Protein 1W4R (pdb70)

Secondary structure (DSSP, 8-state):
--EEEEEEE-TTS-HHHHHHHHHHHHHHTT--EEEEEETT---GGGSPPHHHHHHSEEEEESSGGGGHHHHHT-SEEEESSGGG-TTHHHHHHHHHHTT-EEEEEEESB-TTSSB-TTGGGGGGG-SEEEE--EE-TTT-SEE-EEEESS---SS-----TTTEEEE-HHHHT-/--EEEEEEE-TTS-HHHHHHHHHHHHHTTT--EEEEEETT---GGG---EEEEESSGGGGHHHHHT-SEEEEESGGG-TTHHHHHHHHHHTT-EEEEEEESB-TTSSB-TTGGGGGGG-SEEEE--EE-TTT-SEE-EEEESS---SS----STTTEEEE-HHHHH-/--EEEEEEE-TTS-HHHHHHHHHHHHHTTT--EEEEEETT----EEESSGGGGHHHHHT-SEEEEESGGG-TTHHHHHHHHHHTT-EEEEEEESB-TTSSB-TTGGGGGGG-SEEEE--EE-TTT-SEE-EEEESS---SS-----TTTEEEE-HHHHT-/--EEEEEEE-TTS-HHHHHHHHHHHHHHTT--EEEEEETT----EEESSGGGGHHHHHT-SEEEESSGGG-TTHHHHHHHHHHTT-EEEEEEESB-TTSSB-TTGGGGGGG-SEEEE--EE-TTT-SEE-EEEE-S---SS-----TTTEEEE-HHHHT-/--EEEEEEE-TTS-HHHHHHHHHHHHHTTT--EEEEEETT----EEESSGGGGHHHHHT-SEEEESSGGG-TTHHHHHHHHHHTT-EEEEEEESB-TTSSB-TTGGGGGGG-SEEEE--EE-TTT-SEE-EEEESS---SS----STTTEEEE-HHHHT-/--EEEEEEE-TTS-HHHHHHHHHHHHHHTT--EEEEEETT-----EEESSGGGGHHHHHT-SEEEESSGGG-TTHHHHHHHHHHTT-EEEEEEESB-TTSSB-TTGGGGGGG-SEEEE--EE-TTT-SEE-EEEE-S---SS-----TTTEEEE-HHHHT-/--EEEEEEE-TTS-HHHHHHHHHHHHHHTT--EEEEEETT----EEESSGGGGHHHHHT-SEEEESSGGG-TTHHHHHHHHHHTT-EEEEEEESB-TTSSB-TTGGGGGGG-SEEEE--EE-TTT-SEE-EEEE-S---SS-----TTTEEEE-HHHHT-/--EEEEEEE-TTS-HHHHHHHHHHHHHHTT--EEEEEETT----EEEESSGGGGHHHHHT-SEEEEESGGG-TTHHHHHHHHHHTT-EEEEEEESB-TTSSB-TTGGGGGGG-SEEEE--EE-TTT-SEE-EEEE-S---SS-----TTTEEEE-HHHHT-

Sequence (1303 aa):
RGQIQVILGPMFSGKSSTELMRRVRRFQIAQYKCLVIKYAKDTRYSSSFCTHDRNTMEALPACLLRDVAQEALGVAVIGIDEGQFFPDIVEFCEAMANAGKTVIVAALDGTFQRKPFGAILNLVPLAESVVKLTAVCMECFREAAYTKRLGTEKEVEVIGGADKYHSVCRLCYFKRGQIQVILGPMFSGKSTELMRRVRRFQIAQYKCLVIKYAKDTRYSSSFMEALPACLLRDVAQEALGVAVIGIDEGQFFPDIVEFCEAMANAGKTVIVAALDGTFQRKPFGAILNLVPLAESVVKLTAVCMECFRREAAYTKRLGTEKEVEVIGGADKYHSVCRLCYFKRGQIQVILGPMFSGKSSTELMRRVRRFQIAQYKCLVIKYAKDTRALPACLLRDVAQEALGVAVIGIDEGQFFPDIVEFCEAMANAGKTVIVAALDGTFQRKPFGAILNLVPLAESVVKLTAVCMECFREAAYTKRLGTEKEVEVIGGADKYHSVCRLCYFKRGQIQVILGPMFSGKSSTELMRRVRRFQIAQYKCLVIKYAKDTRALPACLLRDVAQEALGVAVIGIDEGQFFPDIVEFCEAMANAGKTVIVAALDGTFQRKPFGAILNLVPLAESVVKLTAVCMECFREAAYTKRLGTEKEVEVIGGADKYHSVCRLCYFKRGQIQVILGPMFSGKSSTELMRRVRRFQIAQYKCLVIKYAKDTRALPACLLRDVAQEALGVAVIGIDEGQFFPDIVEFCEAMANAGKTVIVAALDGTFQRKPFGAILNLVPLAESVVKLTAVCMECFREAAYTKRLGTEKEVEVIGGADKYHSVCRLCYFKRGQIQVILGPMFSGKSSTELMRRVRRFQIAQYKCLVIKYAKDTRYALPACLLRDVAQEALGVAVIGIDEGQFFPDIVEFCEAMANAGKTVIVAALDGTFQRKPFGAILNLVPLAESVVKLTAVCMECFRREAAYTKRLGTEKEVEVIGGADKYHSVCRLCYFKRGQIQVILGPMFSGKSSTELMRRVRRFQIAQYKCLVIKYAKDTRALPACLLRDVAQEALGVAVIGIDEGQFFPDIVEFCEAMANAGKTVIVAALDGTFQRKPFGAILNLVPLAESVVKLTAVCMECFREAAYTKRLGTEKEVEVIGGADKYHSVCRLCYFKRGQIQVILGPMFSGKSSTELMRRVRRFQIAQYKCLVIKYAKDTREALPACLLRDVAQEALGVAVIGIDEGQFFPDIVEFCEAMANAGKTVIVAALDGTFQRKPFGAILNLVPLAESVVKLTAVCMECFREAAYTKRLGTEKEVEVIGGADKYHSVCRLCYFK

B-factor: mean 28.48, std 9.63, range [11.77, 93.98]

Radius of gyration: 38.41 Å; Cα contacts (8 Å, |Δi|>4): 3277; chains: 8; bounding box: 95×80×116 Å

Foldseek 3Di:
DFFEAEEEFAPQLCLVVVLVVVQVVVLVVPFAEEEEEAQPQPDPVRDDDPVCVVRYHYYYDQEVVVCLVVLVPGQEYEYEALLRHLCSVVSRLVSRVVRHYYYYYHYQAFLVRDGRHCVCVCVVVGPYYDYGWHQFPPPRHTFGYKHFPDDDDDRDDHDDPVGITGHHPVVSVD/DFFEAEEEFAPQLCLVVVLVVVQVVVVVVPFQEEEEEAQVQPDPVRDDSHYYHDQEVVVCVVVLLPGQEYEYEALLRHQCSQVSSRVSRVVRHYYYYYHYQAFLVRDGRHCVCVCVVVGPHYDYGWHAFPPPRDIFGYKHFDDDDDDRDDHDHPVGITGHHPVVSVD/DFFEAEEEFAPQLCLVVVLVVVQVVVVVVPWFEAEEEDQVQDCRHHDQEVVVCLVVLLPTQEYEYEALLRHLCSQVSRLVSRVVRHYYYYYHYQAFLVRDGRHCVVVCVVVGPHYDYGWHAFPPPRDTFGYKHFPDDDDDRDDHDDPVGITGHHPVVSVD/DFFEAEEEFAPQQCLVVVLVVVQVVVVVVPFFEAEEEDQPAPCVHHDQEVVVCLVVLLPGQEYEYEALLRHLCSQVSRLVSRVVRHYYYYYHYQAFLVRDGRHCVCVCVVRGPYYDYGWHAFPPPRHIFGYKHFPDDDDDRDDHDDPVGITGHHPVVSVD/DFFEAEEEFAPQLCLVVVLVVVQVVVVVVPFFEAEEEDQPQPVRHHDQEVVVCLVVLLVTQEYEYEQLLRHQCSQVSRLVSRVVRHYYYYYHYQAFLVRDGRHCVCVCVVRGPYYDYGWHAFPPPRHTFGYKHFPDDDDDRDDHDHPVGITGHHPVVSVD/DFFEAEEEFAPQQCLVVVLCVVQVVVVVVPWFEFEPEDQVQPPVHHHDQEVVVCLVVLLPTQEYEYEQLLRHLCSVVSRLVSRVVRHYYYYYHYQAFQVRDGRHCVCVCVVVGPYYDYGWHAFPPPRHTFGYKHFDDDDDDRDDRDHPVGITGHHPVVSVD/DFFEAEEEFAPAQCLVVVLVVVQVVVVVVPFFEFEEEDQPQDVGHHDQEVVVCLVVLLPTQEYEYEALLRHLCSQVSRLVQRVSRHYYYYYHYQAFLVRHGRHCVCVCVVVGPYYDYGWHAFPPPRDTFGYKHFPDDDDDRDDHDHPVGITGHHPVVSVD/DFFEAEEEFAPQQCLVVVLVVVQVVVVVVPFFACEEEDQPQDVCYHHDQEVVVCLVVLLPTQEYEYEALLRHLCSVVSRLVSRVSRHYYYYYHYQAFLVRDGRHCVCVCVVRGPYYDYGWHQFPPPRDTFGYKHFPDDDDDRDDHDDPVGITGHHPVVSVD

Structure (mmCIF, N/CA/C/O backbone):
data_1W4R
#
_entry.id   1W4R
#
_cell.length_a   157.496
_cell.length_b   122.920
_cell.length_c   115.274
_cell.angle_alpha   90.00
_cell.angle_beta   130.00
_cell.angle_gamma   90.00
#
_symmetry.space_group_name_H-M   'C 1 2 1'
#
loop_
_entity.id
_entity.type
_entity.pdbx_description
1 polymer 'THYMIDINE KINASE'
2 non-polymer "THYMIDINE-5'-TRIPHOSPHATE"
3 non-polymer 'ZINC ION'
4 non-polymer (2R,3S)-1,4-DIMERCAPTOBUTANE-2,3-DIOL
5 water water
#
loop_
_atom_site.group_PDB
_atom_site.id
_atom_site.type_symbol
_atom_site.label_atom_id
_atom_site.label_alt_id
_atom_site.label_comp_id
_atom_site.label_asym_id
_atom_site.label_entity_id
_atom_site.label_seq_id
_atom_site.pdbx_PDB_ins_code
_atom_site.Cartn_x
_atom_site.Cartn_y
_atom_site.Cartn_z
_atom_site.occupancy
_atom_site.B_iso_or_equiv
_atom_site.auth_seq_id
_atom_site.auth_comp_id
_atom_site.auth_asym_id
_atom_site.auth_atom_id
_atom_site.pdbx_PDB_model_num
ATOM 1 N N . ARG A 1 19 ? 35.455 68.098 -19.019 1.00 39.10 18 ARG A N 1
ATOM 2 C CA . ARG A 1 19 ? 36.668 67.457 -19.580 1.00 37.69 18 ARG A CA 1
ATOM 3 C C . ARG A 1 19 ? 37.783 67.949 -18.654 1.00 33.97 18 ARG A C 1
ATOM 4 O O . ARG A 1 19 ? 37.591 67.879 -17.468 1.00 34.10 18 ARG A O 1
ATOM 12 N N . GLY A 1 20 ? 38.887 68.481 -19.175 1.00 30.16 19 GLY A N 1
ATOM 13 C CA . GLY A 1 20 ? 40.030 68.830 -18.342 1.00 26.49 19 GLY A CA 1
ATOM 14 C C . GLY A 1 20 ? 39.911 70.182 -17.670 1.00 23.35 19 GLY A C 1
ATOM 15 O O . GLY A 1 20 ? 39.156 71.056 -18.085 1.00 21.98 19 GLY A O 1
ATOM 16 N N . GLN A 1 21 ? 40.672 70.350 -16.586 1.00 20.14 20 GLN A N 1
ATOM 17 C CA . GLN A 1 21 ? 40.664 71.602 -15.863 1.00 19.51 20 GLN A CA 1
ATOM 18 C C . GLN A 1 21 ? 41.825 71.640 -14.863 1.00 19.07 20 GLN A C 1
ATOM 19 O O . GLN A 1 21 ? 42.391 70.601 -14.522 1.00 17.28 20 GLN A O 1
ATOM 25 N N . ILE A 1 22 ? 42.124 72.864 -14.436 1.00 18.05 21 ILE A N 1
ATOM 26 C CA . ILE A 1 22 ? 43.047 73.161 -13.385 1.00 16.99 21 ILE A CA 1
ATOM 27 C C . ILE A 1 22 ? 42.313 73.893 -12.263 1.00 15.98 21 ILE A C 1
ATOM 28 O O . ILE A 1 22 ? 41.659 74.953 -12.479 1.00 15.88 21 ILE A O 1
ATOM 33 N N . GLN A 1 23 ? 42.547 73.398 -11.046 1.00 15.95 22 GLN A N 1
ATOM 34 C CA . GLN A 1 23 ? 42.075 73.995 -9.831 1.00 16.37 22 GLN A CA 1
ATOM 35 C C . GLN A 1 23 ? 43.295 74.322 -8.971 1.00 16.77 22 GLN A C 1
ATOM 36 O O . GLN A 1 23 ? 44.152 73.476 -8.838 1.00 16.58 22 GLN A O 1
ATOM 42 N N . VAL A 1 24 ? 43.329 75.505 -8.400 1.00 16.09 23 VAL A N 1
ATOM 43 C CA . VAL A 1 24 ? 44.467 75.940 -7.594 1.00 16.65 23 VAL A CA 1
ATOM 44 C C . VAL A 1 24 ? 43.973 76.284 -6.214 1.00 16.41 23 VAL A C 1
ATOM 45 O O . VAL A 1 24 ? 42.999 77.045 -6.053 1.00 15.92 23 VAL A O 1
ATOM 49 N N . ILE A 1 25 ? 44.693 75.772 -5.212 1.00 15.24 24 ILE A N 1
ATOM 50 C CA . ILE A 1 25 ? 44.427 76.034 -3.828 1.00 15.05 24 ILE A CA 1
ATOM 51 C C . ILE A 1 25 ? 45.647 76.764 -3.279 1.00 15.47 24 ILE A C 1
ATOM 52 O O . ILE A 1 25 ? 46.717 76.158 -3.086 1.00 14.43 24 ILE A O 1
ATOM 57 N N . LEU A 1 26 ? 45.506 78.060 -3.060 1.00 15.04 25 LEU A N 1
ATOM 58 C CA . LEU A 1 26 ? 46.580 78.884 -2.535 1.00 16.29 25 LEU A CA 1
ATOM 59 C C . LEU A 1 26 ? 46.373 79.087 -1.061 1.00 15.31 25 LEU A C 1
ATOM 60 O O . LEU A 1 26 ? 45.331 78.764 -0.485 1.00 15.31 25 LEU A O 1
ATOM 65 N N . GLY A 1 27 ? 47.384 79.637 -0.404 1.00 15.31 26 GLY A N 1
ATOM 66 C CA . GLY A 1 27 ? 47.223 80.013 0.975 1.00 14.93 26 GLY A CA 1
ATOM 67 C C . GLY A 1 27 ? 48.625 80.077 1.588 1.00 15.20 26 GLY A C 1
ATOM 68 O O . GLY A 1 27 ? 49.588 79.684 0.954 1.00 15.09 26 GLY A O 1
ATOM 69 N N . PRO A 1 28 ? 48.721 80.614 2.772 1.00 15.68 27 PRO A N 1
ATOM 70 C CA . PRO A 1 28 ? 49.989 80.590 3.469 1.00 15.42 27 PRO A CA 1
ATOM 71 C C . PRO A 1 28 ? 50.209 79.205 4.020 1.00 15.19 27 PRO A C 1
ATOM 72 O O . PRO A 1 28 ? 49.417 78.285 3.881 1.00 15.08 27 PRO A O 1
ATOM 76 N N . MET A 1 29 ? 51.321 79.038 4.725 1.00 14.48 28 MET A N 1
ATOM 77 C CA . MET A 1 29 ? 51.527 77.799 5.425 1.00 14.75 28 MET A CA 1
ATOM 78 C C . MET A 1 29 ? 50.476 77.659 6.517 1.00 14.61 28 MET A C 1
ATOM 79 O O . MET A 1 29 ? 49.879 78.636 6.951 1.00 15.60 28 MET A O 1
ATOM 84 N N . PHE A 1 30 ? 50.227 76.416 6.884 1.00 14.62 29 PHE A N 1
ATOM 85 C CA . PHE A 1 30 ? 49.399 76.035 7.998 1.00 16.17 29 PHE A CA 1
ATOM 86 C C . PHE A 1 30 ? 47.945 76.319 7.741 1.00 15.48 29 PHE A C 1
ATOM 87 O O . PHE A 1 30 ? 47.146 76.366 8.673 1.00 15.93 29 PHE A O 1
ATOM 95 N N . SER A 1 31 ? 47.596 76.497 6.468 1.00 15.17 30 SER A N 1
ATOM 96 C CA . SER A 1 31 ? 46.206 76.772 6.126 1.00 15.25 30 SER A CA 1
ATOM 97 C C . SER A 1 31 ? 45.446 75.493 5.716 1.00 15.84 30 SER A C 1
ATOM 98 O O . SER A 1 31 ? 44.250 75.544 5.392 1.00 15.41 30 SER A O 1
ATOM 101 N N . GLY A 1 32 ? 46.143 74.356 5.656 1.00 15.27 31 GLY A N 1
ATOM 102 C CA . GLY A 1 32 ? 45.533 73.098 5.275 1.00 16.20 31 GLY A CA 1
ATOM 103 C C . GLY A 1 32 ? 45.318 72.888 3.777 1.00 15.48 31 GLY A C 1
ATOM 104 O O . GLY A 1 32 ? 44.418 72.171 3.341 1.00 15.45 31 GLY A O 1
ATOM 105 N N . LYS A 1 33 ? 46.168 73.507 2.974 1.00 15.02 32 LYS A N 1
ATOM 106 C CA . LYS A 1 33 ? 46.108 73.356 1.509 1.00 15.70 32 LYS A CA 1
ATOM 107 C C . LYS A 1 33 ? 46.225 71.891 1.092 1.00 16.03 32 LYS A C 1
ATOM 108 O O . LYS A 1 33 ? 45.472 71.443 0.231 1.00 15.09 32 LYS A O 1
ATOM 114 N N A SER A 1 34 ? 47.158 71.133 1.666 0.60 16.11 33 SER A N 1
ATOM 115 N N B SER A 1 34 ? 47.161 71.164 1.710 0.40 15.26 33 SER A N 1
ATOM 116 C CA A SER A 1 34 ? 47.288 69.726 1.233 0.60 17.04 33 SER A CA 1
ATOM 117 C CA B SER A 1 34 ? 47.373 69.746 1.378 0.40 15.23 33 SER A CA 1
ATOM 118 C C A SER A 1 34 ? 46.093 68.882 1.699 0.60 16.26 33 SER A C 1
ATOM 119 C C B SER A 1 34 ? 46.141 68.898 1.726 0.40 15.41 33 SER A C 1
ATOM 120 O O A SER A 1 34 ? 45.741 67.937 1.043 0.60 15.91 33 SER A O 1
ATOM 121 O O B SER A 1 34 ? 45.810 67.976 1.016 0.40 15.10 33 SER A O 1
ATOM 126 N N . THR A 1 35 ? 45.466 69.246 2.815 1.00 15.69 34 THR A N 1
ATOM 127 C CA . THR A 1 35 ? 44.227 68.592 3.235 1.00 15.78 34 THR A CA 1
ATOM 128 C C . THR A 1 35 ? 43.093 68.840 2.285 1.00 15.86 34 THR A C 1
ATOM 129 O O . THR A 1 35 ? 42.383 67.899 1.905 1.00 15.90 34 THR A O 1
ATOM 133 N N . GLU A 1 36 ? 42.958 70.082 1.855 1.00 16.13 35 GLU A N 1
ATOM 134 C CA . GLU A 1 36 ? 41.945 70.443 0.854 1.00 15.34 35 GLU A CA 1
ATOM 135 C C . GLU A 1 36 ? 42.204 69.722 -0.482 1.00 15.17 35 GLU A C 1
ATOM 136 O O . GLU A 1 36 ? 41.243 69.297 -1.154 1.00 15.59 35 GLU A O 1
ATOM 142 N N . LEU A 1 37 ? 43.459 69.661 -0.892 1.00 15.19 36 LEU A N 1
ATOM 143 C CA . LEU A 1 37 ? 43.838 68.922 -2.091 1.00 16.36 36 LEU A CA 1
ATOM 144 C C . LEU A 1 37 ? 43.368 67.466 -1.995 1.00 16.61 36 LEU A C 1
ATOM 145 O O . LEU A 1 37 ? 42.765 66.937 -2.901 1.00 16.45 36 LEU A O 1
ATOM 150 N N . MET A 1 38 ? 43.649 66.825 -0.885 1.00 16.41 37 MET A N 1
ATOM 151 C CA . MET A 1 38 ? 43.269 65.461 -0.694 1.00 17.36 37 MET A CA 1
ATOM 152 C C . MET A 1 38 ? 41.785 65.264 -0.545 1.00 16.24 37 MET A C 1
ATOM 153 O O . MET A 1 38 ? 41.237 64.299 -1.072 1.00 16.09 37 MET A O 1
ATOM 158 N N . ARG A 1 39 ? 41.088 66.224 0.067 1.00 16.10 38 ARG A N 1
ATOM 159 C CA . ARG A 1 39 ? 39.643 66.164 0.084 1.00 16.04 38 ARG A CA 1
ATOM 160 C C . ARG A 1 39 ? 39.108 66.146 -1.339 1.00 15.83 38 ARG A C 1
ATOM 161 O O . ARG A 1 39 ? 38.278 65.306 -1.682 1.00 17.25 38 ARG A O 1
ATOM 169 N N . ARG A 1 40 ? 39.616 67.036 -2.198 1.00 15.34 39 ARG A N 1
ATOM 170 C CA . ARG A 1 40 ? 39.136 67.092 -3.560 1.00 15.96 39 ARG A CA 1
ATOM 171 C C . ARG A 1 40 ? 39.460 65.840 -4.341 1.00 16.12 39 ARG A C 1
ATOM 172 O O . ARG A 1 40 ? 38.619 65.336 -5.114 1.00 17.72 39 ARG A O 1
ATOM 180 N N . VAL A 1 41 ? 40.692 65.363 -4.227 1.00 17.55 40 VAL A N 1
ATOM 181 C CA . VAL A 1 41 ? 41.086 64.173 -4.963 1.00 17.89 40 VAL A CA 1
ATOM 182 C C . VAL A 1 41 ? 40.273 62.929 -4.518 1.00 18.80 40 VAL A C 1
ATOM 183 O O . VAL A 1 41 ? 39.823 62.148 -5.371 1.00 16.67 40 VAL A O 1
ATOM 187 N N . ARG A 1 42 ? 40.039 62.781 -3.216 1.00 17.34 41 ARG A N 1
ATOM 188 C CA . ARG A 1 42 ? 39.344 61.623 -2.703 1.00 19.58 41 ARG A CA 1
ATOM 189 C C . ARG A 1 42 ? 37.900 61.570 -3.203 1.00 20.06 41 ARG A C 1
ATOM 190 O O . ARG A 1 42 ? 37.343 60.490 -3.350 1.00 19.34 41 ARG A O 1
ATOM 198 N N . ARG A 1 43 ? 37.296 62.728 -3.450 1.00 18.71 42 ARG A N 1
ATOM 199 C CA . ARG A 1 43 ? 35.940 62.759 -3.978 1.00 19.68 42 ARG A CA 1
ATOM 200 C C . ARG A 1 43 ? 35.908 62.031 -5.310 1.00 19.60 42 ARG A C 1
ATOM 201 O O . ARG A 1 43 ? 34.955 61.337 -5.608 1.00 20.46 42 ARG A O 1
ATOM 209 N N . PHE A 1 44 ? 36.936 62.243 -6.140 1.00 18.61 43 PHE A N 1
ATOM 210 C CA . PHE A 1 44 ? 37.037 61.519 -7.399 1.00 19.70 43 PHE A CA 1
ATOM 211 C C . PHE A 1 44 ? 37.416 60.029 -7.214 1.00 20.27 43 PHE A C 1
ATOM 212 O O . PHE A 1 44 ? 36.874 59.164 -7.909 1.00 22.28 43 PHE A O 1
ATOM 220 N N . GLN A 1 45 ? 38.335 59.743 -6.303 1.00 21.51 44 GLN A N 1
ATOM 221 C CA . GLN A 1 45 ? 38.800 58.397 -6.062 1.00 22.68 44 GLN A CA 1
ATOM 222 C C . GLN A 1 45 ? 37.634 57.508 -5.636 1.00 23.27 44 GLN A C 1
ATOM 223 O O . GLN A 1 45 ? 37.474 56.394 -6.158 1.00 22.34 44 GLN A O 1
ATOM 229 N N . ILE A 1 46 ? 36.793 58.013 -4.726 1.00 23.13 45 ILE A N 1
ATOM 230 C CA . ILE A 1 46 ? 35.641 57.224 -4.270 1.00 23.06 45 ILE A CA 1
ATOM 231 C C . ILE A 1 46 ? 34.592 57.007 -5.358 1.00 23.69 45 ILE A C 1
ATOM 232 O O . ILE A 1 46 ? 33.816 56.028 -5.283 1.00 24.18 45 ILE A O 1
ATOM 237 N N . ALA A 1 47 ? 34.568 57.849 -6.380 1.00 23.05 46 ALA A N 1
ATOM 238 C CA . ALA A 1 47 ? 33.732 57.628 -7.544 1.00 24.28 46 ALA A CA 1
ATOM 239 C C . ALA A 1 47 ? 34.464 56.821 -8.644 1.00 25.11 46 ALA A C 1
ATOM 240 O O . ALA A 1 47 ? 34.031 56.776 -9.774 1.00 26.23 46 ALA A O 1
ATOM 242 N N . GLN A 1 48 ? 35.584 56.209 -8.281 1.00 25.50 47 GLN A N 1
ATOM 243 C CA . GLN A 1 48 ? 36.314 55.266 -9.110 1.00 26.96 47 GLN A CA 1
ATOM 244 C C . GLN A 1 48 ? 37.134 55.881 -10.227 1.00 26.96 47 GLN A C 1
ATOM 245 O O . GLN A 1 48 ? 37.496 55.190 -11.189 1.00 27.59 47 GLN A O 1
ATOM 251 N N . TYR A 1 49 ? 37.426 57.174 -10.143 1.00 25.65 48 TYR A N 1
ATOM 252 C CA . TYR A 1 49 ? 38.449 57.740 -11.004 1.00 24.89 48 TYR A CA 1
ATOM 253 C C . TYR A 1 49 ? 39.821 57.246 -10.594 1.00 23.14 48 TYR A C 1
ATOM 254 O O . TYR A 1 49 ? 40.128 57.100 -9.423 1.00 23.58 48 TYR A O 1
ATOM 263 N N . LYS A 1 50 ? 40.678 57.046 -11.572 1.00 23.26 49 LYS A N 1
ATOM 264 C CA . LYS A 1 50 ? 42.089 56.790 -11.306 1.00 23.00 49 LYS A CA 1
ATOM 265 C C . LYS A 1 50 ? 42.792 58.101 -10.975 1.00 20.97 49 LYS A C 1
ATOM 266 O O . LYS A 1 50 ? 42.681 59.057 -11.727 1.00 19.60 49 LYS A O 1
ATOM 272 N N . CYS A 1 51 ? 43.496 58.141 -9.846 1.00 21.40 50 CYS A N 1
ATOM 273 C CA . CYS A 1 51 ? 44.096 59.352 -9.295 1.00 21.39 50 CYS A CA 1
ATOM 274 C C . CYS A 1 51 ? 45.592 59.150 -9.070 1.00 21.23 50 CYS A C 1
ATOM 275 O O . CYS A 1 51 ? 46.024 58.050 -8.757 1.00 22.20 50 CYS A O 1
ATOM 278 N N . LEU A 1 52 ? 46.353 60.216 -9.226 1.00 20.18 51 LEU A N 1
ATOM 279 C CA . LEU A 1 52 ? 47.783 60.268 -8.867 1.00 20.74 51 LEU A CA 1
ATOM 280 C C . LEU A 1 52 ? 47.964 61.515 -8.062 1.00 19.91 51 LEU A C 1
ATOM 281 O O . LEU A 1 52 ? 47.476 62.577 -8.484 1.00 20.36 51 LEU A O 1
ATOM 286 N N . VAL A 1 53 ? 48.699 61.423 -6.964 1.00 18.73 52 VAL A N 1
ATOM 287 C CA . VAL A 1 53 ? 49.095 62.602 -6.232 1.00 19.41 52 VAL A CA 1
ATOM 288 C C . VAL A 1 53 ? 50.632 62.669 -6.230 1.00 18.99 52 VAL A C 1
ATOM 289 O O . VAL A 1 53 ? 51.309 61.683 -6.027 1.00 19.90 52 VAL A O 1
ATOM 293 N N . ILE A 1 54 ? 51.141 63.862 -6.475 1.00 18.38 53 ILE A N 1
ATOM 294 C CA . ILE A 1 54 ? 52.572 64.125 -6.640 1.00 18.63 53 ILE A CA 1
ATOM 295 C C . ILE A 1 54 ? 52.988 65.064 -5.531 1.00 18.98 53 ILE A C 1
ATOM 296 O O . ILE A 1 54 ? 52.315 66.095 -5.263 1.00 18.46 53 ILE A O 1
ATOM 301 N N . LYS A 1 55 ? 54.091 64.750 -4.869 1.00 19.22 54 LYS A N 1
ATOM 302 C CA . LYS A 1 55 ? 54.595 65.591 -3.807 1.00 20.10 54 LYS A CA 1
ATOM 303 C C . LYS A 1 55 ? 56.009 65.991 -4.151 1.00 20.13 54 LYS A C 1
ATOM 304 O O . LYS A 1 55 ? 56.682 65.299 -4.897 1.00 18.99 54 LYS A O 1
ATOM 315 N N . TYR A 1 56 ? 56.404 67.145 -3.649 1.00 20.01 55 TYR A N 1
ATOM 316 C CA . TYR A 1 56 ? 57.756 67.642 -3.869 1.00 20.42 55 TYR A CA 1
ATOM 317 C C . TYR A 1 56 ? 58.766 66.814 -3.051 1.00 21.54 55 TYR A C 1
ATOM 318 O O . TYR A 1 56 ? 58.694 66.760 -1.836 1.00 21.21 55 TYR A O 1
ATOM 327 N N . ALA A 1 57 ? 59.700 66.191 -3.748 1.00 21.70 56 ALA A N 1
ATOM 328 C CA . ALA A 1 57 ? 60.573 65.183 -3.159 1.00 22.78 56 ALA A CA 1
ATOM 329 C C . ALA A 1 57 ? 61.483 65.745 -2.055 1.00 23.49 56 ALA A C 1
ATOM 330 O O . ALA A 1 57 ? 61.816 65.028 -1.096 1.00 24.71 56 ALA A O 1
ATOM 332 N N . LYS A 1 58 ? 61.870 67.004 -2.178 1.00 24.00 57 LYS A N 1
ATOM 333 C CA . LYS A 1 58 ? 62.809 67.607 -1.226 1.00 25.42 57 LYS A CA 1
ATOM 334 C C . LYS A 1 58 ? 62.165 68.027 0.086 1.00 25.09 57 LYS A C 1
ATOM 335 O O . LYS A 1 58 ? 62.857 68.281 1.080 1.00 25.09 57 LYS A O 1
ATOM 341 N N . ASP A 1 59 ? 60.840 68.056 0.131 1.00 24.09 58 ASP A N 1
ATOM 342 C CA . ASP A 1 59 ? 60.158 68.314 1.389 1.00 23.34 58 ASP A CA 1
ATOM 343 C C . ASP A 1 59 ? 59.918 66.994 2.101 1.00 23.71 58 ASP A C 1
ATOM 344 O O . ASP A 1 59 ? 58.892 66.290 1.926 1.00 21.57 58 ASP A O 1
ATOM 349 N N . THR A 1 60 ? 60.897 66.653 2.949 1.00 24.20 59 THR A N 1
ATOM 350 C CA . THR A 1 60 ? 60.933 65.355 3.621 1.00 25.76 59 THR A CA 1
ATOM 351 C C . THR A 1 60 ? 60.292 65.360 5.011 1.00 26.59 59 THR A C 1
ATOM 352 O O . THR A 1 60 ? 60.446 64.386 5.752 1.00 25.63 59 THR A O 1
ATOM 356 N N . ARG A 1 61 ? 59.580 66.420 5.373 1.00 26.05 60 ARG A N 1
ATOM 357 C CA . ARG A 1 61 ? 58.991 66.518 6.715 1.00 26.84 60 ARG A CA 1
ATOM 358 C C . ARG A 1 61 ? 57.963 65.431 6.949 1.00 28.91 60 ARG A C 1
ATOM 359 O O . ARG A 1 61 ? 57.220 65.078 6.016 1.00 27.82 60 ARG A O 1
ATOM 367 N N . TYR A 1 62 ? 57.928 64.889 8.166 1.00 31.09 61 TYR A N 1
ATOM 368 C CA . TYR A 1 62 ? 56.915 63.889 8.524 1.00 34.50 61 TYR A CA 1
ATOM 369 C C . TYR A 1 62 ? 55.503 64.417 8.272 1.00 35.84 61 TYR A C 1
ATOM 370 O O . TYR A 1 62 ? 54.648 63.674 7.799 1.00 36.83 61 TYR A O 1
ATOM 379 N N . SER A 1 63 ? 55.252 65.685 8.564 1.00 37.93 62 SER A N 1
ATOM 380 C CA . SER A 1 63 ? 53.883 66.221 8.448 1.00 40.42 62 SER A CA 1
ATOM 381 C C . SER A 1 63 ? 53.412 66.298 6.992 1.00 42.49 62 SER A C 1
ATOM 382 O O . SER A 1 63 ? 52.215 66.421 6.741 1.00 43.30 62 SER A O 1
ATOM 385 N N . SER A 1 64 ? 54.359 66.214 6.051 1.00 44.62 63 SER A N 1
ATOM 386 C CA . SER A 1 64 ? 54.109 66.315 4.606 1.00 45.97 63 SER A CA 1
ATOM 387 C C . SER A 1 64 ? 54.048 64.976 3.851 1.00 47.67 63 SER A C 1
ATOM 388 O O . SER A 1 64 ? 53.806 64.957 2.637 1.00 48.10 63 SER A O 1
ATOM 391 N N . SER A 1 65 ? 54.300 63.869 4.540 1.00 49.06 64 SER A N 1
ATOM 392 C CA . SER A 1 65 ? 54.407 62.569 3.882 1.00 50.23 64 SER A CA 1
ATOM 393 C C . SER A 1 65 ? 53.011 62.055 3.540 1.00 51.28 64 SER A C 1
ATOM 394 O O . SER A 1 65 ? 52.043 62.390 4.220 1.00 51.01 64 SER A O 1
ATOM 397 N N . PHE A 1 66 ? 52.915 61.243 2.489 1.00 53.05 65 PHE A N 1
ATOM 398 C CA . PHE A 1 66 ? 51.654 60.576 2.131 1.00 54.73 65 PHE A CA 1
ATOM 399 C C . PHE A 1 66 ? 51.130 59.733 3.303 1.00 55.91 65 PHE A C 1
ATOM 400 O O . PHE A 1 66 ? 51.907 59.053 3.964 1.00 56.16 65 PHE A O 1
ATOM 408 N N . CYS A 1 67 ? 49.826 59.775 3.568 1.00 57.44 66 CYS A N 1
ATOM 409 C CA . CYS A 1 67 ? 49.248 58.831 4.525 1.00 59.08 66 CYS A CA 1
ATOM 410 C C . CYS A 1 67 ? 49.069 57.458 3.851 1.00 59.12 66 CYS A C 1
ATOM 411 O O . CYS A 1 67 ? 48.985 57.363 2.621 1.00 58.72 66 CYS A O 1
ATOM 414 N N . THR A 1 68 ? 49.015 56.413 4.679 1.00 59.71 67 THR A N 1
ATOM 415 C CA . THR A 1 68 ? 48.973 55.005 4.234 1.00 59.69 67 THR A CA 1
ATOM 416 C C . THR A 1 68 ? 47.728 54.634 3.406 1.00 59.78 67 THR A C 1
ATOM 417 O O . THR A 1 68 ? 47.828 53.834 2.470 1.00 59.58 67 THR A O 1
ATOM 421 N N . HIS A 1 69 ? 46.563 55.192 3.755 1.00 59.56 68 HIS A N 1
ATOM 422 C CA . HIS A 1 69 ? 45.330 54.898 3.013 1.00 59.40 68 HIS A CA 1
ATOM 423 C C . HIS A 1 69 ? 45.371 55.452 1.576 1.00 58.66 68 HIS A C 1
ATOM 424 O O . HIS A 1 69 ? 44.796 54.864 0.659 1.00 58.45 68 HIS A O 1
ATOM 431 N N . ASP A 1 70 ? 46.050 56.583 1.384 1.00 57.89 69 ASP A N 1
ATOM 432 C CA . ASP A 1 70 ? 46.193 57.160 0.050 1.00 57.26 69 ASP A CA 1
ATOM 433 C C . ASP A 1 70 ? 47.179 56.354 -0.795 1.00 56.69 69 ASP A C 1
ATOM 434 O O . ASP A 1 70 ? 46.935 56.140 -1.982 1.00 56.22 69 ASP A O 1
ATOM 439 N N . ARG A 1 71 ? 48.286 55.917 -0.185 1.00 56.08 70 ARG A N 1
ATOM 440 C CA . ARG A 1 71 ? 49.239 55.019 -0.858 1.00 55.99 70 ARG A CA 1
ATOM 441 C C . ARG A 1 71 ? 48.531 53.779 -1.424 1.00 54.66 70 ARG A C 1
ATOM 442 O O . ARG A 1 71 ? 48.840 53.333 -2.527 1.00 53.87 70 ARG A O 1
ATOM 450 N N . ASN A 1 72 ? 47.568 53.250 -0.664 1.00 53.75 71 ASN A N 1
ATOM 451 C CA . ASN A 1 72 ? 46.873 52.020 -1.037 1.00 53.15 71 ASN A CA 1
ATOM 452 C C . ASN A 1 72 ? 45.742 52.214 -2.050 1.00 52.29 71 ASN A C 1
ATOM 453 O O . ASN A 1 72 ? 45.290 51.244 -2.634 1.00 52.38 71 ASN A O 1
ATOM 458 N N . THR A 1 73 ? 45.296 53.451 -2.277 1.00 50.89 72 THR A N 1
ATOM 459 C CA . THR A 1 73 ? 44.152 53.682 -3.177 1.00 50.04 72 THR A CA 1
ATOM 460 C C . THR A 1 73 ? 44.467 54.541 -4.408 1.00 49.01 72 THR A C 1
ATOM 461 O O . THR A 1 73 ? 43.650 54.640 -5.326 1.00 48.94 72 THR A O 1
ATOM 465 N N . MET A 1 74 ? 45.628 55.195 -4.410 1.00 47.28 73 MET A N 1
ATOM 466 C CA . MET A 1 74 ? 46.099 55.938 -5.581 1.00 46.49 73 MET A CA 1
ATOM 467 C C . MET A 1 74 ? 47.612 55.797 -5.739 1.00 45.18 73 MET A C 1
ATOM 468 O O . MET A 1 74 ? 48.305 55.302 -4.851 1.00 44.48 73 MET A O 1
ATOM 473 N N . GLU A 1 75 ? 48.107 56.203 -6.901 1.00 43.92 74 GLU A N 1
ATOM 474 C CA . GLU A 1 75 ? 49.534 56.396 -7.057 1.00 43.16 74 GLU A CA 1
ATOM 475 C C . GLU A 1 75 ? 49.899 57.665 -6.284 1.00 41.16 74 GLU A C 1
ATOM 476 O O . GLU A 1 75 ? 49.212 58.679 -6.363 1.00 38.82 74 GLU A O 1
ATOM 482 N N . ALA A 1 76 ? 50.958 57.575 -5.498 1.00 39.35 75 ALA A N 1
ATOM 483 C CA . ALA A 1 76 ? 51.458 58.712 -4.749 1.00 37.82 75 ALA A CA 1
ATOM 484 C C . ALA A 1 76 ? 52.964 58.769 -5.000 1.00 36.48 75 ALA A C 1
ATOM 485 O O . ALA A 1 76 ? 53.648 57.783 -4.697 1.00 37.15 75 ALA A O 1
ATOM 487 N N . LEU A 1 77 ? 53.473 59.862 -5.591 1.00 32.58 76 LEU A N 1
ATOM 488 C CA . LEU A 1 77 ? 54.859 59.885 -6.075 1.00 30.14 76 LEU A CA 1
ATOM 489 C C . LEU A 1 77 ? 55.583 61.132 -5.697 1.00 27.58 76 LEU A C 1
ATOM 490 O O . LEU A 1 77 ? 55.124 62.227 -6.019 1.00 24.26 76 LEU A O 1
ATOM 495 N N . PRO A 1 78 ? 56.785 60.992 -5.145 1.00 25.64 77 PRO A N 1
ATOM 496 C CA . PRO A 1 78 ? 57.647 62.140 -4.994 1.00 24.34 77 PRO A CA 1
ATOM 497 C C . PRO A 1 78 ? 58.278 62.507 -6.344 1.00 23.75 77 PRO A C 1
ATOM 498 O O . PRO A 1 78 ? 58.565 61.657 -7.171 1.00 25.07 77 PRO A O 1
ATOM 502 N N . ALA A 1 79 ? 58.522 63.784 -6.558 1.00 22.34 78 ALA A N 1
ATOM 503 C CA . ALA A 1 79 ? 59.214 64.250 -7.749 1.00 22.62 78 ALA A CA 1
ATOM 504 C C . ALA A 1 79 ? 59.868 65.574 -7.490 1.00 23.00 78 ALA A C 1
ATOM 505 O O . ALA A 1 79 ? 59.450 66.321 -6.593 1.00 22.72 78 ALA A O 1
ATOM 507 N N . CYS A 1 80 ? 60.875 65.923 -8.277 1.00 23.59 79 CYS A N 1
ATOM 508 C CA . CYS A 1 80 ? 61.353 67.298 -8.251 1.00 26.20 79 CYS A CA 1
ATOM 509 C C . CYS A 1 80 ? 61.085 68.068 -9.547 1.00 23.17 79 CYS A C 1
ATOM 510 O O . CYS A 1 80 ? 61.175 69.271 -9.583 1.00 22.17 79 CYS A O 1
ATOM 513 N N . LEU A 1 81 ? 60.689 67.359 -10.580 1.00 22.73 80 LEU A N 1
ATOM 514 C CA . LEU A 1 81 ? 60.226 67.940 -11.815 1.00 22.28 80 LEU A CA 1
ATOM 515 C C . LEU A 1 81 ? 58.984 67.182 -12.230 1.00 20.19 80 LEU A C 1
ATOM 516 O O . LEU A 1 81 ? 58.981 65.942 -12.243 1.00 19.79 80 LEU A O 1
ATOM 521 N N . LEU A 1 82 ? 57.937 67.904 -12.616 1.00 18.98 81 LEU A N 1
ATOM 522 C CA . LEU A 1 82 ? 56.717 67.214 -12.991 1.00 19.09 81 LEU A CA 1
ATOM 523 C C . LEU A 1 82 ? 56.871 66.335 -14.241 1.00 19.07 81 LEU A C 1
ATOM 524 O O . LEU A 1 82 ? 56.265 65.287 -14.347 1.00 18.97 81 LEU A O 1
ATOM 529 N N . ARG A 1 83 ? 57.718 66.777 -15.157 1.00 20.23 82 ARG A N 1
ATOM 530 C CA . ARG A 1 83 ? 58.050 66.012 -16.345 1.00 21.61 82 ARG A CA 1
ATOM 531 C C . ARG A 1 83 ? 58.486 64.591 -16.011 1.00 22.12 82 ARG A C 1
ATOM 532 O O . ARG A 1 83 ? 58.194 63.665 -16.742 1.00 23.29 82 ARG A O 1
ATOM 540 N N . ASP A 1 84 ? 59.147 64.406 -14.885 1.00 23.30 83 ASP A N 1
ATOM 541 C CA . ASP A 1 84 ? 59.660 63.096 -14.505 1.00 25.27 83 ASP A CA 1
ATOM 542 C C . ASP A 1 84 ? 58.553 62.094 -14.197 1.00 24.88 83 ASP A C 1
ATOM 543 O O . ASP A 1 84 ? 58.771 60.888 -14.236 1.00 26.16 83 ASP A O 1
ATOM 548 N N . VAL A 1 85 ? 57.360 62.575 -13.881 1.00 24.85 84 VAL A N 1
ATOM 549 C CA . VAL A 1 85 ? 56.223 61.682 -13.670 1.00 25.35 84 VAL A CA 1
ATOM 550 C C . VAL A 1 85 ? 55.142 61.838 -14.750 1.00 25.28 84 VAL A C 1
ATOM 551 O O . VAL A 1 85 ? 54.027 61.395 -14.586 1.00 25.55 84 VAL A O 1
ATOM 555 N N . ALA A 1 86 ? 55.502 62.387 -15.896 1.00 24.85 85 ALA A N 1
ATOM 556 C CA . ALA A 1 86 ? 54.526 62.603 -16.953 1.00 25.35 85 ALA A CA 1
ATOM 557 C C . ALA A 1 86 ? 53.914 61.326 -17.472 1.00 25.28 85 ALA A C 1
ATOM 558 O O . ALA A 1 86 ? 52.734 61.294 -17.793 1.00 24.34 85 ALA A O 1
ATOM 560 N N . GLN A 1 87 ? 54.699 60.249 -17.537 1.00 26.26 86 GLN A N 1
ATOM 561 C CA . GLN A 1 87 ? 54.174 58.995 -18.062 1.00 27.96 86 GLN A CA 1
ATOM 562 C C . GLN A 1 87 ? 53.075 58.423 -17.163 1.00 27.12 86 GLN A C 1
ATOM 563 O O . GLN A 1 87 ? 52.015 58.023 -17.639 1.00 27.75 86 GLN A O 1
ATOM 569 N N . GLU A 1 88 ? 53.332 58.416 -15.867 1.00 26.53 87 GLU A N 1
ATOM 570 C CA . GLU A 1 88 ? 52.337 58.013 -14.859 1.00 26.87 87 GLU A CA 1
ATOM 571 C C . GLU A 1 88 ? 51.078 58.900 -14.912 1.00 25.77 87 GLU A C 1
ATOM 572 O O . GLU A 1 88 ? 49.928 58.390 -14.864 1.00 25.08 87 GLU A O 1
ATOM 578 N N . ALA A 1 89 ? 51.285 60.209 -15.069 1.00 23.84 88 ALA A N 1
ATOM 579 C CA . ALA A 1 89 ? 50.189 61.172 -15.066 1.00 23.74 88 ALA A CA 1
ATOM 580 C C . ALA A 1 89 ? 49.311 60.949 -16.282 1.00 24.74 88 ALA A C 1
ATOM 581 O O . ALA A 1 89 ? 48.085 61.155 -16.248 1.00 24.28 88 ALA A O 1
ATOM 583 N N . LEU A 1 90 ? 49.906 60.480 -17.363 1.00 25.19 89 LEU A N 1
ATOM 584 C CA . LEU A 1 90 ? 49.110 60.279 -18.580 1.00 26.46 89 LEU A CA 1
ATOM 585 C C . LEU A 1 90 ? 48.105 59.146 -18.442 1.00 26.02 89 LEU A C 1
ATOM 586 O O . LEU A 1 90 ? 47.078 59.132 -19.168 1.00 25.89 89 LEU A O 1
ATOM 591 N N . GLY A 1 91 ? 48.392 58.232 -17.514 1.00 25.41 90 GLY A N 1
ATOM 592 C CA . GLY A 1 91 ? 47.569 57.060 -17.249 1.00 25.87 90 GLY A CA 1
ATOM 593 C C . GLY A 1 91 ? 46.412 57.263 -16.270 1.00 25.63 90 GLY A C 1
ATOM 594 O O . GLY A 1 91 ? 45.706 56.313 -15.964 1.00 25.32 90 GLY A O 1
ATOM 595 N N . VAL A 1 92 ? 46.220 58.486 -15.768 1.00 23.60 91 VAL A N 1
ATOM 596 C CA . VAL A 1 92 ? 45.188 58.757 -14.760 1.00 22.83 91 VAL A CA 1
ATOM 597 C C . VAL A 1 92 ? 44.252 59.860 -15.217 1.00 21.83 91 VAL A C 1
ATOM 598 O O . VAL A 1 92 ? 44.515 60.544 -16.159 1.00 22.39 91 VAL A O 1
ATOM 602 N N . ALA A 1 93 ? 43.131 60.001 -14.533 1.00 21.20 92 ALA A N 1
ATOM 603 C CA . ALA A 1 93 ? 42.155 61.008 -14.857 1.00 21.00 92 ALA A CA 1
ATOM 604 C C . ALA A 1 93 ? 42.300 62.273 -14.002 1.00 19.74 92 ALA A C 1
ATOM 605 O O . ALA A 1 93 ? 41.912 63.346 -14.442 1.00 19.48 92 ALA A O 1
ATOM 607 N N . VAL A 1 94 ? 42.815 62.114 -12.778 1.00 18.48 93 VAL A N 1
ATOM 608 C CA . VAL A 1 94 ? 42.862 63.162 -11.781 1.00 17.94 93 VAL A CA 1
ATOM 609 C C . VAL A 1 94 ? 44.259 63.192 -11.173 1.00 17.14 93 VAL A C 1
ATOM 610 O O . VAL A 1 94 ? 44.790 62.151 -10.728 1.00 17.32 93 VAL A O 1
ATOM 614 N N . ILE A 1 95 ? 44.868 64.373 -11.225 1.00 16.37 94 ILE A N 1
ATOM 615 C CA . ILE A 1 95 ? 46.219 64.573 -10.740 1.00 16.53 94 ILE A CA 1
ATOM 616 C C . ILE A 1 95 ? 46.209 65.648 -9.691 1.00 16.52 94 ILE A C 1
ATOM 617 O O . ILE A 1 95 ? 45.767 66.773 -9.945 1.00 16.17 94 ILE A O 1
ATOM 622 N N . GLY A 1 96 ? 46.720 65.319 -8.490 1.00 16.10 95 GLY A N 1
ATOM 623 C CA . GLY A 1 96 ? 46.863 66.313 -7.447 1.00 15.55 95 GLY A CA 1
ATOM 624 C C . GLY A 1 96 ? 48.364 66.595 -7.276 1.00 16.58 95 GLY A C 1
ATOM 625 O O . GLY A 1 96 ? 49.167 65.679 -7.441 1.00 16.45 95 GLY A O 1
ATOM 626 N N . ILE A 1 97 ? 48.715 67.863 -7.089 1.00 15.17 96 ILE A N 1
ATOM 627 C CA . ILE A 1 97 ? 50.115 68.293 -6.905 1.00 15.53 96 ILE A CA 1
ATOM 628 C C . ILE A 1 97 ? 50.166 69.083 -5.626 1.00 16.34 96 ILE A C 1
ATOM 629 O O . ILE A 1 97 ? 49.479 70.104 -5.478 1.00 16.76 96 ILE A O 1
ATOM 634 N N . ASP A 1 98 ? 50.996 68.612 -4.701 1.00 16.43 97 ASP A N 1
ATOM 635 C CA . ASP A 1 98 ? 51.268 69.309 -3.459 1.00 17.66 97 ASP A CA 1
ATOM 636 C C . ASP A 1 98 ? 52.551 70.098 -3.585 1.00 17.73 97 ASP A C 1
ATOM 637 O O . ASP A 1 98 ? 53.494 69.627 -4.192 1.00 18.84 97 ASP A O 1
ATOM 642 N N . GLU A 1 99 ? 52.555 71.289 -3.015 1.00 17.07 98 GLU A N 1
ATOM 643 C CA . GLU A 1 99 ? 53.669 72.230 -3.034 1.00 17.41 98 GLU A CA 1
ATOM 644 C C . GLU A 1 99 ? 54.049 72.604 -4.437 1.00 17.96 98 GLU A C 1
ATOM 645 O O . GLU A 1 99 ? 55.221 72.575 -4.806 1.00 15.91 98 GLU A O 1
ATOM 651 N N . GLY A 1 100 ? 53.043 72.972 -5.246 1.00 17.28 99 GLY A N 1
ATOM 652 C CA . GLY A 1 100 ? 53.289 73.242 -6.652 1.00 17.81 99 GLY A CA 1
ATOM 653 C C . GLY A 1 100 ? 54.309 74.348 -6.935 1.00 17.69 99 GLY A C 1
ATOM 654 O O . GLY A 1 100 ? 54.938 74.362 -8.011 1.00 18.52 99 GLY A O 1
ATOM 655 N N . GLN A 1 101 ? 54.494 75.253 -5.983 1.00 18.04 100 GLN A N 1
ATOM 656 C CA . GLN A 1 101 ? 55.467 76.334 -6.123 1.00 18.11 100 GLN A CA 1
ATOM 657 C C . GLN A 1 101 ? 56.900 75.840 -6.389 1.00 18.40 100 GLN A C 1
ATOM 658 O O . GLN A 1 101 ? 57.731 76.586 -6.959 1.00 18.59 100 GLN A O 1
ATOM 664 N N . PHE A 1 102 ? 57.196 74.625 -5.962 1.00 17.51 101 PHE A N 1
ATOM 665 C CA . PHE A 1 102 ? 58.568 74.111 -6.067 1.00 17.89 101 PHE A CA 1
ATOM 666 C C . PHE A 1 102 ? 58.859 73.433 -7.392 1.00 19.54 101 PHE A C 1
ATOM 667 O O . PHE A 1 102 ? 60.000 73.043 -7.650 1.00 20.79 101 PHE A O 1
ATOM 675 N N . PHE A 1 103 ? 57.853 73.279 -8.248 1.00 18.75 102 PHE A N 1
ATOM 676 C CA . PHE A 1 103 ? 58.059 72.620 -9.545 1.00 18.77 102 PHE A CA 1
ATOM 677 C C . PHE A 1 103 ? 58.255 73.662 -10.651 1.00 19.40 102 PHE A C 1
ATOM 678 O O . PHE A 1 103 ? 57.330 74.454 -10.994 1.00 18.88 102 PHE A O 1
ATOM 686 N N . PRO A 1 104 ? 59.436 73.679 -11.246 1.00 20.47 103 PRO A N 1
ATOM 687 C CA . PRO A 1 104 ? 59.678 74.753 -12.227 1.00 22.00 103 PRO A CA 1
ATOM 688 C C . PRO A 1 104 ? 58.785 74.576 -13.474 1.00 19.61 103 PRO A C 1
ATOM 689 O O . PRO A 1 104 ? 58.537 75.569 -14.134 1.00 21.22 103 PRO A O 1
ATOM 693 N N . ASP A 1 105 ? 58.337 73.372 -13.742 1.00 18.74 104 ASP A N 1
ATOM 694 C CA . ASP A 1 105 ? 57.531 73.060 -14.937 1.00 18.02 104 ASP A CA 1
ATOM 695 C C . ASP A 1 105 ? 56.026 72.927 -14.594 1.00 17.71 104 ASP A C 1
ATOM 696 O O . ASP A 1 105 ? 55.262 72.319 -15.340 1.00 17.72 104 ASP A O 1
ATOM 701 N N . ILE A 1 106 ? 55.620 73.565 -13.496 1.00 17.43 105 ILE A N 1
ATOM 702 C CA . ILE A 1 106 ? 54.208 73.538 -13.049 1.00 18.38 105 ILE A CA 1
ATOM 703 C C . ILE A 1 106 ? 53.233 74.009 -14.141 1.00 18.26 105 ILE A C 1
ATOM 704 O O . ILE A 1 106 ? 52.201 73.382 -14.375 1.00 18.64 105 ILE A O 1
ATOM 709 N N . VAL A 1 107 ? 53.536 75.113 -14.808 1.00 18.74 106 VAL A N 1
ATOM 710 C CA . VAL A 1 107 ? 52.597 75.641 -15.783 1.00 18.51 106 VAL A CA 1
ATOM 711 C C . VAL A 1 107 ? 52.485 74.698 -16.974 1.00 18.33 106 VAL A C 1
ATOM 712 O O . VAL A 1 107 ? 51.371 74.322 -17.388 1.00 18.26 106 VAL A O 1
ATOM 716 N N . GLU A 1 108 ? 53.617 74.288 -17.517 1.00 17.13 107 GLU A N 1
ATOM 717 C CA . GLU A 1 108 ? 53.608 73.436 -18.689 1.00 18.27 107 GLU A CA 1
ATOM 718 C C . GLU A 1 108 ? 52.901 72.113 -18.443 1.00 17.49 107 GLU A C 1
ATOM 719 O O . GLU A 1 108 ? 52.086 71.651 -19.255 1.00 17.55 107 GLU A O 1
ATOM 725 N N . PHE A 1 109 ? 53.185 71.519 -17.302 1.00 17.02 108 PHE A N 1
ATOM 726 C CA . PHE A 1 109 ? 52.554 70.271 -16.906 1.00 17.42 108 PHE A CA 1
ATOM 727 C C . PHE A 1 109 ? 51.049 70.438 -16.733 1.00 17.56 108 PHE A C 1
ATOM 728 O O . PHE A 1 109 ? 50.283 69.643 -17.264 1.00 17.51 108 PHE A O 1
ATOM 736 N N . CYS A 1 110 ? 50.633 71.416 -15.957 1.00 17.17 109 CYS A N 1
ATOM 737 C CA . CYS A 1 110 ? 49.220 71.525 -15.645 1.00 17.81 109 CYS A CA 1
ATOM 738 C C . CYS A 1 110 ? 48.420 71.834 -16.903 1.00 17.96 109 CYS A C 1
ATOM 739 O O . CYS A 1 110 ? 47.355 71.250 -17.105 1.00 18.18 109 CYS A O 1
ATOM 742 N N . GLU A 1 111 ? 48.913 72.717 -17.751 1.00 19.18 110 GLU A N 1
ATOM 743 C CA . GLU A 1 111 ? 48.209 72.997 -19.013 1.00 20.25 110 GLU A CA 1
ATOM 744 C C . GLU A 1 111 ? 48.169 71.809 -19.957 1.00 20.41 110 GLU A C 1
ATOM 745 O O . GLU A 1 111 ? 47.111 71.506 -20.536 1.00 22.28 110 GLU A O 1
ATOM 751 N N . ALA A 1 112 ? 49.285 71.120 -20.140 1.00 20.36 111 ALA A N 1
ATOM 752 C CA . ALA A 1 112 ? 49.306 69.955 -20.992 1.00 20.23 111 ALA A CA 1
ATOM 753 C C . ALA A 1 112 ? 48.305 68.884 -20.543 1.00 20.17 111 ALA A C 1
ATOM 754 O O . ALA A 1 112 ? 47.541 68.342 -21.366 1.00 20.93 111 ALA A O 1
ATOM 756 N N . MET A 1 113 ? 48.278 68.609 -19.239 1.00 19.71 112 MET A N 1
ATOM 757 C CA . MET A 1 113 ? 47.398 67.601 -18.665 1.00 19.38 112 MET A CA 1
ATOM 758 C C . MET A 1 113 ? 45.937 68.024 -18.710 1.00 18.91 112 MET A C 1
ATOM 759 O O . MET A 1 113 ? 45.079 67.226 -19.137 1.00 18.78 112 MET A O 1
ATOM 764 N N . ALA A 1 114 ? 45.633 69.279 -18.370 1.00 17.21 113 ALA A N 1
ATOM 765 C CA . ALA A 1 114 ? 44.237 69.720 -18.445 1.00 18.95 113 ALA A CA 1
ATOM 766 C C . ALA A 1 114 ? 43.772 69.735 -19.896 1.00 19.75 113 ALA A C 1
ATOM 767 O O . ALA A 1 114 ? 42.612 69.395 -20.196 1.00 20.44 113 ALA A O 1
ATOM 769 N N . ASN A 1 115 ? 44.667 70.084 -20.800 1.00 20.38 114 ASN A N 1
ATOM 770 C CA . ASN A 1 115 ? 44.291 70.112 -22.236 1.00 21.34 114 ASN A CA 1
ATOM 771 C C . ASN A 1 115 ? 44.168 68.711 -22.851 1.00 22.14 114 ASN A C 1
ATOM 772 O O . ASN A 1 115 ? 43.509 68.533 -23.894 1.00 23.74 114 ASN A O 1
ATOM 777 N N . ALA A 1 116 ? 44.716 67.713 -22.189 1.00 22.08 115 ALA A N 1
ATOM 778 C CA . ALA A 1 116 ? 44.539 66.309 -22.549 1.00 23.83 115 ALA A CA 1
ATOM 779 C C . ALA A 1 116 ? 43.372 65.661 -21.787 1.00 23.40 115 ALA A C 1
ATOM 780 O O . ALA A 1 116 ? 43.221 64.461 -21.814 1.00 24.63 115 ALA A O 1
ATOM 782 N N . GLY A 1 117 ? 42.588 66.439 -21.062 1.00 22.92 116 GLY A N 1
ATOM 783 C CA . GLY A 1 117 ? 41.382 65.934 -20.440 1.00 23.52 116 GLY A CA 1
ATOM 784 C C . GLY A 1 117 ? 41.452 65.640 -18.951 1.00 22.93 116 GLY A C 1
ATOM 785 O O . GLY A 1 117 ? 40.493 65.201 -18.366 1.00 23.49 116 GLY A O 1
ATOM 786 N N . LYS A 1 118 ? 42.587 65.879 -18.318 1.00 21.94 117 LYS A N 1
ATOM 787 C CA . LYS A 1 118 ? 42.711 65.527 -16.916 1.00 21.41 117 LYS A CA 1
ATOM 788 C C . LYS A 1 118 ? 42.247 66.690 -16.056 1.00 19.71 117 LYS A C 1
ATOM 789 O O . LYS A 1 118 ? 42.314 67.848 -16.454 1.00 19.05 117 LYS A O 1
ATOM 795 N N . THR A 1 119 ? 41.806 66.343 -14.855 1.00 20.41 118 THR A N 1
ATOM 796 C CA . THR A 1 119 ? 41.520 67.300 -13.813 1.00 19.87 118 THR A CA 1
ATOM 797 C C . THR A 1 119 ? 42.780 67.417 -12.984 1.00 18.25 118 THR A C 1
ATOM 798 O O . THR A 1 119 ? 43.210 66.437 -12.405 1.00 19.08 118 THR A O 1
ATOM 802 N N . VAL A 1 120 ? 43.352 68.604 -12.915 1.00 17.31 119 VAL A N 1
ATOM 803 C CA . VAL A 1 120 ? 44.620 68.830 -12.194 1.00 16.49 119 VAL A CA 1
ATOM 804 C C . VAL A 1 120 ? 44.298 69.759 -11.019 1.00 16.43 119 VAL A C 1
ATOM 805 O O . VAL A 1 120 ? 43.745 70.840 -11.208 1.00 16.62 119 VAL A O 1
ATOM 809 N N . ILE A 1 121 ? 44.696 69.369 -9.810 1.00 15.12 120 ILE A N 1
ATOM 810 C CA . ILE A 1 121 ? 44.403 70.114 -8.612 1.00 15.10 120 ILE A CA 1
ATOM 811 C C . ILE A 1 121 ? 45.746 70.377 -7.929 1.00 15.34 120 ILE A C 1
ATOM 812 O O . ILE A 1 121 ? 46.490 69.447 -7.725 1.00 16.04 120 ILE A O 1
ATOM 817 N N . VAL A 1 122 ? 46.043 71.629 -7.668 1.00 14.65 121 VAL A N 1
ATOM 818 C CA . VAL A 1 122 ? 47.355 72.056 -7.182 1.00 14.54 121 VAL A CA 1
ATOM 819 C C . VAL A 1 122 ? 47.188 72.791 -5.882 1.00 15.97 121 VAL A C 1
ATOM 820 O O . VAL A 1 122 ? 46.435 73.754 -5.819 1.00 16.82 121 VAL A O 1
ATOM 824 N N . ALA A 1 123 ? 47.911 72.347 -4.848 1.00 15.79 122 ALA A N 1
ATOM 825 C CA . ALA A 1 123 ? 48.064 73.093 -3.615 1.00 15.14 122 ALA A CA 1
ATOM 826 C C . ALA A 1 123 ? 49.393 73.762 -3.662 1.00 15.49 122 ALA A C 1
ATOM 827 O O . ALA A 1 123 ? 50.393 73.121 -4.046 1.00 15.87 122 ALA A O 1
ATOM 829 N N . ALA A 1 124 ? 49.417 75.039 -3.334 1.00 14.48 123 ALA A N 1
ATOM 830 C CA . ALA A 1 124 ? 50.646 75.799 -3.375 1.00 15.15 123 ALA A CA 1
ATOM 831 C C . ALA A 1 124 ? 50.583 77.046 -2.535 1.00 16.08 123 ALA A C 1
ATOM 832 O O . ALA A 1 124 ? 49.549 77.682 -2.393 1.00 15.72 123 ALA A O 1
ATOM 834 N N . LEU A 1 125 ? 51.747 77.442 -2.028 1.00 15.99 124 LEU A N 1
ATOM 835 C CA . LEU A 1 125 ? 51.901 78.737 -1.450 1.00 16.21 124 LEU A CA 1
ATOM 836 C C . LEU A 1 125 ? 51.844 79.768 -2.546 1.00 17.30 124 LEU A C 1
ATOM 837 O O . LEU A 1 125 ? 52.476 79.605 -3.562 1.00 17.75 124 LEU A O 1
ATOM 842 N N . ASP A 1 126 ? 51.106 80.833 -2.317 1.00 18.86 125 ASP A N 1
ATOM 843 C CA . ASP A 1 126 ? 51.096 81.925 -3.284 1.00 20.23 125 ASP A CA 1
ATOM 844 C C . ASP A 1 126 ? 52.313 82.819 -3.117 1.00 20.61 125 ASP A C 1
ATOM 845 O O . ASP A 1 126 ? 52.868 83.347 -4.112 1.00 20.73 125 ASP A O 1
ATOM 850 N N . GLY A 1 127 ? 52.756 82.953 -1.870 1.00 18.65 126 GLY A N 1
ATOM 851 C CA . GLY A 1 127 ? 53.841 83.843 -1.571 1.00 18.44 126 GLY A CA 1
ATOM 852 C C . GLY A 1 127 ? 54.947 83.230 -0.754 1.00 17.13 126 GLY A C 1
ATOM 853 O O . GLY A 1 127 ? 54.721 82.322 0.036 1.00 17.17 126 GLY A O 1
ATOM 854 N N . THR A 1 128 ? 56.126 83.748 -0.983 1.00 17.24 127 THR A N 1
ATOM 855 C CA . THR A 1 128 ? 57.313 83.413 -0.175 1.00 18.40 127 THR A CA 1
ATOM 856 C C . THR A 1 128 ? 57.217 84.108 1.151 1.00 17.49 127 THR A C 1
ATOM 857 O O . THR A 1 128 ? 56.324 84.921 1.401 1.00 17.70 127 THR A O 1
ATOM 861 N N . PHE A 1 129 ? 58.210 83.855 2.007 1.00 18.54 128 PHE A N 1
ATOM 862 C CA . PHE A 1 129 ? 58.368 84.583 3.259 1.00 19.62 128 PHE A CA 1
ATOM 863 C C . PHE A 1 129 ? 58.507 86.098 3.093 1.00 19.42 128 PHE A C 1
ATOM 864 O O . PHE A 1 129 ? 58.320 86.849 4.051 1.00 20.05 128 PHE A O 1
ATOM 872 N N . GLN A 1 130 ? 58.812 86.539 1.886 1.00 21.18 129 GLN A N 1
ATOM 873 C CA . GLN A 1 130 ? 58.856 87.967 1.541 1.00 22.14 129 GLN A CA 1
ATOM 874 C C . GLN A 1 130 ? 57.571 88.518 0.953 1.00 21.80 129 GLN A C 1
ATOM 875 O O . GLN A 1 130 ? 57.519 89.676 0.553 1.00 22.11 129 GLN A O 1
ATOM 881 N N . ARG A 1 131 ? 56.518 87.719 0.930 1.00 20.95 130 ARG A N 1
ATOM 882 C CA . ARG A 1 131 ? 55.247 88.121 0.300 1.00 21.27 130 ARG A CA 1
ATOM 883 C C . ARG A 1 131 ? 55.415 88.508 -1.179 1.00 21.42 130 ARG A C 1
ATOM 884 O O . ARG A 1 131 ? 54.712 89.370 -1.704 1.00 22.09 130 ARG A O 1
ATOM 892 N N . LYS A 1 132 ? 56.313 87.800 -1.847 1.00 20.89 131 LYS A N 1
ATOM 893 C CA . LYS A 1 132 ? 56.475 87.884 -3.299 1.00 21.37 131 LYS A CA 1
ATOM 894 C C . LYS A 1 132 ? 55.979 86.581 -3.919 1.00 20.77 131 LYS A C 1
ATOM 895 O O . LYS A 1 132 ? 55.859 85.542 -3.222 1.00 18.60 131 LYS A O 1
ATOM 901 N N . PRO A 1 133 ? 55.655 86.612 -5.211 1.00 20.80 132 PRO A N 1
ATOM 902 C CA . PRO A 1 133 ? 55.198 85.394 -5.887 1.00 20.40 132 PRO A CA 1
ATOM 903 C C . PRO A 1 133 ? 56.185 84.259 -5.716 1.00 19.59 132 PRO A C 1
ATOM 904 O O . PRO A 1 133 ? 57.389 84.455 -5.857 1.00 20.07 132 PRO A O 1
ATOM 908 N N . PHE A 1 134 ? 55.673 83.081 -5.372 1.00 18.80 133 PHE A N 1
ATOM 909 C CA . PHE A 1 134 ? 56.513 81.913 -5.168 1.00 19.60 133 PHE A CA 1
ATOM 910 C C . PHE A 1 134 ? 56.705 81.152 -6.470 1.00 20.45 133 PHE A C 1
ATOM 911 O O . PHE A 1 134 ? 55.833 80.413 -6.914 1.00 21.72 133 PHE A O 1
ATOM 919 N N . GLY A 1 135 ? 57.879 81.319 -7.075 1.00 21.48 134 GLY A N 1
ATOM 920 C CA . GLY A 1 135 ? 58.216 80.596 -8.278 1.00 21.82 134 GLY A CA 1
ATOM 921 C C . GLY A 1 135 ? 57.250 81.009 -9.384 1.00 21.21 134 GLY A C 1
ATOM 922 O O . GLY A 1 135 ? 56.938 82.196 -9.505 1.00 21.69 134 GLY A O 1
ATOM 923 N N . ALA A 1 136 ? 56.738 80.025 -10.119 1.00 21.75 135 ALA A N 1
ATOM 924 C CA . ALA A 1 136 ? 55.912 80.293 -11.303 1.00 22.34 135 ALA A CA 1
ATOM 925 C C . ALA A 1 136 ? 54.431 80.136 -11.020 1.00 22.66 135 ALA A C 1
ATOM 926 O O . ALA A 1 136 ? 53.601 80.197 -11.939 1.00 21.54 135 ALA A O 1
ATOM 928 N N . ILE A 1 137 ? 54.089 79.944 -9.752 1.00 22.47 136 ILE A N 1
ATOM 929 C CA . ILE A 1 137 ? 52.773 79.459 -9.406 1.00 22.25 136 ILE A CA 1
ATOM 930 C C . ILE A 1 137 ? 51.652 80.357 -9.853 1.00 21.40 136 ILE A C 1
ATOM 931 O O . ILE A 1 137 ? 50.618 79.852 -10.266 1.00 21.31 136 ILE A O 1
ATOM 936 N N . LEU A 1 138 ? 51.838 81.670 -9.793 1.00 20.42 137 LEU A N 1
ATOM 937 C CA . LEU A 1 138 ? 50.757 82.565 -10.116 1.00 21.42 137 LEU A CA 1
ATOM 938 C C . LEU A 1 138 ? 50.466 82.619 -11.607 1.00 20.78 137 LEU A C 1
ATOM 939 O O . LEU A 1 138 ? 49.367 83.064 -11.992 1.00 19.32 137 LEU A O 1
ATOM 944 N N . ASN A 1 139 ? 51.398 82.131 -12.438 1.00 19.77 138 ASN A N 1
ATOM 945 C CA . ASN A 1 139 ? 51.089 81.952 -13.852 1.00 19.69 138 ASN A CA 1
ATOM 946 C C . ASN A 1 139 ? 49.974 80.953 -14.072 1.00 19.37 138 ASN A C 1
ATOM 947 O O . ASN A 1 139 ? 49.389 80.938 -15.163 1.00 19.77 138 ASN A O 1
ATOM 952 N N . LEU A 1 140 ? 49.684 80.070 -13.111 1.00 19.55 139 LEU A N 1
ATOM 953 C CA . LEU A 1 140 ? 48.511 79.208 -13.258 1.00 19.28 139 LEU A CA 1
ATOM 954 C C . LEU A 1 140 ? 47.219 79.944 -13.123 1.00 18.09 139 LEU A C 1
ATOM 955 O O . LEU A 1 140 ? 46.199 79.441 -13.607 1.00 19.35 139 LEU A O 1
ATOM 960 N N . VAL A 1 141 ? 47.188 81.077 -12.429 1.00 17.20 140 VAL A N 1
ATOM 961 C CA . VAL A 1 141 ? 45.902 81.679 -12.127 1.00 17.95 140 VAL A CA 1
ATOM 962 C C . VAL A 1 141 ? 45.078 81.958 -13.432 1.00 18.19 140 VAL A C 1
ATOM 963 O O . VAL A 1 141 ? 43.894 81.565 -13.504 1.00 18.41 140 VAL A O 1
ATOM 967 N N . PRO A 1 142 ? 45.664 82.631 -14.410 1.00 17.90 141 PRO A N 1
ATOM 968 C CA . PRO A 1 142 ? 44.944 82.877 -15.676 1.00 19.03 141 PRO A CA 1
ATOM 969 C C . PRO A 1 142 ? 44.597 81.599 -16.436 1.00 18.41 141 PRO A C 1
ATOM 970 O O . PRO A 1 142 ? 43.735 81.639 -17.346 1.00 19.22 141 PRO A O 1
ATOM 974 N N . LEU A 1 143 ? 45.244 80.498 -16.121 1.00 17.58 142 LEU A N 1
ATOM 975 C CA . LEU A 1 143 ? 45.019 79.215 -16.739 1.00 18.16 142 LEU A CA 1
ATOM 976 C C . LEU A 1 143 ? 43.962 78.403 -16.033 1.00 18.11 142 LEU A C 1
ATOM 977 O O . LEU A 1 143 ? 43.500 77.418 -16.577 1.00 18.13 142 LEU A O 1
ATOM 982 N N . ALA A 1 144 ? 43.608 78.790 -14.815 1.00 17.72 143 ALA A N 1
ATOM 983 C CA . ALA A 1 144 ? 42.812 77.939 -13.959 1.00 18.42 143 ALA A CA 1
ATOM 984 C C . ALA A 1 144 ? 41.322 78.239 -14.003 1.00 18.52 143 ALA A C 1
ATOM 985 O O . ALA A 1 144 ? 40.931 79.387 -13.983 1.00 20.54 143 ALA A O 1
ATOM 987 N N . GLU A 1 145 ? 40.529 77.177 -13.975 1.00 19.13 144 GLU A N 1
ATOM 988 C CA . GLU A 1 145 ? 39.075 77.241 -13.836 1.00 19.39 144 GLU A CA 1
ATOM 989 C C . GLU A 1 145 ? 38.638 77.644 -12.440 1.00 19.91 144 GLU A C 1
ATOM 990 O O . GLU A 1 145 ? 37.572 78.222 -12.247 1.00 21.45 144 GLU A O 1
ATOM 996 N N . SER A 1 146 ? 39.434 77.293 -11.443 1.00 17.56 145 SER A N 1
ATOM 997 C CA . SER A 1 146 ? 39.060 77.526 -10.080 1.00 17.31 145 SER A CA 1
ATOM 998 C C . SER A 1 146 ? 40.326 77.938 -9.319 1.00 16.93 145 SER A C 1
ATOM 999 O O . SER A 1 146 ? 41.359 77.299 -9.485 1.00 16.20 145 SER A O 1
ATOM 1002 N N . VAL A 1 147 ? 40.211 79.001 -8.536 1.00 17.15 146 VAL A N 1
ATOM 1003 C CA . VAL A 1 147 ? 41.292 79.484 -7.664 1.00 17.84 146 VAL A CA 1
ATOM 1004 C C . VAL A 1 147 ? 40.691 79.910 -6.331 1.00 18.87 146 VAL A C 1
ATOM 1005 O O . VAL A 1 147 ? 39.763 80.723 -6.290 1.00 18.26 146 VAL A O 1
ATOM 1009 N N . VAL A 1 148 ? 41.231 79.372 -5.225 1.00 17.81 147 VAL A N 1
ATOM 1010 C CA . VAL A 1 148 ? 40.863 79.813 -3.883 1.00 18.62 147 VAL A CA 1
ATOM 1011 C C . VAL A 1 148 ? 42.129 80.144 -3.115 1.00 17.46 147 VAL A C 1
ATOM 1012 O O . VAL A 1 148 ? 43.188 79.646 -3.460 1.00 16.25 147 VAL A O 1
ATOM 1016 N N . LYS A 1 149 ? 42.029 81.034 -2.141 1.00 17.85 148 LYS A N 1
ATOM 1017 C CA . LYS A 1 149 ? 43.126 81.274 -1.224 1.00 17.62 148 LYS A CA 1
ATOM 1018 C C . LYS A 1 149 ? 42.598 80.984 0.194 1.00 17.95 148 LYS A C 1
ATOM 1019 O O . LYS A 1 149 ? 41.678 81.636 0.676 1.00 18.09 148 LYS A O 1
ATOM 1025 N N . LEU A 1 150 ? 43.179 79.989 0.840 1.00 17.52 149 LEU A N 1
ATOM 1026 C CA . LEU A 1 150 ? 42.823 79.592 2.187 1.00 17.92 149 LEU A CA 1
ATOM 1027 C C . LEU A 1 150 ? 43.501 80.504 3.202 1.00 19.47 149 LEU A C 1
ATOM 1028 O O . LEU A 1 150 ? 44.436 81.222 2.859 1.00 19.40 149 LEU A O 1
ATOM 1033 N N . THR A 1 151 ? 42.972 80.514 4.423 1.00 19.00 150 THR A N 1
ATOM 1034 C CA . THR A 1 151 ? 43.593 81.271 5.508 1.00 21.33 150 THR A CA 1
ATOM 1035 C C . THR A 1 151 ? 44.065 80.325 6.582 1.00 20.17 150 THR A C 1
ATOM 1036 O O . THR A 1 151 ? 43.577 79.190 6.700 1.00 18.63 150 THR A O 1
ATOM 1040 N N . ALA A 1 152 ? 45.064 80.781 7.329 1.00 19.18 151 ALA A N 1
ATOM 1041 C CA . ALA A 1 152 ? 45.531 80.082 8.496 1.00 19.50 151 ALA A CA 1
ATOM 1042 C C . ALA A 1 152 ? 45.104 80.906 9.713 1.00 19.66 151 ALA A C 1
ATOM 1043 O O . ALA A 1 152 ? 44.449 81.924 9.570 1.00 19.99 151 ALA A O 1
ATOM 1045 N N . VAL A 1 153 ? 45.531 80.477 10.897 1.00 19.81 152 VAL A N 1
ATOM 1046 C CA . VAL A 1 153 ? 45.373 81.254 12.132 1.00 20.52 152 VAL A CA 1
ATOM 1047 C C . VAL A 1 153 ? 46.719 81.887 12.405 1.00 20.40 152 VAL A C 1
ATOM 1048 O O . VAL A 1 153 ? 47.746 81.232 12.279 1.00 20.46 152 VAL A O 1
ATOM 1052 N N . CYS A 1 154 ? 46.724 83.180 12.712 1.00 20.97 153 CYS A N 1
ATOM 1053 C CA . CYS A 1 154 ? 47.947 83.892 12.970 1.00 21.73 153 CYS A CA 1
ATOM 1054 C C . CYS A 1 154 ? 48.520 83.292 14.237 1.00 22.99 153 CYS A C 1
ATOM 1055 O O . CYS A 1 154 ? 47.813 83.243 15.248 1.00 24.63 153 CYS A O 1
ATOM 1058 N N . MET A 1 155 ? 49.776 82.867 14.191 1.00 23.80 154 MET A N 1
ATOM 1059 C CA . MET A 1 155 ? 50.358 82.177 15.316 1.00 25.20 154 MET A CA 1
ATOM 1060 C C . MET A 1 155 ? 50.847 83.168 16.381 1.00 26.93 154 MET A C 1
ATOM 1061 O O . MET A 1 155 ? 51.317 82.743 17.432 1.00 28.24 154 MET A O 1
ATOM 1066 N N . GLU A 1 156 ? 50.714 84.462 16.121 1.00 27.05 155 GLU A N 1
ATOM 1067 C CA . GLU A 1 156 ? 51.218 85.495 17.020 1.00 27.99 155 GLU A CA 1
ATOM 1068 C C . GLU A 1 156 ? 50.089 86.257 17.681 1.00 28.90 155 GLU A C 1
ATOM 1069 O O . GLU A 1 156 ? 50.231 86.661 18.831 1.00 30.04 155 GLU A O 1
ATOM 1075 N N . CYS A 1 157 ? 48.948 86.432 17.010 1.00 28.31 156 CYS A N 1
ATOM 1076 C CA . CYS A 1 157 ? 47.809 87.166 17.581 1.00 27.97 156 CYS A CA 1
ATOM 1077 C C . CYS A 1 157 ? 46.448 86.460 17.430 1.00 28.76 156 CYS A C 1
ATOM 1078 O O . CYS A 1 157 ? 45.433 86.908 17.946 1.00 28.03 156 CYS A O 1
ATOM 1081 N N . PHE A 1 158 ? 46.430 85.350 16.702 1.00 29.17 157 PHE A N 1
ATOM 1082 C CA . PHE A 1 158 ? 45.267 84.466 16.604 1.00 29.36 157 PHE A CA 1
ATOM 1083 C C . PHE A 1 158 ? 44.081 84.990 15.774 1.00 29.56 157 PHE A C 1
ATOM 1084 O O . PHE A 1 158 ? 43.028 84.350 15.719 1.00 30.07 157 PHE A O 1
ATOM 1092 N N . ARG A 1 159 ? 44.259 86.115 15.088 1.00 28.35 158 ARG A N 1
ATOM 1093 C CA . ARG A 1 159 ? 43.318 86.519 14.061 1.00 28.90 158 ARG A CA 1
ATOM 1094 C C . ARG A 1 159 ? 43.610 85.702 12.790 1.00 27.56 158 ARG A C 1
ATOM 1095 O O . ARG A 1 159 ? 44.494 84.857 12.794 1.00 26.74 158 ARG A O 1
ATOM 1103 N N . GLU A 1 160 ? 42.867 85.948 11.718 1.00 26.94 159 GLU A N 1
ATOM 1104 C CA . GLU A 1 160 ? 43.114 85.232 10.443 1.00 26.95 159 GLU A CA 1
ATOM 1105 C C . GLU A 1 160 ? 44.455 85.636 9.847 1.00 23.30 159 GLU A C 1
ATOM 1106 O O . GLU A 1 160 ? 44.793 86.822 9.798 1.00 23.50 159 GLU A O 1
ATOM 1112 N N . ALA A 1 161 ? 45.175 84.663 9.290 1.00 21.65 160 ALA A N 1
ATOM 1113 C CA . ALA A 1 161 ? 46.474 84.876 8.714 1.00 19.92 160 ALA A CA 1
ATOM 1114 C C . ALA A 1 161 ? 46.472 84.521 7.217 1.00 18.79 160 ALA A C 1
ATOM 1115 O O . ALA A 1 161 ? 46.015 83.445 6.813 1.00 19.26 160 ALA A O 1
ATOM 1117 N N . ALA A 1 162 ? 47.070 85.382 6.430 1.00 18.04 161 ALA A N 1
ATOM 1118 C CA . ALA A 1 162 ? 47.178 85.196 4.974 1.00 17.73 161 ALA A CA 1
ATOM 1119 C C . ALA A 1 162 ? 48.595 85.014 4.491 1.00 17.24 161 ALA A C 1
ATOM 1120 O O . ALA A 1 162 ? 48.825 84.783 3.284 1.00 17.68 161 ALA A O 1
ATOM 1122 N N . TYR A 1 163 ? 49.554 85.162 5.408 1.00 17.16 162 TYR A N 1
ATOM 1123 C CA . TYR A 1 163 ? 50.984 85.198 5.050 1.00 17.90 162 TYR A CA 1
ATOM 1124 C C . TYR A 1 163 ? 51.801 84.261 5.885 1.00 17.53 162 TYR A C 1
ATOM 1125 O O . TYR A 1 163 ? 51.358 83.797 6.931 1.00 17.49 162 TYR A O 1
ATOM 1134 N N . THR A 1 164 ? 53.031 84.060 5.449 1.00 17.87 163 THR A N 1
ATOM 1135 C CA . THR A 1 164 ? 53.993 83.218 6.168 1.00 17.90 163 THR A CA 1
ATOM 1136 C C . THR A 1 164 ? 55.213 84.063 6.443 1.00 18.86 163 THR A C 1
ATOM 1137 O O . THR A 1 164 ? 55.820 84.586 5.519 1.00 20.23 163 THR A O 1
ATOM 1141 N N . LYS A 1 165 ? 55.556 84.159 7.718 1.00 20.17 164 LYS A N 1
ATOM 1142 C CA . LYS A 1 165 ? 56.791 84.805 8.194 1.00 22.40 164 LYS A CA 1
ATOM 1143 C C . LYS A 1 165 ? 57.873 83.767 8.490 1.00 22.33 164 LYS A C 1
ATOM 1144 O O . LYS A 1 165 ? 57.599 82.756 9.129 1.00 21.92 164 LYS A O 1
ATOM 1150 N N . ARG A 1 166 ? 59.087 84.005 8.008 1.00 22.83 165 ARG A N 1
ATOM 1151 C CA . ARG A 1 166 ? 60.242 83.161 8.338 1.00 24.27 165 ARG A CA 1
ATOM 1152 C C . ARG A 1 166 ? 60.815 83.652 9.676 1.00 25.71 165 ARG A C 1
ATOM 1153 O O . ARG A 1 166 ? 60.923 84.832 9.868 1.00 25.68 165 ARG A O 1
ATOM 1161 N N . LEU A 1 167 ? 61.152 82.729 10.565 1.00 27.02 166 LEU A N 1
ATOM 1162 C CA . LEU A 1 167 ? 61.632 83.069 11.898 1.00 29.07 166 LEU A CA 1
ATOM 1163 C C . LEU A 1 167 ? 63.136 83.341 11.893 1.00 31.34 166 LEU A C 1
ATOM 1164 O O . LEU A 1 167 ? 63.594 84.211 12.614 1.00 32.85 166 LEU A O 1
ATOM 1169 N N . GLY A 1 168 ? 63.893 82.646 11.067 1.00 32.65 167 GLY A N 1
ATOM 1170 C CA . GLY A 1 168 ? 65.351 82.843 11.044 1.00 34.42 167 GLY A CA 1
ATOM 1171 C C . GLY A 1 168 ? 65.796 84.019 10.165 1.00 34.90 167 GLY A C 1
ATOM 1172 O O . GLY A 1 168 ? 64.996 84.869 9.765 1.00 34.75 167 GLY A O 1
ATOM 1173 N N . THR A 1 169 ? 67.087 84.037 9.833 1.00 35.44 168 THR A N 1
ATOM 1174 C CA . THR A 1 169 ? 67.683 85.090 9.019 1.00 35.51 168 THR A CA 1
ATOM 1175 C C . THR A 1 169 ? 68.108 84.552 7.637 1.00 35.88 168 THR A C 1
ATOM 1176 O O . THR A 1 169 ? 68.698 85.276 6.832 1.00 35.34 168 THR A O 1
ATOM 1180 N N . GLU A 1 170 ? 67.805 83.292 7.333 1.00 36.02 169 GLU A N 1
ATOM 1181 C CA . GLU A 1 170 ? 68.118 82.765 6.009 1.00 36.17 169 GLU A CA 1
ATOM 1182 C C . GLU A 1 170 ? 67.465 83.623 4.907 1.00 36.17 169 GLU A C 1
ATOM 1183 O O . GLU A 1 170 ? 66.343 84.121 5.045 1.00 34.66 169 GLU A O 1
ATOM 1189 N N . LYS A 1 171 ? 68.203 83.829 3.832 1.00 35.97 170 LYS A N 1
ATOM 1190 C CA . LYS A 1 171 ? 67.767 84.739 2.790 1.00 36.62 170 LYS A CA 1
ATOM 1191 C C . LYS A 1 171 ? 67.235 83.985 1.594 1.00 34.59 170 LYS A C 1
ATOM 1192 O O . LYS A 1 171 ? 66.551 84.584 0.807 1.00 34.78 170 LYS A O 1
ATOM 1198 N N . GLU A 1 172 ? 67.598 82.709 1.436 1.00 32.86 171 GLU A N 1
ATOM 1199 C CA . GLU A 1 172 ? 67.252 81.939 0.243 1.00 32.27 171 GLU A CA 1
ATOM 1200 C C . GLU A 1 172 ? 65.747 81.655 0.268 1.00 29.03 171 GLU A C 1
ATOM 1201 O O . GLU A 1 172 ? 65.165 81.469 1.322 1.00 28.24 171 GLU A O 1
ATOM 1207 N N . VAL A 1 173 ? 65.131 81.624 -0.889 1.00 26.30 172 VAL A N 1
ATOM 1208 C CA . VAL A 1 173 ? 63.697 81.362 -0.936 1.00 25.58 172 VAL A CA 1
ATOM 1209 C C . VAL A 1 173 ? 63.371 79.970 -0.389 1.00 23.29 172 VAL A C 1
ATOM 1210 O O . VAL A 1 173 ? 62.559 79.852 0.510 1.00 23.67 172 VAL A O 1
ATOM 1214 N N . GLU A 1 174 ? 64.031 78.942 -0.898 1.00 23.17 173 GLU A N 1
ATOM 1215 C CA . GLU A 1 174 ? 63.733 77.577 -0.517 1.00 23.41 173 GLU A CA 1
ATOM 1216 C C . GLU A 1 174 ? 64.442 77.172 0.771 1.00 24.03 173 GLU A C 1
ATOM 1217 O O . GLU A 1 174 ? 65.652 76.959 0.769 1.00 24.21 173 GLU A O 1
ATOM 1223 N N . VAL A 1 175 ? 63.685 77.124 1.860 1.00 21.58 174 VAL A N 1
ATOM 1224 C CA . VAL A 1 175 ? 64.123 76.576 3.123 1.00 21.59 174 VAL A CA 1
ATOM 1225 C C . VAL A 1 175 ? 62.996 75.710 3.661 1.00 19.73 174 VAL A C 1
ATOM 1226 O O . VAL A 1 175 ? 62.001 76.222 4.158 1.00 21.03 174 VAL A O 1
ATOM 1230 N N . ILE A 1 176 ? 63.157 74.423 3.515 1.00 20.29 175 ILE A N 1
ATOM 1231 C CA . ILE A 1 176 ? 62.196 73.439 3.980 1.00 21.62 175 ILE A CA 1
ATOM 1232 C C . ILE A 1 176 ? 62.063 73.498 5.511 1.00 21.95 175 ILE A C 1
ATOM 1233 O O . ILE A 1 176 ? 63.046 73.583 6.243 1.00 21.22 175 ILE A O 1
ATOM 1238 N N . GLY A 1 177 ? 60.831 73.473 6.003 1.00 21.08 176 GLY A N 1
ATOM 1239 C CA . GLY A 1 177 ? 60.597 73.511 7.426 1.00 21.41 176 GLY A CA 1
ATOM 1240 C C . GLY A 1 177 ? 59.169 73.759 7.763 1.00 21.74 176 GLY A C 1
ATOM 1241 O O . GLY A 1 177 ? 58.367 74.091 6.882 1.00 20.80 176 GLY A O 1
ATOM 1242 N N . GLY A 1 178 ? 58.851 73.556 9.039 1.00 21.37 177 GLY A N 1
ATOM 1243 C CA . GLY A 1 178 ? 57.505 73.695 9.555 1.00 21.04 177 GLY A CA 1
ATOM 1244 C C . GLY A 1 178 ? 57.375 74.857 10.502 1.00 20.10 177 GLY A C 1
ATOM 1245 O O . GLY A 1 178 ? 58.017 75.891 10.358 1.00 19.11 177 GLY A O 1
ATOM 1246 N N . ALA A 1 179 ? 56.504 74.701 11.484 1.00 21.50 178 ALA A N 1
ATOM 1247 C CA . ALA A 1 179 ? 56.254 75.746 12.476 1.00 22.88 178 ALA A CA 1
ATOM 1248 C C . ALA A 1 179 ? 57.463 76.100 13.338 1.00 25.29 178 ALA A C 1
ATOM 1249 O O . ALA A 1 179 ? 57.474 77.138 14.001 1.00 25.46 178 ALA A O 1
ATOM 1251 N N . ASP A 1 180 ? 58.498 75.263 13.290 1.00 26.01 179 ASP A N 1
ATOM 1252 C CA . ASP A 1 180 ? 59.796 75.602 13.879 1.00 27.54 179 ASP A CA 1
ATOM 1253 C C . ASP A 1 180 ? 60.550 76.687 13.135 1.00 27.69 179 ASP A C 1
ATOM 1254 O O . ASP A 1 180 ? 61.389 77.358 13.733 1.00 28.82 179 ASP A O 1
ATOM 1259 N N . LYS A 1 181 ? 60.291 76.859 11.836 1.00 25.25 180 LYS A N 1
ATOM 1260 C CA . LYS A 1 181 ? 61.021 77.845 11.017 1.00 24.39 180 LYS A CA 1
ATOM 1261 C C . LYS A 1 181 ? 60.125 78.978 10.488 1.00 22.97 180 LYS A C 1
ATOM 1262 O O . LYS A 1 181 ? 60.626 79.997 10.037 1.00 22.25 180 LYS A O 1
ATOM 1268 N N . TYR A 1 182 ? 58.815 78.761 10.529 1.00 21.02 181 TYR A N 1
ATOM 1269 C CA . TYR A 1 182 ? 57.823 79.685 9.941 1.00 20.48 181 TYR A CA 1
ATOM 1270 C C . TYR A 1 182 ? 56.605 79.834 10.832 1.00 19.75 181 TYR A C 1
ATOM 1271 O O . TYR A 1 182 ? 56.191 78.870 11.473 1.00 20.30 181 TYR A O 1
ATOM 1280 N N . HIS A 1 183 ? 56.028 81.036 10.850 1.00 19.48 182 HIS A N 1
ATOM 1281 C CA . HIS A 1 183 ? 54.703 81.282 11.415 1.00 20.36 182 HIS A CA 1
ATOM 1282 C C . HIS A 1 183 ? 53.725 81.763 10.332 1.00 19.27 182 HIS A C 1
ATOM 1283 O O . HIS A 1 183 ? 54.055 82.651 9.558 1.00 19.81 182 HIS A O 1
ATOM 1290 N N . SER A 1 184 ? 52.514 81.258 10.357 1.00 19.49 183 SER A N 1
ATOM 1291 C CA . SER A 1 184 ? 51.411 81.935 9.653 1.00 19.66 183 SER A CA 1
ATOM 1292 C C . SER A 1 184 ? 51.086 83.200 10.431 1.00 19.73 183 SER A C 1
ATOM 1293 O O . SER A 1 184 ? 51.041 83.166 11.651 1.00 18.97 183 SER A O 1
ATOM 1296 N N . VAL A 1 185 ? 50.944 84.313 9.735 1.00 19.40 184 VAL A N 1
ATOM 1297 C CA . VAL A 1 185 ? 50.694 85.613 10.345 1.00 19.23 184 VAL A CA 1
ATOM 1298 C C . VAL A 1 185 ? 49.739 86.462 9.525 1.00 19.92 184 VAL A C 1
ATOM 1299 O O . VAL A 1 185 ? 49.651 86.331 8.299 1.00 19.59 184 VAL A O 1
ATOM 1303 N N . CYS A 1 186 ? 49.057 87.353 10.236 1.00 20.56 185 CYS A N 1
ATOM 1304 C CA . CYS A 1 186 ? 48.294 88.438 9.670 1.00 21.26 185 CYS A CA 1
ATOM 1305 C C . CYS A 1 186 ? 49.246 89.556 9.258 1.00 21.26 185 CYS A C 1
ATOM 1306 O O . CYS A 1 186 ? 50.444 89.476 9.486 1.00 21.26 185 CYS A O 1
ATOM 1309 N N . ARG A 1 187 ? 48.721 90.565 8.572 1.00 21.44 186 ARG A N 1
ATOM 1310 C CA . ARG A 1 187 ? 49.495 91.694 8.064 1.00 22.31 186 ARG A CA 1
ATOM 1311 C C . ARG A 1 187 ? 50.240 92.414 9.218 1.00 23.43 186 ARG A C 1
ATOM 1312 O O . ARG A 1 187 ? 51.396 92.777 9.064 1.00 24.41 186 ARG A O 1
ATOM 1320 N N . LEU A 1 188 ? 49.545 92.620 10.321 1.00 24.47 187 LEU A N 1
ATOM 1321 C CA . LEU A 1 188 ? 50.120 93.380 11.449 1.00 27.26 187 LEU A CA 1
ATOM 1322 C C . LEU A 1 188 ? 51.291 92.632 12.044 1.00 26.79 187 LEU A C 1
ATOM 1323 O O . LEU A 1 188 ? 52.368 93.204 12.205 1.00 26.77 187 LEU A O 1
ATOM 1328 N N . CYS A 1 189 ? 51.120 91.332 12.284 1.00 25.64 188 CYS A N 1
ATOM 1329 C CA . CYS A 1 189 ? 52.215 90.528 12.831 1.00 26.04 188 CYS A CA 1
ATOM 1330 C C . CYS A 1 189 ? 53.343 90.288 11.846 1.00 25.93 188 CYS A C 1
ATOM 1331 O O . CYS A 1 189 ? 54.513 90.139 12.233 1.00 27.17 188 CYS A O 1
ATOM 1334 N N . TYR A 1 190 ? 53.033 90.284 10.550 1.00 24.64 189 TYR A N 1
ATOM 1335 C CA . TYR A 1 190 ? 54.070 90.116 9.565 1.00 23.61 189 TYR A CA 1
ATOM 1336 C C . TYR A 1 190 ? 55.119 91.234 9.689 1.00 25.87 189 TYR A C 1
ATOM 1337 O O . TYR A 1 190 ? 56.323 90.982 9.563 1.00 26.23 189 TYR A O 1
ATOM 1346 N N . PHE A 1 191 ? 54.643 92.450 9.881 1.00 27.12 190 PHE A N 1
ATOM 1347 C CA . PHE A 1 191 ? 55.503 93.645 9.907 1.00 30.47 190 PHE A CA 1
ATOM 1348 C C . PHE A 1 191 ? 56.050 93.999 11.287 1.00 33.69 190 PHE A C 1
ATOM 1349 O O . PHE A 1 191 ? 56.772 94.977 11.422 1.00 34.90 190 PHE A O 1
ATOM 1357 N N . LYS A 1 192 ? 55.658 93.212 12.277 1.00 36.53 191 LYS A N 1
ATOM 1358 C CA . LYS A 1 192 ? 56.286 93.081 13.615 1.00 39.81 191 LYS A CA 1
ATOM 1359 C C . LYS A 1 192 ? 55.349 93.643 14.651 1.00 40.52 191 LYS A C 1
ATOM 1360 O O . LYS A 1 192 ? 54.682 92.859 15.338 1.00 42.51 191 LYS A O 1
ATOM 1366 N N . ARG B 1 19 ? 34.351 85.318 21.838 1.00 43.67 18 ARG B N 1
ATOM 1367 C CA . ARG B 1 19 ? 33.652 85.002 20.541 1.00 42.99 18 ARG B CA 1
ATOM 1368 C C . ARG B 1 19 ? 33.998 83.593 20.046 1.00 39.92 18 ARG B C 1
ATOM 1369 O O . ARG B 1 19 ? 34.879 83.479 19.236 1.00 40.81 18 ARG B O 1
ATOM 1377 N N . GLY B 1 20 ? 33.307 82.500 20.347 1.00 37.84 19 GLY B N 1
ATOM 1378 C CA . GLY B 1 20 ? 31.895 82.279 20.251 1.00 34.08 19 GLY B CA 1
ATOM 1379 C C . GLY B 1 20 ? 31.440 82.198 18.804 1.00 30.06 19 GLY B C 1
ATOM 1380 O O . GLY B 1 20 ? 31.039 83.217 18.292 1.00 28.67 19 GLY B O 1
ATOM 1381 N N . GLN B 1 21 ? 31.452 81.019 18.159 1.00 26.26 20 GLN B N 1
ATOM 1382 C CA . GLN B 1 21 ? 30.813 80.905 16.854 1.00 24.42 20 GLN B CA 1
ATOM 1383 C C . GLN B 1 21 ? 30.442 79.475 16.485 1.00 21.97 20 GLN B C 1
ATOM 1384 O O . GLN B 1 21 ? 30.951 78.549 17.077 1.00 22.11 20 GLN B O 1
ATOM 1390 N N . ILE B 1 22 ? 29.519 79.347 15.528 1.00 20.54 21 ILE B N 1
ATOM 1391 C CA . ILE B 1 22 ? 29.132 78.073 14.934 1.00 20.04 21 ILE B CA 1
ATOM 1392 C C . ILE B 1 22 ? 29.401 78.155 13.435 1.00 20.50 21 ILE B C 1
ATOM 1393 O O . ILE B 1 22 ? 28.969 79.088 12.751 1.00 19.75 21 ILE B O 1
ATOM 1398 N N . GLN B 1 23 ? 30.152 77.170 12.934 1.00 19.51 22 GLN B N 1
ATOM 1399 C CA . GLN B 1 23 ? 30.359 76.981 11.509 1.00 18.56 22 GLN B CA 1
ATOM 1400 C C . GLN B 1 23 ? 29.741 75.649 11.127 1.00 18.27 22 GLN B C 1
ATOM 1401 O O . GLN B 1 23 ? 29.890 74.650 11.842 1.00 17.62 22 GLN B O 1
ATOM 1407 N N . VAL B 1 24 ? 29.021 75.632 10.017 1.00 17.28 23 VAL B N 1
ATOM 1408 C CA . VAL B 1 24 ? 28.339 74.456 9.553 1.00 17.99 23 VAL B CA 1
ATOM 1409 C C . VAL B 1 24 ? 28.825 74.087 8.149 1.00 17.56 23 VAL B C 1
ATOM 1410 O O . VAL B 1 24 ? 28.857 74.925 7.236 1.00 18.17 23 VAL B O 1
ATOM 1414 N N . ILE B 1 25 ? 29.218 72.831 8.027 1.00 16.64 24 ILE B N 1
ATOM 1415 C CA . ILE B 1 25 ? 29.695 72.234 6.796 1.00 16.72 24 ILE B CA 1
ATOM 1416 C C . ILE B 1 25 ? 28.664 71.182 6.393 1.00 16.85 24 ILE B C 1
ATOM 1417 O O . ILE B 1 25 ? 28.583 70.100 6.995 1.00 17.35 24 ILE B O 1
ATOM 1422 N N . LEU B 1 26 ? 27.876 71.506 5.391 1.00 17.31 25 LEU B N 1
ATOM 1423 C CA . LEU B 1 26 ? 26.865 70.611 4.883 1.00 17.02 25 LEU B CA 1
ATOM 1424 C C . LEU B 1 26 ? 27.338 69.946 3.619 1.00 17.10 25 LEU B C 1
ATOM 1425 O O . LEU B 1 26 ? 28.332 70.317 3.043 1.00 17.97 25 LEU B O 1
ATOM 1430 N N . GLY B 1 27 ? 26.590 68.950 3.179 1.00 17.41 26 GLY B N 1
ATOM 1431 C CA . GLY B 1 27 ? 26.821 68.347 1.895 1.00 17.90 26 GLY B CA 1
ATOM 1432 C C . GLY B 1 27 ? 26.258 66.929 1.888 1.00 18.08 26 GLY B C 1
ATOM 1433 O O . GLY B 1 27 ? 25.838 66.470 2.921 1.00 17.78 26 GLY B O 1
ATOM 1434 N N . PRO B 1 28 ? 26.246 66.276 0.738 1.00 17.63 27 PRO B N 1
ATOM 1435 C CA . PRO B 1 28 ? 25.832 64.865 0.660 1.00 17.44 27 PRO B CA 1
ATOM 1436 C C . PRO B 1 28 ? 26.932 63.973 1.190 1.00 17.42 27 PRO B C 1
ATOM 1437 O O . PRO B 1 28 ? 27.989 64.445 1.572 1.00 18.31 27 PRO B O 1
ATOM 1441 N N . MET B 1 29 ? 26.702 62.665 1.218 1.00 17.27 28 MET B N 1
ATOM 1442 C CA . MET B 1 29 ? 27.794 61.745 1.482 1.00 17.86 28 MET B CA 1
ATOM 1443 C C . MET B 1 29 ? 28.888 61.896 0.426 1.00 16.21 28 MET B C 1
ATOM 1444 O O . MET B 1 29 ? 28.651 62.344 -0.694 1.00 17.17 28 MET B O 1
ATOM 1449 N N . PHE B 1 30 ? 30.102 61.548 0.818 1.00 16.88 29 PHE B N 1
ATOM 1450 C CA . PHE B 1 30 ? 31.257 61.461 -0.062 1.00 16.47 29 PHE B CA 1
ATOM 1451 C C . PHE B 1 30 ? 31.765 62.831 -0.505 1.00 17.15 29 PHE B C 1
ATOM 1452 O O . PHE B 1 30 ? 32.513 62.905 -1.487 1.00 18.44 29 PHE B O 1
ATOM 1460 N N . SER B 1 31 ? 31.360 63.888 0.195 1.00 15.46 30 SER B N 1
ATOM 1461 C CA . SER B 1 31 ? 31.739 65.248 -0.192 1.00 16.86 30 SER B CA 1
ATOM 1462 C C . SER B 1 31 ? 32.939 65.743 0.596 1.00 17.18 30 SER B C 1
ATOM 1463 O O . SER B 1 31 ? 33.429 66.849 0.363 1.00 18.02 30 SER B O 1
ATOM 1466 N N . GLY B 1 32 ? 33.442 64.912 1.494 1.00 16.24 31 GLY B N 1
ATOM 1467 C CA . GLY B 1 32 ? 34.576 65.251 2.337 1.00 16.44 31 GLY B CA 1
ATOM 1468 C C . GLY B 1 32 ? 34.271 66.194 3.491 1.00 16.38 31 GLY B C 1
ATOM 1469 O O . GLY B 1 32 ? 35.114 66.959 3.900 1.00 14.85 31 GLY B O 1
ATOM 1470 N N . LYS B 1 33 ? 33.057 66.178 4.002 1.00 15.43 32 LYS B N 1
ATOM 1471 C CA . LYS B 1 33 ? 32.694 67.043 5.110 1.00 15.60 32 LYS B CA 1
ATOM 1472 C C . LYS B 1 33 ? 33.588 66.824 6.310 1.00 15.90 32 LYS B C 1
ATOM 1473 O O . LYS B 1 33 ? 34.010 67.791 6.941 1.00 15.42 32 LYS B O 1
ATOM 1479 N N . SER B 1 34 ? 33.839 65.557 6.655 1.00 15.32 33 SER B N 1
ATOM 1480 C CA . SER B 1 34 ? 34.682 65.216 7.815 1.00 17.63 33 SER B CA 1
ATOM 1481 C C . SER B 1 34 ? 36.110 65.711 7.631 1.00 17.09 33 SER B C 1
ATOM 1482 O O . SER B 1 34 ? 36.743 66.132 8.566 1.00 17.60 33 SER B O 1
ATOM 1485 N N . THR B 1 35 ? 36.606 65.666 6.401 1.00 17.03 34 THR B N 1
ATOM 1486 C CA . THR B 1 35 ? 37.944 66.143 6.083 1.00 17.37 34 THR B CA 1
ATOM 1487 C C . THR B 1 35 ? 38.044 67.658 6.231 1.00 16.41 34 THR B C 1
ATOM 1488 O O . THR B 1 35 ? 39.007 68.160 6.818 1.00 16.84 34 THR B O 1
ATOM 1492 N N . GLU B 1 36 ? 37.019 68.358 5.778 1.00 16.49 35 GLU B N 1
ATOM 1493 C CA . GLU B 1 36 ? 36.945 69.816 5.935 1.00 16.55 35 GLU B CA 1
ATOM 1494 C C . GLU B 1 36 ? 36.844 70.209 7.382 1.00 16.42 35 GLU B C 1
ATOM 1495 O O . GLU B 1 36 ? 37.508 71.134 7.815 1.00 16.67 35 GLU B O 1
ATOM 1501 N N . LEU B 1 37 ? 36.063 69.460 8.158 1.00 15.92 36 LEU B N 1
ATOM 1502 C CA . LEU B 1 37 ? 35.995 69.678 9.578 1.00 17.25 36 LEU B CA 1
ATOM 1503 C C . LEU B 1 37 ? 37.362 69.568 10.223 1.00 17.25 36 LEU B C 1
ATOM 1504 O O . LEU B 1 37 ? 37.761 70.418 10.997 1.00 17.28 36 LEU B O 1
ATOM 1509 N N . MET B 1 38 ? 38.085 68.526 9.893 1.00 17.69 37 MET B N 1
ATOM 1510 C CA . MET B 1 38 ? 39.403 68.327 10.461 1.00 18.55 37 MET B CA 1
ATOM 1511 C C . MET B 1 38 ? 40.401 69.368 9.958 1.00 17.24 37 MET B C 1
ATOM 1512 O O . MET B 1 38 ? 41.244 69.830 10.713 1.00 17.38 37 MET B O 1
ATOM 1517 N N . ARG B 1 39 ? 40.321 69.762 8.696 1.00 16.61 38 ARG B N 1
ATOM 1518 C CA . ARG B 1 39 ? 41.161 70.858 8.232 1.00 17.37 38 ARG B CA 1
ATOM 1519 C C . ARG B 1 39 ? 40.977 72.098 9.107 1.00 17.36 38 ARG B C 1
ATOM 1520 O O . ARG B 1 39 ? 41.939 72.735 9.523 1.00 16.74 38 ARG B O 1
ATOM 1528 N N . ARG B 1 40 ? 39.726 72.448 9.380 1.00 16.52 39 ARG B N 1
ATOM 1529 C CA . ARG B 1 40 ? 39.440 73.648 10.138 1.00 16.95 39 ARG B CA 1
ATOM 1530 C C . ARG B 1 40 ? 39.912 73.526 11.573 1.00 17.96 39 ARG B C 1
ATOM 1531 O O . ARG B 1 40 ? 40.493 74.477 12.133 1.00 18.39 39 ARG B O 1
ATOM 1539 N N . VAL B 1 41 ? 39.668 72.381 12.177 1.00 18.71 40 VAL B N 1
ATOM 1540 C CA . VAL B 1 41 ? 40.121 72.154 13.548 1.00 19.77 40 VAL B CA 1
ATOM 1541 C C . VAL B 1 41 ? 41.634 72.187 13.650 1.00 19.01 40 VAL B C 1
ATOM 1542 O O . VAL B 1 41 ? 42.173 72.833 14.545 1.00 20.22 40 VAL B O 1
ATOM 1546 N N . ARG B 1 42 ? 42.329 71.551 12.721 1.00 19.17 41 ARG B N 1
ATOM 1547 C CA . ARG B 1 42 ? 43.788 71.519 12.787 1.00 20.61 41 ARG B CA 1
ATOM 1548 C C . ARG B 1 42 ? 44.414 72.896 12.627 1.00 19.57 41 ARG B C 1
ATOM 1549 O O . ARG B 1 42 ? 45.513 73.148 13.146 1.00 20.15 41 ARG B O 1
ATOM 1557 N N . ARG B 1 43 ? 43.753 73.776 11.895 1.00 19.89 42 ARG B N 1
ATOM 1558 C CA . ARG B 1 43 ? 44.225 75.160 11.757 1.00 20.28 42 ARG B CA 1
ATOM 1559 C C . ARG B 1 43 ? 44.342 75.783 13.144 1.00 19.64 42 ARG B C 1
ATOM 1560 O O . ARG B 1 43 ? 45.287 76.517 13.417 1.00 20.22 42 ARG B O 1
ATOM 1568 N N . PHE B 1 44 ? 43.376 75.517 14.017 1.00 19.69 43 PHE B N 1
ATOM 1569 C CA . PHE B 1 44 ? 43.441 76.060 15.384 1.00 20.12 43 PHE B CA 1
ATOM 1570 C C . PHE B 1 44 ? 44.438 75.307 16.272 1.00 20.66 43 PHE B C 1
ATOM 1571 O O . PHE B 1 44 ? 45.176 75.889 17.087 1.00 22.07 43 PHE B O 1
ATOM 1579 N N . GLN B 1 45 ? 44.467 74.003 16.088 1.00 21.99 44 GLN B N 1
ATOM 1580 C CA . GLN B 1 45 ? 45.316 73.142 16.899 1.00 22.59 44 GLN B CA 1
ATOM 1581 C C . GLN B 1 45 ? 46.798 73.490 16.708 1.00 23.52 44 GLN B C 1
ATOM 1582 O O . GLN B 1 45 ? 47.561 73.578 17.693 1.00 22.21 44 GLN B O 1
ATOM 1588 N N . ILE B 1 46 ? 47.198 73.751 15.467 1.00 22.47 45 ILE B N 1
ATOM 1589 C CA . ILE B 1 46 ? 48.577 74.117 15.160 1.00 24.98 45 ILE B CA 1
ATOM 1590 C C . ILE B 1 46 ? 48.971 75.463 15.756 1.00 24.68 45 ILE B C 1
ATOM 1591 O O . ILE B 1 46 ? 50.144 75.742 15.970 1.00 25.74 45 ILE B O 1
ATOM 1596 N N . ALA B 1 47 ? 47.979 76.296 16.026 1.00 24.56 46 ALA B N 1
ATOM 1597 C CA . ALA B 1 47 ? 48.163 77.577 16.699 1.00 25.81 46 ALA B CA 1
ATOM 1598 C C . ALA B 1 47 ? 47.941 77.515 18.237 1.00 26.76 46 ALA B C 1
ATOM 1599 O O . ALA B 1 47 ? 47.760 78.536 18.892 1.00 28.25 46 ALA B O 1
ATOM 1601 N N . GLN B 1 48 ? 47.931 76.314 18.771 1.00 27.35 47 GLN B N 1
ATOM 1602 C CA . GLN B 1 48 ? 47.959 76.039 20.225 1.00 29.95 47 GLN B CA 1
ATOM 1603 C C . GLN B 1 48 ? 46.604 76.188 20.945 1.00 29.64 47 GLN B C 1
ATOM 1604 O O . GLN B 1 48 ? 46.544 76.304 22.175 1.00 30.86 47 GLN B O 1
ATOM 1610 N N . TYR B 1 49 ? 45.518 76.176 20.177 1.00 27.97 48 TYR B N 1
ATOM 1611 C CA . TYR B 1 49 ? 44.181 76.099 20.763 1.00 26.98 48 TYR B CA 1
ATOM 1612 C C . TYR B 1 49 ? 43.905 74.681 21.261 1.00 25.88 48 TYR B C 1
ATOM 1613 O O . TYR B 1 49 ? 44.303 73.727 20.631 1.00 25.36 48 TYR B O 1
ATOM 1622 N N . LYS B 1 50 ? 43.211 74.524 22.375 1.00 25.15 49 LYS B N 1
ATOM 1623 C CA . LYS B 1 50 ? 42.760 73.211 22.791 1.00 24.79 49 LYS B CA 1
ATOM 1624 C C . LYS B 1 50 ? 41.523 72.838 22.000 1.00 23.15 49 LYS B C 1
ATOM 1625 O O . LYS B 1 50 ? 40.590 73.616 21.942 1.00 21.78 49 LYS B O 1
ATOM 1631 N N . CYS B 1 51 ? 41.541 71.645 21.434 1.00 22.84 50 CYS B N 1
ATOM 1632 C CA . CYS B 1 51 ? 40.488 71.152 20.574 1.00 23.12 50 CYS B CA 1
ATOM 1633 C C . CYS B 1 51 ? 39.913 69.838 21.042 1.00 23.40 50 CYS B C 1
ATOM 1634 O O . CYS B 1 51 ? 40.595 69.023 21.630 1.00 23.52 50 CYS B O 1
ATOM 1637 N N . LEU B 1 52 ? 38.647 69.639 20.763 1.00 22.86 51 LEU B N 1
ATOM 1638 C CA . LEU B 1 52 ? 37.976 68.377 20.938 1.00 23.29 51 LEU B CA 1
ATOM 1639 C C . LEU B 1 52 ? 37.186 68.090 19.673 1.00 23.14 51 LEU B C 1
ATOM 1640 O O . LEU B 1 52 ? 36.538 68.990 19.171 1.00 22.47 51 LEU B O 1
ATOM 1645 N N . VAL B 1 53 ? 37.227 66.851 19.210 1.00 22.79 52 VAL B N 1
ATOM 1646 C CA . VAL B 1 53 ? 36.355 66.389 18.161 1.00 23.29 52 VAL B CA 1
ATOM 1647 C C . VAL B 1 53 ? 35.441 65.298 18.697 1.00 22.77 52 VAL B C 1
ATOM 1648 O O . VAL B 1 53 ? 35.886 64.388 19.431 1.00 23.37 52 VAL B O 1
ATOM 1652 N N . ILE B 1 54 ? 34.168 65.395 18.356 1.00 21.39 53 ILE B N 1
ATOM 1653 C CA . ILE B 1 54 ? 33.155 64.477 18.832 1.00 21.80 53 ILE B CA 1
ATOM 1654 C C . ILE B 1 54 ? 32.601 63.798 17.612 1.00 22.87 53 ILE B C 1
ATOM 1655 O O . ILE B 1 54 ? 32.275 64.469 16.647 1.00 23.04 53 ILE B O 1
ATOM 1660 N N . LYS B 1 55 ? 32.481 62.486 17.634 1.00 23.03 54 LYS B N 1
ATOM 1661 C CA . LYS B 1 55 ? 31.868 61.774 16.525 1.00 24.65 54 LYS B CA 1
ATOM 1662 C C . LYS B 1 55 ? 30.683 60.980 17.021 1.00 24.09 54 LYS B C 1
ATOM 1663 O O . LYS B 1 55 ? 30.595 60.647 18.187 1.00 24.12 54 LYS B O 1
ATOM 1669 N N . TYR B 1 56 ? 29.799 60.647 16.113 1.00 23.70 55 TYR B N 1
ATOM 1670 C CA . TYR B 1 56 ? 28.604 59.913 16.464 1.00 24.45 55 TYR B CA 1
ATOM 1671 C C . TYR B 1 56 ? 28.975 58.466 16.726 1.00 25.66 55 TYR B C 1
ATOM 1672 O O . TYR B 1 56 ? 29.498 57.782 15.847 1.00 25.79 55 TYR B O 1
ATOM 1681 N N . ALA B 1 57 ? 28.699 58.012 17.939 1.00 25.56 56 ALA B N 1
ATOM 1682 C CA . ALA B 1 57 ? 29.156 56.714 18.399 1.00 27.13 56 ALA B CA 1
ATOM 1683 C C . ALA B 1 57 ? 28.589 55.546 17.621 1.00 27.57 56 ALA B C 1
ATOM 1684 O O . ALA B 1 57 ? 29.216 54.503 17.559 1.00 27.88 56 ALA B O 1
ATOM 1686 N N . LYS B 1 58 ? 27.417 55.699 17.030 1.00 28.31 57 LYS B N 1
ATOM 1687 C CA . LYS B 1 58 ? 26.836 54.582 16.308 1.00 29.82 57 LYS B CA 1
ATOM 1688 C C . LYS B 1 58 ? 27.407 54.391 14.919 1.00 29.34 57 LYS B C 1
ATOM 1689 O O . LYS B 1 58 ? 27.265 53.305 14.335 1.00 31.34 57 LYS B O 1
ATOM 1695 N N . ASP B 1 59 ? 28.075 55.417 14.401 1.00 27.83 58 ASP B N 1
ATOM 1696 C CA . ASP B 1 59 ? 28.780 55.302 13.142 1.00 27.95 58 ASP B CA 1
ATOM 1697 C C . ASP B 1 59 ? 30.191 54.772 13.360 1.00 27.15 58 ASP B C 1
ATOM 1698 O O . ASP B 1 59 ? 31.140 55.511 13.520 1.00 25.59 58 ASP B O 1
ATOM 1703 N N . THR B 1 60 ? 30.322 53.446 13.317 1.00 26.83 59 THR B N 1
ATOM 1704 C CA . THR B 1 60 ? 31.562 52.795 13.641 1.00 27.25 59 THR B CA 1
ATOM 1705 C C . THR B 1 60 ? 32.348 52.492 12.358 1.00 26.92 59 THR B C 1
ATOM 1706 O O . THR B 1 60 ? 33.348 51.791 12.411 1.00 26.99 59 THR B O 1
ATOM 1710 N N . ARG B 1 61 ? 31.944 53.061 11.215 1.00 26.06 60 ARG B N 1
ATOM 1711 C CA . ARG B 1 61 ? 32.668 52.849 9.970 1.00 26.00 60 ARG B CA 1
ATOM 1712 C C . ARG B 1 61 ? 34.127 53.269 10.091 1.00 27.69 60 ARG B C 1
ATOM 1713 O O . ARG B 1 61 ? 34.456 54.300 10.694 1.00 26.80 60 ARG B O 1
ATOM 1721 N N . TYR B 1 62 ? 35.011 52.472 9.504 1.00 28.82 61 TYR B N 1
ATOM 1722 C CA . TYR B 1 62 ? 36.433 52.770 9.518 1.00 31.62 61 TYR B CA 1
ATOM 1723 C C . TYR B 1 62 ? 36.740 54.143 8.921 1.00 33.11 61 TYR B C 1
ATOM 1724 O O . TYR B 1 62 ? 37.586 54.883 9.443 1.00 33.41 61 TYR B O 1
ATOM 1733 N N . SER B 1 63 ? 36.080 54.484 7.825 1.00 34.82 62 SER B N 1
ATOM 1734 C CA . SER B 1 63 ? 36.429 55.712 7.117 1.00 38.03 62 SER B CA 1
ATOM 1735 C C . SER B 1 63 ? 36.047 56.945 7.974 1.00 39.87 62 SER B C 1
ATOM 1736 O O . SER B 1 63 ? 36.565 58.053 7.759 1.00 41.00 62 SER B O 1
ATOM 1739 N N . SER B 1 64 ? 35.137 56.737 8.932 1.00 41.66 63 SER B N 1
ATOM 1740 C CA . SER B 1 64 ? 34.680 57.785 9.860 1.00 42.98 63 SER B CA 1
ATOM 1741 C C . SER B 1 64 ? 35.361 57.732 11.263 1.00 44.81 63 SER B C 1
ATOM 1742 O O . SER B 1 64 ? 34.896 58.389 12.207 1.00 44.94 63 SER B O 1
ATOM 1747 N N . SER B 1 65 ? 36.435 56.945 11.400 1.00 46.68 64 SER B N 1
ATOM 1748 C CA . SER B 1 65 ? 37.312 56.989 12.598 1.00 48.34 64 SER B CA 1
ATOM 1749 C C . SER B 1 65 ? 38.371 58.095 12.310 1.00 50.12 64 SER B C 1
ATOM 1750 O O . SER B 1 65 ? 38.658 58.365 11.156 1.00 50.94 64 SER B O 1
ATOM 1753 N N . PHE B 1 66 ? 39.012 58.725 13.288 1.00 52.86 65 PHE B N 1
ATOM 1754 C CA . PHE B 1 66 ? 39.603 58.128 14.467 1.00 54.30 65 PHE B CA 1
ATOM 1755 C C . PHE B 1 66 ? 39.551 59.104 15.649 1.00 54.53 65 PHE B C 1
ATOM 1756 O O . PHE B 1 66 ? 39.931 60.270 15.517 1.00 55.92 65 PHE B O 1
ATOM 1764 N N . MET B 1 74 ? 44.829 66.224 20.180 1.00 49.02 73 MET B N 1
ATOM 1765 C CA . MET B 1 74 ? 43.525 66.631 20.701 1.00 49.23 73 MET B CA 1
ATOM 1766 C C . MET B 1 74 ? 42.710 65.461 21.244 1.00 48.85 73 MET B C 1
ATOM 1767 O O . MET B 1 74 ? 42.967 64.300 20.916 1.00 48.94 73 MET B O 1
ATOM 1772 N N . GLU B 1 75 ? 41.703 65.781 22.053 1.00 48.52 74 GLU B N 1
ATOM 1773 C CA . GLU B 1 75 ? 40.745 64.761 22.497 1.00 48.05 74 GLU B CA 1
ATOM 1774 C C . GLU B 1 75 ? 39.766 64.427 21.342 1.00 45.88 74 GLU B C 1
ATOM 1775 O O . GLU B 1 75 ? 39.342 65.309 20.566 1.00 44.01 74 GLU B O 1
ATOM 1781 N N . ALA B 1 76 ? 39.468 63.141 21.192 1.00 42.91 75 ALA B N 1
ATOM 1782 C CA . ALA B 1 76 ? 38.562 62.688 20.142 1.00 40.70 75 ALA B CA 1
ATOM 1783 C C . ALA B 1 76 ? 37.628 61.709 20.820 1.00 38.93 75 ALA B C 1
ATOM 1784 O O . ALA B 1 76 ? 38.125 60.749 21.408 1.00 39.45 75 ALA B O 1
ATOM 1786 N N . LEU B 1 77 ? 36.306 61.938 20.765 1.00 34.47 76 LEU B N 1
ATOM 1787 C CA . LEU B 1 77 ? 35.374 61.203 21.617 1.00 32.47 76 LEU B CA 1
ATOM 1788 C C . LEU B 1 77 ? 34.109 60.815 20.896 1.00 30.39 76 LEU B C 1
ATOM 1789 O O . LEU B 1 77 ? 33.489 61.653 20.258 1.00 28.31 76 LEU B O 1
ATOM 1794 N N . PRO B 1 78 ? 33.717 59.553 21.001 1.00 29.49 77 PRO B N 1
ATOM 1795 C CA . PRO B 1 78 ? 32.407 59.102 20.535 1.00 28.82 77 PRO B CA 1
ATOM 1796 C C . PRO B 1 78 ? 31.285 59.510 21.506 1.00 28.34 77 PRO B C 1
ATOM 1797 O O . PRO B 1 78 ? 31.527 59.595 22.698 1.00 28.36 77 PRO B O 1
ATOM 1801 N N . ALA B 1 79 ? 30.104 59.801 20.987 1.00 26.79 78 ALA B N 1
ATOM 1802 C CA . ALA B 1 79 ? 28.946 60.212 21.805 1.00 26.91 78 ALA B CA 1
ATOM 1803 C C . ALA B 1 79 ? 27.690 59.920 21.046 1.00 27.40 78 ALA B C 1
ATOM 1804 O O . ALA B 1 79 ? 27.710 59.918 19.819 1.00 28.14 78 ALA B O 1
ATOM 1806 N N . CYS B 1 80 ? 26.594 59.656 21.758 1.00 28.01 79 CYS B N 1
ATOM 1807 C CA . CYS B 1 80 ? 25.265 59.539 21.152 1.00 29.18 79 CYS B CA 1
ATOM 1808 C C . CYS B 1 80 ? 24.465 60.774 21.401 1.00 26.93 79 CYS B C 1
ATOM 1809 O O . CYS B 1 80 ? 23.466 61.009 20.774 1.00 26.16 79 CYS B O 1
ATOM 1812 N N . LEU B 1 81 ? 24.906 61.526 22.390 1.00 26.81 80 LEU B N 1
ATOM 1813 C CA . LEU B 1 81 ? 24.261 62.758 22.789 1.00 26.19 80 LEU B CA 1
ATOM 1814 C C . LEU B 1 81 ? 25.380 63.705 23.167 1.00 23.72 80 LEU B C 1
ATOM 1815 O O . LEU B 1 81 ? 26.295 63.319 23.888 1.00 22.70 80 LEU B O 1
ATOM 1820 N N . LEU B 1 82 ? 25.359 64.933 22.669 1.00 23.60 81 LEU B N 1
ATOM 1821 C CA . LEU B 1 82 ? 26.505 65.810 22.872 1.00 23.72 81 LEU B CA 1
ATOM 1822 C C . LEU B 1 82 ? 26.748 66.123 24.350 1.00 25.51 81 LEU B C 1
ATOM 1823 O O . LEU B 1 82 ? 27.893 66.239 24.755 1.00 23.65 81 LEU B O 1
ATOM 1828 N N . ARG B 1 83 ? 25.653 66.241 25.121 1.00 26.98 82 ARG B N 1
ATOM 1829 C CA . ARG B 1 83 ? 25.644 66.312 26.606 1.00 29.27 82 ARG B CA 1
ATOM 1830 C C . ARG B 1 83 ? 26.567 65.324 27.260 1.00 27.91 82 ARG B C 1
ATOM 1831 O O . ARG B 1 83 ? 27.136 65.602 28.308 1.00 26.62 82 ARG B O 1
ATOM 1839 N N . ASP B 1 84 ? 26.662 64.125 26.679 1.00 28.14 83 ASP B N 1
ATOM 1840 C CA . ASP B 1 84 ? 27.477 63.081 27.274 1.00 28.34 83 ASP B CA 1
ATOM 1841 C C . ASP B 1 84 ? 28.937 63.435 27.356 1.00 27.35 83 ASP B C 1
ATOM 1842 O O . ASP B 1 84 ? 29.633 62.860 28.169 1.00 27.53 83 ASP B O 1
ATOM 1847 N N . VAL B 1 85 ? 29.404 64.372 26.534 1.00 25.70 84 VAL B N 1
ATOM 1848 C CA . VAL B 1 85 ? 30.788 64.798 26.637 1.00 26.30 84 VAL B CA 1
ATOM 1849 C C . VAL B 1 85 ? 30.898 66.267 26.934 1.00 26.11 84 VAL B C 1
ATOM 1850 O O . VAL B 1 85 ? 31.894 66.890 26.649 1.00 26.26 84 VAL B O 1
ATOM 1854 N N . ALA B 1 86 ? 29.888 66.833 27.586 1.00 26.72 85 ALA B N 1
ATOM 1855 C CA . ALA B 1 86 ? 29.861 68.267 27.825 1.00 26.73 85 ALA B CA 1
ATOM 1856 C C . ALA B 1 86 ? 30.996 68.676 28.772 1.00 27.56 85 ALA B C 1
ATOM 1857 O O . ALA B 1 86 ? 31.551 69.768 28.670 1.00 26.56 85 ALA B O 1
ATOM 1859 N N . GLN B 1 87 ? 31.357 67.771 29.660 1.00 28.51 86 GLN B N 1
ATOM 1860 C CA . GLN B 1 87 ? 32.411 68.045 30.638 1.00 29.16 86 GLN B CA 1
ATOM 1861 C C . GLN B 1 87 ? 33.756 68.262 29.945 1.00 29.85 86 GLN B C 1
ATOM 1862 O O . GLN B 1 87 ? 34.489 69.190 30.276 1.00 30.48 86 GLN B O 1
ATOM 1868 N N . GLU B 1 88 ? 34.059 67.416 28.967 1.00 29.43 87 GLU B N 1
ATOM 1869 C CA . GLU B 1 88 ? 35.240 67.591 28.134 1.00 29.88 87 GLU B CA 1
ATOM 1870 C C . GLU B 1 88 ? 35.140 68.850 27.248 1.00 28.69 87 GLU B C 1
ATOM 1871 O O . GLU B 1 88 ? 36.121 69.596 27.085 1.00 27.17 87 GLU B O 1
ATOM 1877 N N . ALA B 1 89 ? 33.954 69.090 26.700 1.00 27.91 88 ALA B N 1
ATOM 1878 C CA . ALA B 1 89 ? 33.737 70.222 25.791 1.00 28.20 88 ALA B CA 1
ATOM 1879 C C . ALA B 1 89 ? 33.928 71.542 26.499 1.00 28.98 88 ALA B C 1
ATOM 1880 O O . ALA B 1 89 ? 34.513 72.496 25.947 1.00 27.86 88 ALA B O 1
ATOM 1882 N N . LEU B 1 90 ? 33.482 71.605 27.752 1.00 29.02 89 LEU B N 1
ATOM 1883 C CA . LEU B 1 90 ? 33.671 72.818 28.537 1.00 29.66 89 LEU B CA 1
ATOM 1884 C C . LEU B 1 90 ? 35.118 73.239 28.703 1.00 29.49 89 LEU B C 1
ATOM 1885 O O . LEU B 1 90 ? 35.383 74.428 28.833 1.00 30.21 89 LEU B O 1
ATOM 1890 N N . GLY B 1 91 ? 36.056 72.302 28.680 1.00 29.05 90 GLY B N 1
ATOM 1891 C CA . GLY B 1 91 ? 37.463 72.638 28.903 1.00 29.50 90 GLY B CA 1
ATOM 1892 C C . GLY B 1 91 ? 38.269 72.885 27.627 1.00 29.28 90 GLY B C 1
ATOM 1893 O O . GLY B 1 91 ? 39.505 72.921 27.684 1.00 30.26 90 GLY B O 1
ATOM 1894 N N . VAL B 1 92 ? 37.610 72.992 26.463 1.00 27.45 91 VAL B N 1
ATOM 1895 C CA . VAL B 1 92 ? 38.358 73.304 25.238 1.00 26.11 91 VAL B CA 1
ATOM 1896 C C . VAL B 1 92 ? 37.884 74.598 24.594 1.00 24.96 91 VAL B C 1
ATOM 1897 O O . VAL B 1 92 ? 36.846 75.148 24.953 1.00 25.36 91 VAL B O 1
ATOM 1901 N N . ALA B 1 93 ? 38.665 75.095 23.641 1.00 23.96 92 ALA B N 1
ATOM 1902 C CA . ALA B 1 93 ? 38.323 76.317 22.902 1.00 23.02 92 ALA B CA 1
ATOM 1903 C C . ALA B 1 93 ? 37.585 76.042 21.576 1.00 22.54 92 ALA B C 1
ATOM 1904 O O . ALA B 1 93 ? 36.837 76.884 21.109 1.00 21.85 92 ALA B O 1
ATOM 1906 N N . VAL B 1 94 ? 37.867 74.894 20.970 1.00 21.34 93 VAL B N 1
ATOM 1907 C CA . VAL B 1 94 ? 37.363 74.530 19.649 1.00 21.05 93 VAL B CA 1
ATOM 1908 C C . VAL B 1 94 ? 36.786 73.145 19.720 1.00 19.95 93 VAL B C 1
ATOM 1909 O O . VAL B 1 94 ? 37.439 72.192 20.152 1.00 21.28 93 VAL B O 1
ATOM 1913 N N . ILE B 1 95 ? 35.551 73.015 19.285 1.00 19.33 94 ILE B N 1
ATOM 1914 C CA . ILE B 1 95 ? 34.846 71.761 19.295 1.00 19.48 94 ILE B CA 1
ATOM 1915 C C . ILE B 1 95 ? 34.417 71.431 17.865 1.00 19.38 94 ILE B C 1
ATOM 1916 O O . ILE B 1 95 ? 33.699 72.216 17.266 1.00 19.95 94 ILE B O 1
ATOM 1921 N N . GLY B 1 96 ? 34.877 70.304 17.322 1.00 18.70 95 GLY B N 1
ATOM 1922 C CA . GLY B 1 96 ? 34.336 69.822 16.063 1.00 19.21 95 GLY B CA 1
ATOM 1923 C C . GLY B 1 96 ? 33.357 68.706 16.318 1.00 19.38 95 GLY B C 1
ATOM 1924 O O . GLY B 1 96 ? 33.559 67.872 17.201 1.00 20.24 95 GLY B O 1
ATOM 1925 N N . ILE B 1 97 ? 32.291 68.666 15.539 1.00 18.35 96 ILE B N 1
ATOM 1926 C CA . ILE B 1 97 ? 31.307 67.638 15.689 1.00 18.41 96 ILE B CA 1
ATOM 1927 C C . ILE B 1 97 ? 31.116 67.040 14.314 1.00 19.47 96 ILE B C 1
ATOM 1928 O O . ILE B 1 97 ? 30.771 67.745 13.362 1.00 19.62 96 ILE B O 1
ATOM 1933 N N . ASP B 1 98 ? 31.314 65.736 14.229 1.00 19.68 97 ASP B N 1
ATOM 1934 C CA . ASP B 1 98 ? 31.077 65.009 12.996 1.00 20.39 97 ASP B CA 1
ATOM 1935 C C . ASP B 1 98 ? 29.749 64.291 13.021 1.00 20.91 97 ASP B C 1
ATOM 1936 O O . ASP B 1 98 ? 29.375 63.699 14.037 1.00 21.57 97 ASP B O 1
ATOM 1941 N N . GLU B 1 99 ? 29.059 64.311 11.888 1.00 19.81 98 GLU B N 1
ATOM 1942 C CA . GLU B 1 99 ? 27.736 63.733 11.737 1.00 20.59 98 GLU B CA 1
ATOM 1943 C C . GLU B 1 99 ? 26.730 64.389 12.666 1.00 21.58 98 GLU B C 1
ATOM 1944 O O . GLU B 1 99 ? 25.950 63.716 13.330 1.00 21.70 98 GLU B O 1
ATOM 1950 N N . GLY B 1 100 ? 26.704 65.724 12.609 1.00 21.66 99 GLY B N 1
ATOM 1951 C CA . GLY B 1 100 ? 25.827 66.537 13.431 1.00 22.04 99 GLY B CA 1
ATOM 1952 C C . GLY B 1 100 ? 24.372 66.108 13.457 1.00 21.84 99 GLY B C 1
ATOM 1953 O O . GLY B 1 100 ? 23.727 66.258 14.482 1.00 22.46 99 GLY B O 1
ATOM 1954 N N . GLN B 1 101 ? 23.870 65.634 12.326 1.00 20.17 100 GLN B N 1
ATOM 1955 C CA . GLN B 1 101 ? 22.467 65.305 12.153 1.00 21.57 100 GLN B CA 1
ATOM 1956 C C . GLN B 1 101 ? 21.963 64.237 13.100 1.00 21.39 100 GLN B C 1
ATOM 1957 O O . GLN B 1 101 ? 20.741 64.156 13.312 1.00 23.64 100 GLN B O 1
ATOM 1963 N N . PHE B 1 102 ? 22.863 63.404 13.617 1.00 21.46 101 PHE B N 1
ATOM 1964 C CA . PHE B 1 102 ? 22.461 62.312 14.486 1.00 21.84 101 PHE B CA 1
ATOM 1965 C C . PHE B 1 102 ? 22.366 62.629 15.967 1.00 23.16 101 PHE B C 1
ATOM 1966 O O . PHE B 1 102 ? 21.917 61.775 16.749 1.00 24.26 101 PHE B O 1
ATOM 1974 N N . PHE B 1 103 ? 22.763 63.829 16.367 1.00 22.93 102 PHE B N 1
ATOM 1975 C CA . PHE B 1 103 ? 22.683 64.222 17.763 1.00 23.30 102 PHE B CA 1
ATOM 1976 C C . PHE B 1 103 ? 21.388 64.931 18.082 1.00 23.80 102 PHE B C 1
ATOM 1977 O O . PHE B 1 103 ? 21.140 66.022 17.582 1.00 22.72 102 PHE B O 1
ATOM 1985 N N . PRO B 1 104 ? 20.579 64.358 18.977 1.00 24.93 103 PRO B N 1
ATOM 1986 C CA . PRO B 1 104 ? 19.284 64.990 19.294 1.00 24.74 103 PRO B CA 1
ATOM 1987 C C . PRO B 1 104 ? 19.466 66.414 19.830 1.00 22.76 103 PRO B C 1
ATOM 1988 O O . PRO B 1 104 ? 18.595 67.264 19.622 1.00 23.84 103 PRO B O 1
ATOM 1992 N N . ASP B 1 105 ? 20.586 66.658 20.498 1.00 21.78 104 ASP B N 1
ATOM 1993 C CA . ASP B 1 105 ? 20.854 67.944 21.119 1.00 22.16 104 ASP B CA 1
ATOM 1994 C C . ASP B 1 105 ? 21.805 68.847 20.314 1.00 21.34 104 ASP B C 1
ATOM 1995 O O . ASP B 1 105 ? 22.340 69.781 20.840 1.00 21.21 104 ASP B O 1
ATOM 2000 N N . ILE B 1 106 ? 21.908 68.620 19.012 1.00 21.96 105 ILE B N 1
ATOM 2001 C CA . ILE B 1 106 ? 22.841 69.403 18.170 1.00 22.05 105 ILE B CA 1
ATOM 2002 C C . ILE B 1 106 ? 22.628 70.909 18.272 1.00 22.66 105 ILE B C 1
ATOM 2003 O O . ILE B 1 106 ? 23.581 71.658 18.445 1.00 23.84 105 ILE B O 1
ATOM 2008 N N . VAL B 1 107 ? 21.385 71.353 18.184 1.00 22.77 106 VAL B N 1
ATOM 2009 C CA . VAL B 1 107 ? 21.102 72.778 18.183 1.00 23.92 106 VAL B CA 1
ATOM 2010 C C . VAL B 1 107 ? 21.435 73.412 19.534 1.00 23.67 106 VAL B C 1
ATOM 2011 O O . VAL B 1 107 ? 22.153 74.405 19.623 1.00 23.38 106 VAL B O 1
ATOM 2015 N N . GLU B 1 108 ? 20.935 72.798 20.592 1.00 23.62 107 GLU B N 1
ATOM 2016 C CA . GLU B 1 108 ? 21.088 73.338 21.936 1.00 23.14 107 GLU B CA 1
ATOM 2017 C C . GLU B 1 108 ? 22.527 73.320 22.383 1.00 22.76 107 GLU B C 1
ATOM 2018 O O . GLU B 1 108 ? 22.989 74.265 23.009 1.00 22.31 107 GLU B O 1
ATOM 2024 N N . PHE B 1 109 ? 23.247 72.259 22.058 1.00 21.46 108 PHE B N 1
ATOM 2025 C CA . PHE B 1 109 ? 24.630 72.151 22.441 1.00 21.93 108 PHE B CA 1
ATOM 2026 C C . PHE B 1 109 ? 25.489 73.198 21.712 1.00 20.74 108 PHE B C 1
ATOM 2027 O O . PHE B 1 109 ? 26.307 73.871 22.326 1.00 22.41 108 PHE B O 1
ATOM 2035 N N . CYS B 1 110 ? 25.312 73.332 20.405 1.00 21.49 109 CYS B N 1
ATOM 2036 C CA . CYS B 1 110 ? 26.166 74.237 19.638 1.00 21.80 109 CYS B CA 1
ATOM 2037 C C . CYS B 1 110 ? 25.961 75.683 20.117 1.00 22.35 109 CYS B C 1
ATOM 2038 O O . CYS B 1 110 ? 26.907 76.451 20.295 1.00 22.02 109 CYS B O 1
ATOM 2041 N N . GLU B 1 111 ? 24.698 76.037 20.289 1.00 23.14 110 GLU B N 1
ATOM 2042 C CA . GLU B 1 111 ? 24.351 77.370 20.719 1.00 24.05 110 GLU B CA 1
ATOM 2043 C C . GLU B 1 111 ? 24.912 77.678 22.102 1.00 24.17 110 GLU B C 1
ATOM 2044 O O . GLU B 1 111 ? 25.482 78.745 22.283 1.00 24.64 110 GLU B O 1
ATOM 2050 N N . ALA B 1 112 ? 24.812 76.740 23.044 1.00 24.34 111 ALA B N 1
ATOM 2051 C CA . ALA B 1 112 ? 25.354 76.939 24.392 1.00 24.36 111 ALA B CA 1
ATOM 2052 C C . ALA B 1 112 ? 26.854 77.049 24.394 1.00 24.71 111 ALA B C 1
ATOM 2053 O O . ALA B 1 112 ? 27.417 77.891 25.082 1.00 25.49 111 ALA B O 1
ATOM 2055 N N . MET B 1 113 ? 27.520 76.176 23.641 1.00 23.11 112 MET B N 1
ATOM 2056 C CA . MET B 1 113 ? 28.958 76.231 23.566 1.00 23.47 112 MET B CA 1
ATOM 2057 C C . MET B 1 113 ? 29.463 77.517 22.917 1.00 22.55 112 MET B C 1
ATOM 2058 O O . MET B 1 113 ? 30.405 78.136 23.400 1.00 22.02 112 MET B O 1
ATOM 2063 N N . ALA B 1 114 ? 28.826 77.946 21.827 1.00 22.92 113 ALA B N 1
ATOM 2064 C CA . ALA B 1 114 ? 29.226 79.183 21.158 1.00 23.07 113 ALA B CA 1
ATOM 2065 C C . ALA B 1 114 ? 29.004 80.392 22.066 1.00 24.22 113 ALA B C 1
ATOM 2066 O O . ALA B 1 114 ? 29.810 81.314 22.094 1.00 24.18 113 ALA B O 1
ATOM 2068 N N . ASN B 1 115 ? 27.900 80.374 22.793 1.00 25.03 114 ASN B N 1
ATOM 2069 C CA . ASN B 1 115 ? 27.620 81.444 23.744 1.00 26.32 114 ASN B CA 1
ATOM 2070 C C . ASN B 1 115 ? 28.569 81.439 24.940 1.00 27.30 114 ASN B C 1
ATOM 2071 O O . ASN B 1 115 ? 28.746 82.487 25.587 1.00 29.53 114 ASN B O 1
ATOM 2076 N N . ALA B 1 116 ? 29.217 80.311 25.199 1.00 27.12 115 ALA B N 1
ATOM 2077 C CA . ALA B 1 116 ? 30.250 80.217 26.211 1.00 27.37 115 ALA B CA 1
ATOM 2078 C C . ALA B 1 116 ? 31.629 80.580 25.647 1.00 27.51 115 ALA B C 1
ATOM 2079 O O . ALA B 1 116 ? 32.619 80.452 26.329 1.00 28.87 115 ALA B O 1
ATOM 2081 N N . GLY B 1 117 ? 31.694 81.005 24.384 1.00 26.51 116 GLY B N 1
ATOM 2082 C CA . GLY B 1 117 ? 32.922 81.436 23.742 1.00 26.54 116 GLY B CA 1
ATOM 2083 C C . GLY B 1 117 ? 33.678 80.406 22.904 1.00 26.14 116 GLY B C 1
ATOM 2084 O O . GLY B 1 117 ? 34.727 80.727 22.389 1.00 28.41 116 GLY B O 1
ATOM 2085 N N . LYS B 1 118 ? 33.170 79.184 22.756 1.00 25.49 117 LYS B N 1
ATOM 2086 C CA . LYS B 1 118 ? 33.877 78.179 21.955 1.00 24.03 117 LYS B CA 1
ATOM 2087 C C . LYS B 1 118 ? 33.581 78.402 20.465 1.00 23.29 117 LYS B C 1
ATOM 2088 O O . LYS B 1 118 ? 32.526 78.924 20.086 1.00 21.00 117 LYS B O 1
ATOM 2094 N N . THR B 1 119 ? 34.533 78.024 19.633 1.00 22.02 118 THR B N 1
ATOM 2095 C CA . THR B 1 119 ? 34.293 77.868 18.198 1.00 21.79 118 THR B CA 1
ATOM 2096 C C . THR B 1 119 ? 33.812 76.446 17.948 1.00 20.28 118 THR B C 1
ATOM 2097 O O . THR B 1 119 ? 34.505 75.489 18.239 1.00 21.13 118 THR B O 1
ATOM 2101 N N . VAL B 1 120 ? 32.628 76.318 17.393 1.00 19.87 119 VAL B N 1
ATOM 2102 C CA . VAL B 1 120 ? 31.990 75.044 17.214 1.00 19.10 119 VAL B CA 1
ATOM 2103 C C . VAL B 1 120 ? 31.894 74.820 15.726 1.00 19.48 119 VAL B C 1
ATOM 2104 O O . VAL B 1 120 ? 31.321 75.622 15.021 1.00 20.42 119 VAL B O 1
ATOM 2108 N N . ILE B 1 121 ? 32.450 73.719 15.250 1.00 19.10 120 ILE B N 1
ATOM 2109 C CA . ILE B 1 121 ? 32.446 73.416 13.826 1.00 18.50 120 ILE B CA 1
ATOM 2110 C C . ILE B 1 121 ? 31.755 72.093 13.601 1.00 18.33 120 ILE B C 1
ATOM 2111 O O . ILE B 1 121 ? 32.144 71.110 14.190 1.00 18.43 120 ILE B O 1
ATOM 2116 N N . VAL B 1 122 ? 30.729 72.084 12.749 1.00 17.98 121 VAL B N 1
ATOM 2117 C CA . VAL B 1 122 ? 29.839 70.955 12.583 1.00 18.67 121 VAL B CA 1
ATOM 2118 C C . VAL B 1 122 ? 29.816 70.471 11.158 1.00 18.22 121 VAL B C 1
ATOM 2119 O O . VAL B 1 122 ? 29.533 71.220 10.256 1.00 18.85 121 VAL B O 1
ATOM 2123 N N . ALA B 1 123 ? 30.115 69.194 10.973 1.00 18.14 122 ALA B N 1
ATOM 2124 C CA . ALA B 1 123 ? 29.948 68.535 9.685 1.00 18.27 122 ALA B CA 1
ATOM 2125 C C . ALA B 1 123 ? 28.699 67.732 9.779 1.00 17.99 122 ALA B C 1
ATOM 2126 O O . ALA B 1 123 ? 28.543 66.944 10.712 1.00 18.24 122 ALA B O 1
ATOM 2128 N N . ALA B 1 124 ? 27.840 67.862 8.773 1.00 17.58 123 ALA B N 1
ATOM 2129 C CA . ALA B 1 124 ? 26.554 67.147 8.766 1.00 17.82 123 ALA B CA 1
ATOM 2130 C C . ALA B 1 124 ? 25.952 67.040 7.402 1.00 17.16 123 ALA B C 1
ATOM 2131 O O . ALA B 1 124 ? 26.091 67.928 6.579 1.00 17.29 123 ALA B O 1
ATOM 2133 N N . LEU B 1 125 ? 25.198 65.974 7.195 1.00 18.25 124 LEU B N 1
ATOM 2134 C CA . LEU B 1 125 ? 24.321 65.847 6.066 1.00 18.57 124 LEU B CA 1
ATOM 2135 C C . LEU B 1 125 ? 23.181 66.839 6.218 1.00 20.81 124 LEU B C 1
ATOM 2136 O O . LEU B 1 125 ? 22.548 66.928 7.279 1.00 22.02 124 LEU B O 1
ATOM 2141 N N . ASP B 1 126 ? 22.905 67.547 5.149 1.00 21.00 125 ASP B N 1
ATOM 2142 C CA . ASP B 1 126 ? 21.751 68.444 5.122 1.00 22.73 125 ASP B CA 1
ATOM 2143 C C . ASP B 1 126 ? 20.472 67.658 4.838 1.00 22.67 125 ASP B C 1
ATOM 2144 O O . ASP B 1 126 ? 19.412 68.011 5.344 1.00 23.96 125 ASP B O 1
ATOM 2149 N N . GLY B 1 127 ? 20.609 66.555 4.119 1.00 21.61 126 GLY B N 1
ATOM 2150 C CA . GLY B 1 127 ? 19.488 65.793 3.605 1.00 21.80 126 GLY B CA 1
ATOM 2151 C C . GLY B 1 127 ? 19.632 64.302 3.847 1.00 21.66 126 GLY B C 1
ATOM 2152 O O . GLY B 1 127 ? 20.715 63.740 3.780 1.00 20.80 126 GLY B O 1
ATOM 2153 N N . THR B 1 128 ? 18.512 63.665 4.157 1.00 21.84 127 THR B N 1
ATOM 2154 C CA . THR B 1 128 ? 18.413 62.218 4.134 1.00 20.96 127 THR B CA 1
ATOM 2155 C C . THR B 1 128 ? 18.421 61.694 2.699 1.00 21.61 127 THR B C 1
ATOM 2156 O O . THR B 1 128 ? 18.373 62.437 1.712 1.00 21.78 127 THR B O 1
ATOM 2160 N N . PHE B 1 129 ? 18.399 60.369 2.609 1.00 22.38 128 PHE B N 1
ATOM 2161 C CA . PHE B 1 129 ? 18.208 59.686 1.370 1.00 23.58 128 PHE B CA 1
ATOM 2162 C C . PHE B 1 129 ? 16.938 60.112 0.610 1.00 24.47 128 PHE B C 1
ATOM 2163 O O . PHE B 1 129 ? 16.853 59.882 -0.591 1.00 24.96 128 PHE B O 1
ATOM 2171 N N . GLN B 1 130 ? 15.989 60.740 1.301 1.00 24.77 129 GLN B N 1
ATOM 2172 C CA . GLN B 1 130 ? 14.741 61.254 0.702 1.00 26.24 129 GLN B CA 1
ATOM 2173 C C . GLN B 1 130 ? 14.797 62.733 0.343 1.00 26.31 129 GLN B C 1
ATOM 2174 O O . GLN B 1 130 ? 13.796 63.340 -0.084 1.00 26.37 129 GLN B O 1
ATOM 2180 N N . ARG B 1 131 ? 15.973 63.330 0.497 1.00 25.13 130 ARG B N 1
ATOM 2181 C CA . ARG B 1 131 ? 16.188 64.771 0.310 1.00 25.15 130 ARG B CA 1
ATOM 2182 C C . ARG B 1 131 ? 15.268 65.605 1.187 1.00 25.75 130 ARG B C 1
ATOM 2183 O O . ARG B 1 131 ? 14.785 66.656 0.772 1.00 25.33 130 ARG B O 1
ATOM 2191 N N . LYS B 1 132 ? 15.025 65.117 2.390 1.00 25.68 131 LYS B N 1
ATOM 2192 C CA . LYS B 1 132 ? 14.334 65.858 3.423 1.00 26.63 131 LYS B CA 1
ATOM 2193 C C . LYS B 1 132 ? 15.370 66.257 4.464 1.00 25.51 131 LYS B C 1
ATOM 2194 O O . LYS B 1 132 ? 16.432 65.609 4.572 1.00 24.36 131 LYS B O 1
ATOM 2200 N N . PRO B 1 133 ? 15.098 67.294 5.253 1.00 26.53 132 PRO B N 1
ATOM 2201 C CA . PRO B 1 133 ? 15.994 67.672 6.355 1.00 26.03 132 PRO B CA 1
ATOM 2202 C C . PRO B 1 133 ? 16.329 66.544 7.290 1.00 26.26 132 PRO B C 1
ATOM 2203 O O . PRO B 1 133 ? 15.467 65.758 7.661 1.00 26.11 132 PRO B O 1
ATOM 2207 N N . PHE B 1 134 ? 17.603 66.445 7.649 1.00 25.08 133 PHE B N 1
ATOM 2208 C CA . PHE B 1 134 ? 18.095 65.331 8.425 1.00 25.76 133 PHE B CA 1
ATOM 2209 C C . PHE B 1 134 ? 18.110 65.765 9.884 1.00 26.60 133 PHE B C 1
ATOM 2210 O O . PHE B 1 134 ? 18.942 66.555 10.298 1.00 26.27 133 PHE B O 1
ATOM 2218 N N . GLY B 1 135 ? 17.126 65.258 10.638 1.00 27.39 134 GLY B N 1
ATOM 2219 C CA . GLY B 1 135 ? 16.893 65.684 11.998 1.00 27.99 134 GLY B CA 1
ATOM 2220 C C . GLY B 1 135 ? 16.702 67.192 12.090 1.00 27.44 134 GLY B C 1
ATOM 2221 O O . GLY B 1 135 ? 16.030 67.797 11.271 1.00 27.98 134 GLY B O 1
ATOM 2222 N N . ALA B 1 136 ? 17.390 67.764 13.066 1.00 28.08 135 ALA B N 1
ATOM 2223 C CA . ALA B 1 136 ? 17.260 69.159 13.496 1.00 28.29 135 ALA B CA 1
ATOM 2224 C C . ALA B 1 136 ? 18.400 69.998 12.938 1.00 27.60 135 ALA B C 1
ATOM 2225 O O . ALA B 1 136 ? 18.532 71.171 13.264 1.00 26.71 135 ALA B O 1
ATOM 2227 N N . ILE B 1 137 ? 19.226 69.401 12.082 1.00 27.05 136 ILE B N 1
ATOM 2228 C CA . ILE B 1 137 ? 20.448 70.062 11.659 1.00 26.83 136 ILE B CA 1
ATOM 2229 C C . ILE B 1 137 ? 20.239 71.435 11.066 1.00 25.77 136 ILE B C 1
ATOM 2230 O O . ILE B 1 137 ? 21.026 72.336 11.327 1.00 25.67 136 ILE B O 1
ATOM 2235 N N . LEU B 1 138 ? 19.192 71.626 10.285 1.00 25.81 137 LEU B N 1
ATOM 2236 C CA . LEU B 1 138 ? 19.050 72.879 9.585 1.00 26.91 137 LEU B CA 1
ATOM 2237 C C . LEU B 1 138 ? 18.642 74.020 10.501 1.00 26.48 137 LEU B C 1
ATOM 2238 O O . LEU B 1 138 ? 18.781 75.172 10.133 1.00 26.40 137 LEU B O 1
ATOM 2243 N N . ASN B 1 139 ? 18.193 73.706 11.705 1.00 25.78 138 ASN B N 1
ATOM 2244 C CA . ASN B 1 139 ? 17.939 74.754 12.683 1.00 25.55 138 ASN B CA 1
ATOM 2245 C C . ASN B 1 139 ? 19.224 75.421 13.152 1.00 24.81 138 ASN B C 1
ATOM 2246 O O . ASN B 1 139 ? 19.139 76.493 13.735 1.00 24.56 138 ASN B O 1
ATOM 2251 N N . LEU B 1 140 ? 20.405 74.836 12.868 1.00 23.32 139 LEU B N 1
ATOM 2252 C CA . LEU B 1 140 ? 21.680 75.519 13.124 1.00 23.41 139 LEU B CA 1
ATOM 2253 C C . LEU B 1 140 ? 21.915 76.675 12.206 1.00 22.01 139 LEU B C 1
ATOM 2254 O O . LEU B 1 140 ? 22.661 77.564 12.546 1.00 22.86 139 LEU B O 1
ATOM 2259 N N . VAL B 1 141 ? 21.346 76.634 11.005 1.00 20.82 140 VAL B N 1
ATOM 2260 C CA . VAL B 1 141 ? 21.701 77.576 9.974 1.00 21.63 140 VAL B CA 1
ATOM 2261 C C . VAL B 1 141 ? 21.489 79.038 10.420 1.00 21.82 140 VAL B C 1
ATOM 2262 O O . VAL B 1 141 ? 22.390 79.859 10.297 1.00 22.48 140 VAL B O 1
ATOM 2266 N N . PRO B 1 142 ? 20.310 79.370 10.936 1.00 22.23 141 PRO B N 1
ATOM 2267 C CA . PRO B 1 142 ? 20.077 80.726 11.435 1.00 22.04 141 PRO B CA 1
ATOM 2268 C C . PRO B 1 142 ? 20.915 81.087 12.636 1.00 21.85 141 PRO B C 1
ATOM 2269 O O . PRO B 1 142 ? 21.044 82.288 12.898 1.00 23.23 141 PRO B O 1
ATOM 2273 N N . LEU B 1 143 ? 21.421 80.117 13.377 1.00 21.21 142 LEU B N 1
ATOM 2274 C CA . LEU B 1 143 ? 22.327 80.378 14.487 1.00 21.46 142 LEU B CA 1
ATOM 2275 C C . LEU B 1 143 ? 23.801 80.494 14.101 1.00 21.86 142 LEU B C 1
ATOM 2276 O O . LEU B 1 143 ? 24.621 80.895 14.911 1.00 21.51 142 LEU B O 1
ATOM 2281 N N . ALA B 1 144 ? 24.137 80.147 12.872 1.00 21.95 143 ALA B N 1
ATOM 2282 C CA . ALA B 1 144 ? 25.534 79.996 12.468 1.00 21.45 143 ALA B CA 1
ATOM 2283 C C . ALA B 1 144 ? 26.150 81.194 11.767 1.00 21.86 143 ALA B C 1
ATOM 2284 O O . ALA B 1 144 ? 25.541 81.834 10.933 1.00 23.43 143 ALA B O 1
ATOM 2286 N N . GLU B 1 145 ? 27.406 81.439 12.089 1.00 22.24 144 GLU B N 1
ATOM 2287 C CA . GLU B 1 145 ? 28.213 82.464 11.471 1.00 22.48 144 GLU B CA 1
ATOM 2288 C C . GLU B 1 145 ? 28.649 82.112 10.059 1.00 23.48 144 GLU B C 1
ATOM 2289 O O . GLU B 1 145 ? 28.900 82.993 9.253 1.00 24.26 144 GLU B O 1
ATOM 2295 N N . SER B 1 146 ? 28.775 80.810 9.787 1.00 22.53 145 SER B N 1
ATOM 2296 C CA . SER B 1 146 ? 29.334 80.325 8.531 1.00 21.85 145 SER B CA 1
ATOM 2297 C C . SER B 1 146 ? 28.575 79.054 8.145 1.00 20.60 145 SER B C 1
ATOM 2298 O O . SER B 1 146 ? 28.373 78.174 8.980 1.00 20.28 145 SER B O 1
ATOM 2301 N N . VAL B 1 147 ? 28.111 78.990 6.904 1.00 20.52 146 VAL B N 1
ATOM 2302 C CA . VAL B 1 147 ? 27.450 77.779 6.389 1.00 21.06 146 VAL B CA 1
ATOM 2303 C C . VAL B 1 147 ? 27.932 77.566 4.974 1.00 20.70 146 VAL B C 1
ATOM 2304 O O . VAL B 1 147 ? 27.868 78.473 4.167 1.00 20.68 146 VAL B O 1
ATOM 2308 N N . VAL B 1 148 ? 28.453 76.373 4.670 1.00 20.13 147 VAL B N 1
ATOM 2309 C CA . VAL B 1 148 ? 28.769 75.961 3.323 1.00 20.71 147 VAL B CA 1
ATOM 2310 C C . VAL B 1 148 ? 28.115 74.613 3.017 1.00 19.68 147 VAL B C 1
ATOM 2311 O O . VAL B 1 148 ? 27.854 73.855 3.934 1.00 18.36 147 VAL B O 1
ATOM 2315 N N . LYS B 1 149 ? 27.778 74.357 1.742 1.00 19.48 148 LYS B N 1
ATOM 2316 C CA . LYS B 1 149 ? 27.361 73.045 1.274 1.00 19.49 148 LYS B CA 1
ATOM 2317 C C . LYS B 1 149 ? 28.397 72.537 0.272 1.00 19.23 148 LYS B C 1
ATOM 2318 O O . LYS B 1 149 ? 28.628 73.178 -0.759 1.00 19.53 148 LYS B O 1
ATOM 2324 N N . LEU B 1 150 ? 29.094 71.455 0.640 1.00 18.93 149 LEU B N 1
ATOM 2325 C CA . LEU B 1 150 ? 30.097 70.837 -0.219 1.00 19.31 149 LEU B CA 1
ATOM 2326 C C . LEU B 1 150 ? 29.418 69.982 -1.290 1.00 20.33 149 LEU B C 1
ATOM 2327 O O . LEU B 1 150 ? 28.236 69.682 -1.198 1.00 20.98 149 LEU B O 1
ATOM 2332 N N . THR B 1 151 ? 30.152 69.672 -2.343 1.00 19.98 150 THR B N 1
ATOM 2333 C CA . THR B 1 151 ? 29.663 68.799 -3.383 1.00 21.46 150 THR B CA 1
ATOM 2334 C C . THR B 1 151 ? 30.492 67.508 -3.404 1.00 20.23 150 THR B C 1
ATOM 2335 O O . THR B 1 151 ? 31.681 67.472 -3.048 1.00 20.53 150 THR B O 1
ATOM 2339 N N . ALA B 1 152 ? 29.838 66.448 -3.825 1.00 19.58 151 ALA B N 1
ATOM 2340 C CA . ALA B 1 152 ? 30.531 65.226 -4.165 1.00 18.99 151 ALA B CA 1
ATOM 2341 C C . ALA B 1 152 ? 30.557 65.076 -5.685 1.00 20.11 151 ALA B C 1
ATOM 2342 O O . ALA B 1 152 ? 30.086 65.943 -6.445 1.00 20.64 151 ALA B O 1
ATOM 2344 N N . VAL B 1 153 ? 31.140 63.971 -6.137 1.00 21.04 152 VAL B N 1
ATOM 2345 C CA . VAL B 1 153 ? 31.057 63.542 -7.515 1.00 21.78 152 VAL B CA 1
ATOM 2346 C C . VAL B 1 153 ? 29.935 62.499 -7.633 1.00 22.20 152 VAL B C 1
ATOM 2347 O O . VAL B 1 153 ? 29.8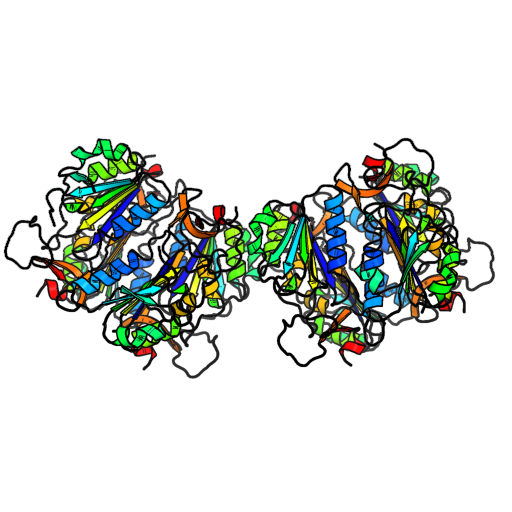49 61.587 -6.832 1.00 21.39 152 VAL B O 1
ATOM 2351 N N . CYS B 1 154 ? 29.070 62.669 -8.624 1.00 22.54 153 CYS B N 1
ATOM 2352 C CA . CYS B 1 154 ? 27.974 61.768 -8.864 1.00 23.29 153 CYS B CA 1
ATOM 2353 C C . CYS B 1 154 ? 28.540 60.411 -9.267 1.00 23.80 153 CYS B C 1
ATOM 2354 O O . CYS B 1 154 ? 29.320 60.305 -10.199 1.00 25.77 153 CYS B O 1
ATOM 2357 N N . MET B 1 155 ? 28.188 59.386 -8.532 1.00 24.54 154 MET B N 1
ATOM 2358 C CA . MET B 1 155 ? 28.787 58.073 -8.730 1.00 25.87 154 MET B CA 1
ATOM 2359 C C . MET B 1 155 ? 28.138 57.349 -9.922 1.00 27.89 154 MET B C 1
ATOM 2360 O O . MET B 1 155 ? 28.571 56.250 -10.291 1.00 28.86 154 MET B O 1
ATOM 2365 N N . GLU B 1 156 ? 27.122 57.962 -10.506 1.00 28.84 155 GLU B N 1
ATOM 2366 C CA . GLU B 1 156 ? 26.389 57.361 -11.626 1.00 29.87 155 GLU B CA 1
ATOM 2367 C C . GLU B 1 156 ? 26.637 58.046 -12.973 1.00 30.64 155 GLU B C 1
ATOM 2368 O O . GLU B 1 156 ? 26.574 57.393 -14.004 1.00 31.79 155 GLU B O 1
ATOM 2374 N N . CYS B 1 157 ? 26.923 59.348 -12.988 1.00 29.52 156 CYS B N 1
ATOM 2375 C CA . CYS B 1 157 ? 27.235 60.058 -14.229 1.00 29.47 156 CYS B CA 1
ATOM 2376 C C . CYS B 1 157 ? 28.452 60.962 -14.107 1.00 30.08 156 CYS B C 1
ATOM 2377 O O . CYS B 1 157 ? 28.836 61.609 -15.061 1.00 30.00 156 CYS B O 1
ATOM 2380 N N . PHE B 1 158 ? 29.002 61.093 -12.909 1.00 30.43 157 PHE B N 1
ATOM 2381 C CA . PHE B 1 158 ? 30.249 61.803 -12.722 1.00 31.86 157 PHE B CA 1
ATOM 2382 C C . PHE B 1 158 ? 30.218 63.345 -12.921 1.00 31.59 157 PHE B C 1
ATOM 2383 O O . PHE B 1 158 ? 31.272 63.985 -12.981 1.00 33.88 157 PHE B O 1
ATOM 2391 N N A ARG B 1 159 ? 29.041 63.940 -12.962 0.50 30.96 158 ARG B N 1
ATOM 2392 N N B ARG B 1 159 ? 29.016 63.921 -13.019 0.50 30.89 158 ARG B N 1
ATOM 2393 C CA A ARG B 1 159 ? 28.949 65.382 -12.819 0.50 30.30 158 ARG B CA 1
ATOM 2394 C CA B ARG B 1 159 ? 28.803 65.361 -12.834 0.50 30.18 158 ARG B CA 1
ATOM 2395 C C A ARG B 1 159 ? 28.853 65.648 -11.313 0.50 29.24 158 ARG B C 1
ATOM 2396 C C B ARG B 1 159 ? 28.973 65.656 -11.328 0.50 29.23 158 ARG B C 1
ATOM 2397 O O A ARG B 1 159 ? 28.877 64.733 -10.531 0.50 27.95 158 ARG B O 1
ATOM 2398 O O B ARG B 1 159 ? 29.331 64.775 -10.573 0.50 27.94 158 ARG B O 1
ATOM 2413 N N . GLU B 1 160 ? 28.767 66.901 -10.905 1.00 28.66 159 GLU B N 1
ATOM 2414 C CA . GLU B 1 160 ? 28.754 67.221 -9.479 1.00 28.35 159 GLU B CA 1
ATOM 2415 C C . GLU B 1 160 ? 27.484 66.684 -8.838 1.00 25.68 159 GLU B C 1
ATOM 2416 O O . GLU B 1 160 ? 26.413 66.752 -9.432 1.00 26.02 159 GLU B O 1
ATOM 2422 N N . ALA B 1 161 ? 27.612 66.192 -7.606 1.00 23.27 160 ALA B N 1
ATOM 2423 C CA . ALA B 1 161 ? 26.506 65.617 -6.816 1.00 22.21 160 ALA B CA 1
ATOM 2424 C C . ALA B 1 161 ? 26.208 66.413 -5.538 1.00 21.62 160 ALA B C 1
ATOM 2425 O O . ALA B 1 161 ? 27.104 66.710 -4.737 1.00 20.20 160 ALA B O 1
ATOM 2427 N N . ALA B 1 162 ? 24.936 66.661 -5.310 1.00 20.55 161 ALA B N 1
ATOM 2428 C CA . ALA B 1 162 ? 24.487 67.355 -4.112 1.00 21.23 161 ALA B CA 1
ATOM 2429 C C . ALA B 1 162 ? 23.643 66.490 -3.165 1.00 20.96 161 ALA B C 1
ATOM 2430 O O . ALA B 1 162 ? 23.271 66.948 -2.067 1.00 21.43 161 ALA B O 1
ATOM 2432 N N . TYR B 1 163 ? 23.305 65.264 -3.598 1.00 20.12 162 TYR B N 1
ATOM 2433 C CA . TYR B 1 163 ? 22.381 64.403 -2.884 1.00 20.20 162 TYR B CA 1
ATOM 2434 C C . TYR B 1 163 ? 22.967 63.031 -2.606 1.00 19.75 162 TYR B C 1
ATOM 2435 O O . TYR B 1 163 ? 23.960 62.644 -3.194 1.00 19.54 162 TYR B O 1
ATOM 2444 N N . THR B 1 164 ? 22.342 62.308 -1.688 1.00 19.32 163 THR B N 1
ATOM 2445 C CA . THR B 1 164 ? 22.714 60.956 -1.414 1.00 20.29 163 THR B CA 1
ATOM 2446 C C . THR B 1 164 ? 21.511 60.049 -1.720 1.00 21.17 163 THR B C 1
ATOM 2447 O O . THR B 1 164 ? 20.424 60.282 -1.195 1.00 21.87 163 THR B O 1
ATOM 2451 N N . LYS B 1 165 ? 21.739 59.046 -2.565 1.00 22.61 164 LYS B N 1
ATOM 2452 C CA . LYS B 1 165 ? 20.740 58.023 -2.892 1.00 24.27 164 LYS B CA 1
ATOM 2453 C C . LYS B 1 165 ? 21.065 56.759 -2.109 1.00 24.64 164 LYS B C 1
ATOM 2454 O O . LYS B 1 165 ? 22.216 56.307 -2.031 1.00 24.06 164 LYS B O 1
ATOM 2460 N N . ARG B 1 166 ? 20.050 56.200 -1.470 1.00 24.81 165 ARG B N 1
ATOM 2461 C CA . ARG B 1 166 ? 20.183 54.916 -0.824 1.00 26.20 165 ARG B CA 1
ATOM 2462 C C . ARG B 1 166 ? 20.015 53.809 -1.878 1.00 27.46 165 ARG B C 1
ATOM 2463 O O . ARG B 1 166 ? 19.109 53.886 -2.698 1.00 27.84 165 ARG B O 1
ATOM 2471 N N . LEU B 1 167 ? 20.858 52.795 -1.818 1.00 28.76 166 LEU B N 1
ATOM 2472 C CA . LEU B 1 167 ? 20.905 51.713 -2.802 1.00 30.43 166 LEU B CA 1
ATOM 2473 C C . LEU B 1 167 ? 19.885 50.587 -2.552 1.00 31.98 166 LEU B C 1
ATOM 2474 O O . LEU B 1 167 ? 19.338 50.032 -3.518 1.00 33.21 166 LEU B O 1
ATOM 2479 N N . GLY B 1 168 ? 19.635 50.264 -1.295 1.00 33.40 167 GLY B N 1
ATOM 2480 C CA . GLY B 1 168 ? 18.682 49.207 -0.917 1.00 34.99 167 GLY B CA 1
ATOM 2481 C C . GLY B 1 168 ? 17.267 49.719 -0.640 1.00 35.82 167 GLY B C 1
ATOM 2482 O O . GLY B 1 168 ? 16.913 50.815 -1.033 1.00 35.71 167 GLY B O 1
ATOM 2483 N N . THR B 1 169 ? 16.467 48.939 0.088 1.00 36.95 168 THR B N 1
ATOM 2484 C CA . THR B 1 169 ? 15.033 49.226 0.243 1.00 37.75 168 THR B CA 1
ATOM 2485 C C . THR B 1 169 ? 14.634 49.647 1.667 1.00 38.13 168 THR B C 1
ATOM 2486 O O . THR B 1 169 ? 13.441 49.853 1.957 1.00 38.09 168 THR B O 1
ATOM 2490 N N . GLU B 1 170 ? 15.615 49.774 2.559 1.00 37.97 169 GLU B N 1
ATOM 2491 C CA . GLU B 1 170 ? 15.335 50.215 3.923 1.00 37.76 169 GLU B CA 1
ATOM 2492 C C . GLU B 1 170 ? 14.624 51.559 3.886 1.00 37.55 169 GLU B C 1
ATOM 2493 O O . GLU B 1 170 ? 14.912 52.429 3.066 1.00 35.88 169 GLU B O 1
ATOM 2499 N N . LYS B 1 171 ? 13.669 51.699 4.788 1.00 37.67 170 LYS B N 1
ATOM 2500 C CA . LYS B 1 171 ? 12.748 52.795 4.768 1.00 38.06 170 LYS B CA 1
ATOM 2501 C C . LYS B 1 171 ? 13.027 53.712 5.946 1.00 36.19 170 LYS B C 1
ATOM 2502 O O . LYS B 1 171 ? 12.617 54.851 5.908 1.00 36.75 170 LYS B O 1
ATOM 2508 N N . GLU B 1 172 ? 13.715 53.227 6.979 1.00 34.09 171 GLU B N 1
ATOM 2509 C CA . GLU B 1 172 ? 14.016 54.058 8.150 1.00 33.49 171 GLU B CA 1
ATOM 2510 C C . GLU B 1 172 ? 15.145 55.063 7.800 1.00 31.86 171 GLU B C 1
ATOM 2511 O O . GLU B 1 172 ? 16.001 54.777 6.969 1.00 29.53 171 GLU B O 1
ATOM 2517 N N . VAL B 1 173 ? 15.145 56.219 8.435 1.00 30.78 172 VAL B N 1
ATOM 2518 C CA . VAL B 1 173 ? 16.144 57.224 8.109 1.00 30.24 172 VAL B CA 1
ATOM 2519 C C . VAL B 1 173 ? 17.547 56.718 8.460 1.00 29.17 172 VAL B C 1
ATOM 2520 O O . VAL B 1 173 ? 18.402 56.690 7.583 1.00 29.57 172 VAL B O 1
ATOM 2524 N N . GLU B 1 174 ? 17.777 56.317 9.709 1.00 27.20 173 GLU B N 1
ATOM 2525 C CA . GLU B 1 174 ? 19.096 55.884 10.155 1.00 27.63 173 GLU B CA 1
ATOM 2526 C C . GLU B 1 174 ? 19.512 54.464 9.729 1.00 27.34 173 GLU B C 1
ATOM 2527 O O . GLU B 1 174 ? 19.080 53.444 10.312 1.00 26.11 173 GLU B O 1
ATOM 2533 N N . VAL B 1 175 ? 20.325 54.405 8.673 1.00 26.44 174 VAL B N 1
ATOM 2534 C CA . VAL B 1 175 ? 21.016 53.188 8.270 1.00 26.03 174 VAL B CA 1
ATOM 2535 C C . VAL B 1 175 ? 22.500 53.518 8.046 1.00 25.92 174 VAL B C 1
ATOM 2536 O O . VAL B 1 175 ? 22.857 54.172 7.060 1.00 25.37 174 VAL B O 1
ATOM 2540 N N . ILE B 1 176 ? 23.339 53.043 8.945 1.00 24.99 175 ILE B N 1
ATOM 2541 C CA . ILE B 1 176 ? 24.771 53.319 8.888 1.00 26.22 175 ILE B CA 1
ATOM 2542 C C . ILE B 1 176 ? 25.339 52.565 7.701 1.00 25.82 175 ILE B C 1
ATOM 2543 O O . ILE B 1 176 ? 24.977 51.419 7.463 1.00 26.04 175 ILE B O 1
ATOM 2548 N N . GLY B 1 177 ? 26.181 53.229 6.915 1.00 24.23 176 GLY B N 1
ATOM 2549 C CA . GLY B 1 177 ? 26.836 52.588 5.792 1.00 23.78 176 GLY B CA 1
ATOM 2550 C C . GLY B 1 177 ? 27.567 53.603 4.948 1.00 23.89 176 GLY B C 1
ATOM 2551 O O . GLY B 1 177 ? 27.413 54.810 5.143 1.00 22.94 176 GLY B O 1
ATOM 2552 N N . GLY B 1 178 ? 28.375 53.089 4.030 1.00 23.29 177 GLY B N 1
ATOM 2553 C CA . GLY B 1 178 ? 29.195 53.872 3.134 1.00 22.22 177 GLY B CA 1
ATOM 2554 C C . GLY B 1 178 ? 28.781 53.652 1.705 1.00 22.70 177 GLY B C 1
ATOM 2555 O O . GLY B 1 178 ? 27.590 53.540 1.395 1.00 22.02 177 GLY B O 1
ATOM 2556 N N . ALA B 1 179 ? 29.766 53.630 0.811 1.00 22.77 178 ALA B N 1
ATOM 2557 C CA . ALA B 1 179 ? 29.506 53.532 -0.624 1.00 23.54 178 ALA B CA 1
ATOM 2558 C C . ALA B 1 179 ? 28.889 52.174 -0.952 1.00 25.21 178 ALA B C 1
ATOM 2559 O O . ALA B 1 179 ? 28.345 51.988 -2.024 1.00 24.45 178 ALA B O 1
ATOM 2561 N N . ASP B 1 180 ? 28.981 51.246 -0.009 1.00 25.98 179 ASP B N 1
ATOM 2562 C CA . ASP B 1 180 ? 28.270 49.960 -0.114 1.00 28.46 179 ASP B CA 1
ATOM 2563 C C . ASP B 1 180 ? 26.751 50.071 -0.060 1.00 28.48 179 ASP B C 1
ATOM 2564 O O . ASP B 1 180 ? 26.070 49.189 -0.535 1.00 29.19 179 ASP B O 1
ATOM 2569 N N . LYS B 1 181 ? 26.228 51.118 0.571 1.00 26.77 180 LYS B N 1
ATOM 2570 C CA . LYS B 1 181 ? 24.794 51.286 0.787 1.00 26.47 180 LYS B CA 1
ATOM 2571 C C . LYS B 1 181 ? 24.222 52.576 0.193 1.00 25.35 180 LYS B C 1
ATOM 2572 O O . LYS B 1 181 ? 23.000 52.749 0.121 1.00 25.16 180 LYS B O 1
ATOM 2578 N N . TYR B 1 182 ? 25.104 53.485 -0.233 1.00 22.83 181 TYR B N 1
ATOM 2579 C CA . TYR B 1 182 ? 24.702 54.808 -0.703 1.00 21.46 181 TYR B CA 1
ATOM 2580 C C . TYR B 1 182 ? 25.587 55.276 -1.829 1.00 20.67 181 TYR B C 1
ATOM 2581 O O . TYR B 1 182 ? 26.776 54.956 -1.854 1.00 19.98 181 TYR B O 1
ATOM 2590 N N . HIS B 1 183 ? 25.019 56.056 -2.729 1.00 20.94 182 HIS B N 1
ATOM 2591 C CA . HIS B 1 183 ? 25.765 56.811 -3.713 1.00 20.75 182 HIS B CA 1
ATOM 2592 C C . HIS B 1 183 ? 25.490 58.293 -3.597 1.00 21.00 182 HIS B C 1
ATOM 2593 O O . HIS B 1 183 ? 24.349 58.713 -3.418 1.00 20.80 182 HIS B O 1
ATOM 2600 N N . SER B 1 184 ? 26.530 59.092 -3.817 1.00 20.00 183 SER B N 1
ATOM 2601 C CA . SER B 1 184 ? 26.326 60.505 -4.082 1.00 20.05 183 SER B CA 1
ATOM 2602 C C . SER B 1 184 ? 25.818 60.631 -5.497 1.00 20.82 183 SER B C 1
ATOM 2603 O O . SER B 1 184 ? 26.327 59.985 -6.402 1.00 21.64 183 SER B O 1
ATOM 2606 N N . VAL B 1 185 ? 24.777 61.434 -5.674 1.00 21.28 184 VAL B N 1
ATOM 2607 C CA . VAL B 1 185 ? 24.205 61.680 -6.979 1.00 21.50 184 VAL B CA 1
ATOM 2608 C C . VAL B 1 185 ? 23.799 63.110 -7.215 1.00 22.00 184 VAL B C 1
ATOM 2609 O O . VAL B 1 185 ? 23.491 63.864 -6.290 1.00 20.84 184 VAL B O 1
ATOM 2613 N N . CYS B 1 186 ? 23.741 63.440 -8.489 1.00 23.12 185 CYS B N 1
ATOM 2614 C CA . CYS B 1 186 ? 23.149 64.684 -9.001 1.00 24.03 185 CYS B CA 1
ATOM 2615 C C . CYS B 1 186 ? 21.632 64.526 -9.046 1.00 24.12 185 CYS B C 1
ATOM 2616 O O . CYS B 1 186 ? 21.095 63.457 -8.751 1.00 22.75 185 CYS B O 1
ATOM 2619 N N . ARG B 1 187 ? 20.942 65.597 -9.439 1.00 24.81 186 ARG B N 1
ATOM 2620 C CA . ARG B 1 187 ? 19.485 65.620 -9.461 1.00 25.70 186 ARG B CA 1
ATOM 2621 C C . ARG B 1 187 ? 18.916 64.586 -10.449 1.00 26.23 186 ARG B C 1
ATOM 2622 O O . ARG B 1 187 ? 17.997 63.844 -10.111 1.00 26.70 186 ARG B O 1
ATOM 2630 N N . LEU B 1 188 ? 19.496 64.536 -11.632 1.00 27.02 187 LEU B N 1
ATOM 2631 C CA . LEU B 1 188 ? 18.979 63.654 -12.683 1.00 28.89 187 LEU B CA 1
ATOM 2632 C C . LEU B 1 188 ? 19.174 62.221 -12.270 1.00 28.76 187 LEU B C 1
ATOM 2633 O O . LEU B 1 188 ? 18.239 61.418 -12.352 1.00 30.19 187 LEU B O 1
ATOM 2638 N N . CYS B 1 189 ? 20.362 61.877 -11.777 1.00 28.39 188 CYS B N 1
ATOM 2639 C CA . CYS B 1 189 ? 20.586 60.506 -11.309 1.00 28.08 188 CYS B CA 1
ATOM 2640 C C . CYS B 1 189 ? 19.768 60.128 -10.096 1.00 27.23 188 CYS B C 1
ATOM 2641 O O . CYS B 1 189 ? 19.313 58.993 -9.974 1.00 28.07 188 CYS B O 1
ATOM 2644 N N . TYR B 1 190 ? 19.514 61.085 -9.215 1.00 25.97 189 TYR B N 1
ATOM 2645 C CA . TYR B 1 190 ? 18.687 60.816 -8.058 1.00 26.30 189 TYR B CA 1
ATOM 2646 C C . TYR B 1 190 ? 17.333 60.229 -8.456 1.00 27.76 189 TYR B C 1
ATOM 2647 O O . TYR B 1 190 ? 16.856 59.327 -7.795 1.00 27.55 189 TYR B O 1
ATOM 2656 N N . PHE B 1 191 ? 16.752 60.750 -9.530 1.00 29.73 190 PHE B N 1
ATOM 2657 C CA . PHE B 1 191 ? 15.388 60.418 -9.910 1.00 32.10 190 PHE B CA 1
ATOM 2658 C C . PHE B 1 191 ? 15.141 59.355 -11.023 1.00 36.21 190 PHE B C 1
ATOM 2659 O O . PHE B 1 191 ? 14.148 58.658 -10.915 1.00 38.38 190 PHE B O 1
ATOM 2667 N N . LYS B 1 192 ? 16.026 59.047 -11.972 1.00 40.25 191 LYS B N 1
ATOM 2668 C CA . LYS B 1 192 ? 16.781 57.775 -12.060 1.00 42.69 191 LYS B CA 1
ATOM 2669 C C . LYS B 1 192 ? 16.779 56.887 -10.842 1.00 43.55 191 LYS B C 1
ATOM 2670 O O . LYS B 1 192 ? 16.211 55.815 -10.922 1.00 45.17 191 LYS B O 1
ATOM 2676 N N . ARG C 1 19 ? 20.865 69.482 -15.950 1.00 43.39 18 ARG C N 1
ATOM 2677 C CA . ARG C 1 19 ? 20.539 70.854 -16.445 1.00 42.25 18 ARG C CA 1
ATOM 2678 C C . ARG C 1 19 ? 19.864 71.786 -15.410 1.00 39.73 18 ARG C C 1
ATOM 2679 O O . ARG C 1 19 ? 20.396 72.849 -15.125 1.00 41.24 18 ARG C O 1
ATOM 2687 N N . GLY C 1 20 ? 18.732 71.395 -14.830 1.00 35.78 19 GLY C N 1
ATOM 2688 C CA . GLY C 1 20 ? 18.058 72.224 -13.842 1.00 32.70 19 GLY C CA 1
ATOM 2689 C C . GLY C 1 20 ? 18.775 72.212 -12.495 1.00 30.04 19 GLY C C 1
ATOM 2690 O O . GLY C 1 20 ? 19.446 71.253 -12.156 1.00 27.91 19 GLY C O 1
ATOM 2691 N N . GLN C 1 21 ? 18.617 73.264 -11.702 1.00 28.08 20 GLN C N 1
ATOM 2692 C CA . GLN C 1 21 ? 19.232 73.276 -10.375 1.00 26.75 20 GLN C CA 1
ATOM 2693 C C . GLN C 1 21 ? 18.624 74.348 -9.509 1.00 25.39 20 GLN C C 1
ATOM 2694 O O . GLN C 1 21 ? 17.919 75.214 -10.013 1.00 25.19 20 GLN C O 1
ATOM 2700 N N . ILE C 1 22 ? 18.893 74.268 -8.209 1.00 23.69 21 ILE C N 1
ATOM 2701 C CA . ILE C 1 22 ? 18.480 75.290 -7.250 1.00 23.41 21 ILE C CA 1
ATOM 2702 C C . ILE C 1 22 ? 19.753 75.774 -6.538 1.00 23.25 21 ILE C C 1
ATOM 2703 O O . ILE C 1 22 ? 20.519 74.955 -6.034 1.00 21.67 21 ILE C O 1
ATOM 2708 N N . GLN C 1 23 ? 19.953 77.085 -6.509 1.00 22.54 22 GLN C N 1
ATOM 2709 C CA . GLN C 1 23 ? 21.053 77.720 -5.780 1.00 22.35 22 GLN C CA 1
ATOM 2710 C C . GLN C 1 23 ? 20.423 78.615 -4.753 1.00 22.67 22 GLN C C 1
ATOM 2711 O O . GLN C 1 23 ? 19.481 79.330 -5.062 1.00 22.51 22 GLN C O 1
ATOM 2717 N N . VAL C 1 24 ? 20.926 78.606 -3.533 1.00 22.15 23 VAL C N 1
ATOM 2718 C CA . VAL C 1 24 ? 20.349 79.367 -2.471 1.00 21.95 23 VAL C CA 1
ATOM 2719 C C . VAL C 1 24 ? 21.421 80.299 -1.906 1.00 21.71 23 VAL C C 1
ATOM 2720 O O . VAL C 1 24 ? 22.533 79.857 -1.612 1.00 20.60 23 VAL C O 1
ATOM 2724 N N . ILE C 1 25 ? 21.061 81.563 -1.753 1.00 20.52 24 ILE C N 1
ATOM 2725 C CA . ILE C 1 25 ? 21.935 82.631 -1.246 1.00 20.31 24 ILE C CA 1
ATOM 2726 C C . ILE C 1 25 ? 21.290 83.087 0.023 1.00 20.93 24 ILE C C 1
ATOM 2727 O O . ILE C 1 25 ? 20.266 83.821 0.013 1.00 20.47 24 ILE C O 1
ATOM 2732 N N . LEU C 1 26 ? 21.828 82.613 1.132 1.00 20.50 25 LEU C N 1
ATOM 2733 C CA . LEU C 1 26 ? 21.349 82.981 2.446 1.00 20.18 25 LEU C CA 1
ATOM 2734 C C . LEU C 1 26 ? 22.152 84.091 3.055 1.00 19.73 25 LEU C C 1
ATOM 2735 O O . LEU C 1 26 ? 23.234 84.433 2.576 1.00 19.58 25 LEU C O 1
ATOM 2740 N N . GLY C 1 27 ? 21.658 84.663 4.139 1.00 19.14 26 GLY C N 1
ATOM 2741 C CA . GLY C 1 27 ? 22.439 85.632 4.887 1.00 19.64 26 GLY C CA 1
ATOM 2742 C C . GLY C 1 27 ? 21.530 86.534 5.694 1.00 19.88 26 GLY C C 1
ATOM 2743 O O . GLY C 1 27 ? 20.304 86.464 5.508 1.00 19.70 26 GLY C O 1
ATOM 2744 N N . PRO C 1 28 ? 22.096 87.362 6.556 1.00 19.15 27 PRO C N 1
ATOM 2745 C CA . PRO C 1 28 ? 21.292 88.339 7.300 1.00 18.91 27 PRO C CA 1
ATOM 2746 C C . PRO C 1 28 ? 20.922 89.493 6.375 1.00 19.10 27 PRO C C 1
ATOM 2747 O O . PRO C 1 28 ? 21.247 89.492 5.179 1.00 19.01 27 PRO C O 1
ATOM 2751 N N . MET C 1 29 ? 20.179 90.463 6.907 1.00 19.15 28 MET C N 1
ATOM 2752 C CA . MET C 1 29 ? 19.961 91.699 6.204 1.00 19.52 28 MET C CA 1
ATOM 2753 C C . MET C 1 29 ? 21.276 92.417 5.993 1.00 19.88 28 MET C C 1
ATOM 2754 O O . MET C 1 29 ? 22.210 92.233 6.766 1.00 20.41 28 MET C O 1
ATOM 2759 N N . PHE C 1 30 ? 21.330 93.196 4.915 1.00 20.29 29 PHE C N 1
ATOM 2760 C CA . PHE C 1 30 ? 22.438 94.099 4.588 1.00 20.62 29 PHE C CA 1
ATOM 2761 C C . PHE C 1 30 ? 23.687 93.349 4.131 1.00 21.08 29 PHE C C 1
ATOM 2762 O O . PHE C 1 30 ? 24.766 93.921 4.094 1.00 20.64 29 PHE C O 1
ATOM 2770 N N . SER C 1 31 ? 23.532 92.093 3.737 1.00 20.61 30 SER C N 1
ATOM 2771 C CA . SER C 1 31 ? 24.684 91.279 3.293 1.00 20.29 30 SER C CA 1
ATOM 2772 C C . SER C 1 31 ? 24.782 91.238 1.779 1.00 21.41 30 SER C C 1
ATOM 2773 O O . SER C 1 31 ? 25.699 90.622 1.199 1.00 21.32 30 SER C O 1
ATOM 2776 N N . GLY C 1 32 ? 23.860 91.926 1.094 1.00 20.01 31 GLY C N 1
ATOM 2777 C CA . GLY C 1 32 ? 23.891 92.011 -0.359 1.00 20.07 31 GLY C CA 1
ATOM 2778 C C . GLY C 1 32 ? 23.410 90.779 -1.097 1.00 19.52 31 GLY C C 1
ATOM 2779 O O . GLY C 1 32 ? 23.873 90.502 -2.188 1.00 19.17 31 GLY C O 1
ATOM 2780 N N . LYS C 1 33 ? 22.473 90.046 -0.494 1.00 19.55 32 LYS C N 1
ATOM 2781 C CA . LYS C 1 33 ? 21.912 88.839 -1.115 1.00 19.65 32 LYS C CA 1
ATOM 2782 C C . LYS C 1 33 ? 21.306 89.124 -2.455 1.00 20.41 32 LYS C C 1
ATOM 2783 O O . LYS C 1 33 ? 21.511 88.378 -3.398 1.00 19.70 32 LYS C O 1
ATOM 2789 N N A SER C 1 34 ? 20.532 90.195 -2.557 0.50 20.41 33 SER C N 1
ATOM 2790 N N B SER C 1 34 ? 20.556 90.217 -2.528 0.50 20.86 33 SER C N 1
ATOM 2791 C CA A SER C 1 34 ? 19.880 90.488 -3.837 0.50 20.63 33 SER C CA 1
ATOM 2792 C CA B SER C 1 34 ? 19.876 90.594 -3.767 0.50 21.63 33 SER C CA 1
ATOM 2793 C C A SER C 1 34 ? 20.878 90.941 -4.888 0.50 20.67 33 SER C C 1
ATOM 2794 C C B SER C 1 34 ? 20.863 90.952 -4.856 0.50 21.13 33 SER C C 1
ATOM 2795 O O A SER C 1 34 ? 20.666 90.714 -6.066 0.50 21.26 33 SER C O 1
ATOM 2796 O O B SER C 1 34 ? 20.632 90.661 -6.016 0.50 21.71 33 SER C O 1
ATOM 2801 N N . THR C 1 35 ? 21.966 91.578 -4.473 1.00 20.93 34 THR C N 1
ATOM 2802 C CA . THR C 1 35 ? 23.026 91.956 -5.400 1.00 20.26 34 THR C CA 1
ATOM 2803 C C . THR C 1 35 ? 23.710 90.701 -5.966 1.00 19.75 34 THR C C 1
ATOM 2804 O O . THR C 1 35 ? 23.907 90.567 -7.162 1.00 19.27 34 THR C O 1
ATOM 2808 N N . GLU C 1 36 ? 23.976 89.742 -5.108 1.00 19.28 35 GLU C N 1
ATOM 2809 C CA . GLU C 1 36 ? 24.553 88.464 -5.542 1.00 19.43 35 GLU C CA 1
ATOM 2810 C C . GLU C 1 36 ? 23.591 87.709 -6.448 1.00 20.03 35 GLU C C 1
ATOM 2811 O O . GLU C 1 36 ? 23.994 87.115 -7.448 1.00 19.02 35 GLU C O 1
ATOM 2817 N N . LEU C 1 37 ? 22.303 87.734 -6.100 1.00 20.44 36 LEU C N 1
ATOM 2818 C CA . LEU C 1 37 ? 21.299 87.124 -6.971 1.00 20.87 36 LEU C CA 1
ATOM 2819 C C . LEU C 1 37 ? 21.408 87.712 -8.365 1.00 20.09 36 LEU C C 1
ATOM 2820 O O . LEU C 1 37 ? 21.472 86.993 -9.348 1.00 20.65 36 LEU C O 1
ATOM 2825 N N . MET C 1 38 ? 21.432 89.027 -8.452 1.00 21.54 37 MET C N 1
ATOM 2826 C CA . MET C 1 38 ? 21.427 89.697 -9.750 1.00 23.59 37 MET C CA 1
ATOM 2827 C C . MET C 1 38 ? 22.741 89.476 -10.476 1.00 21.64 37 MET C C 1
ATOM 2828 O O . MET C 1 38 ? 22.759 89.324 -11.684 1.00 20.68 37 MET C O 1
ATOM 2833 N N . ARG C 1 39 ? 23.840 89.397 -9.733 1.00 20.11 38 ARG C N 1
ATOM 2834 C CA . ARG C 1 39 ? 25.090 89.063 -10.368 1.00 19.79 38 ARG C CA 1
ATOM 2835 C C . ARG C 1 39 ? 25.006 87.730 -11.058 1.00 19.24 38 ARG C C 1
ATOM 2836 O O . ARG C 1 39 ? 25.455 87.600 -12.205 1.00 20.39 38 ARG C O 1
ATOM 2844 N N . ARG C 1 40 ? 24.459 86.737 -10.381 1.00 19.08 39 ARG C N 1
ATOM 2845 C CA . ARG C 1 40 ? 24.402 85.410 -10.959 1.00 20.50 39 ARG C CA 1
ATOM 2846 C C . ARG C 1 40 ? 23.447 85.379 -12.144 1.00 21.71 39 ARG C C 1
ATOM 2847 O O . ARG C 1 40 ? 23.745 84.778 -13.177 1.00 22.90 39 ARG C O 1
ATOM 2855 N N . VAL C 1 41 ? 22.302 86.019 -11.994 1.00 23.63 40 VAL C N 1
ATOM 2856 C CA . VAL C 1 41 ? 21.314 86.017 -13.080 1.00 23.75 40 VAL C CA 1
ATOM 2857 C C . VAL C 1 41 ? 21.855 86.742 -14.317 1.00 24.27 40 VAL C C 1
ATOM 2858 O O . VAL C 1 41 ? 21.724 86.266 -15.450 1.00 24.06 40 VAL C O 1
ATOM 2862 N N . ARG C 1 42 ? 22.482 87.892 -14.122 1.00 25.07 41 ARG C N 1
ATOM 2863 C CA . ARG C 1 42 ? 23.030 88.644 -15.249 1.00 27.06 41 ARG C CA 1
ATOM 2864 C C . ARG C 1 42 ? 24.111 87.870 -16.021 1.00 26.40 41 ARG C C 1
ATOM 2865 O O . ARG C 1 42 ? 24.316 88.103 -17.202 1.00 25.69 41 ARG C O 1
ATOM 2880 N N . ARG C 1 43 ? 24.840 86.974 -15.352 1.00 25.98 42 ARG C N 1
ATOM 2881 C CA . ARG C 1 43 ? 25.828 86.147 -16.064 1.00 25.85 42 ARG C CA 1
ATOM 2882 C C . ARG C 1 43 ? 25.175 85.292 -17.126 1.00 24.89 42 ARG C C 1
ATOM 2883 O O . ARG C 1 43 ? 25.712 85.134 -18.208 1.00 25.87 42 ARG C O 1
ATOM 2891 N N . PHE C 1 44 ? 24.017 84.744 -16.800 1.00 25.44 43 PHE C N 1
ATOM 2892 C CA . PHE C 1 44 ? 23.179 84.009 -17.758 1.00 26.10 43 PHE C CA 1
ATOM 2893 C C . PHE C 1 44 ? 22.538 84.924 -18.802 1.00 26.92 43 PHE C C 1
ATOM 2894 O O . PHE C 1 44 ? 22.483 84.590 -19.982 1.00 27.50 43 PHE C O 1
ATOM 2902 N N . GLN C 1 45 ? 22.080 86.089 -18.383 1.00 28.35 44 GLN C N 1
ATOM 2903 C CA . GLN C 1 45 ? 21.413 86.992 -19.306 1.00 31.19 44 GLN C CA 1
ATOM 2904 C C . GLN C 1 45 ? 22.318 87.480 -20.425 1.00 31.67 44 GLN C C 1
ATOM 2905 O O . GLN C 1 45 ? 21.905 87.534 -21.589 1.00 32.20 44 GLN C O 1
ATOM 2911 N N . ILE C 1 46 ? 23.551 87.826 -20.088 1.00 31.41 45 ILE C N 1
ATOM 2912 C CA . ILE C 1 46 ? 24.510 88.277 -21.086 1.00 31.80 45 ILE C CA 1
ATOM 2913 C C . ILE C 1 46 ? 24.914 87.152 -22.017 1.00 32.02 45 ILE C C 1
ATOM 2914 O O . ILE C 1 46 ? 25.387 87.402 -23.110 1.00 32.75 45 ILE C O 1
ATOM 2919 N N . ALA C 1 47 ? 24.732 85.909 -21.594 1.00 32.26 46 ALA C N 1
ATOM 2920 C CA . ALA C 1 47 ? 24.979 84.766 -22.453 1.00 33.69 46 ALA C CA 1
ATOM 2921 C C . ALA C 1 47 ? 23.722 84.369 -23.230 1.00 34.83 46 ALA C C 1
ATOM 2922 O O . ALA C 1 47 ? 23.675 83.295 -23.790 1.00 36.16 46 ALA C O 1
ATOM 2924 N N . GLN C 1 48 ? 22.720 85.247 -23.225 1.00 36.20 47 GLN C N 1
ATOM 2925 C CA . GLN C 1 48 ? 21.468 85.110 -23.994 1.00 37.98 47 GLN C CA 1
ATOM 2926 C C . GLN C 1 48 ? 20.496 84.059 -23.497 1.00 37.58 47 GLN C C 1
ATOM 2927 O O . GLN C 1 48 ? 19.658 83.599 -24.253 1.00 38.80 47 GLN C O 1
ATOM 2933 N N . TYR C 1 49 ? 20.557 83.700 -22.224 1.00 35.99 48 TYR C N 1
ATOM 2934 C CA . TYR C 1 49 ? 19.456 82.959 -21.630 1.00 35.11 48 TYR C CA 1
ATOM 2935 C C . TYR C 1 49 ? 18.284 83.888 -21.340 1.00 33.84 48 TYR C C 1
ATOM 2936 O O . TYR C 1 49 ? 18.485 85.027 -20.922 1.00 31.88 48 TYR C O 1
ATOM 2945 N N . LYS C 1 50 ? 17.068 83.371 -21.500 1.00 33.50 49 LYS C N 1
ATOM 2946 C CA . LYS C 1 50 ? 15.887 84.059 -21.018 1.00 34.05 49 LYS C CA 1
ATOM 2947 C C . LYS C 1 50 ? 15.829 83.977 -19.494 1.00 32.76 49 LYS C C 1
ATOM 2948 O O . LYS C 1 50 ? 15.880 82.884 -18.931 1.00 31.78 49 LYS C O 1
ATOM 2954 N N . CYS C 1 51 ? 15.690 85.127 -18.842 1.00 31.66 50 CYS C N 1
ATOM 2955 C CA . CYS C 1 51 ? 15.672 85.214 -17.388 1.00 32.15 50 CYS C CA 1
ATOM 2956 C C . CYS C 1 51 ? 14.414 85.871 -16.871 1.00 32.20 50 CYS C C 1
ATOM 2957 O O . CYS C 1 51 ? 13.869 86.765 -17.507 1.00 32.07 50 CYS C O 1
ATOM 2960 N N . LEU C 1 52 ? 13.962 85.424 -15.718 1.00 31.10 51 LEU C N 1
ATOM 2961 C CA . LEU C 1 52 ? 12.882 86.070 -14.990 1.00 31.69 51 LEU C CA 1
ATOM 2962 C C . LEU C 1 52 ? 13.319 86.302 -13.548 1.00 30.89 51 LEU C C 1
ATOM 2963 O O . LEU C 1 52 ? 13.814 85.367 -12.907 1.00 30.51 51 LEU C O 1
ATOM 2968 N N . VAL C 1 53 ? 13.095 87.499 -13.021 1.00 30.15 52 VAL C N 1
ATOM 2969 C CA . VAL C 1 53 ? 13.297 87.721 -11.592 1.00 30.82 52 VAL C CA 1
ATOM 2970 C C . VAL C 1 53 ? 11.988 88.037 -10.895 1.00 30.63 52 VAL C C 1
ATOM 2971 O O . VAL C 1 53 ? 11.158 88.784 -11.409 1.00 30.41 52 VAL C O 1
ATOM 2975 N N . ILE C 1 54 ? 11.806 87.460 -9.723 1.00 30.71 53 ILE C N 1
ATOM 2976 C CA . ILE C 1 54 ? 10.579 87.583 -8.940 1.00 30.79 53 ILE C CA 1
ATOM 2977 C C . ILE C 1 54 ? 10.952 88.215 -7.616 1.00 32.22 53 ILE C C 1
ATOM 2978 O O . ILE C 1 54 ? 11.931 87.823 -6.975 1.00 31.28 53 ILE C O 1
ATOM 2983 N N . LYS C 1 55 ? 10.181 89.205 -7.200 1.00 32.60 54 LYS C N 1
ATOM 2984 C CA . LYS C 1 55 ? 10.346 89.806 -5.899 1.00 34.02 54 LYS C CA 1
ATOM 2985 C C . LYS C 1 55 ? 9.050 89.753 -5.131 1.00 34.07 54 LYS C C 1
ATOM 2986 O O . LYS C 1 55 ? 7.976 89.716 -5.706 1.00 33.44 54 LYS C O 1
ATOM 2992 N N . TYR C 1 56 ? 9.177 89.698 -3.817 1.00 34.83 55 TYR C N 1
ATOM 2993 C CA . TYR C 1 56 ? 8.053 89.727 -2.918 1.00 35.48 55 TYR C CA 1
ATOM 2994 C C . TYR C 1 56 ? 7.354 91.073 -2.969 1.00 36.63 55 TYR C C 1
ATOM 2995 O O . TYR C 1 56 ? 7.968 92.099 -2.694 1.00 36.76 55 TYR C O 1
ATOM 3004 N N . ALA C 1 57 ? 6.055 91.030 -3.274 1.00 37.89 56 ALA C N 1
ATOM 3005 C CA . ALA C 1 57 ? 5.272 92.221 -3.623 1.00 39.36 56 ALA C CA 1
ATOM 3006 C C . ALA C 1 57 ? 5.071 93.169 -2.461 1.00 40.53 56 ALA C C 1
ATOM 3007 O O . ALA C 1 57 ? 4.979 94.384 -2.662 1.00 41.68 56 ALA C O 1
ATOM 3009 N N . LYS C 1 58 ? 4.981 92.646 -1.249 1.00 41.67 57 LYS C N 1
ATOM 3010 C CA . LYS C 1 58 ? 4.745 93.500 -0.091 1.00 43.37 57 LYS C CA 1
ATOM 3011 C C . LYS C 1 58 ? 5.993 94.249 0.406 1.00 44.80 57 LYS C C 1
ATOM 3012 O O . LYS C 1 58 ? 5.882 95.124 1.265 1.00 44.61 57 LYS C O 1
ATOM 3018 N N . ASP C 1 59 ? 7.173 93.910 -0.113 1.00 46.24 58 ASP C N 1
ATOM 3019 C CA . ASP C 1 59 ? 8.361 94.697 0.190 1.00 47.85 58 ASP C CA 1
ATOM 3020 C C . ASP C 1 59 ? 8.610 95.695 -0.937 1.00 49.59 58 ASP C C 1
ATOM 3021 O O . ASP C 1 59 ? 9.106 95.332 -2.004 1.00 49.77 58 ASP C O 1
ATOM 3026 N N . THR C 1 60 ? 8.283 96.959 -0.684 1.00 52.05 59 THR C N 1
ATOM 3027 C CA . THR C 1 60 ? 8.298 97.985 -1.741 1.00 54.07 59 THR C CA 1
ATOM 3028 C C . THR C 1 60 ? 9.379 99.073 -1.547 1.00 54.90 59 THR C C 1
ATOM 3029 O O . THR C 1 60 ? 9.533 99.965 -2.386 1.00 55.19 59 THR C O 1
ATOM 3033 N N . ARG C 1 61 ? 10.154 98.963 -0.472 1.00 55.64 60 ARG C N 1
ATOM 3034 C CA . ARG C 1 61 ? 11.048 100.042 -0.047 1.00 55.94 60 ARG C CA 1
ATOM 3035 C C . ARG C 1 61 ? 12.270 100.233 -0.967 1.00 56.29 60 ARG C C 1
ATOM 3036 O O . ARG C 1 61 ? 12.419 99.554 -1.993 1.00 56.39 60 ARG C O 1
ATOM 3044 N N . ALA C 1 76 ? 11.919 93.496 -12.146 1.00 49.08 75 ALA C N 1
ATOM 3045 C CA . ALA C 1 76 ? 11.262 92.225 -12.397 1.00 49.15 75 ALA C CA 1
ATOM 3046 C C . ALA C 1 76 ? 9.886 92.054 -11.677 1.00 48.35 75 ALA C C 1
ATOM 3047 O O . ALA C 1 76 ? 9.382 93.015 -11.072 1.00 49.20 75 ALA C O 1
ATOM 3049 N N . LEU C 1 77 ? 9.288 90.855 -11.769 1.00 45.92 76 LEU C N 1
ATOM 3050 C CA . LEU C 1 77 ? 7.876 90.598 -11.406 1.00 44.46 76 LEU C CA 1
ATOM 3051 C C . LEU C 1 77 ? 7.548 90.478 -9.924 1.00 42.37 76 LEU C C 1
ATOM 3052 O O . LEU C 1 77 ? 8.039 89.569 -9.253 1.00 39.76 76 LEU C O 1
ATOM 3057 N N . PRO C 1 78 ? 6.667 91.348 -9.419 1.00 40.71 77 PRO C N 1
ATOM 3058 C CA . PRO C 1 78 ? 6.202 91.224 -8.038 1.00 39.29 77 PRO C CA 1
ATOM 3059 C C . PRO C 1 78 ? 5.214 90.081 -7.874 1.00 37.72 77 PRO C C 1
ATOM 3060 O O . PRO C 1 78 ? 4.472 89.750 -8.787 1.00 37.84 77 PRO C O 1
ATOM 3064 N N . ALA C 1 79 ? 5.232 89.463 -6.707 1.00 35.55 78 ALA C N 1
ATOM 3065 C CA . ALA C 1 79 ? 4.358 88.342 -6.399 1.00 34.53 78 ALA C CA 1
ATOM 3066 C C . ALA C 1 79 ? 4.283 88.118 -4.919 1.00 33.88 78 ALA C C 1
ATOM 3067 O O . ALA C 1 79 ? 5.179 88.552 -4.196 1.00 31.98 78 ALA C O 1
ATOM 3069 N N . CYS C 1 80 ? 3.199 87.471 -4.465 1.00 32.68 79 CYS C N 1
ATOM 3070 C CA . CYS C 1 80 ? 3.035 87.027 -3.076 1.00 33.95 79 CYS C CA 1
ATOM 3071 C C . CYS C 1 80 ? 3.006 85.527 -2.975 1.00 32.91 79 CYS C C 1
ATOM 3072 O O . CYS C 1 80 ? 3.136 84.960 -1.903 1.00 33.40 79 CYS C O 1
ATOM 3075 N N . LEU C 1 81 ? 2.820 84.886 -4.111 1.00 33.94 80 LEU C N 1
ATOM 3076 C CA . LEU C 1 81 ? 2.708 83.456 -4.198 1.00 34.20 80 LEU C CA 1
ATOM 3077 C C . LEU C 1 81 ? 3.324 83.081 -5.534 1.00 33.82 80 LEU C C 1
ATOM 3078 O O . LEU C 1 81 ? 2.972 83.649 -6.576 1.00 33.44 80 LEU C O 1
ATOM 3083 N N . LEU C 1 82 ? 4.287 82.155 -5.525 1.00 32.94 81 LEU C N 1
ATOM 3084 C CA . LEU C 1 82 ? 5.022 81.848 -6.756 1.00 32.65 81 LEU C CA 1
ATOM 3085 C C . LEU C 1 82 ? 4.151 81.181 -7.832 1.00 33.14 81 LEU C C 1
ATOM 3086 O O . LEU C 1 82 ? 4.405 81.305 -9.024 1.00 32.43 81 LEU C O 1
ATOM 3091 N N . ARG C 1 83 ? 3.144 80.456 -7.389 1.00 34.96 82 ARG C N 1
ATOM 3092 C CA . ARG C 1 83 ? 2.173 79.862 -8.305 1.00 37.40 82 ARG C CA 1
ATOM 3093 C C . ARG C 1 83 ? 1.581 80.914 -9.249 1.00 37.53 82 ARG C C 1
ATOM 3094 O O . ARG C 1 83 ? 1.281 80.606 -10.389 1.00 37.98 82 ARG C O 1
ATOM 3102 N N . ASP C 1 84 ? 1.450 82.153 -8.787 1.00 38.97 83 ASP C N 1
ATOM 3103 C CA . ASP C 1 84 ? 0.896 83.244 -9.607 1.00 40.20 83 ASP C CA 1
ATOM 3104 C C . ASP C 1 84 ? 1.787 83.667 -10.766 1.00 40.59 83 ASP C C 1
ATOM 3105 O O . ASP C 1 84 ? 1.316 84.315 -11.696 1.00 41.08 83 ASP C O 1
ATOM 3110 N N . VAL C 1 85 ? 3.083 83.360 -10.697 1.00 39.45 84 VAL C N 1
ATOM 3111 C CA . VAL C 1 85 ? 3.975 83.683 -11.792 1.00 39.07 84 VAL C CA 1
ATOM 3112 C C . VAL C 1 85 ? 4.538 82.434 -12.447 1.00 38.99 84 VAL C C 1
ATOM 3113 O O . VAL C 1 85 ? 5.469 82.509 -13.237 1.00 39.18 84 VAL C O 1
ATOM 3117 N N . ALA C 1 86 ? 3.938 81.287 -12.154 1.00 39.24 85 ALA C N 1
ATOM 3118 C CA . ALA C 1 86 ? 4.439 80.011 -12.654 1.00 39.99 85 ALA C CA 1
ATOM 3119 C C . ALA C 1 86 ? 4.421 79.928 -14.172 1.00 40.54 85 ALA C C 1
ATOM 3120 O O . ALA C 1 86 ? 5.293 79.305 -14.775 1.00 39.99 85 ALA C O 1
ATOM 3122 N N . GLN C 1 87 ? 3.436 80.559 -14.793 1.00 41.47 86 GLN C N 1
ATOM 3123 C CA . GLN C 1 87 ? 3.328 80.522 -16.247 1.00 42.12 86 GLN C CA 1
ATOM 3124 C C . GLN C 1 87 ? 4.457 81.258 -16.930 1.00 41.83 86 GLN C C 1
ATOM 3125 O O . GLN C 1 87 ? 5.078 80.751 -17.869 1.00 41.38 86 GLN C O 1
ATOM 3131 N N . GLU C 1 88 ? 4.706 82.467 -16.459 1.00 41.33 87 GLU C N 1
ATOM 3132 C CA . GLU C 1 88 ? 5.798 83.257 -16.987 1.00 42.04 87 GLU C CA 1
ATOM 3133 C C . GLU C 1 88 ? 7.133 82.522 -16.756 1.00 39.99 87 GLU C C 1
ATOM 3134 O O . GLU C 1 88 ? 8.003 82.565 -17.608 1.00 39.59 87 GLU C O 1
ATOM 3140 N N . ALA C 1 89 ? 7.246 81.803 -15.639 1.00 38.26 88 ALA C N 1
ATOM 3141 C CA . ALA C 1 89 ? 8.489 81.073 -15.268 1.00 37.30 88 ALA C CA 1
ATOM 3142 C C . ALA C 1 89 ? 8.742 79.853 -16.150 1.00 36.70 88 ALA C C 1
ATOM 3143 O O . ALA C 1 89 ? 9.887 79.518 -16.465 1.00 35.14 88 ALA C O 1
ATOM 3145 N N . LEU C 1 90 ? 7.659 79.197 -16.577 1.00 36.54 89 LEU C N 1
ATOM 3146 C CA . LEU C 1 90 ? 7.757 78.065 -17.500 1.00 36.63 89 LEU C CA 1
ATOM 3147 C C . LEU C 1 90 ? 8.452 78.439 -18.805 1.00 35.59 89 LEU C C 1
ATOM 3148 O O . LEU C 1 90 ? 9.051 77.577 -19.460 1.00 35.78 89 LEU C O 1
ATOM 3153 N N . GLY C 1 91 ? 8.344 79.712 -19.164 1.00 34.97 90 GLY C N 1
ATOM 3154 C CA . GLY C 1 91 ? 8.855 80.244 -20.409 1.00 35.07 90 GLY C CA 1
ATOM 3155 C C . GLY C 1 91 ? 10.274 80.787 -20.398 1.00 34.75 90 GLY C C 1
ATOM 3156 O O . GLY C 1 91 ? 10.746 81.265 -21.437 1.00 34.75 90 GLY C O 1
ATOM 3157 N N . VAL C 1 92 ? 10.964 80.711 -19.253 1.00 33.72 91 VAL C N 1
ATOM 3158 C CA . VAL C 1 92 ? 12.352 81.178 -19.182 1.00 33.01 91 VAL C CA 1
ATOM 3159 C C . VAL C 1 92 ? 13.303 80.051 -18.738 1.00 31.40 91 VAL C C 1
ATOM 3160 O O . VAL C 1 92 ? 12.864 79.028 -18.263 1.00 31.64 91 VAL C O 1
ATOM 3164 N N . ALA C 1 93 ? 14.609 80.265 -18.891 1.00 30.62 92 ALA C N 1
ATOM 3165 C CA . ALA C 1 93 ? 15.615 79.256 -18.514 1.00 29.12 92 ALA C CA 1
ATOM 3166 C C . ALA C 1 93 ? 16.116 79.439 -17.074 1.00 28.53 92 ALA C C 1
ATOM 3167 O O . ALA C 1 93 ? 16.457 78.467 -16.397 1.00 28.35 92 ALA C O 1
ATOM 3169 N N . VAL C 1 94 ? 16.136 80.685 -16.635 1.00 27.31 93 VAL C N 1
ATOM 3170 C CA . VAL C 1 94 ? 16.705 81.083 -15.348 1.00 27.65 93 VAL C CA 1
ATOM 3171 C C . VAL C 1 94 ? 15.697 81.929 -14.578 1.00 26.68 93 VAL C C 1
ATOM 3172 O O . VAL C 1 94 ? 15.210 82.939 -15.072 1.00 27.48 93 VAL C O 1
ATOM 3176 N N . ILE C 1 95 ? 15.369 81.500 -13.369 1.00 26.88 94 ILE C N 1
ATOM 3177 C CA . ILE C 1 95 ? 14.475 82.206 -12.489 1.00 26.30 94 ILE C CA 1
ATOM 3178 C C . ILE C 1 95 ? 15.216 82.616 -11.229 1.00 26.47 94 ILE C C 1
ATOM 3179 O O . ILE C 1 95 ? 15.731 81.744 -10.515 1.00 25.48 94 ILE C O 1
ATOM 3184 N N . GLY C 1 96 ? 15.261 83.913 -10.963 1.00 25.10 95 GLY C N 1
ATOM 3185 C CA . GLY C 1 96 ? 15.733 84.425 -9.682 1.00 25.32 95 GLY C CA 1
ATOM 3186 C C . GLY C 1 96 ? 14.596 84.793 -8.764 1.00 25.97 95 GLY C C 1
ATOM 3187 O O . GLY C 1 96 ? 13.612 85.358 -9.234 1.00 26.68 95 GLY C O 1
ATOM 3188 N N . ILE C 1 97 ? 14.724 84.495 -7.477 1.00 24.43 96 ILE C N 1
ATOM 3189 C CA . ILE C 1 97 ? 13.716 84.838 -6.490 1.00 24.72 96 ILE C CA 1
ATOM 3190 C C . ILE C 1 97 ? 14.366 85.605 -5.366 1.00 25.90 96 ILE C C 1
ATOM 3191 O O . ILE C 1 97 ? 15.277 85.077 -4.684 1.00 24.62 96 ILE C O 1
ATOM 3196 N N . ASP C 1 98 ? 13.895 86.826 -5.165 1.00 26.42 97 ASP C N 1
ATOM 3197 C CA . ASP C 1 98 ? 14.364 87.674 -4.106 1.00 27.56 97 ASP C CA 1
ATOM 3198 C C . ASP C 1 98 ? 13.412 87.624 -2.927 1.00 27.84 97 ASP C C 1
ATOM 3199 O O . ASP C 1 98 ? 12.216 87.615 -3.119 1.00 28.20 97 ASP C O 1
ATOM 3204 N N . GLU C 1 99 ? 13.951 87.605 -1.710 1.00 27.36 98 GLU C N 1
ATOM 3205 C CA . GLU C 1 99 ? 13.175 87.499 -0.487 1.00 27.59 98 GLU C CA 1
ATOM 3206 C C . GLU C 1 99 ? 12.349 86.227 -0.470 1.00 27.38 98 GLU C C 1
ATOM 3207 O O . GLU C 1 99 ? 11.161 86.228 -0.122 1.00 26.93 98 GLU C O 1
ATOM 3213 N N . GLY C 1 100 ? 13.005 85.110 -0.791 1.00 26.56 99 GLY C N 1
ATOM 3214 C CA . GLY C 1 100 ? 12.353 83.815 -0.822 1.00 26.30 99 GLY C CA 1
ATOM 3215 C C . GLY C 1 100 ? 11.699 83.385 0.469 1.00 25.61 99 GLY C C 1
ATOM 3216 O O . GLY C 1 100 ? 10.835 82.509 0.463 1.00 26.50 99 GLY C O 1
ATOM 3217 N N . GLN C 1 101 ? 12.139 83.930 1.589 1.00 24.04 100 GLN C N 1
ATOM 3218 C CA . GLN C 1 101 ? 11.571 83.560 2.879 1.00 24.43 100 GLN C CA 1
ATOM 3219 C C . GLN C 1 101 ? 10.068 83.869 2.957 1.00 25.45 100 GLN C C 1
ATOM 3220 O O . GLN C 1 101 ? 9.356 83.295 3.778 1.00 25.38 100 GLN C O 1
ATOM 3226 N N . PHE C 1 102 ? 9.614 84.781 2.115 1.00 26.30 101 PHE C N 1
ATOM 3227 C CA . PHE C 1 102 ? 8.229 85.271 2.205 1.00 28.01 101 PHE C CA 1
ATOM 3228 C C . PHE C 1 102 ? 7.258 84.477 1.342 1.00 29.01 101 PHE C C 1
ATOM 3229 O O . PHE C 1 102 ? 6.051 84.686 1.413 1.00 30.53 101 PHE C O 1
ATOM 3237 N N . PHE C 1 103 ? 7.742 83.560 0.530 1.00 28.75 102 PHE C N 1
ATOM 3238 C CA . PHE C 1 103 ? 6.842 82.843 -0.352 1.00 29.24 102 PHE C CA 1
ATOM 3239 C C . PHE C 1 103 ? 6.494 81.523 0.319 1.00 30.02 102 PHE C C 1
ATOM 3240 O O . PHE C 1 103 ? 7.371 80.708 0.599 1.00 30.01 102 PHE C O 1
ATOM 3248 N N . PRO C 1 104 ? 5.223 81.300 0.628 1.00 31.12 103 PRO C N 1
ATOM 3249 C CA . PRO C 1 104 ? 4.857 80.059 1.316 1.00 31.21 103 PRO C CA 1
ATOM 3250 C C . PRO C 1 104 ? 5.045 78.852 0.440 1.00 30.25 103 PRO C C 1
ATOM 3251 O O . PRO C 1 104 ? 5.211 77.771 0.980 1.00 31.61 103 PRO C O 1
ATOM 3255 N N . ASP C 1 105 ? 5.061 79.018 -0.871 1.00 29.66 104 ASP C N 1
ATOM 3256 C CA . ASP C 1 105 ? 5.231 77.865 -1.754 1.00 30.19 104 ASP C CA 1
ATOM 3257 C C . ASP C 1 105 ? 6.626 77.789 -2.371 1.00 29.32 104 ASP C C 1
ATOM 3258 O O . ASP C 1 105 ? 6.815 77.215 -3.433 1.00 29.26 104 ASP C O 1
ATOM 3263 N N . ILE C 1 106 ? 7.612 78.337 -1.673 1.00 28.92 105 ILE C N 1
ATOM 3264 C CA . ILE C 1 106 ? 8.966 78.375 -2.230 1.00 28.54 105 ILE C CA 1
ATOM 3265 C C . ILE C 1 106 ? 9.524 76.989 -2.550 1.00 28.52 105 ILE C C 1
ATOM 3266 O O . ILE C 1 106 ? 10.147 76.833 -3.570 1.00 28.63 105 ILE C O 1
ATOM 3271 N N . VAL C 1 107 ? 9.287 75.995 -1.695 1.00 28.88 106 VAL C N 1
ATOM 3272 C CA . VAL C 1 107 ? 9.871 74.669 -1.876 1.00 30.03 106 VAL C CA 1
ATOM 3273 C C . VAL C 1 107 ? 9.294 73.991 -3.105 1.00 30.59 106 VAL C C 1
ATOM 3274 O O . VAL C 1 107 ? 10.023 73.506 -3.971 1.00 30.64 106 VAL C O 1
ATOM 3278 N N . GLU C 1 108 ? 7.970 74.009 -3.199 1.00 30.62 107 GLU C N 1
ATOM 3279 C CA . GLU C 1 108 ? 7.253 73.303 -4.246 1.00 30.72 107 GLU C CA 1
ATOM 3280 C C . GLU C 1 108 ? 7.615 73.927 -5.586 1.00 29.77 107 GLU C C 1
ATOM 3281 O O . GLU C 1 108 ? 7.933 73.221 -6.541 1.00 28.85 107 GLU C O 1
ATOM 3292 N N . PHE C 1 109 ? 7.626 75.256 -5.644 1.00 28.11 108 PHE C N 1
ATOM 3293 C CA . PHE C 1 109 ? 7.942 75.948 -6.862 1.00 27.47 108 PHE C CA 1
ATOM 3294 C C . PHE C 1 109 ? 9.372 75.669 -7.330 1.00 26.88 108 PHE C C 1
ATOM 3295 O O . PHE C 1 109 ? 9.608 75.376 -8.504 1.00 26.72 108 PHE C O 1
ATOM 3303 N N . CYS C 1 110 ? 10.334 75.810 -6.421 1.00 25.76 109 CYS C N 1
ATOM 3304 C CA . CYS C 1 110 ? 11.734 75.699 -6.829 1.00 25.42 109 CYS C CA 1
ATOM 3305 C C . CYS C 1 110 ? 12.028 74.291 -7.292 1.00 25.37 109 CYS C C 1
ATOM 3306 O O . CYS C 1 110 ? 12.695 74.100 -8.286 1.00 25.71 109 CYS C O 1
ATOM 3309 N N . GLU C 1 111 ? 11.534 73.309 -6.561 1.00 26.46 110 GLU C N 1
ATOM 3310 C CA . GLU C 1 111 ? 11.756 71.917 -6.913 1.00 28.77 110 GLU C CA 1
ATOM 3311 C C . GLU C 1 111 ? 11.114 71.598 -8.274 1.00 29.08 110 GLU C C 1
ATOM 3312 O O . GLU C 1 111 ? 11.751 71.003 -9.122 1.00 28.90 110 GLU C O 1
ATOM 3318 N N . ALA C 1 112 ? 9.896 72.082 -8.529 1.00 29.97 111 ALA C N 1
ATOM 3319 C CA . ALA C 1 112 ? 9.232 71.797 -9.806 1.00 29.36 111 ALA C CA 1
ATOM 3320 C C . ALA C 1 112 ? 9.935 72.447 -10.990 1.00 29.12 111 ALA C C 1
ATOM 3321 O O . ALA C 1 112 ? 10.133 71.831 -12.036 1.00 29.16 111 ALA C O 1
ATOM 3323 N N . MET C 1 113 ? 10.357 73.689 -10.823 1.00 28.65 112 MET C N 1
ATOM 3324 C CA . MET C 1 113 ? 11.074 74.388 -11.884 1.00 27.47 112 MET C CA 1
ATOM 3325 C C . MET C 1 113 ? 12.432 73.770 -12.171 1.00 27.02 112 MET C C 1
ATOM 3326 O O . MET C 1 113 ? 12.806 73.621 -13.324 1.00 25.39 112 MET C O 1
ATOM 3331 N N . ALA C 1 114 ? 13.173 73.390 -11.125 1.00 27.09 113 ALA C N 1
ATOM 3332 C CA . ALA C 1 114 ? 14.474 72.778 -11.336 1.00 27.48 113 ALA C CA 1
ATOM 3333 C C . ALA C 1 114 ? 14.308 71.417 -12.022 1.00 28.74 113 ALA C C 1
ATOM 3334 O O . ALA C 1 114 ? 15.066 71.069 -12.910 1.00 28.88 113 ALA C O 1
ATOM 3336 N N . ASN C 1 115 ? 13.316 70.651 -11.585 1.00 30.47 114 ASN C N 1
ATOM 3337 C CA . ASN C 1 115 ? 13.002 69.351 -12.180 1.00 31.56 114 ASN C CA 1
ATOM 3338 C C . ASN C 1 115 ? 12.485 69.482 -13.626 1.00 33.18 114 ASN C C 1
ATOM 3339 O O . ASN C 1 115 ? 12.600 68.544 -14.389 1.00 35.41 114 ASN C O 1
ATOM 3344 N N . ALA C 1 116 ? 11.997 70.661 -14.015 1.00 33.86 115 ALA C N 1
ATOM 3345 C CA . ALA C 1 116 ? 11.654 70.979 -15.415 1.00 33.72 115 ALA C CA 1
ATOM 3346 C C . ALA C 1 116 ? 12.813 71.595 -16.194 1.00 33.48 115 ALA C C 1
ATOM 3347 O O . ALA C 1 116 ? 12.625 72.051 -17.311 1.00 33.91 115 ALA C O 1
ATOM 3349 N N . GLY C 1 117 ? 14.019 71.599 -15.614 1.00 32.13 116 GLY C N 1
ATOM 3350 C CA . GLY C 1 117 ? 15.216 72.036 -16.307 1.00 31.00 116 GLY C CA 1
ATOM 3351 C C . GLY C 1 117 ? 15.671 73.481 -16.100 1.00 29.71 116 GLY C C 1
ATOM 3352 O O . GLY C 1 117 ? 16.615 73.918 -16.735 1.00 30.06 116 GLY C O 1
ATOM 3353 N N . LYS C 1 118 ? 15.021 74.218 -15.214 1.00 28.49 117 LYS C N 1
ATOM 3354 C CA . LYS C 1 118 ? 15.347 75.624 -14.999 1.00 27.70 117 LYS C CA 1
ATOM 3355 C C . LYS C 1 118 ? 16.427 75.746 -13.923 1.00 27.04 117 LYS C C 1
ATOM 3356 O O . LYS C 1 118 ? 16.477 74.957 -13.005 1.00 26.27 117 LYS C O 1
ATOM 3362 N N . THR C 1 119 ? 17.241 76.771 -14.055 1.00 26.86 118 THR C N 1
ATOM 3363 C CA . THR C 1 119 ? 18.132 77.208 -13.004 1.00 26.64 118 THR C CA 1
ATOM 3364 C C . THR C 1 119 ? 17.373 78.184 -12.119 1.00 25.79 118 THR C C 1
ATOM 3365 O O . THR C 1 119 ? 16.960 79.241 -12.564 1.00 26.48 118 THR C O 1
ATOM 3369 N N . VAL C 1 120 ? 17.162 77.820 -10.866 1.00 24.13 119 VAL C N 1
ATOM 3370 C CA . VAL C 1 120 ? 16.440 78.651 -9.940 1.00 24.31 119 VAL C CA 1
ATOM 3371 C C . VAL C 1 120 ? 17.430 79.160 -8.898 1.00 24.15 119 VAL C C 1
ATOM 3372 O O . VAL C 1 120 ? 18.058 78.352 -8.237 1.00 24.15 119 VAL C O 1
ATOM 3376 N N . ILE C 1 121 ? 17.555 80.474 -8.765 1.00 23.57 120 ILE C N 1
ATOM 3377 C CA . ILE C 1 121 ? 18.479 81.090 -7.810 1.00 23.45 120 ILE C CA 1
ATOM 3378 C C . ILE C 1 121 ? 17.662 81.882 -6.818 1.00 23.45 120 ILE C C 1
ATOM 3379 O O . ILE C 1 121 ? 16.919 82.780 -7.211 1.00 23.68 120 ILE C O 1
ATOM 3384 N N . VAL C 1 122 ? 17.801 81.584 -5.539 1.00 22.83 121 VAL C N 1
ATOM 3385 C CA . VAL C 1 122 ? 16.953 82.165 -4.514 1.00 23.06 121 VAL C CA 1
ATOM 3386 C C . VAL C 1 122 ? 17.790 82.921 -3.520 1.00 23.28 121 VAL C C 1
ATOM 3387 O O . VAL C 1 122 ? 18.704 82.353 -2.924 1.00 22.64 121 VAL C O 1
ATOM 3391 N N . ALA C 1 123 ? 17.469 84.191 -3.330 1.00 21.76 122 ALA C N 1
ATOM 3392 C CA . ALA C 1 123 ? 18.018 84.962 -2.222 1.00 21.96 122 ALA C CA 1
ATOM 3393 C C . ALA C 1 123 ? 17.016 85.009 -1.094 1.00 21.92 122 ALA C C 1
ATOM 3394 O O . ALA C 1 123 ? 15.813 85.218 -1.327 1.00 22.09 122 ALA C O 1
ATOM 3396 N N . ALA C 1 124 ? 17.473 84.786 0.136 1.00 20.61 123 ALA C N 1
ATOM 3397 C CA . ALA C 1 124 ? 16.586 84.794 1.292 1.00 20.76 123 ALA C CA 1
ATOM 3398 C C . ALA C 1 124 ? 17.314 84.947 2.582 1.00 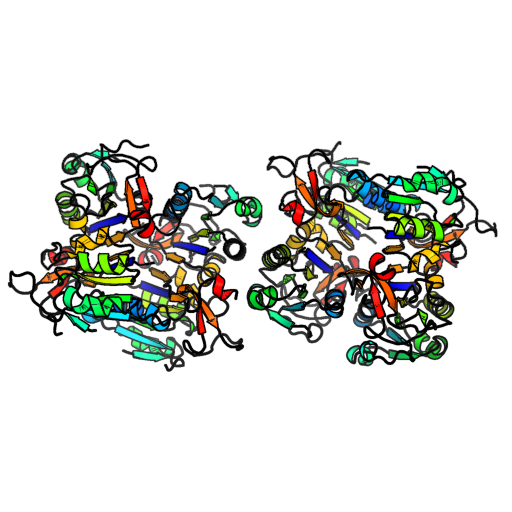21.68 123 ALA C C 1
ATOM 3399 O O . ALA C 1 124 ? 18.448 84.473 2.718 1.00 20.45 123 ALA C O 1
ATOM 3401 N N . LEU C 1 125 ? 16.640 85.549 3.554 1.00 21.20 124 LEU C N 1
ATOM 3402 C CA . LEU C 1 125 ? 17.090 85.480 4.916 1.00 21.58 124 LEU C CA 1
ATOM 3403 C C . LEU C 1 125 ? 16.955 84.077 5.418 1.00 23.31 124 LEU C C 1
ATOM 3404 O O . LEU C 1 125 ? 15.957 83.417 5.168 1.00 23.50 124 LEU C O 1
ATOM 3409 N N . ASP C 1 126 ? 17.992 83.606 6.098 1.00 24.47 125 ASP C N 1
ATOM 3410 C CA . ASP C 1 126 ? 17.933 82.303 6.734 1.00 24.84 125 ASP C CA 1
ATOM 3411 C C . ASP C 1 126 ? 17.236 82.356 8.081 1.00 25.23 125 ASP C C 1
ATOM 3412 O O . ASP C 1 126 ? 16.554 81.398 8.484 1.00 26.57 125 ASP C O 1
ATOM 3417 N N . GLY C 1 127 ? 17.375 83.484 8.771 1.00 23.85 126 GLY C N 1
ATOM 3418 C CA . GLY C 1 127 ? 16.761 83.657 10.048 1.00 23.70 126 GLY C CA 1
ATOM 3419 C C . GLY C 1 127 ? 15.946 84.916 10.189 1.00 23.22 126 GLY C C 1
ATOM 3420 O O . GLY C 1 127 ? 16.217 85.936 9.554 1.00 22.16 126 GLY C O 1
ATOM 3421 N N . THR C 1 128 ? 14.955 84.822 11.065 1.00 23.55 127 THR C N 1
ATOM 3422 C CA . THR C 1 128 ? 14.198 86.004 11.490 1.00 23.77 127 THR C CA 1
ATOM 3423 C C . THR C 1 128 ? 15.006 86.808 12.476 1.00 24.22 127 THR C C 1
ATOM 3424 O O . THR C 1 128 ? 16.104 86.416 12.924 1.00 23.11 127 THR C O 1
ATOM 3428 N N . PHE C 1 129 ? 14.414 87.912 12.925 1.00 24.06 128 PHE C N 1
ATOM 3429 C CA . PHE C 1 129 ? 14.975 88.676 14.029 1.00 24.75 128 PHE C CA 1
ATOM 3430 C C . PHE C 1 129 ? 15.181 87.903 15.334 1.00 24.86 128 PHE C C 1
ATOM 3431 O O . PHE C 1 129 ? 15.870 88.391 16.239 1.00 26.29 128 PHE C O 1
ATOM 3439 N N . GLN C 1 130 ? 14.547 86.728 15.455 1.00 25.47 129 GLN C N 1
ATOM 3440 C CA . GLN C 1 130 ? 14.726 85.813 16.588 1.00 26.32 129 GLN C CA 1
ATOM 3441 C C . GLN C 1 130 ? 15.726 84.680 16.324 1.00 26.17 129 GLN C C 1
ATOM 3442 O O . GLN C 1 130 ? 15.873 83.775 17.143 1.00 25.61 129 GLN C O 1
ATOM 3448 N N . ARG C 1 131 ? 16.432 84.744 15.195 1.00 26.73 130 ARG C N 1
ATOM 3449 C CA . ARG C 1 131 ? 17.366 83.688 14.812 1.00 26.11 130 ARG C CA 1
ATOM 3450 C C . ARG C 1 131 ? 16.662 82.326 14.720 1.00 26.42 130 ARG C C 1
ATOM 3451 O O . ARG C 1 131 ? 17.238 81.300 15.026 1.00 25.80 130 ARG C O 1
ATOM 3459 N N . LYS C 1 132 ? 15.403 82.355 14.291 1.00 26.74 131 LYS C N 1
ATOM 3460 C CA . LYS C 1 132 ? 14.608 81.152 13.976 1.00 28.08 131 LYS C CA 1
ATOM 3461 C C . LYS C 1 132 ? 14.535 81.019 12.457 1.00 27.11 131 LYS C C 1
ATOM 3462 O O . LYS C 1 132 ? 14.659 82.012 11.729 1.00 24.94 131 LYS C O 1
ATOM 3468 N N . PRO C 1 133 ? 14.315 79.813 11.936 1.00 27.47 132 PRO C N 1
ATOM 3469 C CA . PRO C 1 133 ? 14.134 79.674 10.496 1.00 27.62 132 PRO C CA 1
ATOM 3470 C C . PRO C 1 133 ? 13.009 80.576 9.990 1.00 28.51 132 PRO C C 1
ATOM 3471 O O . PRO C 1 133 ? 11.982 80.705 10.650 1.00 28.53 132 PRO C O 1
ATOM 3475 N N . PHE C 1 134 ? 13.236 81.215 8.847 1.00 27.49 133 PHE C N 1
ATOM 3476 C CA . PHE C 1 134 ? 12.314 82.184 8.276 1.00 27.51 133 PHE C CA 1
ATOM 3477 C C . PHE C 1 134 ? 11.467 81.484 7.249 1.00 27.84 133 PHE C C 1
ATOM 3478 O O . PHE C 1 134 ? 11.930 81.177 6.150 1.00 27.68 133 PHE C O 1
ATOM 3486 N N . GLY C 1 135 ? 10.209 81.220 7.597 1.00 28.34 134 GLY C N 1
ATOM 3487 C CA . GLY C 1 135 ? 9.315 80.571 6.663 1.00 28.68 134 GLY C CA 1
ATOM 3488 C C . GLY C 1 135 ? 9.834 79.161 6.383 1.00 28.30 134 GLY C C 1
ATOM 3489 O O . GLY C 1 135 ? 10.338 78.481 7.266 1.00 28.08 134 GLY C O 1
ATOM 3490 N N . ALA C 1 136 ? 9.731 78.760 5.132 1.00 28.86 135 ALA C N 1
ATOM 3491 C CA . ALA C 1 136 ? 10.035 77.395 4.705 1.00 29.21 135 ALA C CA 1
ATOM 3492 C C . ALA C 1 136 ? 11.383 77.338 3.999 1.00 29.18 135 ALA C C 1
ATOM 3493 O O . ALA C 1 136 ? 11.751 76.312 3.414 1.00 28.79 135 ALA C O 1
ATOM 3495 N N . ILE C 1 137 ? 12.110 78.451 4.027 1.00 28.58 136 ILE C N 1
ATOM 3496 C CA . ILE C 1 137 ? 13.263 78.590 3.169 1.00 29.29 136 ILE C CA 1
ATOM 3497 C C . ILE C 1 137 ? 14.322 77.498 3.413 1.00 27.94 136 ILE C C 1
ATOM 3498 O O . ILE C 1 137 ? 14.938 77.043 2.470 1.00 29.26 136 ILE C O 1
ATOM 3503 N N . LEU C 1 138 ? 14.519 77.065 4.646 1.00 28.23 137 LEU C N 1
ATOM 3504 C CA . LEU C 1 138 ? 15.571 76.083 4.932 1.00 29.10 137 LEU C CA 1
ATOM 3505 C C . LEU C 1 138 ? 15.243 74.701 4.367 1.00 28.78 137 LEU C C 1
ATOM 3506 O O . LEU C 1 138 ? 16.148 73.938 4.064 1.00 26.83 137 LEU C O 1
ATOM 3511 N N . ASN C 1 139 ? 13.955 74.415 4.150 1.00 27.79 138 ASN C N 1
ATOM 3512 C CA . ASN C 1 139 ? 13.579 73.186 3.428 1.00 28.10 138 ASN C CA 1
ATOM 3513 C C . ASN C 1 139 ? 14.121 73.120 2.022 1.00 26.21 138 ASN C C 1
ATOM 3514 O O . ASN C 1 139 ? 14.157 72.043 1.452 1.00 25.13 138 ASN C O 1
ATOM 3519 N N . LEU C 1 140 ? 14.579 74.246 1.456 1.00 25.76 139 LEU C N 1
ATOM 3520 C CA . LEU C 1 140 ? 15.266 74.219 0.168 1.00 25.93 139 LEU C CA 1
ATOM 3521 C C . LEU C 1 140 ? 16.646 73.609 0.226 1.00 25.00 139 LEU C C 1
ATOM 3522 O O . LEU C 1 140 ? 17.123 73.114 -0.775 1.00 26.00 139 LEU C O 1
ATOM 3527 N N . VAL C 1 141 ? 17.286 73.665 1.379 1.00 23.54 140 VAL C N 1
ATOM 3528 C CA . VAL C 1 141 ? 18.706 73.318 1.473 1.00 22.82 140 VAL C CA 1
ATOM 3529 C C . VAL C 1 141 ? 18.952 71.854 1.036 1.00 22.38 140 VAL C C 1
ATOM 3530 O O . VAL C 1 141 ? 19.807 71.599 0.207 1.00 22.11 140 VAL C O 1
ATOM 3534 N N . PRO C 1 142 ? 18.194 70.891 1.546 1.00 22.72 141 PRO C N 1
ATOM 3535 C CA . PRO C 1 142 ? 18.390 69.508 1.077 1.00 23.47 141 PRO C CA 1
ATOM 3536 C C . PRO C 1 142 ? 18.045 69.318 -0.378 1.00 23.73 141 PRO C C 1
ATOM 3537 O O . PRO C 1 142 ? 18.463 68.300 -0.955 1.00 25.26 141 PRO C O 1
ATOM 3541 N N . LEU C 1 143 ? 17.324 70.258 -0.984 1.00 23.82 142 LEU C N 1
ATOM 3542 C CA . LEU C 1 143 ? 16.955 70.172 -2.401 1.00 23.42 142 LEU C CA 1
ATOM 3543 C C . LEU C 1 143 ? 17.920 70.858 -3.325 1.00 23.33 142 LEU C C 1
ATOM 3544 O O . LEU C 1 143 ? 17.865 70.691 -4.549 1.00 23.61 142 LEU C O 1
ATOM 3549 N N . ALA C 1 144 ? 18.843 71.614 -2.742 1.00 22.46 143 ALA C N 1
ATOM 3550 C CA . ALA C 1 144 ? 19.664 72.544 -3.481 1.00 22.97 143 ALA C CA 1
ATOM 3551 C C . ALA C 1 144 ? 21.071 72.021 -3.817 1.00 23.31 143 ALA C C 1
ATOM 3552 O O . ALA C 1 144 ? 21.702 71.393 -3.003 1.00 24.76 143 ALA C O 1
ATOM 3554 N N . GLU C 1 145 ? 21.534 72.355 -5.006 1.00 23.08 144 GLU C N 1
ATOM 3555 C CA . GLU C 1 145 ? 22.851 72.030 -5.511 1.00 23.31 144 GLU C CA 1
ATOM 3556 C C . GLU C 1 145 ? 23.908 72.942 -4.930 1.00 24.48 144 GLU C C 1
ATOM 3557 O O . GLU C 1 145 ? 25.060 72.533 -4.767 1.00 24.34 144 GLU C O 1
ATOM 3563 N N . SER C 1 146 ? 23.505 74.161 -4.584 1.00 22.87 145 SER C N 1
ATOM 3564 C CA . SER C 1 146 ? 24.420 75.162 -4.082 1.00 22.73 145 SER C CA 1
ATOM 3565 C C . SER C 1 146 ? 23.767 75.940 -2.938 1.00 22.55 145 SER C C 1
ATOM 3566 O O . SER C 1 146 ? 22.617 76.402 -3.051 1.00 20.57 145 SER C O 1
ATOM 3569 N N . VAL C 1 147 ? 24.498 76.106 -1.834 1.00 21.32 146 VAL C N 1
ATOM 3570 C CA . VAL C 1 147 ? 24.030 76.913 -0.734 1.00 21.76 146 VAL C CA 1
ATOM 3571 C C . VAL C 1 147 ? 25.214 77.696 -0.171 1.00 23.16 146 VAL C C 1
ATOM 3572 O O . VAL C 1 147 ? 26.240 77.109 0.156 1.00 21.35 146 VAL C O 1
ATOM 3576 N N . VAL C 1 148 ? 25.051 79.007 -0.043 1.00 21.90 147 VAL C N 1
ATOM 3577 C CA . VAL C 1 148 ? 26.040 79.869 0.615 1.00 22.76 147 VAL C CA 1
ATOM 3578 C C . VAL C 1 148 ? 25.330 80.787 1.606 1.00 21.72 147 VAL C C 1
ATOM 3579 O O . VAL C 1 148 ? 24.144 81.051 1.451 1.00 21.15 147 VAL C O 1
ATOM 3583 N N . LYS C 1 149 ? 26.013 81.184 2.675 1.00 20.64 148 LYS C N 1
ATOM 3584 C CA . LYS C 1 149 ? 25.486 82.152 3.621 1.00 19.80 148 LYS C CA 1
ATOM 3585 C C . LYS C 1 149 ? 26.454 83.349 3.595 1.00 20.82 148 LYS C C 1
ATOM 3586 O O . LYS C 1 149 ? 27.644 83.199 3.840 1.00 21.88 148 LYS C O 1
ATOM 3592 N N . LEU C 1 150 ? 25.953 84.494 3.184 1.00 19.28 149 LEU C N 1
ATOM 3593 C CA . LEU C 1 150 ? 26.758 85.709 3.113 1.00 19.78 149 LEU C CA 1
ATOM 3594 C C . LEU C 1 150 ? 26.811 86.343 4.485 1.00 20.32 149 LEU C C 1
ATOM 3595 O O . LEU C 1 150 ? 26.004 85.997 5.386 1.00 22.27 149 LEU C O 1
ATOM 3600 N N . THR C 1 151 ? 27.754 87.265 4.661 1.00 21.17 150 THR C N 1
ATOM 3601 C CA . THR C 1 151 ? 27.864 88.050 5.885 1.00 22.35 150 THR C CA 1
ATOM 3602 C C . THR C 1 151 ? 27.645 89.535 5.591 1.00 22.15 150 THR C C 1
ATOM 3603 O O . THR C 1 151 ? 27.877 90.037 4.482 1.00 20.40 150 THR C O 1
ATOM 3607 N N . ALA C 1 152 ? 27.187 90.226 6.614 1.00 22.24 151 ALA C N 1
ATOM 3608 C CA . ALA C 1 152 ? 27.080 91.675 6.593 1.00 23.38 151 ALA C CA 1
ATOM 3609 C C . ALA C 1 152 ? 28.156 92.220 7.521 1.00 23.83 151 ALA C C 1
ATOM 3610 O O . ALA C 1 152 ? 28.934 91.458 8.068 1.00 23.27 151 ALA C O 1
ATOM 3612 N N . VAL C 1 153 ? 28.207 93.542 7.668 1.00 24.21 152 VAL C N 1
ATOM 3613 C CA . VAL C 1 153 ? 29.043 94.174 8.675 1.00 24.02 152 VAL C CA 1
ATOM 3614 C C . VAL C 1 153 ? 28.149 94.465 9.861 1.00 23.84 152 VAL C C 1
ATOM 3615 O O . VAL C 1 153 ? 27.016 94.937 9.680 1.00 23.33 152 VAL C O 1
ATOM 3619 N N . CYS C 1 154 ? 28.620 94.142 11.058 1.00 23.12 153 CYS C N 1
ATOM 3620 C CA . CYS C 1 154 ? 27.880 94.415 12.276 1.00 25.29 153 CYS C CA 1
ATOM 3621 C C . CYS C 1 154 ? 27.800 95.939 12.391 1.00 26.47 153 CYS C C 1
ATOM 3622 O O . CYS C 1 154 ? 28.831 96.622 12.362 1.00 26.95 153 CYS C O 1
ATOM 3625 N N . MET C 1 155 ? 26.591 96.432 12.530 1.00 26.67 154 MET C N 1
ATOM 3626 C CA . MET C 1 155 ? 26.340 97.874 12.550 1.00 28.05 154 MET C CA 1
ATOM 3627 C C . MET C 1 155 ? 26.635 98.479 13.921 1.00 29.37 154 MET C C 1
ATOM 3628 O O . MET C 1 155 ? 26.655 99.697 14.050 1.00 30.23 154 MET C O 1
ATOM 3633 N N . GLU C 1 156 ? 26.874 97.627 14.914 1.00 29.75 155 GLU C N 1
ATOM 3634 C CA . GLU C 1 156 ? 27.154 98.030 16.285 1.00 30.84 155 GLU C CA 1
ATOM 3635 C C . GLU C 1 156 ? 28.635 97.878 16.721 1.00 31.57 155 GLU C C 1
ATOM 3636 O O . GLU C 1 156 ? 29.085 98.609 17.584 1.00 32.08 155 GLU C O 1
ATOM 3642 N N . CYS C 1 157 ? 29.402 96.947 16.145 1.00 30.70 156 CYS C N 1
ATOM 3643 C CA . CYS C 1 157 ? 30.832 96.815 16.507 1.00 29.78 156 CYS C CA 1
ATOM 3644 C C . CYS C 1 157 ? 31.722 96.652 15.298 1.00 30.22 156 CYS C C 1
ATOM 3645 O O . CYS C 1 157 ? 32.934 96.610 15.415 1.00 29.87 156 CYS C O 1
ATOM 3648 N N . PHE C 1 158 ? 31.115 96.526 14.127 1.00 30.59 157 PHE C N 1
ATOM 3649 C CA . PHE C 1 158 ? 31.819 96.463 12.863 1.00 31.17 157 PHE C CA 1
ATOM 3650 C C . PHE C 1 158 ? 32.678 95.210 12.622 1.00 30.88 157 PHE C C 1
ATOM 3651 O O . PHE C 1 158 ? 33.415 95.173 11.673 1.00 32.20 157 PHE C O 1
ATOM 3659 N N . ARG C 1 159 ? 32.545 94.176 13.438 1.00 30.43 158 ARG C N 1
ATOM 3660 C CA . ARG C 1 159 ? 33.026 92.852 13.045 1.00 29.54 158 ARG C CA 1
ATOM 3661 C C . ARG C 1 159 ? 32.036 92.232 12.023 1.00 28.81 158 ARG C C 1
ATOM 3662 O O . ARG C 1 159 ? 31.055 92.849 11.638 1.00 27.94 158 ARG C O 1
ATOM 3670 N N . GLU C 1 160 ? 32.323 91.034 11.546 1.00 27.56 159 GLU C N 1
ATOM 3671 C CA . GLU C 1 160 ? 31.410 90.330 10.645 1.00 27.90 159 GLU C CA 1
ATOM 3672 C C . GLU C 1 160 ? 30.101 90.021 11.359 1.00 24.56 159 GLU C C 1
ATOM 3673 O O . GLU C 1 160 ? 30.097 89.588 12.505 1.00 24.94 159 GLU C O 1
ATOM 3679 N N . ALA C 1 161 ? 29.003 90.150 10.634 1.00 23.68 160 ALA C N 1
ATOM 3680 C CA . ALA C 1 161 ? 27.665 89.932 11.167 1.00 22.95 160 ALA C CA 1
ATOM 3681 C C . ALA C 1 161 ? 26.927 88.800 10.426 1.00 21.90 160 ALA C C 1
ATOM 3682 O O . ALA C 1 161 ? 26.875 88.799 9.218 1.00 21.80 160 ALA C O 1
ATOM 3684 N N . ALA C 1 162 ? 26.322 87.897 11.179 1.00 20.85 161 ALA C N 1
ATOM 3685 C CA . ALA C 1 162 ? 25.562 86.798 10.602 1.00 21.44 161 ALA C CA 1
ATOM 3686 C C . ALA C 1 162 ? 24.075 86.853 10.888 1.00 20.67 161 ALA C C 1
ATOM 3687 O O . ALA C 1 162 ? 23.304 86.006 10.369 1.00 20.91 161 ALA C O 1
ATOM 3689 N N . TYR C 1 163 ? 23.648 87.815 11.714 1.00 20.81 162 TYR C N 1
ATOM 3690 C CA . TYR C 1 163 ? 22.278 87.861 12.184 1.00 21.21 162 TYR C CA 1
ATOM 3691 C C . TYR C 1 163 ? 21.664 89.247 11.961 1.00 21.88 162 TYR C C 1
ATOM 3692 O O . TYR C 1 163 ? 22.368 90.215 11.629 1.00 21.13 162 TYR C O 1
ATOM 3701 N N . THR C 1 164 ? 20.356 89.300 12.129 1.00 23.06 163 THR C N 1
ATOM 3702 C CA . THR C 1 164 ? 19.600 90.545 12.048 1.00 23.10 163 THR C CA 1
ATOM 3703 C C . THR C 1 164 ? 18.872 90.749 13.393 1.00 25.56 163 THR C C 1
ATOM 3704 O O . THR C 1 164 ? 18.123 89.859 13.859 1.00 25.45 163 THR C O 1
ATOM 3708 N N . LYS C 1 165 ? 19.086 91.911 13.984 1.00 25.35 164 LYS C N 1
ATOM 3709 C CA . LYS C 1 165 ? 18.424 92.305 15.207 1.00 27.36 164 LYS C CA 1
ATOM 3710 C C . LYS C 1 165 ? 17.338 93.327 14.840 1.00 27.57 164 LYS C C 1
ATOM 3711 O O . LYS C 1 165 ? 17.550 94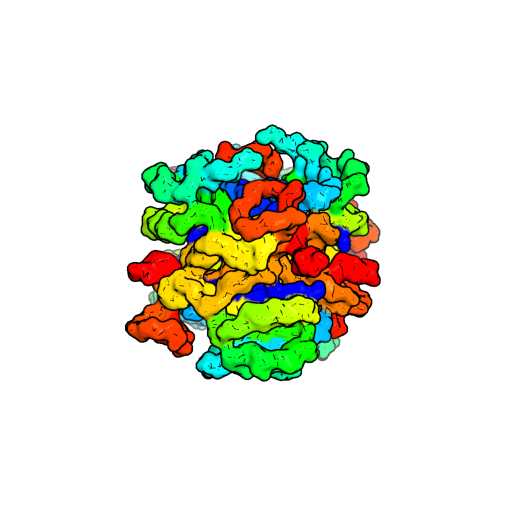.259 14.048 1.00 27.25 164 LYS C O 1
ATOM 3717 N N . ARG C 1 166 ? 16.150 93.132 15.387 1.00 28.46 165 ARG C N 1
ATOM 3718 C CA . ARG C 1 166 ? 15.099 94.132 15.258 1.00 29.79 165 ARG C CA 1
ATOM 3719 C C . ARG C 1 166 ? 15.295 95.217 16.306 1.00 30.66 165 ARG C C 1
ATOM 3720 O O . ARG C 1 166 ? 15.564 94.927 17.465 1.00 30.39 165 ARG C O 1
ATOM 3728 N N . LEU C 1 167 ? 15.136 96.465 15.898 1.00 32.52 166 LEU C N 1
ATOM 3729 C CA . LEU C 1 167 ? 15.446 97.593 16.785 1.00 34.65 166 LEU C CA 1
ATOM 3730 C C . LEU C 1 167 ? 14.283 97.901 17.744 1.00 36.20 166 LEU C C 1
ATOM 3731 O O . LEU C 1 167 ? 14.521 98.254 18.905 1.00 37.19 166 LEU C O 1
ATOM 3736 N N . GLY C 1 168 ? 13.055 97.717 17.260 1.00 37.79 167 GLY C N 1
ATOM 3737 C CA . GLY C 1 168 ? 11.836 97.996 18.024 1.00 39.65 167 GLY C CA 1
ATOM 3738 C C . GLY C 1 168 ? 11.268 96.803 18.777 1.00 41.00 167 GLY C C 1
ATOM 3739 O O . GLY C 1 168 ? 11.948 95.797 18.938 1.00 40.35 167 GLY C O 1
ATOM 3740 N N . THR C 1 169 ? 10.012 96.912 19.237 1.00 42.09 168 THR C N 1
ATOM 3741 C CA . THR C 1 169 ? 9.416 95.876 20.099 1.00 42.88 168 THR C CA 1
ATOM 3742 C C . THR C 1 169 ? 8.335 95.052 19.415 1.00 43.06 168 THR C C 1
ATOM 3743 O O . THR C 1 169 ? 7.742 94.172 20.058 1.00 43.57 168 THR C O 1
ATOM 3747 N N . GLU C 1 170 ? 8.073 95.304 18.136 1.00 43.02 169 GLU C N 1
ATOM 3748 C CA . GLU C 1 170 ? 7.105 94.490 17.393 1.00 43.64 169 GLU C CA 1
ATOM 3749 C C . GLU C 1 170 ? 7.459 92.997 17.487 1.00 43.76 169 GLU C C 1
ATOM 3750 O O . GLU C 1 170 ? 8.648 92.632 17.421 1.00 43.68 169 GLU C O 1
ATOM 3756 N N . LYS C 1 171 ? 6.442 92.153 17.659 1.00 43.34 170 LYS C N 1
ATOM 3757 C CA . LYS C 1 171 ? 6.642 90.721 17.892 1.00 44.06 170 LYS C CA 1
ATOM 3758 C C . LYS C 1 171 ? 6.301 89.871 16.654 1.00 42.91 170 LYS C C 1
ATOM 3759 O O . LYS C 1 171 ? 6.710 88.718 16.544 1.00 42.71 170 LYS C O 1
ATOM 3765 N N . GLU C 1 172 ? 5.576 90.453 15.709 1.00 41.96 171 GLU C N 1
ATOM 3766 C CA . GLU C 1 172 ? 5.199 89.739 14.507 1.00 41.62 171 GLU C CA 1
ATOM 3767 C C . GLU C 1 172 ? 6.455 89.548 13.638 1.00 40.01 171 GLU C C 1
ATOM 3768 O O . GLU C 1 172 ? 7.352 90.382 13.649 1.00 38.52 171 GLU C O 1
ATOM 3774 N N . VAL C 1 173 ? 6.500 88.448 12.904 1.00 38.40 172 VAL C N 1
ATOM 3775 C CA . VAL C 1 173 ? 7.674 88.133 12.095 1.00 37.88 172 VAL C CA 1
ATOM 3776 C C . VAL C 1 173 ? 7.836 89.158 10.978 1.00 36.70 172 VAL C C 1
ATOM 3777 O O . VAL C 1 173 ? 8.879 89.780 10.872 1.00 36.10 172 VAL C O 1
ATOM 3781 N N . GLU C 1 174 ? 6.804 89.335 10.151 1.00 35.18 173 GLU C N 1
ATOM 3782 C CA . GLU C 1 174 ? 6.903 90.201 8.995 1.00 34.91 173 GLU C CA 1
ATOM 3783 C C . GLU C 1 174 ? 6.681 91.675 9.389 1.00 34.91 173 GLU C C 1
ATOM 3784 O O . GLU C 1 174 ? 5.557 92.097 9.696 1.00 34.62 173 GLU C O 1
ATOM 3790 N N . VAL C 1 175 ? 7.771 92.431 9.424 1.00 33.02 174 VAL C N 1
ATOM 3791 C CA . VAL C 1 175 ? 7.732 93.879 9.503 1.00 32.46 174 VAL C CA 1
ATOM 3792 C C . VAL C 1 175 ? 8.717 94.413 8.466 1.00 32.67 174 VAL C C 1
ATOM 3793 O O . VAL C 1 175 ? 9.953 94.328 8.653 1.00 32.13 174 VAL C O 1
ATOM 3797 N N . ILE C 1 176 ? 8.182 94.996 7.408 1.00 32.85 175 ILE C N 1
ATOM 3798 C CA . ILE C 1 176 ? 8.986 95.444 6.294 1.00 33.44 175 ILE C CA 1
ATOM 3799 C C . ILE C 1 176 ? 9.769 96.664 6.745 1.00 34.06 175 ILE C C 1
ATOM 3800 O O . ILE C 1 176 ? 9.301 97.461 7.563 1.00 34.41 175 ILE C O 1
ATOM 3805 N N . GLY C 1 177 ? 10.994 96.787 6.247 1.00 32.45 176 GLY C N 1
ATOM 3806 C CA . GLY C 1 177 ? 11.833 97.891 6.638 1.00 32.48 176 GLY C CA 1
ATOM 3807 C C . GLY C 1 177 ? 13.324 97.656 6.435 1.00 31.88 176 GLY C C 1
ATOM 3808 O O . GLY C 1 177 ? 13.751 96.527 6.162 1.00 31.03 176 GLY C O 1
ATOM 3809 N N . GLY C 1 178 ? 14.087 98.735 6.575 1.00 31.06 177 GLY C N 1
ATOM 3810 C CA . GLY C 1 178 ? 15.526 98.756 6.378 1.00 30.13 177 GLY C CA 1
ATOM 3811 C C . GLY C 1 178 ? 16.301 98.989 7.665 1.00 29.77 177 GLY C C 1
ATOM 3812 O O . GLY C 1 178 ? 15.945 98.471 8.736 1.00 27.34 177 GLY C O 1
ATOM 3813 N N . ALA C 1 179 ? 17.392 99.757 7.533 1.00 30.21 178 ALA C N 1
ATOM 3814 C CA . ALA C 1 179 ? 18.327 100.024 8.615 1.00 31.97 178 ALA C CA 1
ATOM 3815 C C . ALA C 1 179 ? 17.748 100.903 9.737 1.00 33.81 178 ALA C C 1
ATOM 3816 O O . ALA C 1 179 ? 18.266 100.930 10.848 1.00 35.75 178 ALA C O 1
ATOM 3818 N N . ASP C 1 180 ? 16.638 101.569 9.451 1.00 35.66 179 ASP C N 1
ATOM 3819 C CA . ASP C 1 180 ? 15.837 102.236 10.482 1.00 36.50 179 ASP C CA 1
ATOM 3820 C C . ASP C 1 180 ? 15.083 101.283 11.424 1.00 35.40 179 ASP C C 1
ATOM 3821 O O . ASP C 1 180 ? 14.729 101.671 12.530 1.00 35.78 179 ASP C O 1
ATOM 3826 N N . LYS C 1 181 ? 14.878 100.036 11.010 1.00 32.85 180 LYS C N 1
ATOM 3827 C CA . LYS C 1 181 ? 14.151 99.041 11.798 1.00 31.44 180 LYS C CA 1
ATOM 3828 C C . LYS C 1 181 ? 14.966 97.813 12.244 1.00 29.64 180 LYS C C 1
ATOM 3829 O O . LYS C 1 181 ? 14.613 97.120 13.208 1.00 28.70 180 LYS C O 1
ATOM 3835 N N . TYR C 1 182 ? 16.061 97.573 11.543 1.00 27.31 181 TYR C N 1
ATOM 3836 C CA . TYR C 1 182 ? 16.913 96.409 11.783 1.00 26.55 181 TYR C CA 1
ATOM 3837 C C . TYR C 1 182 ? 18.392 96.792 11.685 1.00 25.52 181 TYR C C 1
ATOM 3838 O O . TYR C 1 182 ? 18.740 97.664 10.885 1.00 26.09 181 TYR C O 1
ATOM 3847 N N . HIS C 1 183 ? 19.233 96.122 12.474 1.00 25.16 182 HIS C N 1
ATOM 3848 C CA . HIS C 1 183 ? 20.683 96.122 12.295 1.00 25.05 182 HIS C CA 1
ATOM 3849 C C . HIS C 1 183 ? 21.213 94.733 11.992 1.00 24.34 182 HIS C C 1
ATOM 3850 O O . HIS C 1 183 ? 20.851 93.781 12.684 1.00 23.63 182 HIS C O 1
ATOM 3857 N N . SER C 1 184 ? 22.128 94.627 11.025 1.00 23.75 183 SER C N 1
ATOM 3858 C CA . SER C 1 184 ? 22.960 93.422 10.954 1.00 23.26 183 SER C CA 1
ATOM 3859 C C . SER C 1 184 ? 23.846 93.380 12.172 1.00 23.23 183 SER C C 1
ATOM 3860 O O . SER C 1 184 ? 24.461 94.389 12.535 1.00 23.24 183 SER C O 1
ATOM 3863 N N . VAL C 1 185 ? 23.949 92.232 12.827 1.00 23.19 184 VAL C N 1
ATOM 3864 C CA . VAL C 1 185 ? 24.800 92.130 13.999 1.00 22.87 184 VAL C CA 1
ATOM 3865 C C . VAL C 1 185 ? 25.563 90.807 14.085 1.00 23.48 184 VAL C C 1
ATOM 3866 O O . VAL C 1 185 ? 25.136 89.802 13.532 1.00 23.22 184 VAL C O 1
ATOM 3870 N N . CYS C 1 186 ? 26.650 90.819 14.844 1.00 24.65 185 CYS C N 1
ATOM 3871 C CA . CYS C 1 186 ? 27.354 89.599 15.243 1.00 23.82 185 CYS C CA 1
ATOM 3872 C C . CYS C 1 186 ? 26.662 88.984 16.453 1.00 23.67 185 CYS C C 1
ATOM 3873 O O . CYS C 1 186 ? 25.693 89.533 17.014 1.00 23.31 185 CYS C O 1
ATOM 3876 N N . ARG C 1 187 ? 27.125 87.819 16.855 1.00 23.05 186 ARG C N 1
ATOM 3877 C CA . ARG C 1 187 ? 26.569 87.128 18.000 1.00 24.31 186 ARG C CA 1
ATOM 3878 C C . ARG C 1 187 ? 26.576 87.983 19.275 1.00 25.98 186 ARG C C 1
ATOM 3879 O O . ARG C 1 187 ? 25.579 88.062 19.986 1.00 25.58 186 ARG C O 1
ATOM 3887 N N . LEU C 1 188 ? 27.706 88.611 19.563 1.00 27.76 187 LEU C N 1
ATOM 3888 C CA . LEU C 1 188 ? 27.825 89.357 20.827 1.00 29.79 187 LEU C CA 1
ATOM 3889 C C . LEU C 1 188 ? 26.858 90.533 20.862 1.00 29.95 187 LEU C C 1
ATOM 3890 O O . LEU C 1 188 ? 26.152 90.729 21.856 1.00 30.14 187 LEU C O 1
ATOM 3895 N N . CYS C 1 189 ? 26.798 91.292 19.765 1.00 29.82 188 CYS C N 1
ATOM 3896 C CA . CYS C 1 189 ? 25.905 92.445 19.680 1.00 30.53 188 CYS C CA 1
ATOM 3897 C C . CYS C 1 189 ? 24.445 92.018 19.599 1.00 30.32 188 CYS C C 1
ATOM 3898 O O . CYS C 1 189 ? 23.579 92.722 20.098 1.00 30.68 188 CYS C O 1
ATOM 3901 N N . TYR C 1 190 ? 24.162 90.856 19.013 1.00 29.94 189 TYR C N 1
ATOM 3902 C CA . TYR C 1 190 ? 22.791 90.345 18.995 1.00 29.65 189 TYR C CA 1
ATOM 3903 C C . TYR C 1 190 ? 22.207 90.226 20.414 1.00 31.13 189 TYR C C 1
ATOM 3904 O O . TYR C 1 190 ? 21.038 90.531 20.629 1.00 30.29 189 TYR C O 1
ATOM 3913 N N . PHE C 1 191 ? 23.034 89.769 21.348 1.00 33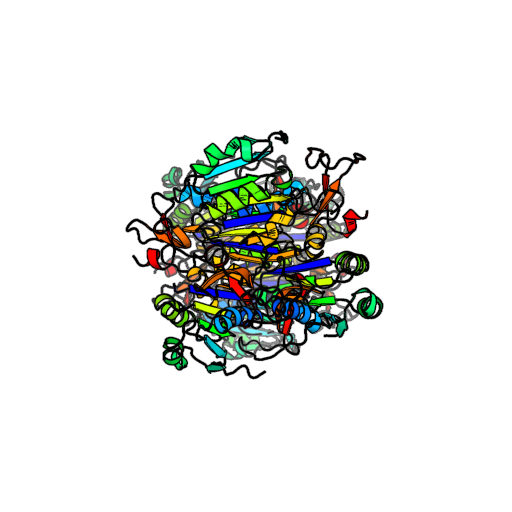.07 190 PHE C N 1
ATOM 3914 C CA . PHE C 1 191 ? 22.611 89.455 22.715 1.00 35.84 190 PHE C CA 1
ATOM 3915 C C . PHE C 1 191 ? 22.822 90.615 23.689 1.00 38.14 190 PHE C C 1
ATOM 3916 O O . PHE C 1 191 ? 22.542 90.471 24.884 1.00 38.30 190 PHE C O 1
ATOM 3924 N N . LYS C 1 192 ? 23.326 91.725 23.145 1.00 40.84 191 LYS C N 1
ATOM 3925 C CA . LYS C 1 192 ? 23.448 93.068 23.776 1.00 43.67 191 LYS C CA 1
ATOM 3926 C C . LYS C 1 192 ? 24.900 93.387 24.087 1.00 44.16 191 LYS C C 1
ATOM 3927 O O . LYS C 1 192 ? 25.472 94.267 23.444 1.00 45.76 191 LYS C O 1
ATOM 3933 N N . ARG D 1 19 ? 43.111 95.354 11.027 1.00 33.96 18 ARG D N 1
ATOM 3934 C CA . ARG D 1 19 ? 42.598 96.680 10.540 1.00 32.97 18 ARG D CA 1
ATOM 3935 C C . ARG D 1 19 ? 42.604 96.748 8.994 1.00 31.63 18 ARG D C 1
ATOM 3936 O O . ARG D 1 19 ? 41.561 96.493 8.374 1.00 34.50 18 ARG D O 1
ATOM 3944 N N . GLY D 1 20 ? 43.752 97.046 8.377 1.00 30.11 19 GLY D N 1
ATOM 3945 C CA . GLY D 1 20 ? 43.864 97.171 6.930 1.00 27.48 19 GLY D CA 1
ATOM 3946 C C . GLY D 1 20 ? 43.988 95.840 6.191 1.00 25.29 19 GLY D C 1
ATOM 3947 O O . GLY D 1 20 ? 44.456 94.850 6.742 1.00 24.85 19 GLY D O 1
ATOM 3948 N N . GLN D 1 21 ? 43.530 95.801 4.945 1.00 23.71 20 GLN D N 1
ATOM 3949 C CA . GLN D 1 21 ? 43.585 94.555 4.143 1.00 22.33 20 GLN D CA 1
ATOM 3950 C C . GLN D 1 21 ? 43.408 94.814 2.647 1.00 21.34 20 GLN D C 1
ATOM 3951 O O . GLN D 1 21 ? 42.971 95.863 2.240 1.00 21.06 20 GLN D O 1
ATOM 3957 N N . ILE D 1 22 ? 43.745 93.819 1.855 1.00 20.08 21 ILE D N 1
ATOM 3958 C CA . ILE D 1 22 ? 43.514 93.801 0.437 1.00 19.67 21 ILE D CA 1
ATOM 3959 C C . ILE D 1 22 ? 42.705 92.553 0.122 1.00 19.78 21 ILE D C 1
ATOM 3960 O O . ILE D 1 22 ? 43.099 91.432 0.498 1.00 17.25 21 ILE D O 1
ATOM 3965 N N . GLN D 1 23 ? 41.590 92.750 -0.587 1.00 18.80 22 GLN D N 1
ATOM 3966 C CA . GLN D 1 23 ? 40.798 91.673 -1.138 1.00 18.91 22 GLN D CA 1
ATOM 3967 C C . GLN D 1 23 ? 40.824 91.813 -2.641 1.00 18.49 22 GLN D C 1
ATOM 3968 O O . GLN D 1 23 ? 40.726 92.906 -3.154 1.00 19.10 22 GLN D O 1
ATOM 3974 N N . VAL D 1 24 ? 40.955 90.700 -3.338 1.00 17.17 23 VAL D N 1
ATOM 3975 C CA . VAL D 1 24 ? 41.058 90.658 -4.777 1.00 17.20 23 VAL D CA 1
ATOM 3976 C C . VAL D 1 24 ? 39.950 89.781 -5.346 1.00 17.45 23 VAL D C 1
ATOM 3977 O O . VAL D 1 24 ? 39.796 88.614 -4.950 1.00 16.85 23 VAL D O 1
ATOM 3981 N N . ILE D 1 25 ? 39.225 90.334 -6.297 1.00 16.79 24 ILE D N 1
ATOM 3982 C CA . ILE D 1 25 ? 38.187 89.651 -7.014 1.00 16.89 24 ILE D CA 1
ATOM 3983 C C . ILE D 1 25 ? 38.631 89.496 -8.445 1.00 17.12 24 ILE D C 1
ATOM 3984 O O . ILE D 1 25 ? 38.609 90.460 -9.217 1.00 17.66 24 ILE D O 1
ATOM 3989 N N . LEU D 1 26 ? 39.030 88.280 -8.813 1.00 15.33 25 LEU D N 1
ATOM 3990 C CA . LEU D 1 26 ? 39.491 87.954 -10.138 1.00 16.49 25 LEU D CA 1
ATOM 3991 C C . LEU D 1 26 ? 38.366 87.295 -10.938 1.00 17.48 25 LEU D C 1
ATOM 3992 O O . LEU D 1 26 ? 37.370 86.888 -10.399 1.00 17.48 25 LEU D O 1
ATOM 3997 N N . GLY D 1 27 ? 38.590 87.147 -12.216 1.00 17.42 26 GLY D N 1
ATOM 3998 C CA . GLY D 1 27 ? 37.645 86.474 -13.064 1.00 17.49 26 GLY D CA 1
ATOM 3999 C C . GLY D 1 27 ? 37.819 86.895 -14.498 1.00 17.38 26 GLY D C 1
ATOM 4000 O O . GLY D 1 27 ? 38.562 87.828 -14.778 1.00 18.22 26 GLY D O 1
ATOM 4001 N N . PRO D 1 28 ? 37.159 86.181 -15.398 1.00 16.52 27 PRO D N 1
ATOM 4002 C CA . PRO D 1 28 ? 37.175 86.566 -16.809 1.00 17.52 27 PRO D CA 1
ATOM 4003 C C . PRO D 1 28 ? 36.184 87.704 -16.998 1.00 17.74 27 PRO D C 1
ATOM 4004 O O . PRO D 1 28 ? 35.571 88.148 -16.044 1.00 17.72 27 PRO D O 1
ATOM 4008 N N . MET D 1 29 ? 36.056 88.214 -18.221 1.00 19.26 28 MET D N 1
ATOM 4009 C CA . MET D 1 29 ? 35.002 89.173 -18.476 1.00 19.08 28 MET D CA 1
ATOM 4010 C C . MET D 1 29 ? 33.653 88.500 -18.271 1.00 19.75 28 MET D C 1
ATOM 4011 O O . MET D 1 29 ? 33.506 87.275 -18.367 1.00 19.71 28 MET D O 1
ATOM 4016 N N . PHE D 1 30 ? 32.660 89.332 -17.967 1.00 20.38 29 PHE D N 1
ATOM 4017 C CA . PHE D 1 30 ? 31.259 88.934 -17.893 1.00 21.64 29 PHE D CA 1
ATOM 4018 C C . PHE D 1 30 ? 30.960 88.069 -16.687 1.00 20.65 29 PHE D C 1
ATOM 4019 O O . PHE D 1 30 ? 29.904 87.433 -16.610 1.00 20.96 29 PHE D O 1
ATOM 4027 N N . SER D 1 31 ? 31.853 88.090 -15.692 1.00 19.71 30 SER D N 1
ATOM 4028 C CA . SER D 1 31 ? 31.649 87.296 -14.486 1.00 20.14 30 SER D CA 1
ATOM 4029 C C . SER D 1 31 ? 31.056 88.115 -13.317 1.00 20.20 30 SER D C 1
ATOM 4030 O O . SER D 1 31 ? 30.807 87.581 -12.247 1.00 20.42 30 SER D O 1
ATOM 4033 N N . GLY D 1 32 ? 30.845 89.404 -13.516 1.00 19.91 31 GLY D N 1
ATOM 4034 C CA . GLY D 1 32 ? 30.262 90.270 -12.501 1.00 19.73 31 GLY D CA 1
ATOM 4035 C C . GLY D 1 32 ? 31.202 90.696 -11.384 1.00 19.56 31 GLY D C 1
ATOM 4036 O O . GLY D 1 32 ? 30.782 90.967 -10.290 1.00 18.32 31 GLY D O 1
ATOM 4037 N N . LYS D 1 33 ? 32.481 90.821 -11.714 1.00 18.75 32 LYS D N 1
ATOM 4038 C CA . LYS D 1 33 ? 33.492 91.266 -10.756 1.00 19.13 32 LYS D CA 1
ATOM 4039 C C . LYS D 1 33 ? 33.159 92.642 -10.190 1.00 19.52 32 LYS D C 1
ATOM 4040 O O . LYS D 1 33 ? 33.280 92.853 -8.989 1.00 18.91 32 LYS D O 1
ATOM 4046 N N A SER D 1 34 ? 32.757 93.577 -11.054 0.60 19.84 33 SER D N 1
ATOM 4047 N N B SER D 1 34 ? 32.731 93.554 -11.072 0.40 19.93 33 SER D N 1
ATOM 4048 C CA A SER D 1 34 ? 32.388 94.918 -10.589 0.60 20.05 33 SER D CA 1
ATOM 4049 C CA B SER D 1 34 ? 32.341 94.910 -10.671 0.40 20.31 33 SER D CA 1
ATOM 4050 C C A SER D 1 34 ? 31.132 94.926 -9.711 0.60 19.73 33 SER D C 1
ATOM 4051 C C B SER D 1 34 ? 31.137 94.918 -9.730 0.40 20.01 33 SER D C 1
ATOM 4052 O O A SER D 1 34 ? 31.032 95.755 -8.810 0.60 18.74 33 SER D O 1
ATOM 4053 O O B SER D 1 34 ? 31.070 95.740 -8.819 0.40 19.36 33 SER D O 1
ATOM 4058 N N . THR D 1 35 ? 30.189 94.013 -9.973 1.00 20.32 34 THR D N 1
ATOM 4059 C CA . THR D 1 35 ? 29.012 93.851 -9.119 1.00 20.51 34 THR D CA 1
ATOM 4060 C C . THR D 1 35 ? 29.419 93.331 -7.722 1.00 20.10 34 THR D C 1
ATOM 4061 O O . THR D 1 35 ? 28.967 93.830 -6.693 1.00 19.37 34 THR D O 1
ATOM 4065 N N . GLU D 1 36 ? 30.282 92.336 -7.689 1.00 19.65 35 GLU D N 1
ATOM 4066 C CA . GLU D 1 36 ? 30.822 91.833 -6.429 1.00 19.35 35 GLU D CA 1
ATOM 4067 C C . GLU D 1 36 ? 31.614 92.886 -5.692 1.00 18.96 35 GLU D C 1
ATOM 4068 O O . GLU D 1 36 ? 31.471 93.000 -4.474 1.00 18.58 35 GLU D O 1
ATOM 4074 N N . LEU D 1 37 ? 32.396 93.693 -6.418 1.00 18.35 36 LEU D N 1
ATOM 4075 C CA . LEU D 1 37 ? 33.115 94.796 -5.802 1.00 20.45 36 LEU D CA 1
ATOM 4076 C C . LEU D 1 37 ? 32.103 95.716 -5.090 1.00 19.95 36 LEU D C 1
ATOM 4077 O O . LEU D 1 37 ? 32.258 96.045 -3.940 1.00 17.90 36 LEU D O 1
ATOM 4082 N N . MET D 1 38 ? 31.029 96.071 -5.780 1.00 20.67 37 MET D N 1
ATOM 4083 C CA . MET D 1 38 ? 30.094 97.017 -5.220 1.00 21.83 37 MET D CA 1
ATOM 4084 C C . MET D 1 38 ? 29.274 96.383 -4.101 1.00 20.58 37 MET D C 1
ATOM 4085 O O . MET D 1 38 ? 28.917 97.043 -3.123 1.00 21.64 37 MET D O 1
ATOM 4090 N N . ARG D 1 39 ? 29.007 95.093 -4.190 1.00 20.04 38 ARG D N 1
ATOM 4091 C CA . ARG D 1 39 ? 28.362 94.422 -3.095 1.00 19.44 38 ARG D CA 1
ATOM 4092 C C . ARG D 1 39 ? 29.182 94.581 -1.840 1.00 18.59 38 ARG D C 1
ATOM 4093 O O . ARG D 1 39 ? 28.649 94.885 -0.782 1.00 18.80 38 ARG D O 1
ATOM 4101 N N . ARG D 1 40 ? 30.474 94.330 -1.955 1.00 18.59 39 ARG D N 1
ATOM 4102 C CA . ARG D 1 40 ? 31.358 94.388 -0.791 1.00 18.93 39 ARG D CA 1
ATOM 4103 C C . ARG D 1 40 ? 31.491 95.794 -0.273 1.00 19.64 39 ARG D C 1
ATOM 4104 O O . ARG D 1 40 ? 31.475 96.011 0.928 1.00 22.03 39 ARG D O 1
ATOM 4112 N N . VAL D 1 41 ? 31.605 96.763 -1.160 1.00 20.97 40 VAL D N 1
ATOM 4113 C CA . VAL D 1 41 ? 31.763 98.150 -0.732 1.00 21.95 40 VAL D CA 1
ATOM 4114 C C . VAL D 1 41 ? 30.501 98.623 0.000 1.00 22.97 40 VAL D C 1
ATOM 4115 O O . VAL D 1 41 ? 30.570 99.225 1.081 1.00 23.25 40 VAL D O 1
ATOM 4119 N N . ARG D 1 42 ? 29.355 98.305 -0.551 1.00 23.17 41 ARG D N 1
ATOM 4120 C CA . ARG D 1 42 ? 28.094 98.749 0.041 1.00 24.21 41 ARG D CA 1
ATOM 4121 C C . ARG D 1 42 ? 27.855 98.145 1.412 1.00 24.04 41 ARG D C 1
ATOM 4122 O O . ARG D 1 42 ? 27.237 98.768 2.249 1.00 24.15 41 ARG D O 1
ATOM 4130 N N . ARG D 1 43 ? 28.344 96.934 1.659 1.00 23.73 42 ARG D N 1
ATOM 4131 C CA . ARG D 1 43 ? 28.253 96.353 2.987 1.00 24.69 42 ARG D CA 1
ATOM 4132 C C . ARG D 1 43 ? 28.910 97.263 4.030 1.00 24.75 42 ARG D C 1
ATOM 4133 O O . ARG D 1 43 ? 28.399 97.451 5.128 1.00 25.00 42 ARG D O 1
ATOM 4141 N N . PHE D 1 44 ? 30.064 97.827 3.692 1.00 24.79 43 PHE D N 1
ATOM 4142 C CA . PHE D 1 44 ? 30.714 98.785 4.592 1.00 24.61 43 PHE D CA 1
ATOM 4143 C C . PHE D 1 44 ? 29.983 100.127 4.622 1.00 24.69 43 PHE D C 1
ATOM 4144 O O . PHE D 1 44 ? 29.852 100.761 5.659 1.00 25.08 43 PHE D O 1
ATOM 4152 N N . GLN D 1 45 ? 29.546 100.574 3.469 1.00 25.55 44 GLN D N 1
ATOM 4153 C CA . GLN D 1 45 ? 28.884 101.869 3.362 1.00 27.70 44 GLN D CA 1
ATOM 4154 C C . GLN D 1 45 ? 27.617 101.936 4.207 1.00 28.54 44 GLN D C 1
ATOM 4155 O O . GLN D 1 45 ? 27.340 102.977 4.824 1.00 27.23 44 GLN D O 1
ATOM 4161 N N . ILE D 1 46 ? 26.886 100.820 4.293 1.00 28.43 45 ILE D N 1
ATOM 4162 C CA . ILE D 1 46 ? 25.641 100.813 5.061 1.00 29.83 45 ILE D CA 1
ATOM 4163 C C . ILE D 1 46 ? 25.918 100.811 6.545 1.00 29.45 45 ILE D C 1
ATOM 4164 O O . ILE D 1 46 ? 25.065 101.217 7.339 1.00 29.94 45 ILE D O 1
ATOM 4169 N N . ALA D 1 47 ? 27.115 100.374 6.925 1.00 28.91 46 ALA D N 1
ATOM 4170 C CA . ALA D 1 47 ? 27.598 100.457 8.287 1.00 29.54 46 ALA D CA 1
ATOM 4171 C C . ALA D 1 47 ? 28.311 101.793 8.593 1.00 30.61 46 ALA D C 1
ATOM 4172 O O . ALA D 1 47 ? 28.972 101.891 9.604 1.00 31.25 46 ALA D O 1
ATOM 4174 N N . GLN D 1 48 ? 28.186 102.774 7.699 1.00 30.97 47 GLN D N 1
ATOM 4175 C CA . GLN D 1 48 ? 28.651 104.159 7.893 1.00 31.81 47 GLN D CA 1
ATOM 4176 C C . GLN D 1 48 ? 30.166 104.347 7.758 1.00 31.27 47 GLN D C 1
ATOM 4177 O O . GLN D 1 48 ? 30.702 105.367 8.183 1.00 29.94 47 GLN D O 1
ATOM 4183 N N . TYR D 1 49 ? 30.850 103.399 7.111 1.00 30.38 48 TYR D N 1
ATOM 4184 C CA . TYR D 1 49 ? 32.232 103.613 6.711 1.00 29.46 48 TYR D CA 1
ATOM 4185 C C . TYR D 1 49 ? 32.276 104.563 5.525 1.00 28.16 48 TYR D C 1
ATOM 4186 O O . TYR D 1 49 ? 31.430 104.509 4.618 1.00 27.02 48 TYR D O 1
ATOM 4195 N N . LYS D 1 50 ? 33.305 105.405 5.501 1.00 27.24 49 LYS D N 1
ATOM 4196 C CA . LYS D 1 50 ? 33.565 106.260 4.347 1.00 28.05 49 LYS D CA 1
ATOM 4197 C C . LYS D 1 50 ? 34.258 105.430 3.284 1.00 26.65 49 LYS D C 1
ATOM 4198 O O . LYS D 1 50 ? 35.252 104.783 3.590 1.00 25.64 49 LYS D O 1
ATOM 4204 N N . CYS D 1 51 ? 33.726 105.460 2.072 1.00 26.20 50 CYS D N 1
ATOM 4205 C CA . CYS D 1 51 ? 34.165 104.636 0.939 1.00 26.36 50 CYS D CA 1
ATOM 4206 C C . CYS D 1 51 ? 34.487 105.481 -0.283 1.00 26.89 50 CYS D C 1
ATOM 4207 O O . CYS D 1 51 ? 33.893 106.540 -0.493 1.00 26.47 50 CYS D O 1
ATOM 4210 N N . LEU D 1 52 ? 35.387 104.987 -1.113 1.00 25.15 51 LEU D N 1
ATOM 4211 C CA . LEU D 1 52 ? 35.740 105.594 -2.380 1.00 25.96 51 LEU D CA 1
ATOM 4212 C C . LEU D 1 52 ? 35.834 104.456 -3.367 1.00 25.47 51 LEU D C 1
ATOM 4213 O O . LEU D 1 52 ? 36.437 103.431 -3.041 1.00 23.77 51 LEU D O 1
ATOM 4218 N N . VAL D 1 53 ? 35.292 104.636 -4.556 1.00 24.15 52 VAL D N 1
ATOM 4219 C CA . VAL D 1 53 ? 35.521 103.692 -5.639 1.00 24.88 52 VAL D CA 1
ATOM 4220 C C . VAL D 1 53 ? 36.253 104.375 -6.747 1.00 24.62 52 VAL D C 1
ATOM 4221 O O . VAL D 1 53 ? 35.982 105.549 -7.041 1.00 25.44 52 VAL D O 1
ATOM 4225 N N . ILE D 1 54 ? 37.244 103.685 -7.304 1.00 23.38 53 ILE D N 1
ATOM 4226 C CA . ILE D 1 54 ? 38.071 104.159 -8.394 1.00 23.21 53 ILE D CA 1
ATOM 4227 C C . ILE D 1 54 ? 37.797 103.263 -9.600 1.00 24.90 53 ILE D C 1
ATOM 4228 O O . ILE D 1 54 ? 37.697 102.045 -9.469 1.00 23.19 53 ILE D O 1
ATOM 4233 N N . LYS D 1 55 ? 37.620 103.867 -10.761 1.00 24.82 54 LYS D N 1
ATOM 4234 C CA . LYS D 1 55 ? 37.469 103.145 -12.004 1.00 27.14 54 LYS D CA 1
ATOM 4235 C C . LYS D 1 55 ? 38.547 103.592 -12.982 1.00 27.03 54 LYS D C 1
ATOM 4236 O O . LYS D 1 55 ? 39.050 104.700 -12.915 1.00 25.96 54 LYS D O 1
ATOM 4247 N N . TYR D 1 56 ? 38.894 102.715 -13.899 1.00 28.14 55 TYR D N 1
ATOM 4248 C CA . TYR D 1 56 ? 39.870 103.038 -14.921 1.00 29.12 55 TYR D CA 1
ATOM 4249 C C . TYR D 1 56 ? 39.231 103.971 -15.952 1.00 30.04 55 TYR D C 1
ATOM 4250 O O . TYR D 1 56 ? 38.180 103.665 -16.503 1.00 30.15 55 TYR D O 1
ATOM 4259 N N . ALA D 1 57 ? 39.880 105.106 -16.185 1.00 31.71 56 ALA D N 1
ATOM 4260 C CA . ALA D 1 57 ? 39.314 106.229 -16.941 1.00 33.47 56 ALA D CA 1
ATOM 4261 C C . ALA D 1 57 ? 39.094 105.941 -18.427 1.00 35.50 56 ALA D C 1
ATOM 4262 O O . ALA D 1 57 ? 38.141 106.454 -19.024 1.00 35.69 56 ALA D O 1
ATOM 4264 N N . LYS D 1 58 ? 39.952 105.125 -19.031 1.00 36.55 57 LYS D N 1
ATOM 4265 C CA . LYS D 1 58 ? 39.831 104.837 -20.455 1.00 38.44 57 LYS D CA 1
ATOM 4266 C C . LYS D 1 58 ? 38.754 103.818 -20.813 1.00 39.91 57 LYS D C 1
ATOM 4267 O O . LYS D 1 58 ? 38.515 103.574 -21.990 1.00 40.07 57 LYS D O 1
ATOM 4273 N N . ASP D 1 59 ? 38.090 103.218 -19.832 1.00 41.61 58 ASP D N 1
ATOM 4274 C CA . ASP D 1 59 ? 36.961 102.329 -20.132 1.00 43.30 58 ASP D CA 1
ATOM 4275 C C . ASP D 1 59 ? 35.629 103.038 -19.841 1.00 45.13 58 ASP D C 1
ATOM 4276 O O . ASP D 1 59 ? 35.192 103.115 -18.692 1.00 44.59 58 ASP D O 1
ATOM 4281 N N . THR D 1 60 ? 34.988 103.537 -20.902 1.00 47.52 59 THR D N 1
ATOM 4282 C CA . THR D 1 60 ? 33.776 104.359 -20.762 1.00 49.63 59 THR D CA 1
ATOM 4283 C C . THR D 1 60 ? 32.491 103.631 -21.193 1.00 50.39 59 THR D C 1
ATOM 4284 O O . THR D 1 60 ? 31.519 104.283 -21.567 1.00 51.32 59 THR D O 1
ATOM 4288 N N . ARG D 1 61 ? 32.470 102.299 -21.118 1.00 50.87 60 ARG D N 1
ATOM 4289 C CA . ARG D 1 61 ? 31.344 101.507 -21.650 1.00 51.16 60 ARG D CA 1
ATOM 4290 C C . ARG D 1 61 ? 30.000 101.785 -20.953 1.00 51.58 60 ARG D C 1
ATOM 4291 O O . ARG D 1 61 ? 29.952 101.967 -19.738 1.00 52.39 60 ARG D O 1
ATOM 4299 N N . ALA D 1 76 ? 33.065 108.021 -6.979 1.00 39.50 75 ALA D N 1
ATOM 4300 C CA . ALA D 1 76 ? 33.376 107.072 -8.053 1.00 39.01 75 ALA D CA 1
ATOM 4301 C C . ALA D 1 76 ? 34.362 107.644 -9.098 1.00 38.24 75 ALA D C 1
ATOM 4302 O O . ALA D 1 76 ? 33.996 107.909 -10.263 1.00 39.93 75 ALA D O 1
ATOM 4304 N N . LEU D 1 77 ? 35.616 107.787 -8.702 1.00 35.74 76 LEU D N 1
ATOM 4305 C CA . LEU D 1 77 ? 36.564 108.606 -9.446 1.00 34.22 76 LEU D CA 1
ATOM 4306 C C . LEU D 1 77 ? 37.251 107.871 -10.591 1.00 33.30 76 LEU D C 1
ATOM 4307 O O . LEU D 1 77 ? 37.840 106.815 -10.375 1.00 31.35 76 LEU D O 1
ATOM 4312 N N . PRO D 1 78 ? 37.253 108.457 -11.790 1.00 31.51 77 PRO D N 1
ATOM 4313 C CA . PRO D 1 78 ? 38.013 107.884 -12.889 1.00 30.82 77 PRO D CA 1
ATOM 4314 C C . PRO D 1 78 ? 39.488 108.220 -12.690 1.00 30.14 77 PRO D C 1
ATOM 4315 O O . PRO D 1 78 ? 39.844 109.296 -12.154 1.00 29.94 77 PRO D O 1
ATOM 4319 N N . ALA D 1 79 ? 40.347 107.280 -13.048 1.00 27.80 78 ALA D N 1
ATOM 4320 C CA . ALA D 1 79 ? 41.781 107.489 -12.907 1.00 27.03 78 ALA D CA 1
ATOM 4321 C C . ALA D 1 79 ? 42.554 106.603 -13.870 1.00 26.93 78 ALA D C 1
ATOM 4322 O O . ALA D 1 79 ? 42.058 105.580 -14.301 1.00 27.01 78 ALA D O 1
ATOM 4324 N N . CYS D 1 80 ? 43.748 107.027 -14.244 1.00 26.92 79 CYS D N 1
ATOM 4325 C CA . CYS D 1 80 ? 44.662 106.233 -15.068 1.00 27.99 79 CYS D CA 1
ATOM 4326 C C . CYS D 1 80 ? 45.839 105.708 -14.250 1.00 26.50 79 CYS D C 1
ATOM 4327 O O . CYS D 1 80 ? 46.508 104.753 -14.624 1.00 26.18 79 CYS D O 1
ATOM 4330 N N . LEU D 1 81 ? 46.114 106.381 -13.153 1.00 25.92 80 LEU D N 1
ATOM 4331 C CA . LEU D 1 81 ? 47.159 106.010 -12.222 1.00 25.54 80 LEU D CA 1
ATOM 4332 C C . LEU D 1 81 ? 46.568 106.171 -10.866 1.00 24.90 80 LEU D C 1
ATOM 4333 O O . LEU D 1 81 ? 45.863 107.141 -10.608 1.00 24.16 80 LEU D O 1
ATOM 4338 N N . LEU D 1 82 ? 46.788 105.199 -9.993 1.00 24.39 81 LEU D N 1
ATOM 4339 C CA . LEU D 1 82 ? 46.248 105.309 -8.652 1.00 24.94 81 LEU D CA 1
ATOM 4340 C C . LEU D 1 82 ? 46.878 106.423 -7.850 1.00 24.62 81 LEU D C 1
ATOM 4341 O O . LEU D 1 82 ? 46.222 106.980 -6.979 1.00 23.74 81 LEU D O 1
ATOM 4346 N N . ARG D 1 83 ? 48.119 106.792 -8.144 1.00 24.98 82 ARG D N 1
ATOM 4347 C CA . ARG D 1 83 ? 48.720 107.915 -7.425 1.00 25.60 82 ARG D CA 1
ATOM 4348 C C . ARG D 1 83 ? 47.881 109.197 -7.603 1.00 25.55 82 ARG D C 1
ATOM 4349 O O . ARG D 1 83 ? 47.886 110.076 -6.734 1.00 25.15 82 ARG D O 1
ATOM 4357 N N . ASP D 1 84 ? 47.150 109.279 -8.707 1.00 25.18 83 ASP D N 1
ATOM 4358 C CA . ASP D 1 84 ? 46.276 110.421 -8.982 1.00 25.48 83 ASP D CA 1
ATOM 4359 C C . ASP D 1 84 ? 45.142 110.572 -8.017 1.00 25.43 83 ASP D C 1
ATOM 4360 O O . ASP D 1 84 ? 44.581 111.678 -7.910 1.00 26.27 83 ASP D O 1
ATOM 4365 N N . VAL D 1 85 ? 44.772 109.495 -7.318 1.00 24.17 84 VAL D N 1
ATOM 4366 C CA . VAL D 1 85 ? 43.674 109.562 -6.381 1.00 23.98 84 VAL D CA 1
ATOM 4367 C C . VAL D 1 85 ? 44.098 109.230 -4.972 1.00 23.26 84 VAL D C 1
ATOM 4368 O O . VAL D 1 85 ? 43.237 109.065 -4.124 1.00 24.08 84 VAL D O 1
ATOM 4372 N N . ALA D 1 86 ? 45.412 109.179 -4.697 1.00 23.28 85 ALA D N 1
ATOM 4373 C CA . ALA D 1 86 ? 45.931 108.770 -3.406 1.00 23.45 85 ALA D CA 1
ATOM 4374 C C . ALA D 1 86 ? 45.532 109.751 -2.325 1.00 24.24 85 ALA D C 1
ATOM 4375 O O . ALA D 1 86 ? 45.178 109.378 -1.226 1.00 24.26 85 ALA D O 1
ATOM 4377 N N . GLN D 1 87 ? 45.524 111.038 -2.649 1.00 24.17 86 GLN D N 1
ATOM 4378 C CA . GLN D 1 87 ? 45.103 112.015 -1.665 1.00 24.03 86 GLN D CA 1
ATOM 4379 C C . GLN D 1 87 ? 43.671 111.814 -1.184 1.00 24.18 86 GLN D C 1
ATOM 4380 O O . GLN D 1 87 ? 43.401 111.882 0.010 1.00 25.12 86 GLN D O 1
ATOM 4386 N N . GLU D 1 88 ? 42.754 111.554 -2.109 1.00 24.98 87 GLU D N 1
ATOM 4387 C CA . GLU D 1 88 ? 41.355 111.320 -1.780 1.00 26.48 87 GLU D CA 1
ATOM 4388 C C . GLU D 1 88 ? 41.204 109.999 -0.980 1.00 26.19 87 GLU D C 1
ATOM 4389 O O . GLU D 1 88 ? 40.372 109.889 -0.080 1.00 25.54 87 GLU D O 1
ATOM 4395 N N . ALA D 1 89 ? 42.053 109.025 -1.285 1.00 25.61 88 ALA D N 1
ATOM 4396 C CA . ALA D 1 89 ? 41.974 107.719 -0.619 1.00 26.46 88 ALA D CA 1
ATOM 4397 C C . ALA D 1 89 ? 42.472 107.795 0.816 1.00 27.30 88 ALA D C 1
ATOM 4398 O O . ALA D 1 89 ? 42.046 107.020 1.670 1.00 27.47 88 ALA D O 1
ATOM 4400 N N . LEU D 1 90 ? 43.349 108.752 1.133 1.00 28.07 89 LEU D N 1
ATOM 4401 C CA . LEU D 1 90 ? 43.794 108.929 2.517 1.00 29.03 89 LEU D CA 1
ATOM 4402 C C . LEU D 1 90 ? 42.632 109.233 3.468 1.00 28.86 89 LEU D C 1
ATOM 4403 O O . LEU D 1 90 ? 42.688 108.897 4.651 1.00 28.75 89 LEU D O 1
ATOM 4408 N N . GLY D 1 91 ? 41.604 109.885 2.955 1.00 28.90 90 GLY D N 1
ATOM 4409 C CA . GLY D 1 91 ? 40.483 110.324 3.760 1.00 29.73 90 GLY D CA 1
ATOM 4410 C C . GLY D 1 91 ? 39.338 109.326 3.859 1.00 29.82 90 GLY D C 1
ATOM 4411 O O . GLY D 1 91 ? 38.321 109.657 4.457 1.00 30.67 90 GLY D O 1
ATOM 4412 N N . VAL D 1 92 ? 39.505 108.100 3.339 1.00 28.41 91 VAL D N 1
ATOM 4413 C CA . VAL D 1 92 ? 38.432 107.079 3.443 1.00 27.59 91 VAL D CA 1
ATOM 4414 C C . VAL D 1 92 ? 38.885 105.813 4.178 1.00 26.46 91 VAL D C 1
ATOM 4415 O O . VAL D 1 92 ? 40.059 105.613 4.407 1.00 25.36 91 VAL D O 1
ATOM 4419 N N . ALA D 1 93 ? 37.940 104.967 4.560 1.00 25.42 92 ALA D N 1
ATOM 4420 C CA . ALA D 1 93 ? 38.267 103.718 5.268 1.00 25.20 92 ALA D CA 1
ATOM 4421 C C . ALA D 1 93 ? 38.298 102.523 4.300 1.00 24.50 92 ALA D C 1
ATOM 4422 O O . ALA D 1 93 ? 39.019 101.575 4.539 1.00 24.00 92 ALA D O 1
ATOM 4424 N N . VAL D 1 94 ? 37.501 102.599 3.235 1.00 22.87 93 VAL D N 1
ATOM 4425 C CA . VAL D 1 94 ? 37.314 101.512 2.269 1.00 23.68 93 VAL D CA 1
ATOM 4426 C C . VAL D 1 94 ? 37.508 102.048 0.858 1.00 23.56 93 VAL D C 1
ATOM 4427 O O . VAL D 1 94 ? 36.889 103.035 0.470 1.00 23.40 93 VAL D O 1
ATOM 4431 N N . ILE D 1 95 ? 38.358 101.382 0.083 1.00 22.96 94 ILE D N 1
ATOM 4432 C CA . ILE D 1 95 ? 38.644 101.790 -1.277 1.00 22.84 94 ILE D CA 1
ATOM 4433 C C . ILE D 1 95 ? 38.335 100.633 -2.172 1.00 22.67 94 ILE D C 1
ATOM 4434 O O . ILE D 1 95 ? 38.858 99.545 -1.960 1.00 22.56 94 ILE D O 1
ATOM 4439 N N . GLY D 1 96 ? 37.497 100.848 -3.166 1.00 21.98 95 GLY D N 1
ATOM 4440 C CA . GLY D 1 96 ? 37.265 99.881 -4.206 1.00 21.60 95 GLY D CA 1
ATOM 4441 C C . GLY D 1 96 ? 37.921 100.290 -5.491 1.00 21.75 95 GLY D C 1
ATOM 4442 O O . GLY D 1 96 ? 37.875 101.472 -5.857 1.00 22.59 95 GLY D O 1
ATOM 4443 N N . ILE D 1 97 ? 38.515 99.335 -6.198 1.00 20.18 96 ILE D N 1
ATOM 4444 C CA . ILE D 1 97 ? 39.177 99.594 -7.476 1.00 20.30 96 ILE D CA 1
ATOM 4445 C C . ILE D 1 97 ? 38.616 98.653 -8.499 1.00 21.14 96 ILE D C 1
ATOM 4446 O O . ILE D 1 97 ? 38.676 97.427 -8.332 1.00 20.24 96 ILE D O 1
ATOM 4451 N N . ASP D 1 98 ? 38.034 99.210 -9.553 1.00 19.95 97 ASP D N 1
ATOM 4452 C CA . ASP D 1 98 ? 37.513 98.441 -10.631 1.00 22.58 97 ASP D CA 1
ATOM 4453 C C . ASP D 1 98 ? 38.513 98.428 -11.768 1.00 22.90 97 ASP D C 1
ATOM 4454 O O . ASP D 1 98 ? 39.216 99.434 -12.010 1.00 24.16 97 ASP D O 1
ATOM 4459 N N . GLU D 1 99 ? 38.613 97.289 -12.446 1.00 22.34 98 GLU D N 1
ATOM 4460 C CA . GLU D 1 99 ? 39.551 97.116 -13.543 1.00 22.68 98 GLU D CA 1
ATOM 4461 C C . GLU D 1 99 ? 40.986 97.328 -13.102 1.00 22.95 98 GLU D C 1
ATOM 4462 O O . GLU D 1 99 ? 41.787 97.981 -13.770 1.00 22.51 98 GLU D O 1
ATOM 4468 N N . GLY D 1 100 ? 41.328 96.706 -11.982 1.00 21.63 99 GLY D N 1
ATOM 4469 C CA . GLY D 1 100 ? 42.648 96.864 -11.405 1.00 20.91 99 GLY D CA 1
ATOM 4470 C C . GLY D 1 100 ? 43.823 96.534 -12.291 1.00 21.49 99 GLY D C 1
ATOM 4471 O O . GLY D 1 100 ? 44.923 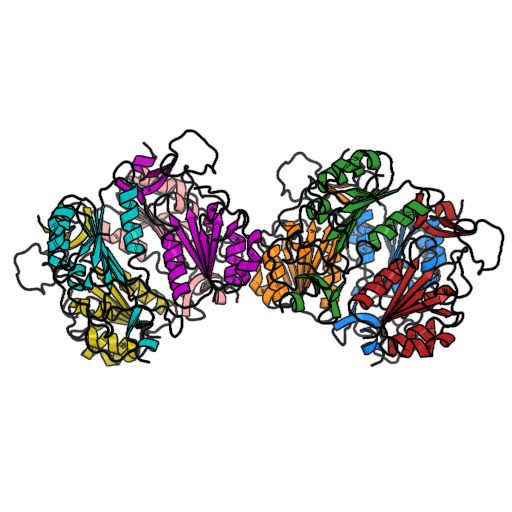97.056 -12.087 1.00 21.12 99 GLY D O 1
ATOM 4472 N N . GLN D 1 101 ? 43.609 95.667 -13.261 1.00 21.10 100 GLN D N 1
ATOM 4473 C CA . GLN D 1 101 ? 44.654 95.236 -14.170 1.00 21.80 100 GLN D CA 1
ATOM 4474 C C . GLN D 1 101 ? 45.269 96.394 -14.965 1.00 22.31 100 GLN D C 1
ATOM 4475 O O . GLN D 1 101 ? 46.382 96.274 -15.484 1.00 22.66 100 GLN D O 1
ATOM 4481 N N . PHE D 1 102 ? 44.526 97.479 -15.112 1.00 23.51 101 PHE D N 1
ATOM 4482 C CA . PHE D 1 102 ? 45.003 98.586 -15.949 1.00 24.61 101 PHE D CA 1
ATOM 4483 C C . PHE D 1 102 ? 45.859 99.595 -15.212 1.00 25.01 101 PHE D C 1
ATOM 4484 O O . PHE D 1 102 ? 46.469 100.453 -15.848 1.00 27.24 101 PHE D O 1
ATOM 4492 N N . PHE D 1 103 ? 45.929 99.515 -13.899 1.00 24.09 102 PHE D N 1
ATOM 4493 C CA . PHE D 1 103 ? 46.705 100.480 -13.129 1.00 23.93 102 PHE D CA 1
ATOM 4494 C C . PHE D 1 103 ? 48.128 99.954 -12.931 1.00 24.55 102 PHE D C 1
ATOM 4495 O O . PHE D 1 103 ? 48.328 98.947 -12.243 1.00 24.59 102 PHE D O 1
ATOM 4503 N N . PRO D 1 104 ? 49.131 100.632 -13.485 1.00 25.47 103 PRO D N 1
ATOM 4504 C CA . PRO D 1 104 ? 50.495 100.104 -13.369 1.00 26.48 103 PRO D CA 1
ATOM 4505 C C . PRO D 1 104 ? 51.011 100.166 -11.937 1.00 25.62 103 PRO D C 1
ATOM 4506 O O . PRO D 1 104 ? 51.916 99.408 -11.621 1.00 25.96 103 PRO D O 1
ATOM 4510 N N . ASP D 1 105 ? 50.433 101.023 -11.096 1.00 23.79 104 ASP D N 1
ATOM 4511 C CA . ASP D 1 105 ? 50.864 101.169 -9.733 1.00 23.16 104 ASP D CA 1
ATOM 4512 C C . ASP D 1 105 ? 49.961 100.483 -8.704 1.00 22.49 104 ASP D C 1
ATOM 4513 O O . ASP D 1 105 ? 50.002 100.833 -7.537 1.00 22.56 104 ASP D O 1
ATOM 4518 N N . ILE D 1 106 ? 49.245 99.458 -9.139 1.00 22.77 105 ILE D N 1
ATOM 4519 C CA . ILE D 1 106 ? 48.273 98.757 -8.306 1.00 23.45 105 ILE D CA 1
ATOM 4520 C C . ILE D 1 106 ? 48.919 98.222 -7.025 1.00 24.18 105 ILE D C 1
ATOM 4521 O O . ILE D 1 106 ? 48.361 98.320 -5.930 1.00 25.34 105 ILE D O 1
ATOM 4526 N N . VAL D 1 107 ? 50.107 97.659 -7.150 1.00 25.06 106 VAL D N 1
ATOM 4527 C CA . VAL D 1 107 ? 50.743 97.016 -6.013 1.00 25.63 106 VAL D CA 1
ATOM 4528 C C . VAL D 1 107 ? 51.122 98.018 -4.946 1.00 26.20 106 VAL D C 1
ATOM 4529 O O . VAL D 1 107 ? 50.777 97.854 -3.787 1.00 26.71 106 VAL D O 1
ATOM 4533 N N . GLU D 1 108 ? 51.804 99.087 -5.345 1.00 26.77 107 GLU D N 1
ATOM 4534 C CA . GLU D 1 108 ? 52.312 100.095 -4.408 1.00 27.09 107 GLU D CA 1
ATOM 4535 C C . GLU D 1 108 ? 51.151 100.743 -3.697 1.00 25.23 107 GLU D C 1
ATOM 4536 O O . GLU D 1 108 ? 51.177 100.939 -2.482 1.00 26.05 107 GLU D O 1
ATOM 4542 N N . PHE D 1 109 ? 50.130 101.083 -4.468 1.00 23.31 108 PHE D N 1
ATOM 4543 C CA . PHE D 1 109 ? 48.964 101.756 -3.916 1.00 22.17 108 PHE D CA 1
ATOM 4544 C C . PHE D 1 109 ? 48.222 100.874 -2.927 1.00 21.38 108 PHE D C 1
ATOM 4545 O O . PHE D 1 109 ? 47.902 101.304 -1.844 1.00 21.29 108 PHE D O 1
ATOM 4553 N N . CYS D 1 110 ? 47.904 99.642 -3.316 1.00 22.71 109 CYS D N 1
ATOM 4554 C CA . CYS D 1 110 ? 47.085 98.791 -2.465 1.00 21.86 109 CYS D CA 1
ATOM 4555 C C . CYS D 1 110 ? 47.835 98.478 -1.201 1.00 22.37 109 CYS D C 1
ATOM 4556 O O . CYS D 1 110 ? 47.283 98.491 -0.122 1.00 22.46 109 CYS D O 1
ATOM 4559 N N . GLU D 1 111 ? 49.127 98.196 -1.327 1.00 24.30 110 GLU D N 1
ATOM 4560 C CA . GLU D 1 111 ? 49.919 97.853 -0.161 1.00 26.02 110 GLU D CA 1
ATOM 4561 C C . GLU D 1 111 ? 50.056 99.043 0.782 1.00 26.53 110 GLU D C 1
ATOM 4562 O O . GLU D 1 111 ? 49.785 98.911 1.985 1.00 26.85 110 GLU D O 1
ATOM 4568 N N . ALA D 1 112 ? 50.378 100.227 0.255 1.00 26.59 111 ALA D N 1
ATOM 4569 C CA . ALA D 1 112 ? 50.425 101.442 1.086 1.00 25.78 111 ALA D CA 1
ATOM 4570 C C . ALA D 1 112 ? 49.113 101.696 1.813 1.00 25.24 111 ALA D C 1
ATOM 4571 O O . ALA D 1 112 ? 49.106 101.998 2.988 1.00 25.47 111 ALA D O 1
ATOM 4573 N N . MET D 1 113 ? 47.988 101.570 1.121 1.00 23.68 112 MET D N 1
ATOM 4574 C CA . MET D 1 113 ? 46.723 101.905 1.739 1.00 22.94 112 MET D CA 1
ATOM 4575 C C . MET D 1 113 ? 46.326 100.853 2.780 1.00 22.70 112 MET D C 1
ATOM 4576 O O . MET D 1 113 ? 45.840 101.194 3.872 1.00 23.64 112 MET D O 1
ATOM 4581 N N . ALA D 1 114 ? 46.568 99.578 2.490 1.00 21.51 113 ALA D N 1
ATOM 4582 C CA . ALA D 1 114 ? 46.247 98.551 3.468 1.00 22.09 113 ALA D CA 1
ATOM 4583 C C . ALA D 1 114 ? 47.148 98.691 4.714 1.00 22.66 113 ALA D C 1
ATOM 4584 O O . ALA D 1 114 ? 46.694 98.532 5.832 1.00 23.93 113 ALA D O 1
ATOM 4586 N N . ASN D 1 115 ? 48.408 99.043 4.514 1.00 24.84 114 ASN D N 1
ATOM 4587 C CA . ASN D 1 115 ? 49.313 99.247 5.643 1.00 25.91 114 ASN D CA 1
ATOM 4588 C C . ASN D 1 115 ? 48.986 100.529 6.432 1.00 27.57 114 ASN D C 1
ATOM 4589 O O . ASN D 1 115 ? 49.364 100.652 7.586 1.00 29.31 114 ASN D O 1
ATOM 4594 N N . ALA D 1 116 ? 48.225 101.433 5.834 1.00 28.16 115 ALA D N 1
ATOM 4595 C CA . ALA D 1 116 ? 47.725 102.625 6.520 1.00 29.36 115 ALA D CA 1
ATOM 4596 C C . ALA D 1 116 ? 46.360 102.362 7.151 1.00 29.86 115 ALA D C 1
ATOM 4597 O O . ALA D 1 116 ? 45.744 103.281 7.675 1.00 30.71 115 ALA D O 1
ATOM 4599 N N . GLY D 1 117 ? 45.867 101.119 7.080 1.00 28.06 116 GLY D N 1
ATOM 4600 C CA . GLY D 1 117 ? 44.640 100.724 7.755 1.00 27.68 116 GLY D CA 1
ATOM 4601 C C . GLY D 1 117 ? 43.361 100.703 6.931 1.00 27.09 116 GLY D C 1
ATOM 4602 O O . GLY D 1 117 ? 42.279 100.498 7.480 1.00 27.68 116 GLY D O 1
ATOM 4603 N N . LYS D 1 118 ? 43.478 100.908 5.632 1.00 25.87 117 LYS D N 1
ATOM 4604 C CA . LYS D 1 118 ? 42.312 100.919 4.737 1.00 25.53 117 LYS D CA 1
ATOM 4605 C C . LYS D 1 118 ? 42.018 99.479 4.316 1.00 24.41 117 LYS D C 1
ATOM 4606 O O . LYS D 1 118 ? 42.916 98.635 4.237 1.00 22.68 117 LYS D O 1
ATOM 4612 N N . THR D 1 119 ? 40.748 99.227 4.054 1.00 22.81 118 THR D N 1
ATOM 4613 C CA . THR D 1 119 ? 40.337 98.027 3.365 1.00 22.53 118 THR D CA 1
ATOM 4614 C C . THR D 1 119 ? 40.268 98.339 1.907 1.00 21.83 118 THR D C 1
ATOM 4615 O O . THR D 1 119 ? 39.508 99.237 1.514 1.00 22.54 118 THR D O 1
ATOM 4619 N N . VAL D 1 120 ? 41.009 97.585 1.100 1.00 20.36 119 VAL D N 1
ATOM 4620 C CA . VAL D 1 120 ? 41.160 97.856 -0.317 1.00 20.26 119 VAL D CA 1
ATOM 4621 C C . VAL D 1 120 ? 40.606 96.649 -1.016 1.00 20.44 119 VAL D C 1
ATOM 4622 O O . VAL D 1 120 ? 41.071 95.526 -0.766 1.00 20.09 119 VAL D O 1
ATOM 4626 N N . ILE D 1 121 ? 39.610 96.870 -1.855 1.00 19.21 120 ILE D N 1
ATOM 4627 C CA . ILE D 1 121 ? 38.966 95.809 -2.595 1.00 19.42 120 ILE D CA 1
ATOM 4628 C C . ILE D 1 121 ? 39.156 96.046 -4.073 1.00 19.09 120 ILE D C 1
ATOM 4629 O O . ILE D 1 121 ? 38.774 97.092 -4.603 1.00 18.89 120 ILE D O 1
ATOM 4634 N N . VAL D 1 122 ? 39.706 95.053 -4.757 1.00 18.22 121 VAL D N 1
ATOM 4635 C CA . VAL D 1 122 ? 40.112 95.197 -6.149 1.00 17.71 121 VAL D CA 1
ATOM 4636 C C . VAL D 1 122 ? 39.384 94.202 -7.036 1.00 18.81 121 VAL D C 1
ATOM 4637 O O . VAL D 1 122 ? 39.493 92.988 -6.826 1.00 19.03 121 VAL D O 1
ATOM 4641 N N . ALA D 1 123 ? 38.648 94.684 -8.029 1.00 18.55 122 ALA D N 1
ATOM 4642 C CA . ALA D 1 123 ? 38.136 93.812 -9.074 1.00 18.53 122 ALA D CA 1
ATOM 4643 C C . ALA D 1 123 ? 39.050 93.893 -10.259 1.00 18.65 122 ALA D C 1
ATOM 4644 O O . ALA D 1 123 ? 39.426 94.991 -10.682 1.00 19.85 122 ALA D O 1
ATOM 4646 N N . ALA D 1 124 ? 39.418 92.753 -10.824 1.00 16.93 123 ALA D N 1
ATOM 4647 C CA . ALA D 1 124 ? 40.302 92.757 -11.977 1.00 16.94 123 ALA D CA 1
ATOM 4648 C C . ALA D 1 124 ? 40.241 91.481 -12.754 1.00 17.97 123 ALA D C 1
ATOM 4649 O O . ALA D 1 124 ? 39.940 90.399 -12.218 1.00 17.91 123 ALA D O 1
ATOM 4651 N N . LEU D 1 125 ? 40.540 91.567 -14.029 1.00 18.64 124 LEU D N 1
ATOM 4652 C CA . LEU D 1 125 ? 40.767 90.415 -14.840 1.00 19.09 124 LEU D CA 1
ATOM 4653 C C . LEU D 1 125 ? 42.086 89.765 -14.400 1.00 20.50 124 LEU D C 1
ATOM 4654 O O . LEU D 1 125 ? 43.064 90.468 -14.181 1.00 21.19 124 LEU D O 1
ATOM 4659 N N . ASP D 1 126 ? 42.112 88.447 -14.245 1.00 21.09 125 ASP D N 1
ATOM 4660 C CA . ASP D 1 126 ? 43.374 87.785 -13.923 1.00 22.20 125 ASP D CA 1
ATOM 4661 C C . ASP D 1 126 ? 44.199 87.575 -15.180 1.00 21.85 125 ASP D C 1
ATOM 4662 O O . ASP D 1 126 ? 45.441 87.680 -15.143 1.00 21.36 125 ASP D O 1
ATOM 4667 N N . GLY D 1 127 ? 43.501 87.310 -16.293 1.00 20.60 126 GLY D N 1
ATOM 4668 C CA . GLY D 1 127 ? 44.143 86.965 -17.547 1.00 20.12 126 GLY D CA 1
ATOM 4669 C C . GLY D 1 127 ? 43.735 87.874 -18.717 1.00 21.19 126 GLY D C 1
ATOM 4670 O O . GLY D 1 127 ? 42.607 88.354 -18.796 1.00 20.18 126 GLY D O 1
ATOM 4671 N N . THR D 1 128 ? 44.684 88.122 -19.609 1.00 20.77 127 THR D N 1
ATOM 4672 C CA . THR D 1 128 ? 44.370 88.761 -20.895 1.00 21.23 127 THR D CA 1
ATOM 4673 C C . THR D 1 128 ? 43.672 87.750 -21.788 1.00 20.97 127 THR D C 1
ATOM 4674 O O . THR D 1 128 ? 43.463 86.568 -21.456 1.00 20.49 127 THR D O 1
ATOM 4678 N N . PHE D 1 129 ? 43.381 88.216 -23.001 1.00 21.44 128 PHE D N 1
ATOM 4679 C CA . PHE D 1 129 ? 42.860 87.399 -24.036 1.00 21.42 128 PHE D CA 1
ATOM 4680 C C . PHE D 1 129 ? 43.774 86.243 -24.403 1.00 21.70 128 PHE D C 1
ATOM 4681 O O . PHE D 1 129 ? 43.332 85.302 -25.038 1.00 21.97 128 PHE D O 1
ATOM 4689 N N . GLN D 1 130 ? 45.039 86.304 -23.981 1.00 21.61 129 GLN D N 1
ATOM 4690 C CA . GLN D 1 130 ? 46.003 85.238 -24.207 1.00 22.74 129 GLN D CA 1
ATOM 4691 C C . GLN D 1 130 ? 46.167 84.259 -23.016 1.00 22.40 129 GLN D C 1
ATOM 4692 O O . GLN D 1 130 ? 46.967 83.339 -23.094 1.00 22.58 129 GLN D O 1
ATOM 4698 N N . ARG D 1 131 ? 45.355 84.432 -21.972 1.00 20.87 130 ARG D N 1
ATOM 4699 C CA . ARG D 1 131 ? 45.444 83.655 -20.728 1.00 21.88 130 ARG D CA 1
ATOM 4700 C C . ARG D 1 131 ? 46.845 83.806 -20.114 1.00 21.76 130 ARG D C 1
ATOM 4701 O O . ARG D 1 131 ? 47.417 82.879 -19.535 1.00 21.51 130 ARG D O 1
ATOM 4709 N N . LYS D 1 132 ? 47.326 85.035 -20.186 1.00 21.63 131 LYS D N 1
ATOM 4710 C CA . LYS D 1 132 ? 48.549 85.446 -19.504 1.00 22.34 131 LYS D CA 1
ATOM 4711 C C . LYS D 1 132 ? 48.224 86.462 -18.424 1.00 21.38 131 LYS D C 1
ATOM 4712 O O . LYS D 1 132 ? 47.181 87.142 -18.478 1.00 19.68 131 LYS D O 1
ATOM 4718 N N . PRO D 1 133 ? 49.057 86.581 -17.406 1.00 21.54 132 PRO D N 1
ATOM 4719 C CA . PRO D 1 133 ? 48.779 87.575 -16.373 1.00 21.77 132 PRO D CA 1
ATOM 4720 C C . PRO D 1 133 ? 48.575 88.997 -16.947 1.00 21.68 132 PRO D C 1
ATOM 4721 O O . PRO D 1 133 ? 49.300 89.449 -17.835 1.00 21.24 132 PRO D O 1
ATOM 4725 N N . PHE D 1 134 ? 47.565 89.677 -16.438 1.00 21.33 133 PHE D N 1
ATOM 4726 C CA . PHE D 1 134 ? 47.155 90.970 -16.974 1.00 22.89 133 PHE D CA 1
ATOM 4727 C C . PHE D 1 134 ? 47.836 92.061 -16.151 1.00 23.87 133 PHE D C 1
ATOM 4728 O O . PHE D 1 134 ? 47.449 92.338 -15.027 1.00 24.38 133 PHE D O 1
ATOM 4736 N N . GLY D 1 135 ? 48.882 92.668 -16.726 1.00 24.94 134 GLY D N 1
ATOM 4737 C CA . GLY D 1 135 ? 49.627 93.704 -16.032 1.00 25.19 134 GLY D CA 1
ATOM 4738 C C . GLY D 1 135 ? 50.247 93.132 -14.776 1.00 24.98 134 GLY D C 1
ATOM 4739 O O . GLY D 1 135 ? 50.765 92.021 -14.786 1.00 24.97 134 GLY D O 1
ATOM 4740 N N . ALA D 1 136 ? 50.119 93.886 -13.693 1.00 25.83 135 ALA D N 1
ATOM 4741 C CA . ALA D 1 136 ? 50.813 93.593 -12.452 1.00 25.32 135 ALA D CA 1
ATOM 4742 C C . ALA D 1 136 ? 49.869 92.957 -11.460 1.00 24.47 135 ALA D C 1
ATOM 4743 O O . ALA D 1 136 ? 50.201 92.783 -10.299 1.00 22.96 135 ALA D O 1
ATOM 4745 N N . ILE D 1 137 ? 48.663 92.654 -11.913 1.00 23.97 136 ILE D N 1
ATOM 4746 C CA . ILE D 1 137 ? 47.602 92.326 -11.003 1.00 24.25 136 ILE D CA 1
ATOM 4747 C C . ILE D 1 137 ? 47.896 91.155 -10.094 1.00 22.86 136 ILE D C 1
ATOM 4748 O O . ILE D 1 137 ? 47.516 91.194 -8.918 1.00 22.39 136 ILE D O 1
ATOM 4753 N N . LEU D 1 138 ? 48.573 90.132 -10.607 1.00 21.92 137 LEU D N 1
ATOM 4754 C CA . LEU D 1 138 ? 48.799 88.950 -9.812 1.00 22.38 137 LEU D CA 1
ATOM 4755 C C . LEU D 1 138 ? 49.812 89.126 -8.712 1.00 22.34 137 LEU D C 1
ATOM 4756 O O . LEU D 1 138 ? 49.819 88.346 -7.766 1.00 20.19 137 LEU D O 1
ATOM 4761 N N . ASN D 1 139 ? 50.631 90.169 -8.816 1.00 21.64 138 ASN D N 1
ATOM 4762 C CA . ASN D 1 139 ? 51.504 90.546 -7.686 1.00 21.77 138 ASN D CA 1
ATOM 4763 C C . ASN D 1 139 ? 50.741 90.859 -6.425 1.00 20.77 138 ASN D C 1
ATOM 4764 O O . ASN D 1 139 ? 51.321 90.827 -5.319 1.00 20.33 138 ASN D O 1
ATOM 4769 N N . LEU D 1 140 ? 49.454 91.193 -6.547 1.00 19.49 139 LEU D N 1
ATOM 4770 C CA . LEU D 1 140 ? 48.629 91.421 -5.399 1.00 19.34 139 LEU D CA 1
ATOM 4771 C C . LEU D 1 140 ? 48.321 90.161 -4.607 1.00 19.12 139 LEU D C 1
ATOM 4772 O O . LEU D 1 140 ? 48.069 90.262 -3.433 1.00 19.65 139 LEU D O 1
ATOM 4777 N N . VAL D 1 141 ? 48.298 88.999 -5.255 1.00 17.72 140 VAL D N 1
ATOM 4778 C CA . VAL D 1 141 ? 47.825 87.790 -4.617 1.00 17.77 140 VAL D CA 1
ATOM 4779 C C . VAL D 1 141 ? 48.614 87.473 -3.336 1.00 17.75 140 VAL D C 1
ATOM 4780 O O . VAL D 1 141 ? 47.981 87.310 -2.287 1.00 18.49 140 VAL D O 1
ATOM 4784 N N . PRO D 1 142 ? 49.944 87.455 -3.394 1.00 17.47 141 PRO D N 1
ATOM 4785 C CA . PRO D 1 142 ? 50.722 87.221 -2.152 1.00 18.43 141 PRO D CA 1
ATOM 4786 C C . PRO D 1 142 ? 50.596 88.333 -1.106 1.00 18.96 141 PRO D C 1
ATOM 4787 O O . PRO D 1 142 ? 51.004 88.132 0.046 1.00 18.70 141 PRO D O 1
ATOM 4791 N N . LEU D 1 143 ? 50.068 89.485 -1.497 1.00 18.80 142 LEU D N 1
ATOM 4792 C CA . LEU D 1 143 ? 49.842 90.575 -0.574 1.00 20.29 142 LEU D CA 1
ATOM 4793 C C . LEU D 1 143 ? 48.455 90.576 0.011 1.00 20.38 142 LEU D C 1
ATOM 4794 O O . LEU D 1 143 ? 48.182 91.328 0.924 1.00 21.11 142 LEU D O 1
ATOM 4799 N N . ALA D 1 144 ? 47.568 89.748 -0.520 1.00 19.61 143 ALA D N 1
ATOM 4800 C CA . ALA D 1 144 ? 46.133 89.830 -0.236 1.00 19.40 143 ALA D CA 1
ATOM 4801 C C . ALA D 1 144 ? 45.644 88.886 0.862 1.00 18.79 143 ALA D C 1
ATOM 4802 O O . ALA D 1 144 ? 46.042 87.734 0.915 1.00 20.56 143 ALA D O 1
ATOM 4804 N N . GLU D 1 145 ? 44.791 89.411 1.734 1.00 19.18 144 GLU D N 1
ATOM 4805 C CA . GLU D 1 145 ? 44.083 88.643 2.740 1.00 20.41 144 GLU D CA 1
ATOM 4806 C C . GLU D 1 145 ? 43.022 87.709 2.171 1.00 21.59 144 GLU D C 1
ATOM 4807 O O . GLU D 1 145 ? 42.749 86.630 2.741 1.00 21.78 144 GLU D O 1
ATOM 4813 N N . SER D 1 146 ? 42.437 88.116 1.038 1.00 19.48 145 SER D N 1
ATOM 4814 C CA . SER D 1 146 ? 41.349 87.378 0.403 1.00 20.11 145 SER D CA 1
ATOM 4815 C C . SER D 1 146 ? 41.491 87.414 -1.118 1.00 19.54 145 SER D C 1
ATOM 4816 O O . SER D 1 146 ? 41.764 88.485 -1.687 1.00 19.12 145 SER D O 1
ATOM 4819 N N . VAL D 1 147 ? 41.392 86.263 -1.760 1.00 17.78 146 VAL D N 1
ATOM 4820 C CA . VAL D 1 147 ? 41.424 86.172 -3.212 1.00 18.44 146 VAL D CA 1
ATOM 4821 C C . VAL D 1 147 ? 40.357 85.191 -3.672 1.00 20.07 146 VAL D C 1
ATOM 4822 O O . VAL D 1 147 ? 40.326 84.047 -3.203 1.00 19.37 146 VAL D O 1
ATOM 4826 N N . VAL D 1 148 ? 39.513 85.601 -4.626 1.00 19.41 147 VAL D N 1
ATOM 4827 C CA . VAL D 1 148 ? 38.551 84.690 -5.236 1.00 19.85 147 VAL D CA 1
ATOM 4828 C C . VAL D 1 148 ? 38.617 84.878 -6.747 1.00 18.95 147 VAL D C 1
ATOM 4829 O O . VAL D 1 148 ? 39.061 85.906 -7.211 1.00 18.46 147 VAL D O 1
ATOM 4833 N N . LYS D 1 149 ? 38.267 83.835 -7.492 1.00 18.28 148 LYS D N 1
ATOM 4834 C CA . LYS D 1 149 ? 38.140 83.915 -8.926 1.00 17.98 148 LYS D CA 1
ATOM 4835 C C . LYS D 1 149 ? 36.706 83.538 -9.280 1.00 19.40 148 LYS D C 1
ATOM 4836 O O . LYS D 1 149 ? 36.271 82.422 -9.013 1.00 18.60 148 LYS D O 1
ATOM 4842 N N . LEU D 1 150 ? 35.966 84.506 -9.826 1.00 19.10 149 LEU D N 1
ATOM 4843 C CA . LEU D 1 150 ? 34.604 84.273 -10.243 1.00 19.58 149 LEU D CA 1
ATOM 4844 C C . LEU D 1 150 ? 34.556 83.580 -11.591 1.00 20.30 149 LEU D C 1
ATOM 4845 O O . LEU D 1 150 ? 35.540 83.497 -12.318 1.00 20.96 149 LEU D O 1
ATOM 4850 N N . THR D 1 151 ? 33.386 83.069 -11.918 1.00 20.29 150 THR D N 1
ATOM 4851 C CA . THR D 1 151 ? 33.185 82.430 -13.212 1.00 21.32 150 THR D CA 1
ATOM 4852 C C . THR D 1 151 ? 32.146 83.205 -13.975 1.00 20.53 150 THR D C 1
ATOM 4853 O O . THR D 1 151 ? 31.333 83.921 -13.398 1.00 19.49 150 THR D O 1
ATOM 4857 N N . ALA D 1 152 ? 32.237 83.088 -15.282 1.00 21.28 151 ALA D N 1
ATOM 4858 C CA . ALA D 1 152 ? 31.195 83.579 -16.197 1.00 21.62 151 ALA D CA 1
ATOM 4859 C C . ALA D 1 152 ? 30.504 82.361 -16.801 1.00 22.85 151 ALA D C 1
ATOM 4860 O O . ALA D 1 152 ? 30.793 81.198 -16.464 1.00 23.45 151 ALA D O 1
ATOM 4862 N N . VAL D 1 153 ? 29.586 82.633 -17.726 1.00 22.21 152 VAL D N 1
ATOM 4863 C CA . VAL D 1 153 ? 28.950 81.600 -18.506 1.00 22.95 152 VAL D CA 1
ATOM 4864 C C . VAL D 1 153 ? 29.565 81.636 -19.875 1.00 22.19 152 VAL D C 1
ATOM 4865 O O . VAL D 1 153 ? 29.738 82.713 -20.452 1.00 22.73 152 VAL D O 1
ATOM 4869 N N . CYS D 1 154 ? 29.936 80.478 -20.385 1.00 21.99 153 CYS D N 1
ATOM 4870 C CA . CYS D 1 154 ? 30.584 80.419 -21.669 1.00 23.19 153 CYS D CA 1
ATOM 4871 C C . CYS D 1 154 ? 29.566 80.831 -22.733 1.00 24.25 153 CYS D C 1
ATOM 4872 O O . CYS D 1 154 ? 28.475 80.281 -22.758 1.00 24.58 153 CYS D O 1
ATOM 4875 N N . MET D 1 155 ? 29.942 81.799 -23.546 1.00 25.41 154 MET D N 1
ATOM 4876 C CA . MET D 1 155 ? 29.032 82.365 -24.531 1.00 27.02 154 MET D CA 1
ATOM 4877 C C . MET D 1 155 ? 28.923 81.472 -25.767 1.00 28.38 154 MET D C 1
ATOM 4878 O O . M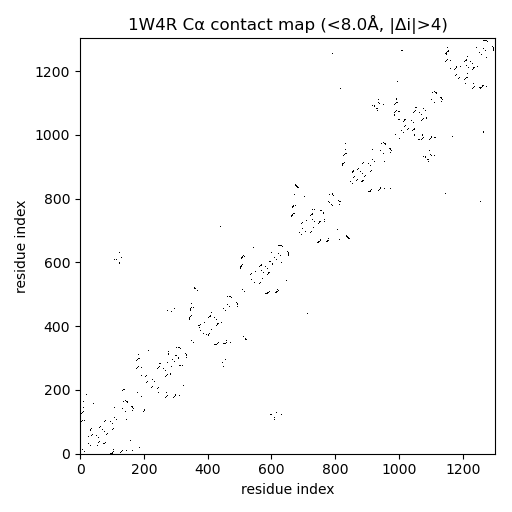ET D 1 155 ? 28.079 81.716 -26.645 1.00 30.70 154 MET D O 1
ATOM 4883 N N . GLU D 1 156 ? 29.735 80.427 -25.844 1.00 28.60 155 GLU D N 1
ATOM 4884 C CA . GLU D 1 156 ? 29.758 79.552 -27.000 1.00 29.74 155 GLU D CA 1
ATOM 4885 C C . GLU D 1 156 ? 29.195 78.159 -26.709 1.00 30.39 155 GLU D C 1
ATOM 4886 O O . GLU D 1 156 ? 28.670 77.540 -27.602 1.00 32.41 155 GLU D O 1
ATOM 4892 N N . CYS D 1 157 ? 29.255 77.660 -25.473 1.00 30.55 156 CYS D N 1
ATOM 4893 C CA . CYS D 1 157 ? 28.660 76.362 -25.151 1.00 29.78 156 CYS D CA 1
ATOM 4894 C C . CYS D 1 157 ? 27.829 76.351 -23.884 1.00 29.79 156 CYS D C 1
ATOM 4895 O O . CYS D 1 157 ? 27.264 75.332 -23.520 1.00 30.24 156 CYS D O 1
ATOM 4898 N N . PHE D 1 158 ? 27.780 77.474 -23.185 1.00 31.02 157 PHE D N 1
ATOM 4899 C CA . PHE D 1 158 ? 26.921 77.660 -22.014 1.00 31.73 157 PHE D CA 1
ATOM 4900 C C . PHE D 1 158 ? 27.290 76.856 -20.764 1.00 31.92 157 PHE D C 1
ATOM 4901 O O . PHE D 1 158 ? 26.537 76.858 -19.817 1.00 32.16 157 PHE D O 1
ATOM 4909 N N . ARG D 1 159 ? 28.473 76.234 -20.744 1.00 31.00 158 ARG D N 1
ATOM 4910 C CA . ARG D 1 159 ? 29.076 75.710 -19.502 1.00 30.84 158 ARG D CA 1
ATOM 4911 C C . ARG D 1 159 ? 29.773 76.848 -18.758 1.00 29.14 158 ARG D C 1
ATOM 4912 O O . ARG D 1 159 ? 29.737 77.976 -19.209 1.00 28.36 158 ARG D O 1
ATOM 4920 N N . GLU D 1 160 ? 30.380 76.579 -17.602 1.00 27.86 159 GLU D N 1
ATOM 4921 C CA . GLU D 1 160 ? 31.047 77.647 -16.850 1.00 27.49 159 GLU D CA 1
ATOM 4922 C C . GLU D 1 160 ? 32.315 78.116 -17.605 1.00 24.58 159 GLU D C 1
ATOM 4923 O O . GLU D 1 160 ? 33.044 77.300 -18.146 1.00 24.65 159 GLU D O 1
ATOM 4929 N N . ALA D 1 161 ? 32.593 79.404 -17.557 1.00 22.75 160 ALA D N 1
ATOM 4930 C CA . ALA D 1 161 ? 33.699 80.021 -18.273 1.00 20.59 160 ALA D CA 1
ATOM 4931 C C . ALA D 1 161 ? 34.682 80.661 -17.296 1.00 19.86 160 ALA D C 1
ATOM 4932 O O . ALA D 1 161 ? 34.277 81.443 -16.432 1.00 18.71 160 ALA D O 1
ATOM 4934 N N . ALA D 1 162 ? 35.969 80.407 -17.523 1.00 19.71 161 ALA D N 1
ATOM 4935 C CA . ALA D 1 162 ? 37.043 80.975 -16.685 1.00 19.52 161 ALA D CA 1
ATOM 4936 C C . ALA D 1 162 ? 37.937 81.930 -17.455 1.00 19.51 161 ALA D C 1
ATOM 4937 O O . ALA D 1 162 ? 38.827 82.541 -16.853 1.00 20.24 161 ALA D O 1
ATOM 4939 N N . TYR D 1 163 ? 37.736 82.051 -18.768 1.00 18.76 162 TYR D N 1
ATOM 4940 C CA . TYR D 1 163 ? 38.633 82.793 -19.652 1.00 19.12 162 TYR D CA 1
ATOM 4941 C C . TYR D 1 163 ? 37.907 83.761 -20.553 1.00 19.57 162 TYR D C 1
ATOM 4942 O O . TYR D 1 163 ? 36.681 83.718 -20.675 1.00 20.03 162 TYR D O 1
ATOM 4951 N N . THR D 1 164 ? 38.675 84.640 -21.159 1.00 20.59 163 THR D N 1
ATOM 4952 C CA . THR D 1 164 ? 38.131 85.622 -22.097 1.00 21.19 163 THR D CA 1
ATOM 4953 C C . THR D 1 164 ? 38.812 85.415 -23.432 1.00 22.47 163 THR D C 1
ATOM 4954 O O . THR D 1 164 ? 40.033 85.419 -23.523 1.00 21.38 163 THR D O 1
ATOM 4958 N N . LYS D 1 165 ? 38.002 85.252 -24.473 1.00 23.03 164 LYS D N 1
ATOM 4959 C CA . LYS D 1 165 ? 38.497 85.105 -25.832 1.00 25.05 164 LYS D CA 1
ATOM 4960 C C . LYS D 1 165 ? 38.244 86.409 -26.580 1.00 25.81 164 LYS D C 1
ATOM 4961 O O . LYS D 1 165 ? 37.152 86.968 -26.511 1.00 25.53 164 LYS D O 1
ATOM 4967 N N . ARG D 1 166 ? 39.278 86.916 -27.236 1.00 26.53 165 ARG D N 1
ATOM 4968 C CA . ARG D 1 166 ? 39.156 88.060 -28.129 1.00 27.75 165 ARG D CA 1
ATOM 4969 C C . ARG D 1 166 ? 38.604 87.581 -29.476 1.00 28.51 165 ARG D C 1
ATOM 4970 O O . ARG D 1 166 ? 39.105 86.625 -30.029 1.00 28.14 165 ARG D O 1
ATOM 4978 N N . LEU D 1 167 ? 37.608 88.286 -30.007 1.00 30.51 166 LEU D N 1
ATOM 497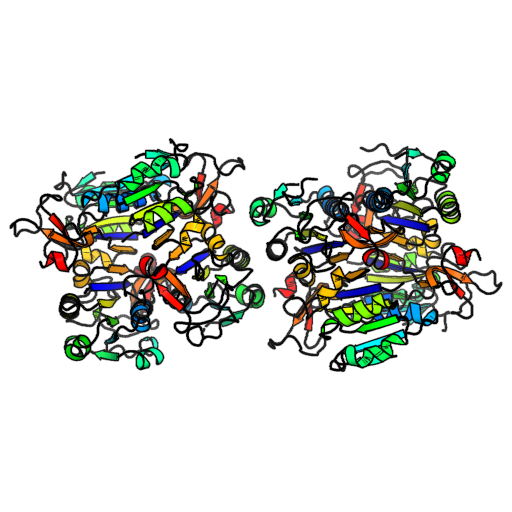9 C CA . LEU D 1 167 ? 36.897 87.870 -31.227 1.00 32.17 166 LEU D CA 1
ATOM 4980 C C . LEU D 1 167 ? 37.560 88.362 -32.505 1.00 34.35 166 LEU D C 1
ATOM 4981 O O . LEU D 1 167 ? 37.457 87.696 -33.529 1.00 36.10 166 LEU D O 1
ATOM 4986 N N . GLY D 1 168 ? 38.209 89.521 -32.448 1.00 36.15 167 GLY D N 1
ATOM 4987 C CA . GLY D 1 168 ? 38.927 90.087 -33.597 1.00 37.45 167 GLY D CA 1
ATOM 4988 C C . GLY D 1 168 ? 40.405 89.728 -33.634 1.00 37.98 167 GLY D C 1
ATOM 4989 O O . GLY D 1 168 ? 40.831 88.786 -32.971 1.00 38.69 167 GLY D O 1
ATOM 4990 N N . THR D 1 169 ? 41.189 90.490 -34.402 1.00 38.76 168 THR D N 1
ATOM 4991 C CA . THR D 1 169 ? 42.588 90.180 -34.670 1.00 38.83 168 THR D CA 1
ATOM 4992 C C . THR D 1 169 ? 43.584 91.134 -34.005 1.00 38.87 168 THR D C 1
ATOM 4993 O O . THR D 1 169 ? 44.783 90.995 -34.211 1.00 38.61 168 THR D O 1
ATOM 4997 N N . GLU D 1 170 ? 43.124 92.098 -33.224 1.00 38.43 169 GLU D N 1
ATOM 4998 C CA . GLU D 1 170 ? 44.056 93.022 -32.565 1.00 39.16 169 GLU D CA 1
ATOM 4999 C C . GLU D 1 170 ? 45.050 92.213 -31.727 1.00 39.19 169 GLU D C 1
ATOM 5000 O O . GLU D 1 170 ? 44.672 91.230 -31.089 1.00 38.22 169 GLU D O 1
ATOM 5006 N N . LYS D 1 171 ? 46.319 92.609 -31.761 1.00 38.92 170 LYS D N 1
ATOM 5007 C CA . LYS D 1 171 ? 47.357 91.897 -31.036 1.00 39.58 170 LYS D CA 1
ATOM 5008 C C . LYS D 1 171 ? 47.740 92.584 -29.726 1.00 38.43 170 LYS D C 1
ATOM 5009 O O . LYS D 1 171 ? 48.337 91.934 -28.881 1.00 38.26 170 LYS D O 1
ATOM 5015 N N . GLU D 1 172 ? 47.406 93.871 -29.560 1.00 37.28 171 GLU D N 1
ATOM 5016 C CA . GLU D 1 172 ? 47.759 94.602 -28.340 1.00 37.14 171 GLU D CA 1
ATOM 5017 C C . GLU D 1 172 ? 46.880 94.116 -27.199 1.00 34.96 171 GLU D C 1
ATOM 5018 O O . GLU D 1 172 ? 45.725 93.752 -27.413 1.00 33.73 171 GLU D O 1
ATOM 5024 N N . VAL D 1 173 ? 47.412 94.191 -25.991 1.00 33.59 172 VAL D N 1
ATOM 5025 C CA . VAL D 1 173 ? 46.674 93.770 -24.797 1.00 32.61 172 VAL D CA 1
ATOM 5026 C C . VAL D 1 173 ? 45.460 94.662 -24.569 1.00 31.68 172 VAL D C 1
ATOM 5027 O O . VAL D 1 173 ? 44.359 94.169 -24.498 1.00 29.68 172 VAL D O 1
ATOM 5031 N N . GLU D 1 174 ? 45.665 95.978 -24.520 1.00 31.24 173 GLU D N 1
ATOM 5032 C CA . GLU D 1 174 ? 44.588 96.890 -24.170 1.00 31.36 173 GLU D CA 1
ATOM 5033 C C . GLU D 1 174 ? 43.715 97.246 -25.368 1.00 31.70 173 GLU D C 1
ATOM 5034 O O . GLU D 1 174 ? 44.123 98.029 -26.228 1.00 31.15 173 GLU D O 1
ATOM 5040 N N . VAL D 1 175 ? 42.543 96.617 -25.428 1.00 30.89 174 VAL D N 1
ATOM 5041 C CA . VAL D 1 175 ? 41.485 96.959 -26.360 1.00 31.70 174 VAL D CA 1
ATOM 5042 C C . VAL D 1 175 ? 40.144 96.964 -25.636 1.00 31.85 174 VAL D C 1
ATOM 5043 O O . VAL D 1 175 ? 39.589 95.912 -25.274 1.00 31.29 174 VAL D O 1
ATOM 5047 N N . ILE D 1 176 ? 39.632 98.164 -25.427 1.00 31.98 175 ILE D N 1
ATOM 5048 C CA . ILE D 1 176 ? 38.415 98.371 -24.676 1.00 32.41 175 ILE D CA 1
ATOM 5049 C C . ILE D 1 176 ? 37.238 97.873 -25.474 1.00 32.68 175 ILE D C 1
ATOM 5050 O O . ILE D 1 176 ? 37.154 98.101 -26.679 1.00 33.60 175 ILE D O 1
ATOM 5055 N N . GLY D 1 177 ? 36.330 97.165 -24.823 1.00 31.67 176 GLY D N 1
ATOM 5056 C CA . GLY D 1 177 ? 35.169 96.638 -25.503 1.00 31.35 176 GLY D CA 1
ATOM 5057 C C . GLY D 1 177 ? 34.416 95.653 -24.653 1.00 30.76 176 GLY D C 1
ATOM 5058 O O . GLY D 1 177 ? 34.916 95.206 -23.591 1.00 30.60 176 GLY D O 1
ATOM 5059 N N . GLY D 1 178 ? 33.221 95.318 -25.113 1.00 29.31 177 GLY D N 1
ATOM 5060 C CA . GLY D 1 178 ? 32.345 94.372 -24.451 1.00 29.63 177 GLY D CA 1
ATOM 5061 C C . GLY D 1 178 ? 32.158 93.094 -25.236 1.00 29.78 177 GLY D C 1
ATOM 5062 O O . GLY D 1 178 ? 33.077 92.583 -25.863 1.00 29.98 177 GLY D O 1
ATOM 5063 N N . ALA D 1 179 ? 30.943 92.574 -25.211 1.00 31.61 178 ALA D N 1
ATOM 5064 C CA . ALA D 1 179 ? 30.621 91.289 -25.827 1.00 32.45 178 ALA D CA 1
ATOM 5065 C C . ALA D 1 179 ? 30.677 91.329 -27.370 1.00 34.37 178 ALA D C 1
ATOM 5066 O O . ALA D 1 179 ? 30.686 90.296 -28.039 1.00 35.02 178 ALA D O 1
ATOM 5068 N N . ASP D 1 180 ? 30.712 92.530 -27.933 1.00 35.44 179 ASP D N 1
ATOM 5069 C CA . ASP D 1 180 ? 30.954 92.663 -29.364 1.00 36.30 179 ASP D CA 1
ATOM 5070 C C . ASP D 1 180 ? 32.412 92.369 -29.717 1.00 35.02 179 ASP D C 1
ATOM 5071 O O . ASP D 1 180 ? 32.719 92.075 -30.863 1.00 35.25 179 ASP D O 1
ATOM 5076 N N . LYS D 1 181 ? 33.323 92.457 -28.735 1.00 32.58 180 LYS D N 1
ATOM 5077 C CA . LYS D 1 181 ? 34.754 92.274 -28.983 1.00 31.38 180 LYS D CA 1
ATOM 5078 C C . LYS D 1 181 ? 35.386 91.051 -28.241 1.00 28.95 180 LYS D C 1
ATOM 5079 O O . LYS D 1 181 ? 36.477 90.586 -28.582 1.00 28.31 180 LYS D O 1
ATOM 5085 N N . TYR D 1 182 ? 34.651 90.542 -27.270 1.00 26.49 181 TYR D N 1
ATOM 5086 C CA . TYR D 1 182 ? 35.112 89.465 -26.383 1.00 25.59 181 TYR D CA 1
ATOM 5087 C C . TYR D 1 182 ? 33.962 88.538 -26.031 1.00 24.91 181 TYR D C 1
ATOM 5088 O O . TYR D 1 182 ? 32.817 88.973 -25.878 1.00 25.25 181 TYR D O 1
ATOM 5097 N N . HIS D 1 183 ? 34.294 87.257 -25.861 1.00 24.46 182 HIS D N 1
ATOM 5098 C CA . HIS D 1 183 ? 33.432 86.262 -25.292 1.00 24.40 182 HIS D CA 1
ATOM 5099 C C . HIS D 1 183 ? 34.076 85.651 -24.041 1.00 24.34 182 HIS D C 1
ATOM 5100 O O . HIS D 1 183 ? 35.220 85.236 -24.104 1.00 23.90 182 HIS D O 1
ATOM 5107 N N . SER D 1 184 ? 33.311 85.525 -22.974 1.00 23.77 183 SER D N 1
ATOM 5108 C CA . SER D 1 184 ? 33.697 84.616 -21.878 1.00 23.68 183 SER D CA 1
ATOM 5109 C C . SER D 1 184 ? 33.599 83.202 -22.393 1.00 23.78 183 SER D C 1
ATOM 5110 O O . SER D 1 184 ? 32.621 82.829 -23.064 1.00 22.42 183 SER D O 1
ATOM 5113 N N . VAL D 1 185 ? 34.614 82.387 -22.118 1.00 22.65 184 VAL D N 1
ATOM 5114 C CA . VAL D 1 185 ? 34.658 81.014 -22.596 1.00 21.68 184 VAL D CA 1
ATOM 5115 C C . VAL D 1 185 ? 35.278 80.042 -21.616 1.00 21.97 184 VAL D C 1
ATOM 5116 O O . VAL D 1 185 ? 36.077 80.441 -20.772 1.00 21.24 184 VAL D O 1
ATOM 5120 N N . CYS D 1 186 ? 34.867 78.783 -21.756 1.00 22.28 185 CYS D N 1
ATOM 5121 C CA . CYS D 1 186 ? 35.478 77.629 -21.100 1.00 21.74 185 CYS D CA 1
ATOM 5122 C C . CYS D 1 186 ? 36.749 77.272 -21.896 1.00 21.20 185 CYS D C 1
ATOM 5123 O O . CYS D 1 186 ? 37.082 77.929 -22.909 1.00 20.18 185 CYS D O 1
ATOM 5126 N N . ARG D 1 187 ? 37.516 76.331 -21.364 1.00 20.77 186 ARG D N 1
ATOM 5127 C CA . ARG D 1 187 ? 38.776 75.901 -21.963 1.00 21.15 186 ARG D CA 1
ATOM 5128 C C . ARG D 1 187 ? 38.590 75.364 -23.385 1.00 21.18 186 ARG D C 1
ATOM 5129 O O . ARG D 1 187 ? 39.319 75.712 -24.263 1.00 22.23 186 ARG D O 1
ATOM 5137 N N . LEU D 1 188 ? 37.638 74.474 -23.567 1.00 22.88 187 LEU D N 1
ATOM 5138 C CA . LEU D 1 188 ? 37.387 73.874 -24.885 1.00 24.56 187 LEU D CA 1
ATOM 5139 C C . LEU D 1 188 ? 37.050 74.946 -25.914 1.00 24.41 187 LEU D C 1
ATOM 5140 O O . LEU D 1 188 ? 37.647 74.969 -27.005 1.00 24.91 187 LEU D O 1
ATOM 5145 N N . CYS D 1 189 ? 36.141 75.857 -25.573 1.00 23.89 188 CYS D N 1
ATOM 5146 C CA . CYS D 1 189 ? 35.772 76.925 -26.498 1.00 24.07 188 CYS D CA 1
ATOM 5147 C C . CYS D 1 189 ? 36.929 77.918 -26.727 1.00 23.97 188 CYS D C 1
ATOM 5148 O O . CYS D 1 189 ? 37.132 78.448 -27.831 1.00 23.92 188 CYS D O 1
ATOM 5151 N N . TYR D 1 190 ? 37.765 78.137 -25.706 1.00 22.94 189 TYR D N 1
ATOM 5152 C CA . TYR D 1 190 ? 38.882 79.037 -25.875 1.00 22.21 189 TYR D CA 1
ATOM 5153 C C . TYR D 1 190 ? 39.770 78.565 -27.047 1.00 23.35 189 TYR D C 1
ATOM 5154 O O . TYR D 1 190 ? 40.274 79.388 -27.829 1.00 23.00 189 TYR D O 1
ATOM 5163 N N . PHE D 1 191 ? 39.950 77.261 -27.146 1.00 24.54 190 PHE D N 1
ATOM 5164 C CA . PHE D 1 191 ? 40.885 76.660 -28.109 1.00 26.46 190 PHE D CA 1
ATOM 5165 C C . PHE D 1 191 ? 40.226 76.169 -29.399 1.00 29.77 190 PHE D C 1
ATOM 5166 O O . PHE D 1 191 ? 40.899 75.582 -30.255 1.00 30.36 190 PHE D O 1
ATOM 5174 N N . LYS D 1 192 ? 38.924 76.391 -29.540 1.00 32.25 191 LYS D N 1
ATOM 5175 C CA . LYS D 1 192 ? 38.173 75.761 -30.650 1.00 35.04 191 LYS D CA 1
ATOM 5176 C C . LYS D 1 192 ? 38.631 76.362 -31.977 1.00 35.91 191 LYS D C 1
ATOM 5177 O O . LYS D 1 192 ? 38.855 77.582 -32.056 1.00 38.37 191 LYS D O 1
ATOM 5183 N N . ARG E 1 19 ? 21.287 78.728 39.472 1.00 40.17 18 ARG E N 1
ATOM 5184 C CA . ARG E 1 19 ? 20.981 77.269 39.503 1.00 40.00 18 ARG E CA 1
ATOM 5185 C C . ARG E 1 19 ? 19.618 76.937 38.879 1.00 37.35 18 ARG E C 1
ATOM 5186 O O . ARG E 1 19 ? 18.564 77.159 39.479 1.00 38.58 18 ARG E O 1
ATOM 5194 N N . GLY E 1 20 ? 19.652 76.380 37.679 1.00 33.96 19 GLY E N 1
ATOM 5195 C CA . GLY E 1 20 ? 18.454 75.950 36.998 1.00 31.18 19 GLY E CA 1
ATOM 5196 C C . GLY E 1 20 ? 18.060 74.555 37.421 1.00 28.29 19 GLY E C 1
ATOM 5197 O O . GLY E 1 20 ? 18.821 73.842 38.057 1.00 27.60 19 GLY E O 1
ATOM 5198 N N . GLN E 1 21 ? 16.844 74.178 37.058 1.00 26.49 20 GLN E N 1
ATOM 5199 C CA . GLN E 1 21 ? 16.314 72.883 37.416 1.00 24.87 20 GLN E CA 1
ATOM 5200 C C . GLN E 1 21 ? 15.113 72.578 36.570 1.00 23.85 20 GLN E C 1
ATOM 5201 O O . GLN E 1 21 ? 14.538 73.453 35.943 1.00 22.67 20 GLN E O 1
ATOM 5207 N N . ILE E 1 22 ? 14.740 71.306 36.581 1.00 21.80 21 ILE E N 1
ATOM 5208 C CA . ILE E 1 22 ? 13.506 70.844 35.965 1.00 21.10 21 ILE E CA 1
ATOM 5209 C C . ILE E 1 22 ? 12.684 70.184 37.055 1.00 20.39 21 ILE E C 1
ATOM 5210 O O . ILE E 1 22 ? 13.180 69.340 37.798 1.00 20.03 21 ILE E O 1
ATOM 5215 N N . GLN E 1 23 ? 11.419 70.560 37.137 1.00 19.89 22 GLN E N 1
ATOM 5216 C CA . GLN E 1 23 ? 10.462 69.900 38.000 1.00 19.44 22 GLN E CA 1
ATOM 5217 C C . GLN E 1 23 ? 9.382 69.339 37.108 1.00 19.79 22 GLN E C 1
ATOM 5218 O O . GLN E 1 23 ? 8.923 70.029 36.230 1.00 21.75 22 GLN E O 1
ATOM 5224 N N . VAL E 1 24 ? 8.988 68.098 37.342 1.00 19.55 23 VAL E N 1
ATOM 5225 C CA . VAL E 1 24 ? 7.968 67.438 36.551 1.00 20.04 23 VAL E CA 1
ATOM 5226 C C . VAL E 1 24 ? 6.786 67.050 37.432 1.00 20.22 23 VAL E C 1
ATOM 5227 O O . VAL E 1 24 ? 6.958 66.449 38.486 1.00 20.11 23 VAL E O 1
ATOM 5231 N N . ILE E 1 25 ? 5.608 67.441 36.989 1.00 19.95 24 ILE E N 1
ATOM 5232 C CA . ILE E 1 25 ? 4.345 67.091 37.596 1.00 19.54 24 ILE E CA 1
ATOM 5233 C C . ILE E 1 25 ? 3.602 66.155 36.649 1.00 20.40 24 ILE E C 1
ATOM 5234 O O . ILE E 1 25 ? 3.040 66.608 35.624 1.00 20.21 24 ILE E O 1
ATOM 5239 N N . LEU E 1 26 ? 3.581 64.879 36.986 1.00 19.94 25 LEU E N 1
ATOM 5240 C CA . LEU E 1 26 ? 2.874 63.884 36.189 1.00 21.43 25 LEU E CA 1
ATOM 5241 C C . LEU E 1 26 ? 1.516 63.612 36.789 1.00 21.40 25 LEU E C 1
ATOM 5242 O O . LEU E 1 26 ? 1.183 64.030 37.892 1.00 20.50 25 LEU E O 1
ATOM 5247 N N . GLY E 1 27 ? 0.702 62.873 36.063 1.00 21.04 26 GLY E N 1
ATOM 5248 C CA . GLY E 1 27 ? -0.542 62.401 36.601 1.00 20.45 26 GLY E CA 1
ATOM 5249 C C . GLY E 1 27 ? -1.490 62.094 35.434 1.00 21.96 26 GLY E C 1
ATOM 5250 O O . GLY E 1 27 ? -1.187 62.440 34.283 1.00 22.45 26 GLY E O 1
ATOM 5251 N N . PRO E 1 28 ? -2.609 61.483 35.740 1.00 22.23 27 PRO E N 1
ATOM 5252 C CA . PRO E 1 28 ? -3.644 61.260 34.720 1.00 22.65 27 PRO E CA 1
ATOM 5253 C C . PRO E 1 28 ? -4.403 62.535 34.509 1.00 22.67 27 PRO E C 1
ATOM 5254 O O . PRO E 1 28 ? -4.138 63.569 35.157 1.00 22.33 27 PRO E O 1
ATOM 5258 N N . MET E 1 29 ? -5.363 62.498 33.578 1.00 22.00 28 MET E N 1
ATOM 5259 C CA . MET E 1 29 ? -6.294 63.588 33.447 1.00 21.52 28 MET E CA 1
ATOM 5260 C C . MET E 1 29 ? -7.060 63.855 34.740 1.00 20.53 28 MET E C 1
ATOM 5261 O O . MET E 1 29 ? -7.271 62.960 35.540 1.00 21.59 28 MET E O 1
ATOM 5266 N N . PHE E 1 30 ? -7.445 65.119 34.929 1.00 21.84 29 PHE E N 1
ATOM 5267 C CA . PHE E 1 30 ? -8.339 65.544 35.986 1.00 22.37 29 PHE E CA 1
ATOM 5268 C C . PHE E 1 30 ? -7.684 65.430 37.353 1.00 22.53 29 PHE E C 1
ATOM 5269 O O . PHE E 1 30 ? -8.394 65.366 38.348 1.00 23.33 29 PHE E O 1
ATOM 5277 N N . SER E 1 31 ? -6.345 65.350 37.375 1.00 22.26 30 SER E N 1
ATOM 5278 C CA . SER E 1 31 ? -5.585 65.351 38.652 1.00 20.95 30 SER E CA 1
ATOM 5279 C C . SER E 1 31 ? -5.145 66.756 39.085 1.00 21.46 30 SER E C 1
ATOM 5280 O O . SER E 1 31 ? -4.574 66.932 40.152 1.00 22.04 30 SER E O 1
ATOM 5283 N N . GLY E 1 32 ? -5.423 67.768 38.281 1.00 21.01 31 GLY E N 1
ATOM 5284 C CA . GLY E 1 32 ? -5.024 69.134 38.557 1.00 21.93 31 GLY E CA 1
ATOM 5285 C C . GLY E 1 32 ? -3.549 69.456 38.382 1.00 21.66 31 GLY E C 1
ATOM 5286 O O . GLY E 1 32 ? -3.027 70.314 39.049 1.00 21.65 31 GLY E O 1
ATOM 5287 N N . LYS E 1 33 ? -2.903 68.793 37.433 1.00 21.43 32 LYS E N 1
ATOM 5288 C CA . LYS E 1 33 ? -1.548 69.135 37.064 1.00 20.42 32 LYS E CA 1
ATOM 5289 C C . LYS E 1 33 ? -1.307 70.585 36.726 1.00 20.81 32 LYS E C 1
ATOM 5290 O O . LYS E 1 33 ? -0.295 71.157 37.180 1.00 18.98 32 LYS E O 1
ATOM 5296 N N A SER E 1 34 ? -2.181 71.197 35.913 0.50 20.02 33 SER E N 1
ATOM 5297 N N B SER E 1 34 ? -2.203 71.182 35.926 0.50 20.46 33 SER E N 1
ATOM 5298 C CA A SER E 1 34 ? -2.004 72.597 35.543 0.50 20.19 33 SER E CA 1
ATOM 5299 C CA B SER E 1 34 ? -2.087 72.583 35.536 0.50 21.09 33 SER E CA 1
ATOM 5300 C C A SER E 1 34 ? -2.231 73.544 36.718 0.50 20.24 33 SER E C 1
ATOM 5301 C C B SER E 1 34 ? -2.226 73.522 36.719 0.50 20.67 33 SER E C 1
ATOM 5302 O O A SER E 1 34 ? -1.668 74.628 36.756 0.50 20.64 33 SER E O 1
ATOM 5303 O O B SER E 1 34 ? -1.605 74.574 36.761 0.50 21.01 33 SER E O 1
ATOM 5308 N N . THR E 1 35 ? -3.067 73.139 37.667 1.00 21.13 34 THR E N 1
ATOM 5309 C CA . THR E 1 35 ? -3.278 73.918 38.884 1.00 20.83 34 THR E CA 1
ATOM 5310 C C . THR E 1 35 ? -2.016 73.872 39.764 1.00 19.37 34 THR E C 1
ATOM 5311 O O . THR E 1 35 ? -1.569 74.908 40.256 1.00 19.71 34 THR E O 1
ATOM 5315 N N . GLU E 1 36 ? -1.418 72.706 39.886 1.00 19.85 35 GLU E N 1
ATOM 5316 C CA . GLU E 1 36 ? -0.154 72.570 40.625 1.00 19.93 35 GLU E CA 1
ATOM 5317 C C . GLU E 1 36 ? 1.004 73.326 39.946 1.00 19.99 35 GLU E C 1
ATOM 5318 O O . GLU E 1 36 ? 1.787 73.997 40.592 1.00 17.32 35 GLU E O 1
ATOM 5324 N N . LEU E 1 37 ? 1.069 73.259 38.621 1.00 19.78 36 LEU E N 1
ATOM 5325 C CA . LEU E 1 37 ? 1.998 74.085 37.855 1.00 19.65 36 LEU E CA 1
ATOM 5326 C C . LEU E 1 37 ? 1.837 75.549 38.208 1.00 20.00 36 LEU E C 1
ATOM 5327 O O . LEU E 1 37 ? 2.816 76.217 38.542 1.00 20.03 36 LEU E O 1
ATOM 5332 N N . MET E 1 38 ? 0.597 76.055 38.137 1.00 20.11 37 MET E N 1
ATOM 5333 C CA . MET E 1 38 ? 0.350 77.457 38.394 1.00 21.05 37 MET E CA 1
ATOM 5334 C C . MET E 1 38 ? 0.635 77.790 39.860 1.00 19.06 37 MET E C 1
ATOM 5335 O O . MET E 1 38 ? 1.179 78.821 40.153 1.00 20.75 37 MET E O 1
ATOM 5340 N N . ARG E 1 39 ? 0.331 76.891 40.767 1.00 19.99 38 ARG E N 1
ATOM 5341 C CA . ARG E 1 39 ? 0.706 77.134 42.172 1.00 19.00 38 ARG E CA 1
ATOM 5342 C C . ARG E 1 39 ? 2.208 77.379 42.305 1.00 18.73 38 ARG E C 1
ATOM 5343 O O . ARG E 1 39 ? 2.636 78.324 42.943 1.00 18.79 38 ARG E O 1
ATOM 5351 N N . ARG E 1 40 ? 3.004 76.536 41.662 1.00 18.35 39 ARG E N 1
ATOM 5352 C CA . ARG E 1 40 ? 4.430 76.629 41.778 1.00 19.36 39 ARG E CA 1
ATOM 5353 C C . ARG E 1 40 ? 4.937 77.880 41.094 1.00 20.36 39 ARG E C 1
ATOM 5354 O O . ARG E 1 40 ? 5.816 78.548 41.606 1.00 20.90 39 ARG E O 1
ATOM 5362 N N . VAL E 1 41 ? 4.384 78.215 39.925 1.00 20.65 40 VAL E N 1
ATOM 5363 C CA . VAL E 1 41 ? 4.833 79.379 39.194 1.00 21.08 40 VAL E CA 1
ATOM 5364 C C . VAL E 1 41 ? 4.512 80.648 39.992 1.00 22.22 40 VAL E C 1
ATOM 5365 O O . VAL E 1 41 ? 5.352 81.545 40.126 1.00 22.26 40 VAL E O 1
ATOM 5369 N N . ARG E 1 42 ? 3.318 80.692 40.565 1.00 21.76 41 ARG E N 1
ATOM 5370 C CA . ARG E 1 42 ? 2.864 81.873 41.270 1.00 23.07 41 ARG E CA 1
ATOM 5371 C C . ARG E 1 42 ? 3.706 82.113 42.543 1.00 22.41 41 ARG E C 1
ATOM 5372 O O . ARG E 1 42 ? 3.888 83.245 42.948 1.00 22.97 41 ARG E O 1
ATOM 5380 N N . ARG E 1 43 ? 4.230 81.049 43.135 1.00 23.40 42 ARG E N 1
ATOM 5381 C CA . ARG E 1 43 ? 5.142 81.187 44.259 1.00 23.39 42 ARG E CA 1
ATOM 5382 C C . ARG E 1 43 ? 6.361 82.016 43.909 1.00 23.34 42 ARG E C 1
ATOM 5383 O O . ARG E 1 43 ? 6.807 82.830 44.705 1.00 22.78 42 ARG E O 1
ATOM 5391 N N . PHE E 1 44 ? 6.887 81.798 42.705 1.00 22.42 43 PHE E N 1
ATOM 5392 C CA . PHE E 1 44 ? 8.006 82.588 42.230 1.00 23.40 43 PHE E CA 1
ATOM 5393 C C . PHE E 1 44 ? 7.579 83.991 41.809 1.00 23.28 43 PHE E C 1
ATOM 5394 O O . PHE E 1 44 ? 8.267 84.975 42.085 1.00 23.54 43 PHE E O 1
ATOM 5402 N N . GLN E 1 45 ? 6.435 84.083 41.168 1.00 23.62 44 GLN E N 1
ATOM 5403 C CA . GLN E 1 45 ? 5.956 85.348 40.620 1.00 25.38 44 GLN E CA 1
ATOM 5404 C C . GLN E 1 45 ? 5.727 86.361 41.737 1.00 25.29 44 GLN E C 1
ATOM 5405 O O . GLN E 1 45 ? 6.144 87.504 41.645 1.00 23.93 44 GLN E O 1
ATOM 5411 N N . ILE E 1 46 ? 5.145 85.923 42.849 1.00 24.93 45 ILE E N 1
ATOM 5412 C CA . ILE E 1 46 ? 4.919 86.843 43.965 1.00 26.30 45 ILE E CA 1
ATOM 5413 C C . ILE E 1 46 ? 6.232 87.291 44.644 1.00 26.60 45 ILE E C 1
ATOM 5414 O O . ILE E 1 46 ? 6.259 88.308 45.336 1.00 26.92 45 ILE E O 1
ATOM 5419 N N . ALA E 1 47 ? 7.318 86.543 44.451 1.00 26.66 46 ALA E N 1
ATOM 5420 C CA . ALA E 1 47 ? 8.637 86.941 44.909 1.00 28.00 46 ALA E CA 1
ATOM 5421 C C . ALA E 1 47 ? 9.434 87.720 43.855 1.00 29.10 46 ALA E C 1
ATOM 5422 O O . ALA E 1 47 ? 10.656 87.792 43.953 1.00 30.49 46 ALA E O 1
ATOM 5424 N N . GLN E 1 48 ? 8.716 88.245 42.862 1.00 30.37 47 GLN E N 1
ATOM 5425 C CA . GLN E 1 48 ? 9.216 89.119 41.790 1.00 31.65 47 GLN E CA 1
ATOM 5426 C C . GLN E 1 48 ? 10.101 88.443 40.736 1.00 30.94 47 GLN E C 1
ATOM 5427 O O . GLN E 1 48 ? 10.892 89.109 40.064 1.00 30.24 47 GLN E O 1
ATOM 5433 N N . TYR E 1 49 ? 9.986 87.128 40.576 1.00 29.35 48 TYR E N 1
ATOM 5434 C CA . TYR E 1 49 ? 10.652 86.466 39.468 1.00 29.00 48 TYR E CA 1
ATOM 5435 C C . TYR E 1 49 ? 9.825 86.685 38.201 1.00 28.63 48 TYR E C 1
ATOM 5436 O O . TYR E 1 49 ? 8.612 86.670 38.260 1.00 27.70 48 TYR E O 1
ATOM 5445 N N . LYS E 1 50 ? 10.470 86.873 37.050 1.00 28.59 49 LYS E N 1
ATOM 5446 C CA . LYS E 1 50 ? 9.728 86.907 35.803 1.00 29.23 49 LYS E CA 1
ATOM 5447 C C . LYS E 1 50 ? 9.471 85.474 35.400 1.00 27.78 49 LYS E C 1
ATOM 5448 O O . LYS E 1 50 ? 10.375 84.637 35.453 1.00 27.73 49 LYS E O 1
ATOM 5454 N N . CYS E 1 51 ? 8.259 85.235 34.935 1.00 27.63 50 CYS E N 1
ATOM 5455 C CA . CYS E 1 51 ? 7.744 83.918 34.621 1.00 27.92 50 CYS E CA 1
ATOM 5456 C C . CYS E 1 51 ? 7.096 83.930 33.250 1.00 29.38 50 CYS E C 1
ATOM 5457 O O . CYS E 1 51 ? 6.517 84.946 32.815 1.00 29.41 50 CYS E O 1
ATOM 5460 N N . LEU E 1 52 ? 7.175 82.791 32.577 1.00 29.08 51 LEU E N 1
ATOM 5461 C CA . LEU E 1 52 ? 6.455 82.551 31.344 1.00 30.60 51 LEU E CA 1
ATOM 5462 C C . LEU E 1 52 ? 5.766 81.221 31.482 1.00 30.07 51 LEU E C 1
ATOM 5463 O O . LEU E 1 52 ? 6.365 80.284 31.979 1.00 29.01 51 LEU E O 1
ATOM 5468 N N . VAL E 1 53 ? 4.518 81.138 31.058 1.00 29.49 52 VAL E N 1
ATOM 5469 C CA . VAL E 1 53 ? 3.857 79.869 30.960 1.00 30.47 52 VAL E CA 1
ATOM 5470 C C . VAL E 1 53 ? 3.542 79.583 29.501 1.00 31.17 52 VAL E C 1
ATOM 5471 O O . VAL E 1 53 ? 3.058 80.455 28.806 1.00 32.13 52 VAL E O 1
ATOM 5475 N N . ILE E 1 54 ? 3.808 78.359 29.064 1.00 31.31 53 ILE E N 1
ATOM 5476 C CA . ILE E 1 54 ? 3.578 77.924 27.694 1.00 31.31 53 ILE E CA 1
ATOM 5477 C C . ILE E 1 54 ? 2.519 76.842 27.715 1.00 32.59 53 ILE E C 1
ATOM 5478 O O . ILE E 1 54 ? 2.576 75.910 28.527 1.00 31.52 53 ILE E O 1
ATOM 5483 N N . LYS E 1 55 ? 1.524 76.964 26.846 1.00 33.73 54 LYS E N 1
ATOM 5484 C CA . LYS E 1 55 ? 0.483 75.952 26.715 1.00 35.73 54 LYS E CA 1
ATOM 5485 C C . LYS E 1 55 ? 0.492 75.411 25.264 1.00 36.19 54 LYS E C 1
ATOM 5486 O O . LYS E 1 55 ? 1.027 76.047 24.351 1.00 35.07 54 LYS E O 1
ATOM 5492 N N . TYR E 1 56 ? -0.005 74.193 25.104 1.00 36.66 55 TYR E N 1
ATOM 5493 C CA . TYR E 1 56 ? -0.026 73.528 23.815 1.00 37.19 55 TYR E CA 1
ATOM 5494 C C . TYR E 1 56 ? -1.170 74.122 22.992 1.00 37.80 55 TYR E C 1
ATOM 5495 O O . TYR E 1 56 ? -2.330 74.030 23.352 1.00 37.28 55 TYR E O 1
ATOM 5504 N N . ALA E 1 57 ? -0.814 74.712 21.871 1.00 39.41 56 ALA E N 1
ATOM 5505 C CA . ALA E 1 57 ? -1.735 75.523 21.085 1.00 40.53 56 ALA E CA 1
ATOM 5506 C C . ALA E 1 57 ? -2.974 74.753 20.632 1.00 41.41 56 ALA E C 1
ATOM 5507 O O . ALA E 1 57 ? -4.074 75.308 20.592 1.00 42.51 56 ALA E O 1
ATOM 5509 N N . LYS E 1 58 ? -2.804 73.471 20.335 1.00 42.75 57 LYS E N 1
ATOM 5510 C CA . LYS E 1 58 ? -3.877 72.671 19.754 1.00 44.44 57 LYS E CA 1
ATOM 5511 C C . LYS E 1 58 ? -4.882 72.161 20.762 1.00 45.54 57 LYS E C 1
ATOM 5512 O O . LYS E 1 58 ? -5.920 71.668 20.365 1.00 45.53 57 LYS E O 1
ATOM 5518 N N . ASP E 1 59 ? -4.596 72.258 22.058 1.00 46.70 58 ASP E N 1
ATOM 5519 C CA . ASP E 1 59 ? -5.621 71.932 23.032 1.00 47.93 58 ASP E CA 1
ATOM 5520 C C . ASP E 1 59 ? -6.583 73.111 23.112 1.00 50.20 58 ASP E C 1
ATOM 5521 O O . ASP E 1 59 ? -6.292 74.151 23.691 1.00 49.73 58 ASP E O 1
ATOM 5526 N N . THR E 1 60 ? -7.751 72.879 22.527 1.00 52.89 59 THR E N 1
ATOM 5527 C CA . THR E 1 60 ? -8.682 73.912 22.104 1.00 55.09 59 THR E CA 1
ATOM 5528 C C . THR E 1 60 ? -9.829 74.025 23.116 1.00 56.31 59 THR E C 1
ATOM 5529 O O . THR E 1 60 ? -10.977 74.308 22.748 1.00 57.02 59 THR E O 1
ATOM 5533 N N . ARG E 1 61 ? -9.518 73.811 24.397 1.00 57.14 60 ARG E N 1
ATOM 5534 C CA . ARG E 1 61 ? -10.560 73.613 25.396 1.00 57.65 60 ARG E CA 1
ATOM 5535 C C . ARG E 1 61 ? -10.234 74.331 26.704 1.00 57.87 60 ARG E C 1
ATOM 5536 O O . ARG E 1 61 ? -10.969 75.226 27.131 1.00 58.40 60 ARG E O 1
ATOM 5544 N N . ALA E 1 76 ? -0.654 82.693 29.414 1.00 47.46 75 ALA E N 1
ATOM 5545 C CA . ALA E 1 76 ? 0.122 81.642 28.779 1.00 47.06 75 ALA E CA 1
ATOM 5546 C C . ALA E 1 76 ? 0.299 81.873 27.265 1.00 46.92 75 ALA E C 1
ATOM 5547 O O . ALA E 1 76 ? -0.697 82.118 26.565 1.00 47.36 75 ALA E O 1
ATOM 5549 N N . LEU E 1 77 ? 1.543 81.786 26.780 1.00 45.64 76 LEU E N 1
ATOM 5550 C CA . LEU E 1 77 ? 1.868 81.769 25.339 1.00 45.49 76 LEU E CA 1
ATOM 5551 C C . LEU E 1 77 ? 1.542 80.419 24.687 1.00 45.14 76 LEU E C 1
ATOM 5552 O O . LEU E 1 77 ? 2.160 79.412 25.050 1.00 43.83 76 LEU E O 1
ATOM 5557 N N . PRO E 1 78 ? 0.602 80.374 23.728 1.00 45.16 77 PRO E N 1
ATOM 5558 C CA . PRO E 1 78 ? 0.349 79.116 22.999 1.00 44.67 77 PRO E CA 1
ATOM 5559 C C . PRO E 1 78 ? 1.508 78.763 22.098 1.00 44.27 77 PRO E C 1
ATOM 5560 O O . PRO E 1 78 ? 2.198 79.654 21.601 1.00 43.70 77 PRO E O 1
ATOM 5564 N N . ALA E 1 79 ? 1.743 77.469 21.917 1.00 43.95 78 ALA E N 1
ATOM 5565 C CA . ALA E 1 79 ? 2.815 76.987 21.044 1.00 44.04 78 ALA E CA 1
ATOM 5566 C C . ALA E 1 79 ? 2.560 75.545 20.625 1.00 44.41 78 ALA E C 1
ATOM 5567 O O . ALA E 1 79 ? 1.815 74.841 21.293 1.00 44.41 78 ALA E O 1
ATOM 5569 N N . CYS E 1 80 ? 3.148 75.133 19.498 1.00 44.54 79 CYS E N 1
ATOM 5570 C CA . CYS E 1 80 ? 3.155 73.726 19.050 1.00 45.07 79 CYS E CA 1
ATOM 5571 C C . CYS E 1 80 ? 4.535 73.125 19.145 1.00 43.39 79 CYS E C 1
ATOM 5572 O O . CYS E 1 80 ? 4.702 71.923 19.129 1.00 43.52 79 CYS E O 1
ATOM 5575 N N . LEU E 1 81 ? 5.527 73.986 19.229 1.00 43.11 80 LEU E N 1
ATOM 5576 C CA . LEU E 1 81 ? 6.911 73.581 19.283 1.00 43.19 80 LEU E CA 1
ATOM 5577 C C . LEU E 1 81 ? 7.533 74.562 20.239 1.00 42.74 80 LEU E C 1
ATOM 5578 O O . LEU E 1 81 ? 7.315 75.768 20.117 1.00 42.32 80 LEU E O 1
ATOM 5583 N N . LEU E 1 82 ? 8.291 74.059 21.197 1.00 42.86 81 LEU E N 1
ATOM 5584 C CA . LEU E 1 82 ? 8.894 74.933 22.205 1.00 43.35 81 LEU E CA 1
ATOM 5585 C C . LEU E 1 82 ? 9.891 75.928 21.587 1.00 44.98 81 LEU E C 1
ATOM 5586 O O . LEU E 1 82 ? 9.945 77.078 22.012 1.00 45.50 81 LEU E O 1
ATOM 5591 N N . ARG E 1 83 ? 10.617 75.513 20.544 1.00 47.00 82 ARG E N 1
ATOM 5592 C CA . ARG E 1 83 ? 11.546 76.423 19.841 1.00 48.03 82 ARG E CA 1
ATOM 5593 C C . ARG E 1 83 ? 10.852 77.696 19.393 1.00 47.75 82 ARG E C 1
ATOM 5594 O O . ARG E 1 83 ? 11.476 78.745 19.332 1.00 47.81 82 ARG E O 1
ATOM 5609 N N . ASP E 1 84 ? 9.565 77.609 19.065 1.00 47.81 83 ASP E N 1
ATOM 5610 C CA . ASP E 1 84 ? 8.812 78.790 18.639 1.00 47.92 83 ASP E CA 1
ATOM 5611 C C . ASP E 1 84 ? 8.675 79.900 19.687 1.00 47.57 83 ASP E C 1
ATOM 5612 O O . ASP E 1 84 ? 8.435 81.051 19.325 1.00 47.32 83 ASP E O 1
ATOM 5617 N N . VAL E 1 85 ? 8.823 79.565 20.971 1.00 46.83 84 VAL E N 1
ATOM 5618 C CA . VAL E 1 85 ? 8.756 80.551 22.054 1.00 46.14 84 VAL E CA 1
ATOM 5619 C C . VAL E 1 85 ? 10.089 80.658 22.772 1.00 45.58 84 VAL E C 1
ATOM 5620 O O . VAL E 1 85 ? 10.189 81.246 23.840 1.00 45.66 84 VAL E O 1
ATOM 5624 N N . ALA E 1 86 ? 11.131 80.103 22.195 1.00 45.06 85 ALA E N 1
ATOM 5625 C CA . ALA E 1 86 ? 12.387 80.026 22.919 1.00 45.26 85 ALA E CA 1
ATOM 5626 C C . ALA E 1 86 ? 13.005 81.401 23.233 1.00 45.84 85 ALA E C 1
ATOM 5627 O O . ALA E 1 86 ? 13.768 81.505 24.200 1.00 44.81 85 ALA E O 1
ATOM 5629 N N . GLN E 1 87 ? 12.688 82.435 22.433 1.00 46.37 86 GLN E N 1
ATOM 5630 C CA . GLN E 1 87 ? 13.266 83.773 22.646 1.00 46.93 86 GLN E CA 1
ATOM 5631 C C . GLN E 1 87 ? 12.726 84.371 23.923 1.00 46.35 86 GLN E C 1
ATOM 5632 O O . GLN E 1 87 ? 13.484 84.865 24.754 1.00 46.92 86 GLN E O 1
ATOM 5638 N N . GLU E 1 88 ? 11.406 84.348 24.055 1.00 45.39 87 GLU E N 1
ATOM 5639 C CA . GLU E 1 88 ? 10.755 84.893 25.241 1.00 45.04 87 GLU E CA 1
ATOM 5640 C C . GLU E 1 88 ? 11.083 84.076 26.489 1.00 42.55 87 GLU E C 1
ATOM 5641 O O . GLU E 1 88 ? 11.176 84.634 27.568 1.00 42.09 87 GLU E O 1
ATOM 5647 N N . ALA E 1 89 ? 11.307 82.773 26.323 1.00 40.59 88 ALA E N 1
ATOM 5648 C CA . ALA E 1 89 ? 11.697 81.914 27.443 1.00 38.81 88 ALA E CA 1
ATOM 5649 C C . ALA E 1 89 ? 13.055 82.345 27.971 1.00 37.62 88 ALA E C 1
ATOM 5650 O O . ALA E 1 89 ? 13.314 82.281 29.163 1.00 35.97 88 ALA E O 1
ATOM 5652 N N . LEU E 1 90 ? 13.929 82.815 27.077 1.00 36.54 89 LEU E N 1
ATOM 5653 C CA . LEU E 1 90 ? 15.282 83.214 27.460 1.00 35.59 89 LEU E CA 1
ATOM 5654 C C . LEU E 1 90 ? 15.267 84.479 28.308 1.00 34.29 89 LEU E C 1
ATOM 5655 O O . LEU E 1 90 ? 16.180 84.715 29.104 1.00 33.53 89 LEU E O 1
ATOM 5660 N N . GLY E 1 91 ? 14.218 85.272 28.138 1.00 33.51 90 GLY E N 1
ATOM 5661 C CA . GLY E 1 91 ? 14.015 86.472 28.913 1.00 32.96 90 GLY E CA 1
ATOM 5662 C C . GLY E 1 91 ? 13.355 86.303 30.278 1.00 32.40 90 GLY E C 1
ATOM 5663 O O . GLY E 1 91 ? 13.101 87.315 30.922 1.00 33.16 90 GLY E O 1
ATOM 5664 N N . VAL E 1 92 ? 13.084 85.070 30.737 1.00 30.88 91 VAL E N 1
ATOM 5665 C CA . VAL E 1 92 ? 12.499 84.874 32.087 1.00 29.86 91 VAL E CA 1
ATOM 5666 C C . VAL E 1 92 ? 13.344 83.959 32.970 1.00 28.80 91 VAL E C 1
ATOM 5667 O O . VAL E 1 92 ? 14.266 83.304 32.496 1.00 28.77 91 VAL E O 1
ATOM 5671 N N . ALA E 1 93 ? 13.027 83.920 34.263 1.00 26.89 92 ALA E N 1
ATOM 5672 C CA . ALA E 1 93 ? 13.729 83.076 35.208 1.00 26.13 92 ALA E CA 1
ATOM 5673 C C . ALA E 1 93 ? 12.987 81.730 35.443 1.00 24.84 92 ALA E C 1
ATOM 5674 O O . ALA E 1 93 ? 13.607 80.724 35.747 1.00 25.41 92 ALA E O 1
ATOM 5676 N N . VAL E 1 94 ? 11.676 81.724 35.270 1.00 24.39 93 VAL E N 1
ATOM 5677 C CA . VAL E 1 94 ? 10.833 80.554 35.520 1.00 24.44 93 VAL E CA 1
ATOM 5678 C C . VAL E 1 94 ? 9.956 80.282 34.315 1.00 23.99 93 VAL E C 1
ATOM 5679 O O . VAL E 1 94 ? 9.248 81.160 33.824 1.00 24.76 93 VAL E O 1
ATOM 5683 N N . ILE E 1 95 ? 10.018 79.060 33.822 1.00 23.59 94 ILE E N 1
ATOM 5684 C CA . ILE E 1 95 ? 9.239 78.639 32.689 1.00 23.53 94 ILE E CA 1
ATOM 5685 C C . ILE E 1 95 ? 8.338 77.509 33.095 1.00 23.01 94 ILE E C 1
ATOM 5686 O O . ILE E 1 95 ? 8.814 76.462 33.496 1.00 23.09 94 ILE E O 1
ATOM 5691 N N . GLY E 1 96 ? 7.031 77.706 32.955 1.00 23.19 95 GLY E N 1
ATOM 5692 C CA . GLY E 1 96 ? 6.064 76.670 33.193 1.00 23.15 95 GLY E CA 1
ATOM 5693 C C . GLY E 1 96 ? 5.576 76.139 31.849 1.00 24.12 95 GLY E C 1
ATOM 5694 O O . GLY E 1 96 ? 5.297 76.919 30.946 1.00 25.42 95 GLY E O 1
ATOM 5695 N N . ILE E 1 97 ? 5.458 74.842 31.738 1.00 23.57 96 ILE E N 1
ATOM 5696 C CA . ILE E 1 97 ? 4.946 74.196 30.513 1.00 25.28 96 ILE E CA 1
ATOM 5697 C C . ILE E 1 97 ? 3.813 73.268 30.854 1.00 24.75 96 ILE E C 1
ATOM 5698 O O . ILE E 1 97 ? 3.974 72.349 31.609 1.00 24.33 96 ILE E O 1
ATOM 5703 N N . ASP E 1 98 ? 2.671 73.501 30.236 1.00 25.43 97 ASP E N 1
ATOM 5704 C CA . ASP E 1 98 ? 1.494 72.705 30.453 1.00 26.68 97 ASP E CA 1
ATOM 5705 C C . ASP E 1 98 ? 1.266 71.762 29.263 1.00 27.09 97 ASP E C 1
ATOM 5706 O O . ASP E 1 98 ? 1.519 72.156 28.119 1.00 26.64 97 ASP E O 1
ATOM 5711 N N . GLU E 1 99 ? 0.780 70.559 29.545 1.00 27.34 98 GLU E N 1
ATOM 5712 C CA . GLU E 1 99 ? 0.586 69.497 28.568 1.00 28.20 98 GLU E CA 1
ATOM 5713 C C . GLU E 1 99 ? 1.901 69.234 27.838 1.00 28.56 98 GLU E C 1
ATOM 5714 O O . GLU E 1 99 ? 1.959 69.186 26.590 1.00 28.40 98 GLU E O 1
ATOM 5720 N N . GLY E 1 100 ? 2.964 69.034 28.619 1.00 27.10 99 GLY E N 1
ATOM 5721 C CA . GLY E 1 100 ? 4.300 68.859 28.067 1.00 27.39 99 GLY E CA 1
ATOM 5722 C C . GLY E 1 100 ? 4.429 67.695 27.097 1.00 27.30 99 GLY E C 1
ATOM 5723 O O . GLY E 1 100 ? 5.312 67.721 26.240 1.00 28.36 99 GLY E O 1
ATOM 5724 N N . GLN E 1 101 ? 3.594 66.673 27.272 1.00 27.14 100 GLN E N 1
ATOM 5725 C CA . GLN E 1 101 ? 3.610 65.462 26.450 1.00 27.69 100 GLN E CA 1
ATOM 5726 C C . GLN E 1 101 ? 3.403 65.774 24.953 1.00 28.53 100 GLN E C 1
ATOM 5727 O O . GLN E 1 101 ? 3.783 64.972 24.113 1.00 29.10 100 GLN E O 1
ATOM 5733 N N . PHE E 1 102 ? 2.797 66.911 24.644 1.00 30.00 101 PHE E N 1
ATOM 5734 C CA . PHE E 1 102 ? 2.427 67.230 23.241 1.00 31.37 101 PHE E CA 1
ATOM 5735 C C . PHE E 1 102 ? 3.505 68.002 22.468 1.00 33.18 101 PHE E C 1
ATOM 5736 O O . PHE E 1 102 ? 3.301 68.313 21.275 1.00 33.65 101 PHE E O 1
ATOM 5744 N N . PHE E 1 103 ? 4.617 68.331 23.140 1.00 33.28 102 PHE E N 1
ATOM 5745 C CA . PHE E 1 103 ? 5.726 69.040 22.514 1.00 34.19 102 PHE E CA 1
ATOM 5746 C C . PHE E 1 103 ? 6.799 68.057 22.099 1.00 34.68 102 PHE E C 1
ATOM 5747 O O . PHE E 1 103 ? 7.428 67.419 22.957 1.00 34.81 102 PHE E O 1
ATOM 5755 N N . PRO E 1 104 ? 7.039 67.941 20.783 1.00 35.27 103 PRO E N 1
ATOM 5756 C CA . PRO E 1 104 ? 8.082 67.043 20.288 1.00 35.50 103 PRO E CA 1
ATOM 5757 C C . PRO E 1 104 ? 9.448 67.351 20.921 1.00 34.22 103 PRO E C 1
ATOM 5758 O O . PRO E 1 104 ? 10.241 66.459 21.135 1.00 34.22 103 PRO E O 1
ATOM 5762 N N . ASP E 1 105 ? 9.709 68.614 21.218 1.00 33.88 104 ASP E N 1
ATOM 5763 C CA . ASP E 1 105 ? 11.030 69.011 21.693 1.00 33.16 104 ASP E CA 1
ATOM 5764 C C . ASP E 1 105 ? 11.114 69.214 23.225 1.00 32.21 104 ASP E C 1
ATOM 5765 O O . ASP E 1 105 ? 12.077 69.803 23.731 1.00 30.91 104 ASP E O 1
ATOM 5770 N N . ILE E 1 106 ? 10.159 68.648 23.952 1.00 30.65 105 ILE E N 1
ATOM 5771 C CA . ILE E 1 106 ? 10.061 68.875 25.410 1.00 30.12 105 ILE E CA 1
ATOM 5772 C C . ILE E 1 106 ? 11.382 68.577 26.108 1.00 29.27 105 ILE E C 1
ATOM 5773 O O . ILE E 1 106 ? 11.833 69.345 26.961 1.00 29.50 105 ILE E O 1
ATOM 5778 N N . VAL E 1 107 ? 12.019 67.465 25.749 1.00 29.17 106 VAL E N 1
ATOM 5779 C CA . VAL E 1 107 ? 13.191 67.033 26.469 1.00 28.06 106 VAL E CA 1
ATOM 5780 C C . VAL E 1 107 ? 14.362 67.964 26.273 1.00 29.18 106 VAL E C 1
ATOM 5781 O O . VAL E 1 107 ? 15.009 68.405 27.246 1.00 28.39 106 VAL E O 1
ATOM 5785 N N . GLU E 1 108 ? 14.659 68.302 25.015 1.00 28.44 107 GLU E N 1
ATOM 5786 C CA . GLU E 1 108 ? 15.853 69.106 24.775 1.00 28.88 107 GLU E CA 1
ATOM 5787 C C . GLU E 1 108 ? 15.651 70.575 25.175 1.00 27.67 107 GLU E C 1
ATOM 5788 O O . GLU E 1 108 ? 16.578 71.216 25.659 1.00 27.00 107 GLU E O 1
ATOM 5794 N N . PHE E 1 109 ? 14.435 71.076 25.025 1.00 27.11 108 PHE E N 1
ATOM 5795 C CA . PHE E 1 109 ? 14.110 72.414 25.446 1.00 27.04 108 PHE E CA 1
ATOM 5796 C C . PHE E 1 109 ? 14.300 72.552 26.959 1.00 26.86 108 PHE E C 1
ATOM 5797 O O . PHE E 1 109 ? 14.951 73.487 27.385 1.00 25.40 108 PHE E O 1
ATOM 5805 N N . CYS E 1 110 ? 13.771 71.601 27.756 1.00 25.98 109 CYS E N 1
ATOM 5806 C CA . CYS E 1 110 ? 13.874 71.714 29.232 1.00 25.30 109 CYS E CA 1
ATOM 5807 C C . CYS E 1 110 ? 15.291 71.602 29.747 1.00 25.17 109 CYS E C 1
ATOM 5808 O O . CYS E 1 110 ? 15.733 72.373 30.588 1.00 24.07 109 CYS E O 1
ATOM 5811 N N . GLU E 1 111 ? 16.047 70.670 29.210 1.00 25.22 110 GLU E N 1
ATOM 5812 C CA . GLU E 1 111 ? 17.394 70.479 29.660 1.00 24.87 110 GLU E CA 1
ATOM 5813 C C . GLU E 1 111 ? 18.240 71.686 29.270 1.00 25.15 110 GLU E C 1
ATOM 5814 O O . GLU E 1 111 ? 19.046 72.123 30.059 1.00 24.65 110 GLU E O 1
ATOM 5820 N N . ALA E 1 112 ? 18.010 72.246 28.086 1.00 25.92 111 ALA E N 1
ATOM 5821 C CA . ALA E 1 112 ? 18.772 73.440 27.657 1.00 26.05 111 ALA E CA 1
ATOM 5822 C C . ALA E 1 112 ? 18.490 74.633 28.586 1.00 25.15 111 ALA E C 1
ATOM 5823 O O . ALA E 1 112 ? 19.416 75.321 29.059 1.00 26.23 111 ALA E O 1
ATOM 5825 N N . MET E 1 113 ? 17.204 74.854 28.843 1.00 24.93 112 MET E N 1
ATOM 5826 C CA . MET E 1 113 ? 16.778 75.975 29.657 1.00 25.02 112 MET E CA 1
ATOM 5827 C C . MET E 1 113 ? 17.261 75.825 31.105 1.00 24.35 112 MET E C 1
ATOM 5828 O O . MET E 1 113 ? 17.767 76.769 31.680 1.00 23.73 112 MET E O 1
ATOM 5833 N N . ALA E 1 114 ? 17.199 74.620 31.672 1.00 23.83 113 ALA E N 1
ATOM 5834 C CA . ALA E 1 114 ? 17.721 74.401 33.015 1.00 23.82 113 ALA E CA 1
ATOM 5835 C C . ALA E 1 114 ? 19.220 74.597 33.066 1.00 25.04 113 ALA E C 1
ATOM 5836 O O . ALA E 1 114 ? 19.770 75.150 34.046 1.00 24.59 113 ALA E O 1
ATOM 5838 N N . ASN E 1 115 ? 19.903 74.169 32.002 1.00 24.75 114 ASN E N 1
ATOM 5839 C CA . ASN E 1 115 ? 21.343 74.366 31.931 1.00 26.01 114 ASN E CA 1
ATOM 5840 C C . ASN E 1 115 ? 21.682 75.838 31.735 1.00 26.73 114 ASN E C 1
ATOM 5841 O O . ASN E 1 115 ? 22.738 76.271 32.093 1.00 28.90 114 ASN E O 1
ATOM 5846 N N . ALA E 1 116 ? 20.748 76.608 31.213 1.00 27.09 115 ALA E N 1
ATOM 5847 C CA . ALA E 1 116 ? 20.936 78.047 31.074 1.00 27.74 115 ALA E CA 1
ATOM 5848 C C . ALA E 1 116 ? 20.552 78.820 32.344 1.00 27.89 115 ALA E C 1
ATOM 5849 O O . ALA E 1 116 ? 20.531 80.041 32.324 1.00 28.62 115 ALA E O 1
ATOM 5851 N N . GLY E 1 117 ? 20.279 78.109 33.440 1.00 27.49 116 GLY E N 1
ATOM 5852 C CA . GLY E 1 117 ? 19.894 78.708 34.701 1.00 27.47 116 GLY E CA 1
ATOM 5853 C C . GLY E 1 117 ? 18.407 78.882 34.998 1.00 26.48 116 GLY E C 1
ATOM 5854 O O . GLY E 1 117 ? 18.071 79.391 36.066 1.00 26.76 116 GLY E O 1
ATOM 5855 N N . LYS E 1 118 ? 17.514 78.488 34.093 1.00 25.57 117 LYS E N 1
ATOM 5856 C CA . LYS E 1 118 ? 16.082 78.631 34.323 1.00 25.19 117 LYS E CA 1
ATOM 5857 C C . LYS E 1 118 ? 15.532 77.517 35.225 1.00 24.15 117 LYS E C 1
ATOM 5858 O O . LYS E 1 118 ? 16.034 76.409 35.227 1.00 24.48 117 LYS E O 1
ATOM 5864 N N . THR E 1 119 ? 14.506 77.834 36.004 1.00 23.87 118 THR E N 1
ATOM 5865 C CA . THR E 1 119 ? 13.625 76.844 36.618 1.00 22.59 118 THR E CA 1
ATOM 5866 C C . THR E 1 119 ? 12.505 76.498 35.677 1.00 22.03 118 THR E C 1
ATOM 5867 O O . THR E 1 119 ? 11.713 77.358 35.312 1.00 23.44 118 THR E O 1
ATOM 5871 N N . VAL E 1 120 ? 12.446 75.240 35.278 1.00 20.27 119 VAL E N 1
ATOM 5872 C CA . VAL E 1 120 ? 11.500 74.763 34.307 1.00 20.69 119 VAL E CA 1
ATOM 5873 C C . VAL E 1 120 ? 10.577 73.813 35.023 1.00 21.19 119 VAL E C 1
ATOM 5874 O O . VAL E 1 120 ? 11.024 72.834 35.641 1.00 22.15 119 VAL E O 1
ATOM 5878 N N . ILE E 1 121 ? 9.293 74.116 34.959 1.00 21.07 120 ILE E N 1
ATOM 5879 C CA . ILE E 1 121 ? 8.263 73.322 35.593 1.00 20.43 120 ILE E CA 1
ATOM 5880 C C . ILE E 1 121 ? 7.298 72.812 34.552 1.00 20.45 120 ILE E C 1
ATOM 5881 O O . ILE E 1 121 ? 6.692 73.590 33.855 1.00 20.29 120 ILE E O 1
ATOM 5886 N N . VAL E 1 122 ? 7.164 71.505 34.492 1.00 19.89 121 VAL E N 1
ATOM 5887 C CA . VAL E 1 122 ? 6.413 70.829 33.449 1.00 21.59 121 VAL E CA 1
ATOM 5888 C C . VAL E 1 122 ? 5.286 70.045 34.015 1.00 21.05 121 VAL E C 1
ATOM 5889 O O . VAL E 1 122 ? 5.499 69.136 34.802 1.00 22.32 121 VAL E O 1
ATOM 5893 N N . ALA E 1 123 ? 4.067 70.353 33.577 1.00 21.35 122 ALA E N 1
ATOM 5894 C CA . ALA E 1 123 ? 2.934 69.492 33.826 1.00 21.50 122 ALA E CA 1
ATOM 5895 C C . ALA E 1 123 ? 2.705 68.647 32.584 1.00 22.15 122 ALA E C 1
ATOM 5896 O O . ALA E 1 123 ? 2.687 69.187 31.476 1.00 21.84 122 ALA E O 1
ATOM 5898 N N . ALA E 1 124 ? 2.530 67.361 32.791 1.00 22.52 123 ALA E N 1
ATOM 5899 C CA . ALA E 1 124 ? 2.321 66.405 31.682 1.00 23.72 123 ALA E CA 1
ATOM 5900 C C . ALA E 1 124 ? 1.625 65.148 32.110 1.00 23.49 123 ALA E C 1
ATOM 5901 O O . ALA E 1 124 ? 1.847 64.628 33.208 1.00 22.99 123 ALA E O 1
ATOM 5903 N N . LEU E 1 125 ? 0.834 64.588 31.204 1.00 23.81 124 LEU E N 1
ATOM 5904 C CA . LEU E 1 125 ? 0.378 63.226 31.355 1.00 23.87 124 LEU E CA 1
ATOM 5905 C C . LEU E 1 125 ? 1.580 62.340 31.240 1.00 24.65 124 LEU E C 1
ATOM 5906 O O . LEU E 1 125 ? 2.441 62.528 30.370 1.00 25.19 124 LEU E O 1
ATOM 5911 N N . ASP E 1 126 ? 1.651 61.366 32.118 1.00 25.49 125 ASP E N 1
ATOM 5912 C CA . ASP E 1 126 ? 2.722 60.381 32.044 1.00 26.48 125 ASP E CA 1
ATOM 5913 C C . ASP E 1 126 ? 2.384 59.266 31.075 1.00 27.08 125 ASP E C 1
ATOM 5914 O O . ASP E 1 126 ? 3.300 58.720 30.404 1.00 28.64 125 ASP E O 1
ATOM 5919 N N . GLY E 1 127 ? 1.084 58.965 30.991 1.00 26.90 126 GLY E N 1
ATOM 5920 C CA . GLY E 1 127 ? 0.562 57.899 30.165 1.00 26.41 126 GLY E CA 1
ATOM 5921 C C . GLY E 1 127 ? -0.562 58.301 29.223 1.00 26.54 126 GLY E C 1
ATOM 5922 O O . GLY E 1 127 ? -1.406 59.166 29.507 1.00 25.38 126 GLY E O 1
ATOM 5923 N N . THR E 1 128 ? -0.589 57.626 28.080 1.00 27.40 127 THR E N 1
ATOM 5924 C CA . THR E 1 128 ? -1.706 57.733 27.161 1.00 26.92 127 THR E CA 1
ATOM 5925 C C . THR E 1 128 ? -2.914 56.939 27.666 1.00 27.75 127 THR E C 1
ATOM 5926 O O . THR E 1 128 ? -2.847 56.209 28.662 1.00 25.54 127 THR E O 1
ATOM 5930 N N . PHE E 1 129 ? -4.009 56.994 26.883 1.00 27.42 128 PHE E N 1
ATOM 5931 C CA . PHE E 1 129 ? -5.178 56.180 27.140 1.00 28.45 128 PHE E CA 1
ATOM 5932 C C . PHE E 1 129 ? -4.859 54.686 27.204 1.00 28.40 128 PHE E C 1
ATOM 5933 O O . PHE E 1 129 ? -5.647 53.908 27.729 1.00 29.50 128 PHE E O 1
ATOM 5941 N N . GLN E 1 130 ? -3.717 54.282 26.669 1.00 28.36 129 GLN E N 1
ATOM 5942 C CA . GLN E 1 130 ? -3.283 52.891 26.676 1.00 29.30 129 GLN E CA 1
ATOM 5943 C C . GLN E 1 130 ? -2.307 52.592 27.798 1.00 28.88 129 GLN E C 1
ATOM 5944 O O . GLN E 1 130 ? -1.769 51.495 27.890 1.00 28.56 129 GLN E O 1
ATOM 5950 N N . ARG E 1 131 ? -2.093 53.560 28.687 1.00 29.01 130 ARG E N 1
ATOM 5951 C CA . ARG E 1 131 ? -1.143 53.390 29.789 1.00 29.18 130 ARG E CA 1
ATOM 5952 C C . ARG E 1 131 ? 0.267 53.094 29.294 1.00 29.22 130 ARG E C 1
ATOM 5953 O O . ARG E 1 131 ? 1.022 52.349 29.903 1.00 29.57 130 ARG E O 1
ATOM 5961 N N . LYS E 1 132 ? 0.607 53.724 28.182 1.00 28.95 131 LYS E N 1
ATOM 5962 C CA . LYS E 1 132 ? 1.950 53.719 27.644 1.00 29.18 131 LYS E CA 1
ATOM 5963 C C . LYS E 1 132 ? 2.550 55.114 27.767 1.00 28.32 131 LYS E C 1
ATOM 5964 O O . LYS E 1 132 ? 1.803 56.095 27.813 1.00 28.54 131 LYS E O 1
ATOM 5970 N N . PRO E 1 133 ? 3.882 55.226 27.745 1.00 27.69 132 PRO E N 1
ATOM 5971 C CA . PRO E 1 133 ? 4.522 56.539 27.862 1.00 27.84 132 PRO E CA 1
ATOM 5972 C C . PRO E 1 133 ? 3.999 57.489 26.818 1.00 28.72 132 PRO E C 1
ATOM 5973 O O . PRO E 1 133 ? 3.881 57.112 25.641 1.00 28.25 132 PRO E O 1
ATOM 5977 N N . PHE E 1 134 ? 3.646 58.687 27.253 1.00 27.80 133 PHE E N 1
ATOM 5978 C CA . PHE E 1 134 ? 3.095 59.694 26.361 1.00 28.77 133 PHE E CA 1
ATOM 5979 C C . PHE E 1 134 ? 4.234 60.451 25.692 1.00 29.60 133 PHE E C 1
ATOM 5980 O O . PHE E 1 134 ? 4.889 61.309 26.294 1.00 29.50 133 PHE E O 1
ATOM 5988 N N . GLY E 1 135 ? 4.504 60.094 24.439 1.00 29.96 134 GLY E N 1
ATOM 5989 C CA . GLY E 1 135 ? 5.615 60.698 23.747 1.00 30.20 134 GLY E CA 1
ATOM 5990 C C . GLY E 1 135 ? 6.933 60.475 24.464 1.00 29.58 134 GLY E C 1
ATOM 5991 O O . GLY E 1 135 ? 7.203 59.388 24.967 1.00 29.83 134 GLY E O 1
ATOM 5992 N N . ALA E 1 136 ? 7.734 61.526 24.507 1.00 29.99 135 ALA E N 1
ATOM 5993 C CA . ALA E 1 136 ? 9.088 61.485 25.044 1.00 29.83 135 ALA E CA 1
ATOM 5994 C C . ALA E 1 136 ? 9.146 62.000 26.493 1.00 29.18 135 ALA E C 1
ATOM 5995 O O . ALA E 1 136 ? 10.221 62.106 27.075 1.00 27.44 135 ALA E O 1
ATOM 5997 N N . ILE E 1 137 ? 7.992 62.262 27.082 1.00 28.84 136 ILE E N 1
ATOM 5998 C CA . ILE E 1 137 ? 7.941 62.996 28.342 1.00 28.63 136 ILE E CA 1
ATOM 5999 C C . ILE E 1 137 ? 8.718 62.323 29.475 1.00 27.69 136 ILE E C 1
ATOM 6000 O O . ILE E 1 137 ? 9.389 62.984 30.269 1.00 28.00 136 ILE E O 1
ATOM 6005 N N . LEU E 1 138 ? 8.724 61.001 29.512 1.00 26.19 137 LEU E N 1
ATOM 6006 C CA . LEU E 1 138 ? 9.426 60.302 30.589 1.00 26.59 137 LEU E CA 1
ATOM 6007 C C . LEU E 1 138 ? 10.939 60.408 30.518 1.00 26.00 137 LEU E C 1
ATOM 6008 O O . LEU E 1 138 ? 11.622 60.207 31.533 1.00 24.38 137 LEU E O 1
ATOM 6013 N N . ASN E 1 139 ? 11.484 60.790 29.365 1.00 24.47 138 ASN E N 1
ATOM 6014 C CA . ASN E 1 139 ? 12.912 61.051 29.292 1.00 25.20 138 ASN E CA 1
ATOM 6015 C C . ASN E 1 139 ? 13.303 62.243 30.154 1.00 23.19 138 ASN E C 1
ATOM 6016 O O . ASN E 1 139 ? 14.471 62.430 30.435 1.00 22.50 138 ASN E O 1
ATOM 6021 N N . LEU E 1 140 ? 12.342 63.083 30.534 1.00 22.62 139 LEU E N 1
ATOM 6022 C CA . LEU E 1 140 ? 12.628 64.174 31.456 1.00 23.08 139 LEU E CA 1
ATOM 6023 C C . LEU E 1 140 ? 12.989 63.665 32.833 1.00 21.97 139 LEU E C 1
ATOM 6024 O O . LEU E 1 140 ? 13.670 64.353 33.591 1.00 22.57 139 LEU E O 1
ATOM 6029 N N . VAL E 1 141 ? 12.478 62.497 33.201 1.00 20.80 140 VAL E N 1
ATOM 6030 C CA . VAL E 1 141 ? 12.591 62.049 34.595 1.00 20.61 140 VAL E CA 1
ATOM 6031 C C . VAL E 1 141 ? 14.037 61.948 35.064 1.00 20.68 140 VAL E C 1
ATOM 6032 O O . VAL E 1 141 ? 14.375 62.499 36.137 1.00 20.96 140 VAL E O 1
ATOM 6036 N N . PRO E 1 142 ? 14.925 61.279 34.321 1.00 20.83 141 PRO E N 1
ATOM 6037 C CA . PRO E 1 142 ? 16.325 61.218 34.743 1.00 21.30 141 PRO E CA 1
ATOM 6038 C C . PRO E 1 142 ? 17.036 62.573 34.682 1.00 20.55 141 PRO E C 1
ATOM 6039 O O . PRO E 1 142 ? 18.128 62.703 35.226 1.00 21.64 141 PRO E O 1
ATOM 6043 N N . LEU E 1 143 ? 16.455 63.549 34.019 1.00 20.78 142 LEU E N 1
ATOM 6044 C CA . LEU E 1 143 ? 17.066 64.879 33.924 1.00 20.62 142 LEU E CA 1
ATOM 6045 C C . LEU E 1 143 ? 16.558 65.814 35.006 1.00 20.40 142 LEU E C 1
ATOM 6046 O O . LEU E 1 143 ? 17.090 66.897 35.198 1.00 21.37 142 LEU E O 1
ATOM 6051 N N . ALA E 1 144 ? 15.570 65.371 35.764 1.00 20.18 143 ALA E N 1
ATOM 6052 C CA . ALA E 1 144 ? 14.819 66.263 36.626 1.00 20.72 143 ALA E CA 1
ATOM 6053 C C . ALA E 1 144 ? 15.204 66.201 38.087 1.00 20.83 143 ALA E C 1
ATOM 6054 O O . ALA E 1 144 ? 15.444 65.138 38.620 1.00 21.88 143 ALA E O 1
ATOM 6056 N N . GLU E 1 145 ? 15.182 67.353 38.725 1.00 22.11 144 GLU E N 1
ATOM 6057 C CA . GLU E 1 145 ? 15.487 67.498 40.144 1.00 22.62 144 GLU E CA 1
ATOM 6058 C C . GLU E 1 145 ? 14.294 67.057 40.997 1.00 23.13 144 GLU E C 1
ATOM 6059 O O . GLU E 1 145 ? 14.459 66.702 42.163 1.00 23.45 144 GLU E O 1
ATOM 6065 N N . SER E 1 146 ? 13.091 67.108 40.426 1.00 21.16 145 SER E N 1
ATOM 6066 C CA . SER E 1 146 ? 11.866 66.852 41.193 1.00 20.87 145 SER E CA 1
ATOM 6067 C C . SER E 1 146 ? 10.870 66.207 40.272 1.00 19.56 145 SER E C 1
ATOM 6068 O O . SER E 1 146 ? 10.645 66.724 39.175 1.00 20.39 145 SER E O 1
ATOM 6071 N N . VAL E 1 147 ? 10.255 65.145 40.725 1.00 19.09 146 VAL E N 1
ATOM 6072 C CA . VAL E 1 147 ? 9.225 64.431 39.978 1.00 19.47 146 VAL E CA 1
ATOM 6073 C C . VAL E 1 147 ? 8.153 63.983 40.967 1.00 20.26 146 VAL E C 1
ATOM 6074 O O . VAL E 1 147 ? 8.460 63.340 41.957 1.00 21.56 146 VAL E O 1
ATOM 6078 N N . VAL E 1 148 ? 6.908 64.336 40.673 1.00 20.59 147 VAL E N 1
ATOM 6079 C CA . VAL E 1 148 ? 5.746 63.825 41.404 1.00 21.08 147 VAL E CA 1
ATOM 6080 C C . VAL E 1 148 ? 4.721 63.301 40.417 1.00 20.51 147 VAL E C 1
ATOM 6081 O O . VAL E 1 148 ? 4.719 63.709 39.258 1.00 20.17 147 VAL E O 1
ATOM 6085 N N . LYS E 1 149 ? 3.907 62.370 40.886 1.00 20.21 148 LYS E N 1
ATOM 6086 C CA . LYS E 1 149 ? 2.728 61.926 40.128 1.00 20.79 148 LYS E CA 1
ATOM 6087 C C . LYS E 1 149 ? 1.498 62.181 41.000 1.00 20.96 148 LYS E C 1
ATOM 6088 O O . LYS E 1 149 ? 1.378 61.623 42.098 1.00 21.80 148 LYS E O 1
ATOM 6094 N N . LEU E 1 150 ? 0.645 63.062 40.529 1.00 20.89 149 LEU E N 1
ATOM 6095 C CA . LEU E 1 150 ? -0.633 63.380 41.174 1.00 21.29 149 LEU E CA 1
ATOM 6096 C C . LEU E 1 150 ? -1.665 62.277 40.943 1.00 22.62 149 LEU E C 1
ATOM 6097 O O . LEU E 1 150 ? -1.519 61.410 40.070 1.00 22.23 149 LEU E O 1
ATOM 6102 N N . THR E 1 151 ? -2.704 62.300 41.761 1.00 22.50 150 THR E N 1
ATOM 6103 C CA . THR E 1 151 ? -3.829 61.392 41.610 1.00 24.56 150 THR E CA 1
ATOM 6104 C C . THR E 1 151 ? -5.059 62.223 41.262 1.00 23.68 150 THR E C 1
ATOM 6105 O O . THR E 1 151 ? -5.191 63.399 41.640 1.00 23.68 150 THR E O 1
ATOM 6109 N N . ALA E 1 152 ? -5.961 61.597 40.529 1.00 26.00 151 ALA E N 1
ATOM 6110 C CA . ALA E 1 152 ? -7.307 62.110 40.314 1.00 26.01 151 ALA E CA 1
ATOM 6111 C C . ALA E 1 152 ? -8.274 61.251 41.143 1.00 27.11 151 ALA E C 1
ATOM 6112 O O . ALA E 1 152 ? -7.872 60.342 41.863 1.00 26.12 151 ALA E O 1
ATOM 6114 N N . VAL E 1 153 ? -9.559 61.559 41.037 1.00 27.71 152 VAL E N 1
ATOM 6115 C CA . VAL E 1 153 ? -10.578 60.737 41.632 1.00 28.57 152 VAL E CA 1
ATOM 6116 C C . VAL E 1 153 ? -11.179 59.902 40.516 1.00 28.69 152 VAL E C 1
ATOM 6117 O O . VAL E 1 153 ? -11.447 60.419 39.437 1.00 28.74 152 VAL E O 1
ATOM 6121 N N . CYS E 1 154 ? -11.338 58.618 40.767 1.00 28.79 153 CYS E N 1
ATOM 6122 C CA . CYS E 1 154 ? -11.857 57.720 39.765 1.00 30.72 153 CYS E CA 1
ATOM 6123 C C . CYS E 1 154 ? -13.314 58.106 39.480 1.00 31.15 153 CYS E C 1
ATOM 6124 O O . CYS E 1 154 ? -14.128 58.222 40.380 1.00 31.06 153 CYS E O 1
ATOM 6127 N N . MET E 1 155 ? -13.604 58.321 38.211 1.00 33.49 154 MET E N 1
ATOM 6128 C CA . MET E 1 155 ? -14.917 58.817 37.820 1.00 34.63 154 MET E CA 1
ATOM 6129 C C . MET E 1 155 ? -15.962 57.709 37.784 1.00 36.45 154 MET E C 1
ATOM 6130 O O . MET E 1 155 ? -17.136 57.997 37.528 1.00 36.80 154 MET E O 1
ATOM 6135 N N . GLU E 1 156 ? -15.546 56.472 38.081 1.00 37.21 155 GLU E N 1
ATOM 6136 C CA . GLU E 1 156 ? -16.398 55.280 37.952 1.00 38.26 155 GLU E CA 1
ATOM 6137 C C . GLU E 1 156 ? -16.601 54.530 39.264 1.00 38.77 155 GLU E C 1
ATOM 6138 O O . GLU E 1 156 ? -17.629 53.902 39.455 1.00 39.38 155 GLU E O 1
ATOM 6144 N N . CYS E 1 157 ? -15.635 54.562 40.181 1.00 38.51 156 CYS E N 1
ATOM 6145 C CA . CYS E 1 157 ? -15.861 53.968 41.508 1.00 38.04 156 CYS E CA 1
ATOM 6146 C C . CYS E 1 157 ? -15.468 54.909 42.642 1.00 38.82 156 CYS E C 1
ATOM 6147 O O . CYS E 1 157 ? -15.705 54.615 43.816 1.00 39.26 156 CYS E O 1
ATOM 6150 N N . PHE E 1 158 ? -14.845 56.031 42.296 1.00 39.43 157 PHE E N 1
ATOM 6151 C CA . PHE E 1 158 ? -14.560 57.092 43.253 1.00 40.04 157 PHE E CA 1
ATOM 6152 C C . PHE E 1 158 ? -13.416 56.802 44.247 1.00 39.64 157 PHE E C 1
ATOM 6153 O O . PHE E 1 158 ? -13.207 57.566 45.186 1.00 40.40 157 PHE E O 1
ATOM 6161 N N . ARG E 1 159 ? -12.655 55.734 44.025 1.00 38.01 158 ARG E N 1
ATOM 6162 C CA . ARG E 1 159 ? -11.382 55.556 44.709 1.00 37.50 158 ARG E CA 1
ATOM 6163 C C . ARG E 1 159 ? -10.349 56.495 44.045 1.00 35.13 158 ARG E C 1
ATOM 6164 O O . ARG E 1 159 ? -10.690 57.221 43.132 1.00 34.77 158 ARG E O 1
ATOM 6172 N N . GLU E 1 160 ? -9.089 56.482 44.477 1.00 32.98 159 GLU E N 1
ATOM 6173 C CA . GLU E 1 160 ? -8.064 57.298 43.809 1.00 31.81 159 GLU E CA 1
ATOM 6174 C C . GLU E 1 160 ? -7.753 56.723 42.426 1.00 29.12 159 GLU E C 1
ATOM 6175 O O . GLU E 1 160 ? -7.698 55.516 42.259 1.00 28.35 159 GLU E O 1
ATOM 6181 N N . ALA E 1 161 ? -7.489 57.604 41.469 1.00 27.25 160 ALA E N 1
ATOM 6182 C CA . ALA E 1 161 ? -7.245 57.236 40.074 1.00 26.57 160 ALA E CA 1
ATOM 6183 C C . ALA E 1 161 ? -5.828 57.633 39.636 1.00 24.51 160 ALA E C 1
ATOM 6184 O O . ALA E 1 161 ? -5.412 58.747 39.849 1.00 25.02 160 ALA E O 1
ATOM 6186 N N . ALA E 1 162 ? -5.156 56.750 38.920 1.00 24.03 161 ALA E N 1
ATOM 6187 C CA . ALA E 1 162 ? -3.816 57.033 38.422 1.00 23.91 161 ALA E CA 1
ATOM 6188 C C . ALA E 1 162 ? -3.744 57.014 36.895 1.00 24.04 161 ALA E C 1
ATOM 6189 O O . ALA E 1 162 ? -2.693 57.325 36.332 1.00 22.95 161 ALA E O 1
ATOM 6191 N N . TYR E 1 163 ? -4.868 56.717 36.241 1.00 23.66 162 TYR E N 1
ATOM 6192 C CA . TYR E 1 163 ? -4.901 56.466 34.788 1.00 24.75 162 TYR E CA 1
ATOM 6193 C C . TYR E 1 163 ? -6.011 57.224 34.104 1.00 25.00 162 TYR E C 1
ATOM 6194 O O . TYR E 1 163 ? -6.935 57.716 34.746 1.00 24.02 162 TYR E O 1
ATOM 6203 N N . THR E 1 164 ? -5.903 57.289 32.781 1.00 25.54 163 THR E N 1
ATOM 6204 C CA . THR E 1 164 ? -6.928 57.870 31.964 1.00 27.19 163 THR E CA 1
ATOM 6205 C C . THR E 1 164 ? -7.475 56.806 30.994 1.00 28.45 163 THR E C 1
ATOM 6206 O O . THR E 1 164 ? -6.705 56.198 30.263 1.00 28.85 163 THR E O 1
ATOM 6210 N N . LYS E 1 165 ? -8.785 56.617 31.019 1.00 30.38 164 LYS E N 1
ATOM 6211 C CA . LYS E 1 165 ? -9.491 55.755 30.042 1.00 32.73 164 LYS E CA 1
ATOM 6212 C C . LYS E 1 165 ? -10.148 56.624 28.972 1.00 32.83 164 LYS E C 1
ATOM 6213 O O . LYS E 1 165 ? -10.773 57.630 29.276 1.00 32.78 164 LYS E O 1
ATOM 6219 N N . ARG E 1 166 ? -9.985 56.245 27.710 1.00 34.18 165 ARG E N 1
ATOM 6220 C CA . ARG E 1 166 ? -10.703 56.888 26.616 1.00 35.05 165 ARG E CA 1
ATOM 6221 C C . ARG E 1 166 ? -12.074 56.230 26.483 1.00 36.27 165 ARG E C 1
ATOM 6222 O O . ARG E 1 166 ? -12.178 55.024 26.493 1.00 35.91 165 ARG E O 1
ATOM 6230 N N . LEU E 1 167 ? -13.115 57.039 26.393 1.00 38.45 166 LEU E N 1
ATOM 6231 C CA . LEU E 1 167 ? -14.488 56.532 26.365 1.00 40.72 166 LEU E CA 1
ATOM 6232 C C . LEU E 1 167 ? -14.884 55.966 25.010 1.00 42.56 166 LEU E C 1
ATOM 6233 O O . LEU E 1 167 ? -15.686 55.024 24.956 1.00 43.58 166 LEU E O 1
ATOM 6238 N N . GLY E 1 168 ? -14.318 56.533 23.948 1.00 44.17 167 GLY E N 1
ATOM 6239 C CA . GLY E 1 168 ? -14.668 56.176 22.584 1.00 45.91 167 GLY E CA 1
ATOM 6240 C C . GLY E 1 168 ? -13.803 55.082 21.990 1.00 46.96 167 GLY E C 1
ATOM 6241 O O . GLY E 1 168 ? -13.135 54.328 22.711 1.00 46.83 167 GLY E O 1
ATOM 6242 N N . THR E 1 169 ? -13.812 55.007 20.656 1.00 48.01 168 THR E N 1
ATOM 6243 C CA . THR E 1 169 ? -13.154 53.916 19.925 1.00 48.65 168 THR E CA 1
ATOM 6244 C C . THR E 1 169 ? -11.923 54.361 19.117 1.00 49.15 168 THR E C 1
ATOM 6245 O O . THR E 1 169 ? -11.204 53.518 18.551 1.00 48.96 168 THR E O 1
ATOM 6249 N N . GLU E 1 170 ? -11.663 55.670 19.087 1.00 49.68 169 GLU E N 1
ATOM 6250 C CA . GLU E 1 170 ? -10.526 56.216 18.343 1.00 50.52 169 GLU E CA 1
ATOM 6251 C C . GLU E 1 170 ? -9.228 55.617 18.881 1.00 50.50 169 GLU E C 1
ATOM 6252 O O . GLU E 1 170 ? -9.082 55.420 20.091 1.00 50.59 169 GLU E O 1
ATOM 6258 N N . LYS E 1 171 ? -8.310 55.275 17.984 1.00 50.54 170 LYS E N 1
ATOM 6259 C CA . LYS E 1 171 ? -7.111 54.531 18.374 1.00 50.68 170 LYS E CA 1
ATOM 6260 C C . LYS E 1 171 ? -5.840 55.362 18.253 1.00 49.16 170 LYS E C 1
ATOM 6261 O O . LYS E 1 171 ? -4.779 54.908 18.675 1.00 49.12 170 LYS E O 1
ATOM 6267 N N . GLU E 1 172 ? -5.943 56.568 17.700 1.00 47.61 171 GLU E N 1
ATOM 6268 C CA . GLU E 1 172 ? -4.784 57.454 17.620 1.00 46.93 171 GLU E CA 1
ATOM 6269 C C . GLU E 1 172 ? -4.503 58.071 19.013 1.00 45.33 171 GLU E C 1
ATOM 6270 O O . GLU E 1 172 ? -5.415 58.239 19.813 1.00 44.56 171 GLU E O 1
ATOM 6276 N N . VAL E 1 173 ? -3.248 58.411 19.281 1.00 43.34 172 VAL E N 1
ATOM 6277 C CA . VAL E 1 173 ? -2.877 58.981 20.583 1.00 41.97 172 VAL E CA 1
ATOM 6278 C C . VAL E 1 173 ? -3.544 60.349 20.824 1.00 40.69 172 VAL E C 1
ATOM 6279 O O . VAL E 1 173 ? -4.315 60.501 21.756 1.00 40.23 172 VAL E O 1
ATOM 6283 N N . GLU E 1 174 ? -3.278 61.321 19.965 1.00 39.05 173 GLU E N 1
ATOM 6284 C CA . GLU E 1 174 ? -3.776 62.668 20.172 1.00 38.99 173 GLU E CA 1
ATOM 6285 C C . GLU E 1 174 ? -5.231 62.861 19.768 1.00 39.51 173 GLU E C 1
ATOM 6286 O O . GLU E 1 174 ? -5.563 62.962 18.575 1.00 38.98 173 GLU E O 1
ATOM 6292 N N . VAL E 1 175 ? -6.107 62.905 20.767 1.00 39.04 174 VAL E N 1
ATOM 6293 C CA . VAL E 1 175 ? -7.484 63.343 20.587 1.00 39.08 174 VAL E CA 1
ATOM 6294 C C . VAL E 1 175 ? -7.841 64.319 21.714 1.00 38.95 174 VAL E C 1
ATOM 6295 O O . VAL E 1 175 ? -7.976 63.906 22.875 1.00 38.20 174 VAL E O 1
ATOM 6299 N N . ILE E 1 176 ? -7.965 65.600 21.375 1.00 38.34 175 ILE E N 1
ATOM 6300 C CA . ILE E 1 176 ? -8.280 66.624 22.360 1.00 38.84 175 ILE E CA 1
ATOM 6301 C C . ILE E 1 176 ? -9.679 66.426 22.919 1.00 38.49 175 ILE E C 1
ATOM 6302 O O . ILE E 1 176 ? -10.611 66.060 22.199 1.00 37.96 175 ILE E O 1
ATOM 6307 N N . GLY E 1 177 ? -9.826 66.648 24.217 1.00 37.34 176 GLY E N 1
ATOM 6308 C CA . GLY E 1 177 ? -11.111 66.504 24.867 1.00 37.07 176 GLY E CA 1
ATOM 6309 C C . GLY E 1 177 ? -10.975 66.448 26.378 1.00 37.51 176 GLY E C 1
ATOM 6310 O O . GLY E 1 177 ? -9.862 66.215 26.904 1.00 36.43 176 GLY E O 1
ATOM 6311 N N . GLY E 1 178 ? -12.110 66.668 27.052 1.00 36.70 177 GLY E N 1
ATOM 6312 C CA . GLY E 1 178 ? -12.242 66.545 28.491 1.00 36.17 177 GLY E CA 1
ATOM 6313 C C . GLY E 1 178 ? -13.028 65.324 28.953 1.00 36.09 177 GLY E C 1
ATOM 6314 O O . GLY E 1 178 ? -12.874 64.217 28.417 1.00 33.89 177 GLY E O 1
ATOM 6315 N N . ALA E 1 179 ? -13.852 65.529 29.979 1.00 37.03 178 ALA E N 1
ATOM 6316 C CA . ALA E 1 179 ? -14.589 64.443 30.631 1.00 38.61 178 ALA E CA 1
ATOM 6317 C C . ALA E 1 179 ? -15.641 63.782 29.717 1.00 40.02 178 ALA E C 1
ATOM 6318 O O . ALA E 1 179 ? -16.081 62.663 29.971 1.00 40.63 178 ALA E O 1
ATOM 6320 N N . ASP E 1 180 ? -16.028 64.489 28.664 1.00 41.63 179 ASP E N 1
ATOM 6321 C CA . ASP E 1 180 ? -16.864 63.919 27.591 1.00 42.48 179 ASP E CA 1
ATOM 6322 C C . ASP E 1 180 ? -16.180 62.766 26.832 1.00 41.89 179 ASP E C 1
ATOM 6323 O O . ASP E 1 180 ? -16.851 61.832 26.361 1.00 42.93 179 ASP E O 1
ATOM 6328 N N . LYS E 1 181 ? -14.855 62.823 26.706 1.00 39.59 180 LYS E N 1
ATOM 6329 C CA . LYS E 1 181 ? -14.093 61.822 25.944 1.00 38.23 180 LYS E CA 1
ATOM 6330 C C . LYS E 1 181 ? -13.164 60.930 26.776 1.00 36.13 180 LYS E C 1
ATOM 6331 O O . LYS E 1 181 ? -12.616 59.980 26.250 1.00 34.83 180 LYS E O 1
ATOM 6337 N N . TYR E 1 182 ? -12.981 61.257 28.061 1.00 33.98 181 TYR E N 1
ATOM 6338 C CA . TYR E 1 182 ? -11.998 60.591 28.934 1.00 32.44 181 TYR E CA 1
ATOM 6339 C C . TYR E 1 182 ? -12.502 60.560 30.373 1.00 31.14 181 TYR E C 1
ATOM 6340 O O . TYR E 1 182 ? -13.162 61.500 30.815 1.00 31.40 181 TYR E O 1
ATOM 6349 N N . HIS E 1 183 ? -12.226 59.474 31.077 1.00 30.75 182 HIS E N 1
ATOM 6350 C CA . HIS E 1 183 ? -12.486 59.354 32.499 1.00 30.51 182 HIS E CA 1
ATOM 6351 C C . HIS E 1 183 ? -11.132 59.139 33.202 1.00 29.56 182 HIS E C 1
ATOM 6352 O O . HIS E 1 183 ? -10.307 58.385 32.720 1.00 27.84 182 HIS E O 1
ATOM 6359 N N . SER E 1 184 ? -10.916 59.805 34.338 1.00 28.65 183 SER E N 1
ATOM 6360 C CA . SER E 1 184 ? -9.854 59.340 35.220 1.00 28.24 183 SER E CA 1
ATOM 6361 C C . SER E 1 184 ? -10.347 58.072 35.872 1.00 27.95 183 SER E C 1
ATOM 6362 O O . SER E 1 184 ? -11.484 58.006 36.328 1.00 29.84 183 SER E O 1
ATOM 6365 N N . VAL E 1 185 ? -9.492 57.072 35.929 1.00 27.77 184 VAL E N 1
ATOM 6366 C CA . VAL E 1 185 ? -9.813 55.796 36.520 1.00 28.23 184 VAL E CA 1
ATOM 6367 C C . VAL E 1 185 ? -8.706 55.153 37.367 1.00 28.58 184 VAL E C 1
ATOM 6368 O O . VAL E 1 185 ? -7.501 55.342 37.149 1.00 26.42 184 VAL E O 1
ATOM 6372 N N . CYS E 1 186 ? -9.153 54.338 38.302 1.00 28.85 185 CYS E N 1
ATOM 6373 C CA . CYS E 1 186 ? -8.273 53.422 39.004 1.00 30.04 185 CYS E CA 1
ATOM 6374 C C . CYS E 1 186 ? -7.997 52.215 38.103 1.00 30.07 185 CYS E C 1
ATOM 6375 O O . CYS E 1 186 ? -8.509 52.120 36.972 1.00 30.58 185 CYS E O 1
ATOM 6378 N N . ARG E 1 187 ? -7.157 51.318 38.591 1.00 29.77 186 ARG E N 1
ATOM 6379 C CA . ARG E 1 187 ? -6.720 50.167 37.844 1.00 30.98 186 ARG E CA 1
ATOM 6380 C C . ARG E 1 187 ? -7.907 49.240 37.491 1.00 32.16 186 ARG E C 1
ATOM 6381 O O . ARG E 1 187 ? -8.012 48.762 36.376 1.00 32.06 186 ARG E O 1
ATOM 6389 N N . LEU E 1 188 ? -8.766 48.988 38.466 1.00 33.98 187 LEU E N 1
ATOM 6390 C CA . LEU E 1 188 ? -9.906 48.078 38.261 1.00 35.92 187 LEU E CA 1
ATOM 6391 C C . LEU E 1 188 ? -10.899 48.662 37.261 1.00 35.91 187 LEU E C 1
ATOM 6392 O O . LEU E 1 188 ? -11.376 47.962 36.384 1.00 36.75 187 LEU E O 1
ATOM 6397 N N . CYS E 1 189 ? -11.182 49.952 37.348 1.00 35.53 188 CYS E N 1
ATOM 6398 C CA . CYS E 1 189 ? -12.115 50.561 36.416 1.00 35.32 188 CYS E CA 1
ATOM 6399 C C . CYS E 1 189 ? -11.497 50.669 35.013 1.00 35.49 188 CYS E C 1
ATOM 6400 O O . CYS E 1 189 ? -12.206 50.626 34.011 1.00 35.00 188 CYS E O 1
ATOM 6403 N N . TYR E 1 190 ? -10.168 50.769 34.941 1.00 35.51 189 TYR E N 1
ATOM 6404 C CA . TYR E 1 190 ? -9.498 50.882 33.648 1.00 35.52 189 TYR E CA 1
ATOM 6405 C C . TYR E 1 190 ? -9.722 49.599 32.821 1.00 37.44 189 TYR E C 1
ATOM 6406 O O . TYR E 1 190 ? -9.799 49.648 31.611 1.00 37.13 189 TYR E O 1
ATOM 6415 N N . PHE E 1 191 ? -9.741 48.466 33.502 1.00 39.74 190 PHE E N 1
ATOM 6416 C CA . PHE E 1 191 ? -9.844 47.158 32.858 1.00 42.15 190 PHE E CA 1
ATOM 6417 C C . PHE E 1 191 ? -11.283 46.610 32.887 1.00 44.66 190 PHE E C 1
ATOM 6418 O O . PHE E 1 191 ? -11.476 45.399 32.873 1.00 46.13 190 PHE E O 1
ATOM 6426 N N . LYS E 1 192 ? -12.261 47.516 32.896 1.00 47.26 191 LYS E N 1
ATOM 6427 C CA . LYS E 1 192 ? -13.713 47.221 32.911 1.00 49.19 191 LYS E CA 1
ATOM 6428 C C . LYS E 1 192 ? -14.204 47.025 34.337 1.00 49.37 191 LYS E C 1
ATOM 6429 O O . LYS E 1 192 ? -14.871 47.908 34.873 1.00 50.18 191 LYS E O 1
ATOM 6435 N N . ARG F 1 19 ? -14.620 56.211 55.359 1.00 33.63 18 ARG F N 1
ATOM 6436 C CA . ARG F 1 19 ? -15.065 57.122 54.262 1.00 32.48 18 ARG F CA 1
ATOM 6437 C C . ARG F 1 19 ? -14.782 58.610 54.601 1.00 29.85 18 ARG F C 1
ATOM 6438 O O . ARG F 1 19 ? -14.240 59.323 53.756 1.00 32.42 18 ARG F O 1
ATOM 6446 N N . GLY F 1 20 ? -15.063 59.060 55.823 1.00 28.07 19 GLY F N 1
ATOM 6447 C CA . GLY F 1 20 ? -14.741 60.423 56.234 1.00 25.83 19 GLY F CA 1
ATOM 6448 C C . GLY F 1 20 ? -13.274 60.615 56.560 1.00 23.82 19 GLY F C 1
ATOM 6449 O O . GLY F 1 20 ? -12.591 59.692 56.934 1.00 23.52 19 GLY F O 1
ATOM 6450 N N . GLN F 1 21 ? -12.783 61.840 56.414 1.00 23.40 20 GLN F N 1
ATOM 6451 C CA . GLN F 1 21 ? -11.377 62.134 56.718 1.00 21.02 20 GLN F CA 1
ATOM 6452 C C . GLN F 1 21 ? -11.154 63.630 56.801 1.00 19.68 20 GLN F C 1
ATOM 6453 O O . GLN F 1 21 ? -11.954 64.422 56.282 1.00 19.38 20 GLN F O 1
ATOM 6459 N N . ILE F 1 22 ? -10.025 63.986 57.395 1.00 18.47 21 ILE F N 1
ATOM 6460 C CA . ILE F 1 22 ? -9.545 65.359 57.451 1.00 17.96 21 ILE F CA 1
ATOM 6461 C C . ILE F 1 22 ? -8.182 65.390 56.777 1.00 17.65 21 ILE F C 1
ATOM 6462 O O . ILE F 1 22 ? -7.309 64.599 57.123 1.00 17.57 21 ILE F O 1
ATOM 6467 N N . GLN F 1 23 ? -8.006 66.308 55.855 1.00 16.85 22 GLN F N 1
ATOM 6468 C CA . GLN F 1 23 ? -6.710 66.617 55.266 1.00 17.72 22 GLN F CA 1
ATOM 6469 C C . GLN F 1 23 ? -6.359 68.035 55.609 1.00 17.76 22 GLN F C 1
ATOM 6470 O O . GLN F 1 23 ? -7.208 68.914 55.533 1.00 18.25 22 GLN F O 1
ATOM 6476 N N . VAL F 1 24 ? -5.105 68.269 55.995 1.00 16.88 23 VAL F N 1
ATOM 6477 C CA . VAL F 1 24 ? -4.636 69.586 56.372 1.00 16.36 23 VAL F CA 1
ATOM 6478 C C . VAL F 1 24 ? -3.478 69.995 55.475 1.00 16.61 23 VAL F C 1
ATOM 6479 O O . VAL F 1 24 ? -2.512 69.219 55.284 1.00 16.91 23 VAL F O 1
ATOM 6483 N N . ILE F 1 25 ? -3.574 71.214 54.976 1.00 16.77 24 ILE F N 1
ATOM 6484 C CA . ILE F 1 25 ? -2.575 71.847 54.140 1.00 17.15 24 ILE F CA 1
ATOM 6485 C C . ILE F 1 25 ? -2.051 73.064 54.882 1.00 17.14 24 ILE F C 1
ATOM 6486 O O . ILE F 1 25 ? -2.709 74.092 54.965 1.00 17.17 24 ILE F O 1
ATOM 6491 N N . LEU F 1 26 ? -0.891 72.892 55.510 1.00 16.28 25 LEU F N 1
ATOM 6492 C CA . LEU F 1 26 ? -0.227 73.926 56.234 1.00 16.60 25 LEU F CA 1
ATOM 6493 C C . LEU F 1 26 ? 0.822 74.603 55.353 1.00 17.24 25 LEU F C 1
ATOM 6494 O O . LEU F 1 26 ? 1.196 74.127 54.275 1.00 16.65 25 LEU F O 1
ATOM 6499 N N . GLY F 1 27 ? 1.278 75.734 55.833 1.00 15.85 26 GLY F N 1
ATOM 6500 C CA . GLY F 1 27 ? 2.343 76.473 55.181 1.00 16.52 26 GLY F CA 1
ATOM 6501 C C . GLY F 1 27 ? 2.381 77.902 55.650 1.00 16.20 26 GLY F C 1
ATOM 6502 O O . GLY F 1 27 ? 1.476 78.329 56.337 1.00 17.58 26 GLY F O 1
ATOM 6503 N N . PRO F 1 28 ? 3.444 78.622 55.321 1.00 16.51 27 PRO F N 1
ATOM 6504 C CA . PRO F 1 28 ? 3.459 80.081 55.520 1.00 17.01 27 PRO F CA 1
ATOM 6505 C C . PRO F 1 28 ? 2.540 80.765 54.502 1.00 17.12 27 PRO F C 1
ATOM 6506 O O . PRO F 1 28 ? 1.932 80.136 53.622 1.00 17.12 27 PRO F O 1
ATOM 6510 N N . MET F 1 29 ? 2.454 82.082 54.601 1.00 17.79 28 MET F N 1
ATOM 6511 C CA . MET F 1 29 ? 1.791 82.832 53.567 1.00 17.61 28 MET F CA 1
ATOM 6512 C C . MET F 1 29 ? 2.547 82.677 52.244 1.00 17.23 28 MET F C 1
ATOM 6513 O O . MET F 1 29 ? 3.748 82.381 52.228 1.00 16.61 28 MET F O 1
ATOM 6518 N N . PHE F 1 30 ? 1.806 82.806 51.152 1.00 17.20 29 PHE F N 1
ATOM 6519 C CA . PHE F 1 30 ? 2.342 82.863 49.768 1.00 17.36 29 PHE F CA 1
ATOM 6520 C C . PHE F 1 30 ? 2.825 81.514 49.297 1.00 17.25 29 PHE F C 1
ATOM 6521 O O . PHE F 1 30 ? 3.659 81.453 48.407 1.00 18.91 29 PHE F O 1
ATOM 6529 N N . SER F 1 31 ? 2.343 80.441 49.931 1.00 16.46 30 SER F N 1
ATOM 6530 C CA . SER F 1 31 ? 2.787 79.105 49.620 1.00 16.82 30 SER F CA 1
ATOM 6531 C C . SER F 1 31 ? 1.801 78.391 48.740 1.00 16.92 30 SER F C 1
ATOM 6532 O O . SER F 1 31 ? 2.060 77.270 48.292 1.00 17.97 30 SER F O 1
ATOM 6535 N N . GLY F 1 32 ? 0.695 79.057 48.443 1.00 17.34 31 GLY F N 1
ATOM 6536 C CA . GLY F 1 32 ? -0.347 78.510 47.593 1.00 16.90 31 GLY F CA 1
ATOM 6537 C C . GLY F 1 32 ? -1.230 77.487 48.249 1.00 17.31 31 GLY F C 1
ATOM 6538 O O . GLY F 1 32 ? -1.760 76.601 47.585 1.00 17.26 31 GLY F O 1
ATOM 6539 N N . LYS F 1 33 ? -1.428 77.610 49.565 1.00 17.27 32 LYS F N 1
ATOM 6540 C CA . LYS F 1 33 ? -2.301 76.697 50.278 1.00 17.51 32 LYS F CA 1
ATOM 6541 C C . LYS F 1 33 ? -3.740 76.678 49.733 1.00 17.89 32 LYS F C 1
ATOM 6542 O O . LYS F 1 33 ? -4.318 75.623 49.593 1.00 17.24 32 LYS F O 1
ATOM 6548 N N A SER F 1 34 ? -4.312 77.841 49.448 0.50 18.43 33 SER F N 1
ATOM 6549 N N B SER F 1 34 ? -4.284 77.868 49.447 0.50 18.29 33 SER F N 1
ATOM 6550 C CA A SER F 1 34 ? -5.684 77.858 48.913 0.50 19.51 33 SER F CA 1
ATOM 6551 C CA B SER F 1 34 ? -5.641 77.997 48.868 0.50 19.27 33 SER F CA 1
ATOM 6552 C C A SER F 1 34 ? -5.767 77.298 47.500 0.50 19.14 33 SER F C 1
ATOM 6553 C C B SER F 1 34 ? -5.748 77.309 47.519 0.50 19.03 33 SER F C 1
ATOM 6554 O O A SER F 1 34 ? -6.810 76.807 47.108 0.50 18.47 33 SER F O 1
ATOM 6555 O O B SER F 1 34 ? -6.779 76.751 47.189 0.50 18.25 33 SER F O 1
ATOM 6560 N N . THR F 1 35 ? -4.680 77.400 46.739 1.00 19.21 34 THR F N 1
ATOM 6561 C CA . THR F 1 35 ? -4.627 76.809 45.415 1.00 19.70 34 THR F CA 1
ATOM 6562 C C . THR F 1 35 ? -4.622 75.331 45.539 1.00 19.59 34 THR F C 1
ATOM 6563 O O . THR F 1 35 ? -5.345 74.649 44.804 1.00 19.33 34 THR F O 1
ATOM 6567 N N . GLU F 1 36 ? -3.829 74.794 46.467 1.00 19.65 35 GLU F N 1
ATOM 6568 C CA . GLU F 1 36 ? -3.814 73.351 46.673 1.00 18.97 35 GLU F CA 1
ATOM 6569 C C . GLU F 1 36 ? -5.167 72.845 47.189 1.00 18.31 35 GLU F C 1
ATOM 6570 O O . GLU F 1 36 ? -5.623 71.771 46.829 1.00 18.39 35 GLU F O 1
ATOM 6576 N N . LEU F 1 37 ? -5.794 73.619 48.061 1.00 17.79 36 LEU F N 1
ATOM 6577 C CA . LEU F 1 37 ? -7.118 73.282 48.555 1.00 18.38 36 LEU F CA 1
ATOM 6578 C C . LEU F 1 37 ? -8.067 73.155 47.357 1.00 18.98 36 LEU F C 1
ATOM 6579 O O . LEU F 1 37 ? -8.782 72.164 47.232 1.00 19.18 36 LEU F O 1
ATOM 6584 N N . MET F 1 38 ? -8.054 74.149 46.482 1.00 19.71 37 MET F N 1
ATOM 6585 C CA . MET F 1 38 ? -8.990 74.102 45.353 1.00 21.61 37 MET F CA 1
ATOM 6586 C C . MET F 1 38 ? -8.629 72.963 44.403 1.00 20.60 37 MET F C 1
ATOM 6587 O O . MET F 1 38 ? -9.508 72.339 43.819 1.00 20.67 37 MET F O 1
ATOM 6592 N N . ARG F 1 39 ? -7.347 72.667 44.230 1.00 19.56 38 ARG F N 1
ATOM 6593 C CA . ARG F 1 39 ? -6.986 71.535 43.398 1.00 20.69 38 ARG F CA 1
ATOM 6594 C C . ARG F 1 39 ? -7.608 70.264 43.907 1.00 20.50 38 ARG F C 1
ATOM 6595 O O . ARG F 1 39 ? -8.186 69.475 43.149 1.00 21.69 38 ARG F O 1
ATOM 6603 N N . ARG F 1 40 ? -7.506 70.049 45.212 1.00 19.26 39 ARG F N 1
ATOM 6604 C CA . ARG F 1 40 ? -8.030 68.848 45.807 1.00 19.68 39 ARG F CA 1
ATOM 6605 C C . ARG F 1 40 ? -9.541 68.797 45.699 1.00 20.56 39 ARG F C 1
ATOM 6606 O O . ARG F 1 40 ? -10.094 67.736 45.372 1.00 22.17 39 ARG F O 1
ATOM 6614 N N . VAL F 1 41 ? -10.207 69.922 45.955 1.00 22.00 40 VAL F N 1
ATOM 6615 C CA . VAL F 1 41 ? -11.681 69.927 45.971 1.00 23.13 40 VAL F CA 1
ATOM 6616 C C . VAL F 1 41 ? -12.208 69.687 44.531 1.00 23.58 40 VAL F C 1
ATOM 6617 O O . VAL F 1 41 ? -13.128 68.899 44.320 1.00 23.76 40 VAL F O 1
ATOM 6621 N N . ARG F 1 42 ? -11.566 70.318 43.564 1.00 24.69 41 ARG F N 1
ATOM 6622 C CA . ARG F 1 42 ? -11.985 70.264 42.167 1.00 27.11 41 ARG F CA 1
ATOM 6623 C C . ARG F 1 42 ? -11.915 68.845 41.606 1.00 26.30 41 ARG F C 1
ATOM 6624 O O . ARG F 1 42 ? -12.729 68.499 40.754 1.00 26.65 41 ARG F O 1
ATOM 6632 N N . ARG F 1 43 ? -10.981 68.028 42.092 1.00 25.75 42 ARG F N 1
ATOM 6633 C CA . ARG F 1 43 ? -10.888 66.620 41.727 1.00 26.26 42 ARG F CA 1
ATOM 6634 C C . ARG F 1 43 ? -12.133 65.839 42.097 1.00 26.53 42 ARG F C 1
ATOM 6635 O O . ARG F 1 43 ? -12.550 64.919 41.389 1.00 26.71 42 ARG F O 1
ATOM 6643 N N . PHE F 1 44 ? -12.682 66.151 43.266 1.00 26.13 43 PHE F N 1
ATOM 6644 C CA . PHE F 1 44 ? -13.936 65.548 43.707 1.00 25.71 43 PHE F CA 1
ATOM 6645 C C . PHE F 1 44 ? -15.104 66.124 42.916 1.00 26.97 43 PHE F C 1
ATOM 6646 O O . PHE F 1 44 ? -16.005 65.386 42.518 1.00 28.44 43 PHE F O 1
ATOM 6654 N N . GLN F 1 45 ? -15.065 67.417 42.651 1.00 28.28 44 GLN F N 1
ATOM 6655 C CA . GLN F 1 45 ? -16.179 68.091 42.011 1.00 30.96 44 GLN F CA 1
ATOM 6656 C C . GLN F 1 45 ? -16.350 67.596 40.575 1.00 32.17 44 GLN F C 1
ATOM 6657 O O . GLN F 1 45 ? -17.485 67.371 40.124 1.00 31.91 44 GLN F O 1
ATOM 6663 N N . ILE F 1 46 ? -15.236 67.405 39.872 1.00 32.63 45 ILE F N 1
ATOM 6664 C CA . ILE F 1 46 ? -15.301 66.920 38.484 1.00 34.61 45 ILE F CA 1
ATOM 6665 C C . ILE F 1 46 ? -15.744 65.451 38.443 1.00 34.04 45 ILE F C 1
ATOM 6666 O O . ILE F 1 46 ? -16.277 65.004 37.440 1.00 34.84 45 ILE F O 1
ATOM 6671 N N . ALA F 1 47 ? -15.543 64.717 39.534 1.00 33.60 46 ALA F N 1
ATOM 6672 C CA . ALA F 1 47 ? -16.111 63.373 39.729 1.00 33.82 46 ALA F CA 1
ATOM 6673 C C . ALA F 1 47 ? -17.540 63.336 40.290 1.00 33.76 46 ALA F C 1
ATOM 6674 O O . ALA F 1 47 ? -18.013 62.288 40.711 1.00 34.63 46 ALA F O 1
ATOM 6676 N N . GLN F 1 48 ? -18.205 64.483 40.306 1.00 34.17 47 GLN F N 1
ATOM 6677 C CA . GLN F 1 48 ? -19.638 64.609 40.615 1.00 35.86 47 GLN F CA 1
ATOM 6678 C C . GLN F 1 48 ? -20.013 64.581 42.096 1.00 35.07 47 GLN F C 1
ATOM 6679 O O . GLN F 1 48 ? -21.192 64.421 42.447 1.00 34.74 47 GLN F O 1
ATOM 6685 N N . TYR F 1 49 ? -19.025 64.797 42.968 1.00 32.91 48 TYR F N 1
ATOM 6686 C CA . TYR F 1 49 ? -19.311 64.930 44.387 1.00 32.06 48 TYR F CA 1
ATOM 6687 C C . TYR F 1 49 ? -19.867 66.309 44.635 1.00 30.86 48 TYR F C 1
ATOM 6688 O O . TYR F 1 49 ? -19.423 67.264 44.025 1.00 30.20 48 TYR F O 1
ATOM 6697 N N . LYS F 1 50 ? -20.798 66.416 45.580 1.00 30.34 49 LYS F N 1
ATOM 6698 C CA . LYS F 1 50 ? -21.236 67.713 46.059 1.00 30.02 49 LYS F CA 1
ATOM 6699 C C . LYS F 1 50 ? -20.158 68.293 46.975 1.00 28.05 49 LYS F C 1
ATOM 6700 O O . LYS F 1 50 ? -19.743 67.626 47.903 1.00 26.34 49 LYS F O 1
ATOM 6706 N N . CYS F 1 51 ? -19.760 69.528 46.699 1.00 27.11 50 CYS F N 1
ATOM 6707 C CA . CYS F 1 51 ? -18.666 70.211 47.396 1.00 26.87 50 CYS F CA 1
ATOM 6708 C C . CYS F 1 51 ? -19.118 71.563 47.936 1.00 26.82 50 CYS F C 1
ATOM 6709 O O . CYS F 1 51 ? -19.935 72.254 47.322 1.00 26.94 50 CYS F O 1
ATOM 6712 N N . LEU F 1 52 ? -18.549 71.963 49.068 1.00 25.40 51 LEU F N 1
ATOM 6713 C CA . LEU F 1 52 ? -18.715 73.294 49.648 1.00 25.15 51 LEU F CA 1
ATOM 6714 C C . LEU F 1 52 ? -17.342 73.806 50.033 1.00 24.09 51 LEU F C 1
ATOM 6715 O O . LEU F 1 52 ? -16.579 73.039 50.630 1.00 24.02 51 LEU F O 1
ATOM 6720 N N . VAL F 1 53 ? -17.051 75.060 49.737 1.00 22.70 52 VAL F N 1
ATOM 6721 C CA . VAL F 1 53 ? -15.833 75.718 50.222 1.00 23.73 52 VAL F CA 1
ATOM 6722 C C . VAL F 1 53 ? -16.222 76.884 51.098 1.00 23.15 52 VAL F C 1
ATOM 6723 O O . VAL F 1 53 ? -17.061 77.685 50.737 1.00 24.29 52 VAL F O 1
ATOM 6727 N N . ILE F 1 54 ? -15.591 76.980 52.251 1.00 22.19 53 ILE F N 1
ATOM 6728 C CA . ILE F 1 54 ? -15.871 77.986 53.242 1.00 22.30 53 ILE F CA 1
ATOM 6729 C C . ILE F 1 54 ? -14.640 78.864 53.339 1.00 22.72 53 ILE F C 1
ATOM 6730 O O . ILE F 1 54 ? -13.491 78.355 53.413 1.00 21.87 53 ILE F O 1
ATOM 6735 N N . LYS F 1 55 ? -14.842 80.171 53.387 1.00 22.61 54 LYS F N 1
ATOM 6736 C CA . LYS F 1 55 ? -13.727 81.074 53.628 1.00 24.52 54 LYS F CA 1
ATOM 6737 C C . LYS F 1 55 ? -13.983 81.954 54.816 1.00 24.07 54 LYS F C 1
ATOM 6738 O O . LYS F 1 55 ? -15.132 82.183 55.204 1.00 24.36 54 LYS F O 1
ATOM 6744 N N . TYR F 1 56 ? -12.896 82.435 55.408 1.00 24.06 55 TYR F N 1
ATOM 6745 C CA . TYR F 1 56 ? -12.973 83.368 56.514 1.00 24.32 55 TYR F CA 1
ATOM 6746 C C . TYR F 1 56 ? -13.519 84.727 56.060 1.00 24.70 55 TYR F C 1
ATOM 6747 O O . TYR F 1 56 ? -12.929 85.431 55.244 1.00 24.17 55 TYR F O 1
ATOM 6756 N N . ALA F 1 57 ? -14.678 85.059 56.630 1.00 23.91 56 ALA F N 1
ATOM 6757 C CA . ALA F 1 57 ? -15.457 86.229 56.218 1.00 25.44 56 ALA F CA 1
ATOM 6758 C C . ALA F 1 57 ? -14.711 87.542 56.407 1.00 26.13 56 ALA F C 1
ATOM 6759 O O . ALA F 1 57 ? -14.945 88.500 55.659 1.00 28.32 56 ALA F O 1
ATOM 6761 N N . LYS F 1 58 ? -13.829 87.636 57.389 1.00 26.11 57 LYS F N 1
ATOM 6762 C CA . LYS F 1 58 ? -13.151 88.900 57.642 1.00 27.46 57 LYS F CA 1
ATOM 6763 C C . LYS F 1 58 ? -11.982 89.164 56.700 1.00 26.80 57 LYS F C 1
ATOM 6764 O O . LYS F 1 58 ? -11.500 90.283 56.624 1.00 27.25 57 LYS F O 1
ATOM 6770 N N . ASP F 1 59 ? -11.500 88.144 56.010 1.00 26.58 58 ASP F N 1
ATOM 6771 C CA . ASP F 1 59 ? -10.423 88.336 55.063 1.00 26.81 58 ASP F CA 1
ATOM 6772 C C . ASP F 1 59 ? -11.029 88.698 53.698 1.00 27.03 58 ASP F C 1
ATOM 6773 O O . ASP F 1 59 ? -11.377 87.839 52.897 1.00 26.80 58 ASP F O 1
ATOM 6778 N N . THR F 1 60 ? -11.114 90.006 53.453 1.00 28.16 59 THR F N 1
ATOM 6779 C CA . THR F 1 60 ? -11.814 90.545 52.294 1.00 29.76 59 THR F CA 1
ATOM 6780 C C . THR F 1 60 ? -10.845 90.881 51.179 1.00 30.52 59 THR F C 1
ATOM 6781 O O . THR F 1 60 ? -11.236 91.518 50.198 1.00 30.40 59 THR F O 1
ATOM 6785 N N . ARG F 1 61 ? -9.592 90.455 51.310 1.00 30.82 60 ARG F N 1
ATOM 6786 C CA . ARG F 1 61 ? -8.590 90.761 50.291 1.00 31.73 60 ARG F CA 1
ATOM 6787 C C . ARG F 1 61 ? -8.986 90.231 48.927 1.00 32.77 60 ARG F C 1
ATOM 6788 O O . ARG F 1 61 ? -9.565 89.151 48.802 1.00 30.83 60 ARG F O 1
ATOM 6796 N N . TYR F 1 62 ? -8.653 91.021 47.909 1.00 34.16 61 TYR F N 1
ATOM 6797 C CA . TYR F 1 62 ? -8.858 90.663 46.520 1.00 36.41 61 TYR F CA 1
ATOM 6798 C C . TYR F 1 62 ? -8.119 89.365 46.203 1.00 36.92 61 TYR F C 1
ATOM 6799 O O . TYR F 1 62 ? -8.751 88.466 45.612 1.00 38.56 61 TYR F O 1
ATOM 6808 N N . ALA F 1 76 ? -17.519 79.887 47.151 1.00 38.64 75 ALA F N 1
ATOM 6809 C CA . ALA F 1 76 ? -17.027 79.977 48.540 1.00 38.64 75 ALA F CA 1
ATOM 6810 C C . ALA F 1 76 ? -17.940 80.777 49.468 1.00 37.90 75 ALA F C 1
ATOM 6811 O O . ALA F 1 76 ? -18.047 82.006 49.326 1.00 39.27 75 ALA F O 1
ATOM 6813 N N . LEU F 1 77 ? -18.567 80.079 50.421 1.00 34.85 76 LEU F N 1
ATOM 6814 C CA . LEU F 1 77 ? -19.405 80.664 51.447 1.00 33.28 76 LEU F CA 1
ATOM 6815 C C . LEU F 1 77 ? -18.565 81.313 52.563 1.00 31.20 76 LEU F C 1
ATOM 6816 O O . LEU F 1 77 ? -17.758 80.609 53.173 1.00 28.25 76 LEU F O 1
ATOM 6821 N N . PRO F 1 78 ? -18.729 82.620 52.824 1.00 29.69 77 PRO F N 1
ATOM 6822 C CA . PRO F 1 78 ? -18.029 83.280 53.935 1.00 29.02 77 PRO F CA 1
ATOM 6823 C C . PRO F 1 78 ? -18.629 82.888 55.279 1.00 27.89 77 PRO F C 1
ATOM 6824 O O . PRO F 1 78 ? -19.818 82.603 55.380 1.00 27.25 77 PRO F O 1
ATOM 6828 N N . ALA F 1 79 ? -17.793 82.842 56.301 1.00 26.50 78 ALA F N 1
ATOM 6829 C CA . ALA F 1 79 ? -18.244 82.492 57.644 1.00 26.04 78 ALA F CA 1
ATOM 6830 C C . ALA F 1 79 ? -17.223 82.987 58.614 1.00 25.60 78 ALA F C 1
ATOM 6831 O O . ALA F 1 79 ? -16.079 83.107 58.271 1.00 24.97 78 ALA F O 1
ATOM 6833 N N . CYS F 1 80 ? -17.623 83.331 59.827 1.00 26.02 79 CYS F N 1
ATOM 6834 C CA . CYS F 1 80 ? -16.646 83.558 60.871 1.00 27.03 79 CYS F CA 1
ATOM 6835 C C . CYS F 1 80 ? -16.611 82.487 61.952 1.00 25.67 79 CYS F C 1
ATOM 6836 O O . CYS F 1 80 ? -15.717 82.490 62.769 1.00 23.90 79 CYS F O 1
ATOM 6841 N N . LEU F 1 81 ? -17.615 81.638 61.978 1.00 24.77 80 LEU F N 1
ATOM 6842 C CA . LEU F 1 81 ? -17.656 80.418 62.785 1.00 24.27 80 LEU F CA 1
ATOM 6843 C C . LEU F 1 81 ? -18.126 79.323 61.853 1.00 22.88 80 LEU F C 1
ATOM 6844 O O . LEU F 1 81 ? -19.083 79.512 61.102 1.00 21.64 80 LEU F O 1
ATOM 6849 N N . LEU F 1 82 ? -17.501 78.154 61.905 1.00 22.10 81 LEU F N 1
ATOM 6850 C CA . LEU F 1 82 ? -17.914 77.067 61.033 1.00 21.98 81 LEU F CA 1
ATOM 6851 C C . LEU F 1 82 ? -19.282 76.558 61.387 1.00 22.53 81 LEU F C 1
ATOM 6852 O O . LEU F 1 82 ? -20.029 76.134 60.507 1.00 21.06 81 LEU F O 1
ATOM 6857 N N . ARG F 1 83 ? -19.643 76.668 62.671 1.00 22.77 82 ARG F N 1
ATOM 6858 C CA . ARG F 1 83 ? -20.987 76.319 63.120 1.00 24.11 82 ARG F CA 1
ATOM 6859 C C . ARG F 1 83 ? -22.092 77.006 62.285 1.00 24.09 82 ARG F C 1
ATOM 6860 O O . ARG F 1 83 ? -23.154 76.438 62.038 1.00 24.43 82 ARG F O 1
ATOM 6868 N N . ASP F 1 84 ? -21.812 78.234 61.885 1.00 25.49 83 ASP F N 1
ATOM 6869 C CA . ASP F 1 84 ? -22.754 79.063 61.146 1.00 27.29 83 ASP F CA 1
ATOM 6870 C C . ASP F 1 84 ? -23.112 78.480 59.797 1.00 27.93 83 ASP F C 1
ATOM 6871 O O . ASP F 1 84 ? -24.160 78.809 59.254 1.00 28.69 83 ASP F O 1
ATOM 6876 N N . VAL F 1 85 ? -22.270 77.607 59.243 1.00 26.70 84 VAL F N 1
ATOM 6877 C CA . VAL F 1 85 ? -22.601 76.962 57.984 1.00 26.90 84 VAL F CA 1
ATOM 6878 C C . VAL F 1 85 ? -22.722 75.449 58.112 1.00 26.36 84 VAL F C 1
ATOM 6879 O O . VAL F 1 85 ? -22.634 74.737 57.136 1.00 26.18 84 VAL F O 1
ATOM 6883 N N . ALA F 1 86 ? -22.957 74.966 59.327 1.00 26.64 85 ALA F N 1
ATOM 6884 C CA . ALA F 1 86 ? -23.077 73.542 59.578 1.00 26.91 85 ALA F CA 1
ATOM 6885 C C . ALA F 1 86 ? -24.190 72.896 58.758 1.00 27.20 85 ALA F C 1
ATOM 6886 O O . ALA F 1 86 ? -24.024 71.799 58.246 1.00 25.25 85 ALA F O 1
ATOM 6888 N N . GLN F 1 87 ? -25.329 73.569 58.650 1.00 28.17 86 GLN F N 1
ATOM 6889 C CA . GLN F 1 87 ? -26.441 72.999 57.920 1.00 29.70 86 GLN F CA 1
ATOM 6890 C C . GLN F 1 87 ? -26.075 72.751 56.443 1.00 29.14 86 GLN F C 1
ATOM 6891 O O . GLN F 1 87 ? -26.347 71.701 55.909 1.00 29.45 86 GLN F O 1
ATOM 6897 N N . GLU F 1 88 ? -25.448 73.731 55.824 1.00 29.57 87 GLU F N 1
ATOM 6898 C CA . GLU F 1 88 ? -25.002 73.641 54.433 1.00 30.15 87 GLU F CA 1
ATOM 6899 C C . GLU F 1 88 ? -23.964 72.524 54.274 1.00 28.93 87 GLU F C 1
ATOM 6900 O O . GLU F 1 88 ? -24.037 71.707 53.343 1.00 28.27 87 GLU F O 1
ATOM 6906 N N . ALA F 1 89 ? -23.046 72.435 55.235 1.00 28.35 88 ALA F N 1
ATOM 6907 C CA . ALA F 1 89 ? -21.998 71.414 55.206 1.00 28.22 88 ALA F CA 1
ATOM 6908 C C . ALA F 1 89 ? -22.521 70.004 55.371 1.00 28.37 88 ALA F C 1
ATOM 6909 O O . ALA F 1 89 ? -21.998 69.059 54.777 1.00 27.98 88 ALA F O 1
ATOM 6911 N N . LEU F 1 90 ? -23.580 69.835 56.152 1.00 28.49 89 LEU F N 1
ATOM 6912 C CA . LEU F 1 90 ? -24.151 68.506 56.344 1.00 29.56 89 LEU F CA 1
ATOM 6913 C C . LEU F 1 90 ? -24.724 67.928 55.021 1.00 29.46 89 LEU F C 1
ATOM 6914 O O . LEU F 1 90 ? -24.805 66.721 54.874 1.00 30.83 89 LEU F O 1
ATOM 6919 N N . GLY F 1 91 ? -25.070 68.792 54.076 1.00 29.52 90 GLY F N 1
ATOM 6920 C CA . GLY F 1 91 ? -25.645 68.386 52.803 1.00 30.01 90 GLY F CA 1
ATOM 6921 C C . GLY F 1 91 ? -24.644 68.185 51.664 1.00 30.15 90 GLY F C 1
ATOM 6922 O O . GLY F 1 91 ? -25.039 68.090 50.501 1.00 30.99 90 GLY F O 1
ATOM 6923 N N . VAL F 1 92 ? -23.342 68.154 51.970 1.00 28.25 91 VAL F N 1
ATOM 6924 C CA . VAL F 1 92 ? -22.334 67.893 50.937 1.00 27.68 91 VAL F CA 1
ATOM 6925 C C . VAL F 1 92 ? -21.444 66.730 51.338 1.00 27.12 91 VAL F C 1
ATOM 6926 O O . VAL F 1 92 ? -21.442 66.286 52.478 1.00 26.75 91 VAL F O 1
ATOM 6930 N N . ALA F 1 93 ? -20.643 66.272 50.388 1.00 26.02 92 ALA F N 1
ATOM 6931 C CA . ALA F 1 93 ? -19.733 65.164 50.598 1.00 24.93 92 ALA F CA 1
ATOM 6932 C C . ALA F 1 93 ? -18.314 65.662 50.928 1.00 24.27 92 ALA F C 1
ATOM 6933 O O . ALA F 1 93 ? -17.579 64.992 51.648 1.00 23.60 92 ALA F O 1
ATOM 6935 N N . VAL F 1 94 ? -17.949 66.799 50.356 1.00 23.64 93 VAL F N 1
ATOM 6936 C CA . VAL F 1 94 ? -16.579 67.321 50.433 1.00 23.09 93 VAL F CA 1
ATOM 6937 C C . VAL F 1 94 ? -16.642 68.762 50.866 1.00 22.71 93 VAL F C 1
ATOM 6938 O O . VAL F 1 94 ? -17.346 69.558 50.261 1.00 23.15 93 VAL F O 1
ATOM 6942 N N . ILE F 1 95 ? -15.930 69.096 51.963 1.00 21.59 94 ILE F N 1
ATOM 6943 C CA . ILE F 1 95 ? -15.900 70.439 52.480 1.00 20.47 94 ILE F CA 1
ATOM 6944 C C . ILE F 1 95 ? -14.485 70.950 52.463 1.00 20.86 94 ILE F C 1
ATOM 6945 O O . ILE F 1 95 ? -13.593 70.309 53.064 1.00 22.09 94 ILE F O 1
ATOM 6950 N N . GLY F 1 96 ? -14.260 72.070 51.808 1.00 20.37 95 GLY F N 1
ATOM 6951 C CA . GLY F 1 96 ? -12.998 72.783 51.896 1.00 20.39 95 GLY F CA 1
ATOM 6952 C C . GLY F 1 96 ? -13.121 73.994 52.804 1.00 20.59 95 GLY F C 1
ATOM 6953 O O . GLY F 1 96 ? -14.126 74.736 52.739 1.00 21.89 95 GLY F O 1
ATOM 6954 N N . ILE F 1 97 ? -12.094 74.231 53.614 1.00 18.99 96 ILE F N 1
ATOM 6955 C CA . ILE F 1 97 ? -11.996 75.372 54.492 1.00 18.45 96 ILE F CA 1
ATOM 6956 C C . ILE F 1 97 ? -10.710 76.102 54.236 1.00 19.22 96 ILE F C 1
ATOM 6957 O O . ILE F 1 97 ? -9.622 75.554 54.373 1.00 17.95 96 ILE F O 1
ATOM 6962 N N . ASP F 1 98 ? -10.819 77.360 53.882 1.00 20.37 97 ASP F N 1
ATOM 6963 C CA . ASP F 1 98 ? -9.658 78.192 53.656 1.00 21.14 97 ASP F CA 1
ATOM 6964 C C . ASP F 1 98 ? -9.414 79.043 54.895 1.00 21.00 97 ASP F C 1
ATOM 6965 O O . ASP F 1 98 ? -10.357 79.532 55.503 1.00 23.12 97 ASP F O 1
ATOM 6970 N N . GLU F 1 99 ? -8.156 79.293 55.203 1.00 20.33 98 GLU F N 1
ATOM 6971 C CA . GLU F 1 99 ? -7.746 80.081 56.363 1.00 19.56 98 GLU F CA 1
ATOM 6972 C C . GLU F 1 99 ? -8.322 79.488 57.642 1.00 19.25 98 GLU F C 1
ATOM 6973 O O . GLU F 1 99 ? -8.898 80.203 58.466 1.00 18.92 98 GLU F O 1
ATOM 6979 N N . GLY F 1 100 ? -8.153 78.174 57.804 1.00 17.30 99 GLY F N 1
ATOM 6980 C CA . GLY F 1 100 ? -8.726 77.459 58.922 1.00 17.94 99 GLY F CA 1
ATOM 6981 C C . GLY F 1 100 ? -8.328 77.947 60.304 1.00 17.35 99 GLY F C 1
ATOM 6982 O O . GLY F 1 100 ? -9.091 77.791 61.264 1.00 18.39 99 GLY F O 1
ATOM 6983 N N . GLN F 1 101 ? -7.188 78.610 60.375 1.00 18.07 100 GLN F N 1
ATOM 6984 C CA . GLN F 1 101 ? -6.664 79.127 61.615 1.00 18.77 100 GLN F CA 1
ATOM 6985 C C . GLN F 1 101 ? -7.575 80.150 62.257 1.00 19.67 100 GLN F C 1
ATOM 6986 O O . GLN F 1 101 ? -7.484 80.389 63.474 1.00 20.58 100 GLN F O 1
ATOM 6992 N N . PHE F 1 102 ? -8.415 80.781 61.439 1.00 19.48 101 PHE F N 1
ATOM 6993 C CA . PHE F 1 102 ? -9.283 81.853 61.927 1.00 20.42 101 PHE F CA 1
ATOM 6994 C C . PHE F 1 102 ? -10.599 81.389 62.531 1.00 20.53 101 PHE F C 1
ATOM 6995 O O . PHE F 1 102 ? -11.298 82.205 63.169 1.00 21.96 101 PHE F O 1
ATOM 7003 N N . PHE F 1 103 ? -10.905 80.105 62.416 1.00 20.29 102 PHE F N 1
ATOM 7004 C CA . PHE F 1 103 ? -12.151 79.575 62.938 1.00 20.74 102 PHE F CA 1
ATOM 7005 C C . PHE F 1 103 ? -11.926 78.950 64.313 1.00 21.66 102 PHE F C 1
ATOM 7006 O O . PHE F 1 103 ? -11.221 77.938 64.439 1.00 21.59 102 PHE F O 1
ATOM 7014 N N . PRO F 1 104 ? -12.534 79.525 65.346 1.00 22.34 103 PRO F N 1
ATOM 7015 C CA . PRO F 1 104 ? -12.322 78.983 66.706 1.00 23.19 103 PRO F CA 1
ATOM 7016 C C . PRO F 1 104 ? -12.876 77.570 66.870 1.00 21.47 103 PRO F C 1
ATOM 7017 O O . PRO F 1 104 ? -12.387 76.858 67.741 1.00 23.26 103 PRO F O 1
ATOM 7021 N N . ASP F 1 105 ? -13.835 77.182 66.040 1.00 20.72 104 ASP F N 1
ATOM 7022 C CA . ASP F 1 105 ? -14.467 75.879 66.107 1.00 19.91 104 ASP F CA 1
ATOM 7023 C C . ASP F 1 105 ? -13.964 74.917 65.051 1.00 19.08 104 ASP F C 1
ATOM 7024 O O . ASP F 1 105 ? -14.597 73.917 64.780 1.00 19.19 104 ASP F O 1
ATOM 7029 N N . ILE F 1 106 ? -12.784 75.194 64.510 1.00 19.08 105 ILE F N 1
ATOM 7030 C CA . ILE F 1 106 ? -12.155 74.327 63.510 1.00 19.27 105 ILE F CA 1
ATOM 7031 C C . ILE F 1 106 ? -12.102 72.867 63.906 1.00 19.05 105 ILE F C 1
ATOM 7032 O O . ILE F 1 106 ? -12.458 71.986 63.111 1.00 20.76 105 ILE F O 1
ATOM 7037 N N . VAL F 1 107 ? -11.675 72.578 65.135 1.00 18.93 106 VAL F N 1
ATOM 7038 C CA . VAL F 1 107 ? -11.540 71.209 65.552 1.00 19.09 106 VAL F CA 1
ATOM 7039 C C . VAL F 1 107 ? -12.855 70.502 65.656 1.00 19.43 106 VAL F C 1
ATOM 7040 O O . VAL F 1 107 ? -13.030 69.410 65.113 1.00 20.11 106 VAL F O 1
ATOM 7044 N N . GLU F 1 108 ? -13.791 71.135 66.339 1.00 19.16 107 GLU F N 1
ATOM 7045 C CA . GLU F 1 108 ? -15.101 70.523 66.547 1.00 19.72 107 GLU F CA 1
ATOM 7046 C C . GLU F 1 108 ? -15.811 70.264 65.205 1.00 18.54 107 GLU F C 1
ATOM 7047 O O . GLU F 1 108 ? -16.353 69.193 65.000 1.00 20.25 107 GLU F O 1
ATOM 7053 N N . PHE F 1 109 ? -15.714 71.205 64.282 1.00 18.12 108 PHE F N 1
ATOM 7054 C CA . PHE F 1 109 ? -16.384 71.092 63.001 1.00 19.22 108 PHE F CA 1
ATOM 7055 C C . PHE F 1 109 ? -15.759 69.998 62.133 1.00 19.06 108 PHE F C 1
ATOM 7056 O O . PHE F 1 109 ? -16.455 69.149 61.570 1.00 20.20 108 PHE F O 1
ATOM 7064 N N . CYS F 1 110 ? -14.439 70.011 62.016 1.00 19.18 109 CYS F N 1
ATOM 7065 C CA . CYS F 1 110 ? -13.772 69.060 61.142 1.00 19.74 109 CYS F CA 1
ATOM 7066 C C . CYS F 1 110 ? -13.969 67.635 61.628 1.00 19.81 109 CYS F C 1
ATOM 7067 O O . CYS F 1 110 ? -14.240 66.736 60.842 1.00 19.71 109 CYS F O 1
ATOM 7070 N N . GLU F 1 111 ? -13.821 67.419 62.933 1.00 20.30 110 GLU F N 1
ATOM 7071 C CA . GLU F 1 111 ? -14.020 66.111 63.477 1.00 21.60 110 GLU F CA 1
ATOM 7072 C C . GLU F 1 111 ? -15.488 65.640 63.359 1.00 21.79 110 GLU F C 1
ATOM 7073 O O . GLU F 1 111 ? -15.737 64.498 62.945 1.00 21.07 110 GLU F O 1
ATOM 7079 N N . ALA F 1 112 ? -16.441 66.493 63.667 1.00 21.17 111 ALA F N 1
ATOM 7080 C CA . ALA F 1 112 ? -17.860 66.135 63.498 1.00 23.08 111 ALA F CA 1
ATOM 7081 C C . ALA F 1 112 ? -18.185 65.735 62.067 1.00 23.22 111 ALA F C 1
ATOM 7082 O O . ALA F 1 112 ? -18.875 64.734 61.832 1.00 24.27 111 ALA F O 1
ATOM 7084 N N . MET F 1 113 ? -17.699 66.519 61.106 1.00 22.98 112 MET F N 1
ATOM 7085 C CA . MET F 1 113 ? -18.012 66.289 59.728 1.00 21.10 112 MET F CA 1
ATOM 7086 C C . MET F 1 113 ? -17.302 65.039 59.215 1.00 22.10 112 MET F C 1
ATOM 7087 O O . MET F 1 113 ? -17.899 64.224 58.508 1.00 21.60 112 MET F O 1
ATOM 7092 N N . ALA F 1 114 ? -16.033 64.852 59.598 1.00 20.76 113 ALA F N 1
ATOM 7093 C CA . ALA F 1 114 ? -15.311 63.664 59.172 1.00 20.87 113 ALA F CA 1
ATOM 7094 C C . ALA F 1 114 ? -15.929 62.422 59.772 1.00 21.17 113 ALA F C 1
ATOM 7095 O O . ALA F 1 114 ? -16.062 61.393 59.099 1.00 22.45 113 ALA F O 1
ATOM 7097 N N . ASN F 1 115 ? -16.361 62.516 61.021 1.00 21.58 114 ASN F N 1
ATOM 7098 C CA . ASN F 1 115 ? -16.993 61.367 61.690 1.00 23.03 114 ASN F CA 1
ATOM 7099 C C . ASN F 1 115 ? -18.413 61.099 61.166 1.00 24.68 114 ASN F C 1
ATOM 7100 O O . ASN F 1 115 ? -18.931 60.029 61.392 1.00 26.17 114 ASN F O 1
ATOM 7105 N N . ALA F 1 116 ? -18.988 62.056 60.458 1.00 25.05 115 ALA F N 1
ATOM 7106 C CA . ALA F 1 116 ? -20.257 61.910 59.720 1.00 26.07 115 ALA F CA 1
ATOM 7107 C C . ALA F 1 116 ? -20.056 61.443 58.264 1.00 26.85 115 ALA F C 1
ATOM 7108 O O . ALA F 1 116 ? -20.999 61.382 57.484 1.00 28.02 115 ALA F O 1
ATOM 7110 N N . GLY F 1 117 ? -18.824 61.182 57.878 1.00 25.89 116 GLY F N 1
ATOM 7111 C CA . GLY F 1 117 ? -18.506 60.627 56.572 1.00 26.28 116 GLY F CA 1
ATOM 7112 C C . GLY F 1 117 ? -18.027 61.580 55.499 1.00 26.23 116 GLY F C 1
ATOM 7113 O O . GLY F 1 117 ? -17.787 61.157 54.357 1.00 26.88 116 GLY F O 1
ATOM 7114 N N . LYS F 1 118 ? -17.871 62.852 55.847 1.00 24.80 117 LYS F N 1
ATOM 7115 C CA . LYS F 1 118 ? -17.407 63.847 54.896 1.00 24.20 117 LYS F CA 1
ATOM 7116 C C . LYS F 1 118 ? -15.872 63.845 54.765 1.00 23.69 117 LYS F C 1
ATOM 7117 O O . LYS F 1 118 ? -15.147 63.547 55.704 1.00 23.40 117 LYS F O 1
ATOM 7123 N N . THR F 1 119 ? -15.404 64.225 53.591 1.00 23.20 118 THR F N 1
ATOM 7124 C CA . THR F 1 119 ? -14.002 64.578 53.378 1.00 22.81 118 THR F CA 1
ATOM 7125 C C . THR F 1 119 ? -13.822 66.063 53.638 1.00 22.66 118 THR F C 1
ATOM 7126 O O . THR F 1 119 ? -14.397 66.897 52.933 1.00 22.16 118 THR F O 1
ATOM 7130 N N . VAL F 1 120 ? -13.014 66.401 54.636 1.00 20.42 119 VAL F N 1
ATOM 7131 C CA . VAL F 1 120 ? -12.824 67.778 55.013 1.00 19.60 119 VAL F CA 1
ATOM 7132 C C . VAL F 1 120 ? -11.364 68.146 54.702 1.00 19.50 119 VAL F C 1
ATOM 7133 O O . VAL F 1 120 ? -10.456 67.488 55.179 1.00 19.60 119 VAL F O 1
ATOM 7137 N N . ILE F 1 121 ? -11.158 69.179 53.922 1.00 18.19 120 ILE F N 1
ATOM 7138 C CA . ILE F 1 121 ? -9.848 69.628 53.510 1.00 18.94 120 ILE F CA 1
ATOM 7139 C C . ILE F 1 121 ? -9.630 71.047 53.987 1.00 18.00 120 ILE F C 1
ATOM 7140 O O . ILE F 1 121 ? -10.410 71.944 53.699 1.00 18.48 120 ILE F O 1
ATOM 7145 N N . VAL F 1 122 ? -8.557 71.269 54.735 1.00 17.19 121 VAL F N 1
ATOM 7146 C CA . VAL F 1 122 ? -8.332 72.536 55.386 1.00 17.31 121 VAL F CA 1
ATOM 7147 C C . VAL F 1 122 ? -7.013 73.119 54.948 1.00 18.07 121 VAL F C 1
ATOM 7148 O O . VAL F 1 122 ? -5.957 72.461 55.074 1.00 18.29 121 VAL F O 1
ATOM 7152 N N . ALA F 1 123 ? -7.065 74.323 54.398 1.00 17.65 122 ALA F N 1
ATOM 7153 C CA . ALA F 1 123 ? -5.876 75.158 54.223 1.00 17.52 122 ALA F CA 1
ATOM 7154 C C . ALA F 1 123 ? -5.732 76.084 55.389 1.00 17.99 122 ALA F C 1
ATOM 7155 O O . ALA F 1 123 ? -6.699 76.736 55.779 1.00 19.54 122 ALA F O 1
ATOM 7157 N N . ALA F 1 124 ? -4.535 76.149 55.951 1.00 16.77 123 ALA F N 1
ATOM 7158 C CA . ALA F 1 124 ? -4.265 77.036 57.061 1.00 17.46 123 ALA F CA 1
ATOM 7159 C C . ALA F 1 124 ? -2.818 77.342 57.281 1.00 17.50 123 ALA F C 1
ATOM 7160 O O . ALA F 1 124 ? -1.944 76.506 57.030 1.00 16.55 123 ALA F O 1
ATOM 7162 N N . LEU F 1 125 ? -2.574 78.515 57.836 1.00 18.02 124 LEU F N 1
ATOM 7163 C CA . LEU F 1 125 ? -1.261 78.839 58.382 1.00 18.47 124 LEU F CA 1
ATOM 7164 C C . LEU F 1 125 ? -1.032 78.002 59.607 1.00 20.80 124 LEU F C 1
ATOM 7165 O O . LEU F 1 125 ? -1.937 77.871 60.433 1.00 21.94 124 LEU F O 1
ATOM 7170 N N . ASP F 1 126 ? 0.167 77.452 59.709 1.00 21.35 125 ASP F N 1
ATOM 7171 C CA . ASP F 1 126 ? 0.550 76.698 60.887 1.00 22.63 125 ASP F CA 1
ATOM 7172 C C . ASP F 1 126 ? 1.024 77.635 61.958 1.00 22.82 125 ASP F C 1
ATOM 7173 O O . ASP F 1 126 ? 0.752 77.435 63.157 1.00 22.28 125 ASP F O 1
ATOM 7178 N N . GLY F 1 127 ? 1.658 78.720 61.528 1.00 21.23 126 GLY F N 1
ATOM 7179 C CA . GLY F 1 127 ? 2.223 79.647 62.477 1.00 20.38 126 GLY F CA 1
ATOM 7180 C C . GLY F 1 127 ? 1.848 81.087 62.224 1.00 20.11 126 GLY F C 1
ATOM 7181 O O . GLY F 1 127 ? 1.631 81.514 61.086 1.00 19.13 126 GLY F O 1
ATOM 7182 N N . THR F 1 128 ? 1.778 81.827 63.315 1.00 19.40 127 THR F N 1
ATOM 7183 C CA . THR F 1 128 ? 1.579 83.258 63.277 1.00 19.95 127 THR F CA 1
ATOM 7184 C C . THR F 1 128 ? 2.900 83.909 62.876 1.00 19.19 127 THR F C 1
ATOM 7185 O O . THR F 1 128 ? 3.943 83.240 62.706 1.00 20.13 127 THR F O 1
ATOM 7189 N N . PHE F 1 129 ? 2.884 85.238 62.830 1.00 20.99 128 PHE F N 1
ATOM 7190 C CA . PHE F 1 129 ? 4.089 86.019 62.621 1.00 20.37 128 PHE F CA 1
ATOM 7191 C C . PHE F 1 129 ? 5.160 85.856 63.666 1.00 21.50 128 PHE F C 1
ATOM 7192 O O . PHE F 1 129 ? 6.305 86.286 63.418 1.00 22.18 128 PHE F O 1
ATOM 7200 N N . GLN F 1 130 ? 4.821 85.285 64.813 1.00 21.59 129 GLN F N 1
ATOM 7201 C CA . GLN F 1 130 ? 5.793 84.964 65.874 1.00 23.30 129 GLN F CA 1
ATOM 7202 C C . GLN F 1 130 ? 6.260 83.510 65.858 1.00 22.89 129 GLN F C 1
ATOM 7203 O O . GLN F 1 130 ? 6.980 83.081 66.747 1.00 22.90 129 GLN F O 1
ATOM 7209 N N . ARG F 1 131 ? 5.885 82.765 64.820 1.00 22.52 130 ARG F N 1
ATOM 7210 C CA . ARG F 1 131 ? 6.217 81.348 64.691 1.00 22.45 130 ARG F CA 1
ATOM 7211 C C . ARG F 1 131 ? 5.664 80.552 65.886 1.00 23.12 130 ARG F C 1
ATOM 7212 O O . ARG F 1 131 ? 6.270 79.579 66.360 1.00 23.29 130 ARG F O 1
ATOM 7220 N N . LYS F 1 132 ? 4.490 80.969 66.323 1.00 21.74 131 LYS F N 1
ATOM 7221 C CA . LYS F 1 132 ? 3.734 80.256 67.356 1.00 22.64 131 LYS F CA 1
ATOM 7222 C C . LYS F 1 132 ? 2.504 79.613 66.697 1.00 21.89 131 LYS F C 1
ATOM 7223 O O . LYS F 1 132 ? 2.077 80.051 65.613 1.00 19.52 131 LYS F O 1
ATOM 7229 N N . PRO F 1 133 ? 1.938 78.563 67.289 1.00 21.76 132 PRO F N 1
ATOM 7230 C CA . PRO F 1 133 ? 0.731 77.960 66.719 1.00 22.18 132 PRO F CA 1
ATOM 7231 C C . PRO F 1 133 ? -0.357 78.974 66.523 1.00 21.28 132 PRO F C 1
ATOM 7232 O O . PRO F 1 133 ? -0.635 79.810 67.392 1.00 20.10 132 PRO F O 1
ATOM 7236 N N . PHE F 1 134 ? -0.977 78.894 65.355 1.00 20.31 133 PHE F N 1
ATOM 7237 C CA . PHE F 1 134 ? -1.989 79.848 64.976 1.00 20.63 133 PHE F CA 1
ATOM 7238 C C . PHE F 1 134 ? -3.347 79.350 65.403 1.00 21.36 133 PHE F C 1
ATOM 7239 O O . PHE F 1 134 ? -3.952 78.504 64.749 1.00 21.55 133 PHE F O 1
ATOM 7247 N N . GLY F 1 135 ? -3.884 79.942 66.476 1.00 21.91 134 GLY F N 1
ATOM 7248 C CA . GLY F 1 135 ? -5.195 79.537 66.981 1.00 22.55 134 GLY F CA 1
ATOM 7249 C C . GLY F 1 135 ? -5.176 78.057 67.369 1.00 21.71 134 GLY F C 1
ATOM 7250 O O . GLY F 1 135 ? -4.216 77.596 67.941 1.00 21.73 134 GLY F O 1
ATOM 7251 N N . ALA F 1 136 ? -6.225 77.331 67.015 1.00 22.42 135 ALA F N 1
ATOM 7252 C CA . ALA F 1 136 ? -6.351 75.910 67.383 1.00 22.99 135 ALA F CA 1
ATOM 7253 C C . ALA F 1 136 ? -5.944 74.935 66.278 1.00 22.13 135 ALA F C 1
ATOM 7254 O O . ALA F 1 136 ? -6.179 73.715 66.377 1.00 20.50 135 ALA F O 1
ATOM 7256 N N . ILE F 1 137 ? -5.327 75.466 65.221 1.00 22.09 136 ILE F N 1
ATOM 7257 C CA . ILE F 1 137 ? -5.173 74.704 63.998 1.00 21.48 136 ILE F CA 1
ATOM 7258 C C . ILE F 1 137 ? -4.383 73.447 64.162 1.00 20.79 136 ILE F C 1
ATOM 7259 O O . ILE F 1 137 ? -4.703 72.418 63.560 1.00 20.75 136 ILE F O 1
ATOM 7264 N N . LEU F 1 138 ? -3.338 73.472 64.987 1.00 19.53 137 LEU F N 1
ATOM 7265 C CA . LEU F 1 138 ? -2.512 72.296 65.106 1.00 20.34 137 LEU F CA 1
ATOM 7266 C C . LEU F 1 138 ? -3.204 71.169 65.852 1.00 20.04 137 LEU F C 1
ATOM 7267 O O . LEU F 1 138 ? -2.761 70.015 65.759 1.00 18.51 137 LEU F O 1
ATOM 7272 N N . ASN F 1 139 ? -4.309 71.454 66.554 1.00 18.57 138 ASN F N 1
ATOM 7273 C CA . ASN F 1 139 ? -5.075 70.369 67.201 1.00 19.91 138 ASN F CA 1
ATOM 7274 C C . ASN F 1 139 ? -5.678 69.423 66.162 1.00 19.40 138 ASN F C 1
ATOM 7275 O O . ASN F 1 139 ? -6.049 68.256 66.463 1.00 19.34 138 ASN F O 1
ATOM 7280 N N . LEU F 1 140 ? -5.719 69.888 64.913 1.00 17.69 139 LEU F N 1
ATOM 7281 C CA . LEU F 1 140 ? -6.152 69.025 63.827 1.00 18.47 139 LEU F CA 1
ATOM 7282 C C . LEU F 1 140 ? -5.145 67.990 63.484 1.00 18.11 139 LEU F C 1
ATOM 7283 O O . LEU F 1 140 ? -5.504 66.966 62.947 1.00 18.32 139 LEU F O 1
ATOM 7288 N N . VAL F 1 141 ? -3.861 68.244 63.739 1.00 17.23 140 VAL F N 1
ATOM 7289 C CA . VAL F 1 141 ? -2.861 67.318 63.237 1.00 18.05 140 VAL F CA 1
ATOM 7290 C C . VAL F 1 141 ? -3.062 65.876 63.767 1.00 17.94 140 VAL F C 1
ATOM 7291 O O . VAL F 1 141 ? -3.058 64.938 62.964 1.00 19.20 140 VAL F O 1
ATOM 7295 N N . PRO F 1 142 ? -3.255 65.662 65.069 1.00 17.38 141 PRO F N 1
ATOM 7296 C CA . PRO F 1 142 ? -3.488 64.296 65.563 1.00 17.62 141 PRO F CA 1
ATOM 7297 C C . PRO F 1 142 ? -4.826 63.713 65.099 1.00 18.01 141 PRO F C 1
ATOM 7298 O O . PRO F 1 142 ? -5.044 62.507 65.237 1.00 19.49 141 PRO F O 1
ATOM 7302 N N . LEU F 1 143 ? -5.704 64.536 64.546 1.00 17.05 142 LEU F N 1
ATOM 7303 C CA . LEU F 1 143 ? -7.012 64.086 64.089 1.00 18.42 142 LEU F CA 1
ATOM 7304 C C . LEU F 1 143 ? -7.041 63.790 62.602 1.00 18.30 142 LEU F C 1
ATOM 7305 O O . LEU F 1 143 ? -8.010 63.254 62.113 1.00 20.70 142 LEU F O 1
ATOM 7310 N N . ALA F 1 144 ? -5.974 64.154 61.907 1.00 18.36 143 ALA F N 1
ATOM 7311 C CA . ALA F 1 144 ? -5.951 64.178 60.475 1.00 17.96 143 ALA F CA 1
ATOM 7312 C C . ALA F 1 144 ? -5.282 62.952 59.836 1.00 18.81 143 ALA F C 1
ATOM 7313 O O . ALA F 1 144 ? -4.223 62.467 60.251 1.00 20.71 143 ALA F O 1
ATOM 7315 N N . GLU F 1 145 ? -5.912 62.494 58.768 1.00 19.85 144 GLU F N 1
ATOM 7316 C CA . GLU F 1 145 ? -5.378 61.398 57.968 1.00 19.82 144 GLU F CA 1
ATOM 7317 C C . GLU F 1 145 ? -4.201 61.847 57.124 1.00 20.73 144 GLU F C 1
ATOM 7318 O O . GLU F 1 145 ? -3.307 61.057 56.837 1.00 22.39 144 GLU F O 1
ATOM 7324 N N . SER F 1 146 ? -4.193 63.106 56.719 1.00 19.37 145 SER F N 1
ATOM 7325 C CA . SER F 1 146 ? -3.141 63.630 55.830 1.00 19.71 145 SER F CA 1
ATOM 7326 C C . SER F 1 146 ? -2.744 65.023 56.320 1.00 18.68 145 SER F C 1
ATOM 7327 O O . SER F 1 146 ? -3.606 65.832 56.612 1.00 18.13 145 SER F O 1
ATOM 7330 N N . VAL F 1 147 ? -1.452 65.305 56.402 1.00 17.63 146 VAL F N 1
ATOM 7331 C CA . VAL F 1 147 ? -0.974 66.638 56.745 1.00 18.27 146 VAL F CA 1
ATOM 7332 C C . VAL F 1 147 ? 0.251 66.905 55.924 1.00 19.10 146 VAL F C 1
ATOM 7333 O O . VAL F 1 147 ? 1.183 66.061 55.887 1.00 19.37 146 VAL F O 1
ATOM 7337 N N . VAL F 1 148 ? 0.279 68.075 55.291 1.00 18.28 147 VAL F N 1
ATOM 7338 C CA . VAL F 1 148 ? 1.438 68.516 54.550 1.00 18.87 147 VAL F CA 1
ATOM 7339 C C . VAL F 1 148 ? 1.738 69.929 54.952 1.00 18.00 147 VAL F C 1
ATOM 7340 O O . VAL F 1 148 ? 0.843 70.663 55.398 1.00 17.54 147 VAL F O 1
ATOM 7344 N N . LYS F 1 149 ? 2.998 70.321 54.803 1.00 17.99 148 LYS F N 1
ATOM 7345 C CA . LYS F 1 149 ? 3.387 71.708 54.984 1.00 17.60 148 LYS F CA 1
ATOM 7346 C C . LYS F 1 149 ? 4.086 72.175 53.710 1.00 17.92 148 LYS F C 1
ATOM 7347 O O . LYS F 1 149 ? 5.135 71.624 53.301 1.00 17.57 148 LYS F O 1
ATOM 7353 N N . LEU F 1 150 ? 3.464 73.151 53.044 1.00 17.73 149 LEU F N 1
ATOM 7354 C CA . LEU F 1 150 ? 3.976 73.719 51.812 1.00 18.64 149 LEU F CA 1
ATOM 7355 C C . LEU F 1 150 ? 5.044 74.735 52.117 1.00 20.14 149 LEU F C 1
ATOM 7356 O O . LEU F 1 150 ? 5.194 75.194 53.251 1.00 19.67 149 LEU F O 1
ATOM 7361 N N . THR F 1 151 ? 5.854 75.030 51.113 1.00 20.70 150 THR F N 1
ATOM 7362 C CA . THR F 1 151 ? 6.828 76.099 51.250 1.00 21.94 150 THR F CA 1
ATOM 7363 C C . THR F 1 151 ? 6.494 77.250 50.305 1.00 20.81 150 THR F C 1
ATOM 7364 O O . THR F 1 151 ? 5.860 77.057 49.271 1.00 21.17 150 THR F O 1
ATOM 7368 N N . ALA F 1 152 ? 6.928 78.444 50.684 1.00 20.30 151 ALA F N 1
ATOM 7369 C CA . ALA F 1 152 ? 6.912 79.588 49.794 1.00 19.81 151 ALA F CA 1
ATOM 7370 C C . ALA F 1 152 ? 8.345 79.889 49.309 1.00 20.60 151 ALA F C 1
ATOM 7371 O O . ALA F 1 152 ? 9.293 79.161 49.622 1.00 21.03 151 ALA F O 1
ATOM 7373 N N . VAL F 1 153 ? 8.504 80.974 48.554 1.00 21.77 152 VAL F N 1
ATOM 7374 C CA . VAL F 1 153 ? 9.818 81.516 48.217 1.00 23.06 152 VAL F CA 1
ATOM 7375 C C . VAL F 1 153 ? 10.102 82.659 49.189 1.00 23.06 152 VAL F C 1
ATOM 7376 O O . VAL F 1 153 ? 9.240 83.457 49.463 1.00 23.98 152 VAL F O 1
ATOM 7380 N N . CYS F 1 154 ? 11.309 82.711 49.747 1.00 23.46 153 CYS F N 1
ATOM 7381 C CA . CYS F 1 154 ? 11.687 83.761 50.652 1.00 24.43 153 CYS F CA 1
ATOM 7382 C C . CYS F 1 154 ? 11.747 85.057 49.856 1.00 25.50 153 CYS F C 1
ATOM 7383 O O . CYS F 1 154 ? 12.441 85.143 48.844 1.00 26.39 153 CYS F O 1
ATOM 7386 N N . MET F 1 155 ? 11.007 86.039 50.307 1.00 26.05 154 MET F N 1
ATOM 7387 C CA . MET F 1 155 ? 10.903 87.284 49.566 1.00 27.50 154 MET F CA 1
ATOM 7388 C C . MET F 1 155 ? 12.125 88.162 49.812 1.00 28.81 154 MET F C 1
ATOM 7389 O O . MET F 1 155 ? 12.257 89.226 49.189 1.00 30.30 154 MET F O 1
ATOM 7394 N N . GLU F 1 156 ? 12.996 87.746 50.713 1.00 29.17 155 GLU F N 1
ATOM 7395 C CA . GLU F 1 156 ? 14.181 88.545 51.044 1.00 30.66 155 GLU F CA 1
ATOM 7396 C C . GLU F 1 156 ? 15.491 87.950 50.518 1.00 31.08 155 GLU F C 1
ATOM 7397 O O . GLU F 1 156 ? 16.434 88.680 50.263 1.00 31.55 155 GLU F O 1
ATOM 7403 N N . CYS F 1 157 ? 15.567 86.636 50.358 1.00 30.35 156 CYS F N 1
ATOM 7404 C CA . CYS F 1 157 ? 16.779 86.026 49.832 1.00 30.38 156 CYS F CA 1
ATOM 7405 C C . CYS F 1 157 ? 16.517 84.992 48.747 1.00 30.39 156 CYS F C 1
ATOM 7406 O O . CYS F 1 157 ? 17.455 84.401 48.211 1.00 30.03 156 CYS F O 1
ATOM 7409 N N . PHE F 1 158 ? 15.245 84.689 48.509 1.00 30.56 157 PHE F N 1
ATOM 7410 C CA . PHE F 1 158 ? 14.822 83.799 47.434 1.00 31.30 157 PHE F CA 1
ATOM 7411 C C . PHE F 1 158 ? 15.131 82.297 47.578 1.00 30.67 157 PHE F C 1
ATOM 7412 O O . PHE F 1 158 ? 14.921 81.547 46.643 1.00 31.49 157 PHE F O 1
ATOM 7420 N N A ARG F 1 159 ? 15.612 81.880 48.750 0.50 29.93 158 ARG F N 1
ATOM 7421 N N B ARG F 1 159 ? 15.616 81.871 48.744 0.50 29.76 158 ARG F N 1
ATOM 7422 C CA A ARG F 1 159 ? 15.642 80.463 49.122 0.50 29.34 158 ARG F CA 1
ATOM 7423 C CA B ARG F 1 159 ? 15.659 80.449 49.096 0.50 28.99 158 ARG F CA 1
ATOM 7424 C C A ARG F 1 159 ? 14.219 79.997 49.410 0.50 28.26 158 ARG F C 1
ATOM 7425 C C B ARG F 1 159 ? 14.273 80.037 49.578 0.50 27.97 158 ARG F C 1
ATOM 7426 O O A ARG F 1 159 ? 13.269 80.731 49.181 0.50 27.93 158 ARG F O 1
ATOM 7427 O O B ARG F 1 159 ? 13.408 80.871 49.706 0.50 27.20 158 ARG F O 1
ATOM 7442 N N . GLU F 1 160 ? 14.075 78.761 49.863 1.00 27.71 159 GLU F N 1
ATOM 7443 C CA . GLU F 1 160 ? 12.772 78.265 50.316 1.00 27.21 159 GLU F CA 1
ATOM 7444 C C . GLU F 1 160 ? 12.379 78.912 51.632 1.00 24.79 159 GLU F C 1
ATOM 7445 O O . GLU F 1 160 ? 13.226 79.079 52.496 1.00 23.30 159 GLU F O 1
ATOM 7451 N N . ALA F 1 161 ? 11.087 79.222 51.788 1.00 23.32 160 ALA F N 1
ATOM 7452 C CA . ALA F 1 161 ? 10.544 79.895 52.972 1.00 21.73 160 ALA F CA 1
ATOM 7453 C C . ALA F 1 161 ? 9.492 79.045 53.689 1.00 21.37 160 ALA F C 1
ATOM 7454 O O . ALA F 1 161 ? 8.570 78.525 53.041 1.00 20.63 160 ALA F O 1
ATOM 7456 N N . ALA F 1 162 ? 9.625 78.932 55.007 1.00 19.83 161 ALA F N 1
ATOM 7457 C CA . ALA F 1 162 ? 8.700 78.182 55.841 1.00 20.00 161 ALA F CA 1
ATOM 7458 C C . ALA F 1 162 ? 7.912 79.028 56.816 1.00 19.96 161 ALA F C 1
ATOM 7459 O O . ALA F 1 162 ? 7.011 78.504 57.491 1.00 20.85 161 ALA F O 1
ATOM 7461 N N . TYR F 1 163 ? 8.214 80.321 56.882 1.00 19.43 162 TYR F N 1
ATOM 7462 C CA . TYR F 1 163 ? 7.655 81.224 57.880 1.00 19.68 162 TYR F CA 1
ATOM 7463 C C . TYR F 1 163 ? 7.084 82.469 57.259 1.00 18.84 162 TYR F C 1
ATOM 7464 O O . TYR F 1 163 ? 7.370 82.796 56.118 1.00 18.95 162 TYR F O 1
ATOM 7473 N N . THR F 1 164 ? 6.314 83.192 58.058 1.00 20.37 163 THR F N 1
ATOM 7474 C CA . THR F 1 164 ? 5.803 84.472 57.652 1.00 20.15 163 THR F CA 1
ATOM 7475 C C . THR F 1 164 ? 6.306 85.518 58.644 1.00 22.07 163 THR F C 1
ATOM 7476 O O . THR F 1 164 ? 6.114 85.389 59.854 1.00 22.71 163 THR F O 1
ATOM 7480 N N . LYS F 1 165 ? 6.937 86.550 58.113 1.00 22.47 164 LYS F N 1
ATOM 7481 C CA . LYS F 1 165 ? 7.347 87.722 58.888 1.00 24.12 164 LYS F CA 1
ATOM 7482 C C . LYS F 1 165 ? 6.371 88.882 58.720 1.00 23.94 164 LYS F C 1
ATOM 7483 O O . LYS F 1 165 ? 5.946 89.198 57.621 1.00 23.90 164 LYS F O 1
ATOM 7489 N N . ARG F 1 166 ? 5.992 89.513 59.818 1.00 24.95 165 ARG F N 1
ATOM 7490 C CA . ARG F 1 166 ? 5.176 90.718 59.767 1.00 25.76 165 ARG F CA 1
ATOM 7491 C C . ARG F 1 166 ? 6.096 91.926 59.541 1.00 26.49 165 ARG F C 1
ATOM 7492 O O . ARG F 1 166 ? 7.080 92.058 60.238 1.00 25.23 165 ARG F O 1
ATOM 7500 N N . LEU F 1 167 ? 5.735 92.799 58.614 1.00 27.79 166 LEU F N 1
ATOM 7501 C CA . LEU F 1 167 ? 6.588 93.943 58.259 1.00 29.62 166 LEU F CA 1
ATOM 7502 C C . LEU F 1 167 ? 6.451 95.120 59.252 1.00 31.45 166 LEU F C 1
ATOM 7503 O O . LEU F 1 167 ? 7.439 95.805 59.543 1.00 33.03 166 LEU F O 1
ATOM 7508 N N . GLY F 1 168 ? 5.258 95.355 59.763 1.00 33.14 167 GLY F N 1
ATOM 7509 C CA . GLY F 1 168 ? 5.045 96.492 60.667 1.00 34.30 167 GLY F CA 1
ATOM 7510 C C . GLY F 1 168 ? 5.189 96.161 62.143 1.00 34.60 167 GLY F C 1
ATOM 7511 O O . GLY F 1 168 ? 5.814 95.163 62.518 1.00 34.42 167 GLY F O 1
ATOM 7512 N N . THR F 1 169 ? 4.562 96.983 62.987 1.00 35.22 168 THR F N 1
ATOM 7513 C CA . THR F 1 169 ? 4.759 96.924 64.443 1.00 36.64 168 THR F CA 1
ATOM 7514 C C . THR F 1 169 ? 3.548 96.391 65.205 1.00 36.10 168 THR F C 1
ATOM 7515 O O . THR F 1 169 ? 3.575 96.314 66.433 1.00 37.26 168 THR F O 1
ATOM 7519 N N . GLU F 1 170 ? 2.471 96.050 64.506 1.00 36.27 169 GLU F N 1
ATOM 7520 C CA . GLU F 1 170 ? 1.277 95.539 65.169 1.00 36.43 169 GLU F CA 1
ATOM 7521 C C . GLU F 1 170 ? 1.607 94.325 66.034 1.00 36.09 169 GLU F C 1
ATOM 7522 O O . GLU F 1 170 ? 2.391 93.455 65.640 1.00 35.42 169 GLU F O 1
ATOM 7528 N N . LYS F 1 171 ? 1.018 94.282 67.213 1.00 35.81 170 LYS F N 1
ATOM 7529 C CA . LYS F 1 171 ? 1.299 93.233 68.176 1.00 36.72 170 LYS F CA 1
ATOM 7530 C C . LYS F 1 171 ? 0.230 92.131 68.165 1.00 35.09 170 LYS F C 1
ATOM 7531 O O . LYS F 1 171 ? 0.527 91.011 68.562 1.00 34.75 170 LYS F O 1
ATOM 7537 N N . GLU F 1 172 ? -0.981 92.438 67.689 1.00 33.48 171 GLU F N 1
ATOM 7538 C CA . GLU F 1 172 ? -2.103 91.499 67.747 1.00 32.58 171 GLU F CA 1
ATOM 7539 C C . GLU F 1 172 ? -1.872 90.401 66.715 1.00 29.82 171 GLU F C 1
ATOM 7540 O O . GLU F 1 172 ? -1.287 90.633 65.666 1.00 27.63 171 GLU F O 1
ATOM 7546 N N . VAL F 1 173 ? -2.397 89.227 66.991 1.00 27.00 172 VAL F N 1
ATOM 7547 C CA . VAL F 1 173 ? -2.234 88.127 66.045 1.00 26.49 172 VAL F CA 1
ATOM 7548 C C . VAL F 1 173 ? -2.954 88.392 64.758 1.00 25.36 172 VAL F C 1
ATOM 7549 O O . VAL F 1 173 ? -2.353 88.271 63.710 1.00 24.56 172 VAL F O 1
ATOM 7553 N N . GLU F 1 174 ? -4.226 88.744 64.828 1.00 25.36 173 GLU F N 1
ATOM 7554 C CA . GLU F 1 174 ? -5.028 88.929 63.624 1.00 25.07 173 GLU F CA 1
ATOM 7555 C C . GLU F 1 174 ? -4.866 90.332 62.998 1.00 25.55 173 GLU F C 1
ATOM 7556 O O . GLU F 1 174 ? -5.363 91.323 63.520 1.00 24.15 173 GLU F O 1
ATOM 7562 N N . VAL F 1 175 ? -4.144 90.375 61.886 1.00 24.93 174 VAL F N 1
ATOM 7563 C CA . VAL F 1 175 ? -4.035 91.529 61.020 1.00 25.29 174 VAL F CA 1
ATOM 7564 C C . VAL F 1 175 ? -4.127 91.058 59.573 1.00 23.78 174 VAL F C 1
ATOM 7565 O O . VAL F 1 175 ? -3.176 90.487 59.040 1.00 23.00 174 VAL F O 1
ATOM 7569 N N . ILE F 1 176 ? -5.268 91.308 58.953 1.00 23.01 175 ILE F N 1
ATOM 7570 C CA . ILE F 1 176 ? -5.528 90.886 57.585 1.00 23.63 175 ILE F CA 1
ATOM 7571 C C . ILE F 1 176 ? -4.612 91.679 56.689 1.00 23.49 175 ILE F C 1
ATOM 7572 O O . ILE F 1 176 ? -4.430 92.877 56.874 1.00 23.22 175 ILE F O 1
ATOM 7577 N N . GLY F 1 177 ? -3.993 91.008 55.741 1.00 22.71 176 GLY F N 1
ATOM 7578 C CA . GLY F 1 177 ? -2.996 91.662 54.899 1.00 23.15 176 GLY F CA 1
ATOM 7579 C C . GLY F 1 177 ? -2.353 90.700 53.952 1.00 24.16 176 GLY F C 1
ATOM 7580 O O . GLY F 1 177 ? -2.390 89.482 54.185 1.00 23.59 176 GLY F O 1
ATOM 7581 N N . GLY F 1 178 ? -1.817 91.219 52.850 1.00 24.21 177 GLY F N 1
ATOM 7582 C CA . GLY F 1 178 ? -1.023 90.419 51.925 1.00 24.08 177 GLY F CA 1
ATOM 7583 C C . GLY F 1 178 ? 0.446 90.780 51.986 1.00 23.84 177 GLY F C 1
ATOM 7584 O O . GLY F 1 178 ? 0.985 91.070 53.044 1.00 22.29 177 GLY F O 1
ATOM 7585 N N . ALA F 1 179 ? 1.091 90.806 50.820 1.00 23.64 178 ALA F N 1
ATOM 7586 C CA . ALA F 1 179 ? 2.531 90.998 50.729 1.00 25.58 178 ALA F CA 1
ATOM 7587 C C . ALA F 1 179 ? 2.932 92.425 51.067 1.00 27.00 178 ALA F C 1
ATOM 7588 O O . ALA F 1 179 ? 4.105 92.717 51.323 1.00 27.19 178 ALA F O 1
ATOM 7590 N N . ASP F 1 180 ? 1.948 93.321 51.095 1.00 27.37 179 ASP F N 1
ATOM 7591 C CA . ASP F 1 180 ? 2.160 94.661 51.650 1.00 29.42 179 ASP F CA 1
ATOM 7592 C C . ASP F 1 180 ? 2.449 94.645 53.155 1.00 29.22 179 ASP F C 1
ATOM 7593 O O . ASP F 1 180 ? 3.137 95.536 53.663 1.00 30.35 179 ASP F O 1
ATOM 7598 N N . LYS F 1 181 ? 1.946 93.642 53.883 1.00 26.83 180 LYS F N 1
ATOM 7599 C CA . LYS F 1 181 ? 2.144 93.574 55.341 1.00 27.09 180 LYS F CA 1
ATOM 7600 C C . LYS F 1 181 ? 2.968 92.402 55.866 1.00 25.09 180 LYS F C 1
ATOM 7601 O O . LYS F 1 181 ? 3.375 92.369 57.073 1.00 24.91 180 LYS F O 1
ATOM 7607 N N . TYR F 1 182 ? 3.173 91.426 54.998 1.00 23.09 181 TYR F N 1
ATOM 7608 C CA . TYR F 1 182 ? 3.905 90.211 55.360 1.00 22.89 181 TYR F CA 1
ATOM 7609 C C . TYR F 1 182 ? 4.836 89.784 54.232 1.00 22.34 181 TYR F C 1
ATOM 7610 O O . TYR F 1 182 ? 4.497 89.991 53.061 1.00 22.21 181 TYR F O 1
ATOM 7619 N N . HIS F 1 183 ? 5.971 89.180 54.610 1.00 22.70 182 HIS F N 1
ATOM 7620 C CA . HIS F 1 183 ? 6.841 88.439 53.703 1.00 22.81 182 HIS F CA 1
ATOM 7621 C C . HIS F 1 183 ? 6.925 86.975 54.140 1.00 22.10 182 HIS F C 1
ATOM 7622 O O . HIS F 1 183 ? 7.134 86.686 55.294 1.00 21.87 182 HIS F O 1
ATOM 7629 N N . SER F 1 184 ? 6.841 86.070 53.181 1.00 21.77 183 SER F N 1
ATOM 7630 C CA . SER F 1 184 ? 7.325 84.728 53.416 1.00 21.46 183 SER F CA 1
ATOM 7631 C C . SER F 1 184 ? 8.845 84.799 53.551 1.00 21.82 183 SER F C 1
ATOM 7632 O O . SER F 1 184 ? 9.506 85.454 52.758 1.00 22.19 183 SER F O 1
ATOM 7635 N N . VAL F 1 185 ? 9.395 84.134 54.550 1.00 21.13 184 VAL F N 1
ATOM 7636 C CA . VAL F 1 185 ? 10.837 84.122 54.770 1.00 21.45 184 VAL F CA 1
ATOM 7637 C C . VAL F 1 185 ? 11.371 82.762 55.225 1.00 22.05 184 VAL F C 1
ATOM 7638 O O . VAL F 1 185 ? 10.656 81.940 55.819 1.00 20.11 184 VAL F O 1
ATOM 7642 N N . CYS F 1 186 ? 12.660 82.570 54.967 1.00 23.26 185 CYS F N 1
ATOM 7643 C CA . CYS F 1 186 ? 13.423 81.465 55.540 1.00 23.08 185 CYS F CA 1
ATOM 7644 C C . CYS F 1 186 ? 13.832 81.838 56.962 1.00 23.21 185 CYS F C 1
ATOM 7645 O O . CYS F 1 186 ? 13.551 82.947 57.427 1.00 24.01 185 CYS F O 1
ATOM 7648 N N . ARG F 1 187 ? 14.435 80.889 57.670 1.00 22.48 186 ARG F N 1
ATOM 7649 C CA . ARG F 1 187 ? 14.876 81.064 59.049 1.00 22.98 186 ARG F CA 1
ATOM 7650 C C . ARG F 1 187 ? 15.833 82.283 59.204 1.00 24.16 186 ARG F C 1
ATOM 7651 O O . ARG F 1 187 ? 15.657 83.075 60.119 1.00 23.64 186 ARG F O 1
ATOM 7659 N N . LEU F 1 188 ? 16.774 82.393 58.281 1.00 25.51 187 LEU F N 1
ATOM 7660 C CA . LEU F 1 188 ? 17.838 83.403 58.370 1.00 28.71 187 LEU F CA 1
ATOM 7661 C C . LEU F 1 188 ? 17.221 84.770 58.261 1.00 28.05 187 LEU F C 1
ATOM 7662 O O . LEU F 1 188 ? 17.456 85.618 59.129 1.00 28.79 187 LEU F O 1
ATOM 7667 N N . CYS F 1 189 ? 16.357 84.958 57.264 1.00 28.14 188 CYS F N 1
ATOM 7668 C CA . CYS F 1 189 ? 15.732 86.243 57.022 1.00 28.28 188 CYS F CA 1
ATOM 7669 C C . CYS F 1 189 ? 14.691 86.569 58.071 1.00 28.29 188 CYS F C 1
ATOM 7670 O O . CYS F 1 189 ? 14.407 87.735 58.317 1.00 27.26 188 CYS F O 1
ATOM 7673 N N . TYR F 1 190 ? 14.108 85.541 58.690 1.00 27.71 189 TYR F N 1
ATOM 7674 C CA . TYR F 1 190 ? 13.126 85.769 59.744 1.00 27.25 189 TYR F CA 1
ATOM 7675 C C . TYR F 1 190 ? 13.756 86.534 60.899 1.00 29.04 189 TYR F C 1
ATOM 7676 O O . TYR F 1 190 ? 13.113 87.393 61.470 1.00 28.62 189 TYR F O 1
ATOM 7685 N N . PHE F 1 191 ? 14.990 86.184 61.240 1.00 31.29 190 PHE F N 1
ATOM 7686 C CA . PHE F 1 191 ? 15.651 86.746 62.429 1.00 33.81 190 PHE F CA 1
ATOM 7687 C C . PHE F 1 191 ? 16.471 87.998 62.081 1.00 36.81 190 PHE F C 1
ATOM 7688 O O . PHE F 1 191 ? 17.219 88.517 62.926 1.00 37.50 190 PHE F O 1
ATOM 7696 N N . LYS F 1 192 ? 16.331 88.418 60.824 1.00 39.31 191 LYS F N 1
ATOM 7697 C CA . LYS F 1 192 ? 16.805 89.696 60.249 1.00 42.37 191 LYS F CA 1
ATOM 7698 C C . LYS F 1 192 ? 18.158 89.522 59.601 1.00 42.78 191 LYS F C 1
ATOM 7699 O O . LYS F 1 192 ? 18.217 89.433 58.368 1.00 45.08 191 LYS F O 1
ATOM 7705 N N . ARG G 1 19 ? 21.266 77.243 55.896 1.00 40.00 18 ARG G N 1
ATOM 7706 C CA . ARG G 1 19 ? 22.060 76.863 57.083 1.00 39.32 18 ARG G CA 1
ATOM 7707 C C . ARG G 1 19 ? 21.294 75.799 57.929 1.00 36.57 18 ARG G C 1
ATOM 7708 O O . ARG G 1 19 ? 21.106 74.671 57.456 1.00 37.51 18 ARG G O 1
ATOM 7716 N N . GLY G 1 20 ? 20.867 76.130 59.144 1.00 32.94 19 GLY G N 1
ATOM 7717 C CA . GLY G 1 20 ? 20.200 75.171 60.009 1.00 29.87 19 GLY G CA 1
ATOM 7718 C C . GLY G 1 20 ? 18.743 75.022 59.637 1.00 26.73 19 GLY G C 1
ATOM 7719 O O . GLY G 1 20 ? 18.171 75.871 58.987 1.00 25.25 19 GLY G O 1
ATOM 7720 N N . GLN G 1 21 ? 18.145 73.932 60.079 1.00 24.45 20 GLN G N 1
ATOM 7721 C CA . GLN G 1 21 ? 16.732 73.683 59.830 1.00 23.40 20 GLN G CA 1
ATOM 7722 C C . GLN G 1 21 ? 16.216 72.615 60.779 1.00 21.02 20 GLN G C 1
ATOM 7723 O O . GLN G 1 21 ? 16.989 71.881 61.391 1.00 20.46 20 GLN G O 1
ATOM 7729 N N . ILE G 1 22 ? 14.900 72.572 60.924 1.00 20.23 21 ILE G N 1
ATOM 7730 C CA . ILE G 1 22 ? 14.228 71.496 61.627 1.00 20.36 21 ILE G CA 1
ATOM 7731 C C . ILE G 1 22 ? 13.284 70.788 60.634 1.00 19.74 21 ILE G C 1
ATOM 7732 O O . ILE G 1 22 ? 12.497 71.424 59.931 1.00 18.95 21 ILE G O 1
ATOM 7737 N N . GLN G 1 23 ? 13.380 69.473 60.590 1.00 17.83 22 GLN G N 1
ATOM 7738 C CA . GLN G 1 23 ? 12.474 68.631 59.814 1.00 18.68 22 GLN G CA 1
ATOM 7739 C C . GLN G 1 23 ? 11.733 67.757 60.810 1.00 18.55 22 GLN G C 1
ATOM 7740 O O . GLN G 1 23 ? 12.351 67.180 61.727 1.00 18.94 22 GLN G O 1
ATOM 7746 N N . VAL G 1 24 ? 10.426 67.633 60.654 1.00 17.17 23 VAL G N 1
ATOM 7747 C CA . VAL G 1 24 ? 9.618 66.811 61.514 1.00 17.04 23 VAL G CA 1
ATOM 7748 C C . VAL G 1 24 ? 8.932 65.691 60.755 1.00 17.90 23 VAL G C 1
ATOM 7749 O O . VAL G 1 24 ? 8.318 65.923 59.690 1.00 17.43 23 VAL G O 1
ATOM 7753 N N . ILE G 1 25 ? 9.052 64.486 61.295 1.00 15.87 24 ILE G N 1
ATOM 7754 C CA . ILE G 1 25 ? 8.462 63.294 60.731 1.00 17.10 24 ILE G CA 1
ATOM 7755 C C . ILE G 1 25 ? 7.447 62.806 61.764 1.00 16.58 24 ILE G C 1
ATOM 7756 O O . ILE G 1 25 ? 7.802 62.218 62.786 1.00 16.90 24 ILE G O 1
ATOM 7761 N N . LEU G 1 26 ? 6.184 63.074 61.488 1.00 16.22 25 LEU G N 1
ATOM 7762 C CA . LEU G 1 26 ? 5.081 62.686 62.345 1.00 15.74 25 LEU G CA 1
ATOM 7763 C C . LEU G 1 26 ? 4.423 61.430 61.816 1.00 16.50 25 LEU G C 1
ATOM 7764 O O . LEU G 1 26 ? 4.636 61.003 60.694 1.00 17.04 25 LEU G O 1
ATOM 7769 N N . GLY G 1 27 ? 3.622 60.815 62.651 1.00 17.01 26 GLY G N 1
ATOM 7770 C CA . GLY G 1 27 ? 2.825 59.676 62.225 1.00 17.35 26 GLY G CA 1
ATOM 7771 C C . GLY G 1 27 ? 2.290 58.939 63.439 1.00 17.66 26 GLY G C 1
ATOM 7772 O O . GLY G 1 27 ? 2.717 59.227 64.566 1.00 17.70 26 GLY G O 1
ATOM 7773 N N . PRO G 1 28 ? 1.434 57.954 63.213 1.00 16.84 27 PRO G N 1
ATOM 7774 C CA . PRO G 1 28 ? 1.061 57.053 64.292 1.00 16.92 27 PRO G CA 1
ATOM 7775 C C . PRO G 1 28 ? 2.179 56.070 64.541 1.00 16.87 27 PRO G C 1
ATOM 7776 O O . PRO G 1 28 ? 3.232 56.064 63.895 1.00 16.46 27 PRO G O 1
ATOM 7780 N N . MET G 1 29 ? 1.963 55.207 65.524 1.00 17.06 28 MET G N 1
ATOM 7781 C CA . MET G 1 29 ? 2.810 54.065 65.686 1.00 17.36 28 MET G CA 1
ATOM 7782 C C . MET G 1 29 ? 2.802 53.174 64.427 1.00 17.65 28 MET G C 1
ATOM 7783 O O . MET G 1 29 ? 1.825 53.155 63.654 1.00 16.17 28 MET G O 1
ATOM 7788 N N . PHE G 1 30 ? 3.918 52.504 64.232 1.00 17.62 29 PHE G N 1
ATOM 7789 C CA . PHE G 1 30 ? 4.080 51.497 63.201 1.00 18.24 29 PHE G CA 1
ATOM 7790 C C . PHE G 1 30 ? 4.138 52.065 61.795 1.00 18.21 29 PHE G C 1
ATOM 7791 O O . PHE G 1 30 ? 3.902 51.335 60.824 1.00 18.99 29 PHE G O 1
ATOM 7799 N N . SER G 1 31 ? 4.421 53.350 61.676 1.00 17.25 30 SER G N 1
ATOM 7800 C CA . SER G 1 31 ? 4.455 53.995 60.365 1.00 17.73 30 SER G CA 1
ATOM 7801 C C . SER G 1 31 ? 5.873 54.136 59.833 1.00 17.81 30 SER G C 1
ATOM 7802 O O . SER G 1 31 ? 6.095 54.676 58.758 1.00 18.55 30 SER G O 1
ATOM 7805 N N . GLY G 1 32 ? 6.846 53.666 60.598 1.00 17.77 31 GLY G N 1
ATOM 7806 C CA . GLY G 1 32 ? 8.248 53.708 60.207 1.00 17.74 31 GLY G CA 1
ATOM 7807 C C . GLY G 1 32 ? 8.911 55.068 60.320 1.00 17.40 31 GLY G C 1
ATOM 7808 O O . GLY G 1 32 ? 9.806 55.406 59.536 1.00 16.58 31 GLY G O 1
ATOM 7809 N N . LYS G 1 33 ? 8.459 55.870 61.273 1.00 16.53 32 LYS G N 1
ATOM 7810 C CA . LYS G 1 33 ? 9.055 57.171 61.499 1.00 16.88 32 LYS G CA 1
ATOM 7811 C C . LYS G 1 33 ? 10.575 57.113 61.770 1.00 17.02 32 LYS G C 1
ATOM 7812 O O . LYS G 1 33 ? 11.328 57.927 61.248 1.00 16.69 32 LYS G O 1
ATOM 7818 N N A SER G 1 34 ? 10.992 56.135 62.571 0.60 17.70 33 SER G N 1
ATOM 7819 N N B SER G 1 34 ? 11.014 56.157 62.578 0.40 17.02 33 SER G N 1
ATOM 7820 C CA A SER G 1 34 ? 12.407 55.947 62.922 0.60 18.62 33 SER G CA 1
ATOM 7821 C CA B SER G 1 34 ? 12.438 56.077 62.906 0.40 17.08 33 SER G CA 1
ATOM 7822 C C A SER G 1 34 ? 13.237 55.563 61.720 0.60 18.84 33 SER G C 1
ATOM 7823 C C B SER G 1 34 ? 13.264 55.525 61.743 0.40 18.05 33 SER G C 1
ATOM 7824 O O A SER G 1 34 ? 14.385 55.982 61.571 0.60 18.54 33 SER G O 1
ATOM 7825 O O B SER G 1 34 ? 14.446 55.814 61.634 0.40 18.01 33 SER G O 1
ATOM 7830 N N . THR G 1 35 ? 12.631 54.765 60.856 1.00 19.10 34 THR G N 1
ATOM 7831 C CA . THR G 1 35 ? 13.273 54.332 59.626 1.00 19.09 34 THR G CA 1
ATOM 7832 C C . THR G 1 35 ? 13.498 55.512 58.707 1.00 18.39 34 THR G C 1
ATOM 7833 O O . THR G 1 35 ? 14.609 55.681 58.171 1.00 18.82 34 THR G O 1
ATOM 7837 N N . GLU G 1 36 ? 12.475 56.354 58.549 1.00 18.09 35 GLU G N 1
ATOM 7838 C CA . GLU G 1 36 ? 12.584 57.572 57.737 1.00 17.56 35 GLU G CA 1
ATOM 7839 C C . GLU G 1 36 ? 13.632 58.525 58.359 1.00 17.52 35 GLU G C 1
ATOM 7840 O O . GLU G 1 36 ? 14.445 59.112 57.666 1.00 16.68 35 GLU G O 1
ATOM 7846 N N . LEU G 1 37 ? 13.636 58.651 59.676 1.00 17.09 36 LEU G N 1
ATOM 7847 C CA . LEU G 1 37 ? 14.681 59.459 60.335 1.00 17.63 36 LEU G CA 1
ATOM 7848 C C . LEU G 1 37 ? 16.078 58.964 59.937 1.00 16.46 36 LEU G C 1
ATOM 7849 O O . LEU G 1 37 ? 16.927 59.726 59.503 1.00 17.06 36 LEU G O 1
ATOM 7854 N N . MET G 1 38 ? 16.294 57.675 60.048 1.00 18.53 37 MET G N 1
ATOM 7855 C CA . MET G 1 38 ? 17.601 57.104 59.744 1.00 19.95 37 MET G CA 1
ATOM 7856 C C . MET G 1 38 ? 17.908 57.206 58.256 1.00 18.76 37 MET G C 1
ATOM 7857 O O . MET G 1 38 ? 19.057 57.469 57.897 1.00 18.55 37 MET G O 1
ATOM 7862 N N . ARG G 1 39 ? 16.900 57.066 57.384 1.00 17.59 38 ARG G N 1
ATOM 7863 C CA . ARG G 1 39 ? 17.162 57.350 55.963 1.00 17.76 38 ARG G CA 1
ATOM 7864 C C . ARG G 1 39 ? 17.711 58.736 55.735 1.00 18.01 38 ARG G C 1
ATOM 7865 O O . ARG G 1 39 ? 18.669 58.930 54.988 1.00 17.94 38 ARG G O 1
ATOM 7873 N N . ARG G 1 40 ? 17.084 59.734 56.333 1.00 18.26 39 ARG G N 1
ATOM 7874 C CA . ARG G 1 40 ? 17.518 61.094 56.139 1.00 19.29 39 ARG G CA 1
ATOM 7875 C C . ARG G 1 40 ? 18.893 61.332 56.762 1.00 19.90 39 ARG G C 1
ATOM 7876 O O . ARG G 1 40 ? 19.736 61.987 56.149 1.00 20.55 39 ARG G O 1
ATOM 7884 N N . VAL G 1 41 ? 19.106 60.805 57.948 1.00 19.90 40 VAL G N 1
ATOM 7885 C CA . VAL G 1 41 ? 20.424 60.978 58.596 1.00 21.31 40 VAL G CA 1
ATOM 7886 C C . VAL G 1 41 ? 21.520 60.341 57.766 1.00 20.57 40 VAL G C 1
ATOM 7887 O O . VAL G 1 41 ? 22.531 60.967 57.514 1.00 22.20 40 VAL G O 1
ATOM 7891 N N . ARG G 1 42 ? 21.319 59.108 57.312 1.00 21.64 41 ARG G N 1
ATOM 7892 C CA . ARG G 1 42 ? 22.326 58.390 56.532 1.00 22.82 41 ARG G CA 1
ATOM 7893 C C . ARG G 1 42 ? 22.661 59.085 55.195 1.00 22.02 41 ARG G C 1
ATOM 7894 O O . ARG G 1 42 ? 23.787 58.989 54.682 1.00 21.73 41 ARG G O 1
ATOM 7902 N N . ARG G 1 43 ? 21.713 59.823 54.638 1.00 21.06 42 ARG G N 1
ATOM 7903 C CA . ARG G 1 43 ? 22.026 60.575 53.424 1.00 21.77 42 ARG G CA 1
ATOM 7904 C C . ARG G 1 43 ? 23.088 61.640 53.654 1.00 22.47 42 ARG G C 1
ATOM 7905 O O . ARG G 1 43 ? 23.949 61.888 52.815 1.00 22.99 42 ARG G O 1
ATOM 7913 N N . PHE G 1 44 ? 23.044 62.258 54.834 1.00 21.86 43 PHE G N 1
ATOM 7914 C CA . PHE G 1 44 ? 24.088 63.172 55.237 1.00 22.08 43 PHE G CA 1
ATOM 7915 C C . PHE G 1 44 ? 25.373 62.490 55.638 1.00 22.28 43 PHE G C 1
ATOM 7916 O O . PHE G 1 44 ? 26.438 62.973 55.274 1.00 23.11 43 PHE G O 1
ATOM 7924 N N . GLN G 1 45 ? 25.277 61.368 56.334 1.00 23.11 44 GLN G N 1
ATOM 7925 C CA . GLN G 1 45 ? 26.439 60.631 56.815 1.00 25.32 44 GLN G CA 1
ATOM 7926 C C . GLN G 1 45 ? 27.293 60.138 55.632 1.00 26.07 44 GLN G C 1
ATOM 7927 O O . GLN G 1 45 ? 28.507 60.260 55.643 1.00 24.68 44 GLN G O 1
ATOM 7933 N N . ILE G 1 46 ? 26.647 59.689 54.559 1.00 25.90 45 ILE G N 1
ATOM 7934 C CA . ILE G 1 46 ? 27.388 59.172 53.417 1.00 27.10 45 ILE G CA 1
ATOM 7935 C C . ILE G 1 46 ? 28.099 60.301 52.672 1.00 27.08 45 ILE G C 1
ATOM 7936 O O . ILE G 1 46 ? 29.114 60.066 51.985 1.00 27.96 45 ILE G O 1
ATOM 7941 N N . ALA G 1 47 ? 27.619 61.521 52.827 1.00 26.34 46 ALA G N 1
ATOM 7942 C CA . ALA G 1 47 ? 28.302 62.707 52.324 1.00 27.39 46 ALA G CA 1
ATOM 7943 C C . ALA G 1 47 ? 29.292 63.356 53.340 1.00 28.67 46 ALA G C 1
ATOM 7944 O O . ALA G 1 47 ? 29.670 64.501 53.191 1.00 29.28 46 ALA G O 1
ATOM 7946 N N . GLN G 1 48 ? 29.705 62.577 54.332 1.00 29.23 47 GLN G N 1
ATOM 7947 C CA . GLN G 1 48 ? 30.742 62.930 55.305 1.00 30.92 47 GLN G CA 1
ATOM 7948 C C . GLN G 1 48 ? 30.343 63.940 56.359 1.00 30.14 47 GLN G C 1
ATOM 7949 O O . GLN G 1 48 ? 31.219 64.480 57.046 1.00 30.61 47 GLN G O 1
ATOM 7955 N N . TYR G 1 49 ? 29.047 64.188 56.527 1.00 27.67 48 TYR G N 1
ATOM 7956 C CA . TYR G 1 49 ? 28.607 65.036 57.621 1.00 27.17 48 TYR G CA 1
ATOM 7957 C C . TYR G 1 49 ? 28.725 64.254 58.921 1.00 25.69 48 TYR G C 1
ATOM 7958 O O . TYR G 1 49 ? 28.463 63.048 58.962 1.00 25.84 48 TYR G O 1
ATOM 7967 N N . LYS G 1 50 ? 29.095 64.948 60.000 1.00 25.13 49 LYS G N 1
ATOM 7968 C CA . LYS G 1 50 ? 29.054 64.356 61.316 1.00 25.15 49 LYS G CA 1
ATOM 7969 C C . LYS G 1 50 ? 27.611 64.357 61.818 1.00 23.60 49 LYS G C 1
ATOM 7970 O O . LYS G 1 50 ? 26.997 65.394 61.828 1.00 22.32 49 LYS G O 1
ATOM 7976 N N . CYS G 1 51 ? 27.161 63.218 62.310 1.00 23.76 50 CYS G N 1
ATOM 7977 C CA . CYS G 1 51 ? 25.782 63.010 62.744 1.00 24.29 50 CYS G CA 1
ATOM 7978 C C . CYS G 1 51 ? 25.706 62.494 64.174 1.00 24.71 50 CYS G C 1
ATOM 7979 O O . CYS G 1 51 ? 26.607 61.768 64.648 1.00 24.20 50 CYS G O 1
ATOM 7982 N N . LEU G 1 52 ? 24.618 62.821 64.844 1.00 23.29 51 LEU G N 1
ATOM 7983 C CA . LEU G 1 52 ? 24.312 62.298 66.170 1.00 23.58 51 LEU G CA 1
ATOM 7984 C C . LEU G 1 52 ? 22.845 61.918 66.161 1.00 23.50 51 LEU G C 1
ATOM 7985 O O . LEU G 1 52 ? 22.032 62.731 65.696 1.00 22.40 51 LEU G O 1
ATOM 7990 N N . VAL G 1 53 ? 22.514 60.750 66.681 1.00 22.86 52 VAL G N 1
ATOM 7991 C CA . VAL G 1 53 ? 21.111 60.387 66.879 1.00 24.01 52 VAL G CA 1
ATOM 7992 C C . VAL G 1 53 ? 20.855 60.217 68.373 1.00 24.75 52 VAL G C 1
ATOM 7993 O O . VAL G 1 53 ? 21.640 59.592 69.090 1.00 24.14 52 VAL G O 1
ATOM 7997 N N . ILE G 1 54 ? 19.769 60.802 68.834 1.00 23.40 53 ILE G N 1
ATOM 7998 C CA . ILE G 1 54 ? 19.373 60.757 70.232 1.00 22.96 53 ILE G CA 1
ATOM 7999 C C . ILE G 1 54 ? 18.089 59.979 70.315 1.00 24.44 53 ILE G C 1
ATOM 8000 O O . ILE G 1 54 ? 17.199 60.177 69.485 1.00 22.64 53 ILE G O 1
ATOM 8005 N N . LYS G 1 55 ? 17.978 59.078 71.284 1.00 24.52 54 LYS G N 1
ATOM 8006 C CA . LYS G 1 55 ? 16.734 58.362 71.502 1.00 26.81 54 LYS G CA 1
ATOM 8007 C C . LYS G 1 55 ? 16.272 58.544 72.928 1.00 27.00 54 LYS G C 1
ATOM 8008 O O . LYS G 1 55 ? 17.049 58.878 73.818 1.00 26.51 54 LYS G O 1
ATOM 8014 N N . TYR G 1 56 ? 14.986 58.376 73.126 1.00 27.32 55 TYR G N 1
ATOM 8015 C CA . TYR G 1 56 ? 14.413 58.506 74.440 1.00 28.15 55 TYR G CA 1
ATOM 8016 C C . TYR G 1 56 ? 14.809 57.300 75.295 1.00 30.15 55 TYR G C 1
ATOM 8017 O O . TYR G 1 56 ? 14.550 56.165 74.924 1.00 29.37 55 TYR G O 1
ATOM 8026 N N . ALA G 1 57 ? 15.439 57.570 76.435 1.00 32.42 56 ALA G N 1
ATOM 8027 C CA . ALA G 1 57 ? 16.128 56.532 77.212 1.00 34.83 56 ALA G CA 1
ATOM 8028 C C . ALA G 1 57 ? 15.168 55.555 77.858 1.00 37.22 56 ALA G C 1
ATOM 8029 O O . ALA G 1 57 ? 15.521 54.403 78.068 1.00 38.27 56 ALA G O 1
ATOM 8031 N N . LYS G 1 58 ? 13.955 56.002 78.157 1.00 39.63 57 LYS G N 1
ATOM 8032 C CA . LYS G 1 58 ? 12.974 55.157 78.847 1.00 42.43 57 LYS G CA 1
ATOM 8033 C C . LYS G 1 58 ? 12.250 54.180 77.931 1.00 43.39 57 LYS G C 1
ATOM 8034 O O . LYS G 1 58 ? 11.467 53.384 78.403 1.00 44.56 57 LYS G O 1
ATOM 8040 N N . ASP G 1 59 ? 12.496 54.222 76.628 1.00 44.99 58 ASP G N 1
ATOM 8041 C CA . ASP G 1 59 ? 11.894 53.257 75.723 1.00 46.01 58 ASP G CA 1
ATOM 8042 C C . ASP G 1 59 ? 12.934 52.202 75.366 1.00 47.85 58 ASP G C 1
ATOM 8043 O O . ASP G 1 59 ? 13.822 52.446 74.543 1.00 47.61 58 ASP G O 1
ATOM 8048 N N . THR G 1 60 ? 12.765 51.025 75.975 1.00 50.08 59 THR G N 1
ATOM 8049 C CA . THR G 1 60 ? 13.735 49.924 75.968 1.00 52.24 59 THR G CA 1
ATOM 8050 C C . THR G 1 60 ? 13.662 49.036 74.720 1.00 53.05 59 THR G C 1
ATOM 8051 O O . THR G 1 60 ? 14.697 48.526 74.255 1.00 54.62 59 THR G O 1
ATOM 8055 N N . ARG G 1 61 ? 12.456 48.842 74.185 1.00 53.12 60 ARG G N 1
ATOM 8056 C CA . ARG G 1 61 ? 12.222 47.906 73.069 1.00 53.16 60 ARG G CA 1
ATOM 8057 C C . ARG G 1 61 ? 13.420 47.652 72.113 1.00 53.06 60 ARG G C 1
ATOM 8058 O O . ARG G 1 61 ? 13.961 48.569 71.482 1.00 52.82 60 ARG G O 1
ATOM 8066 N N . ALA G 1 76 ? 22.588 55.260 68.601 1.00 38.57 75 ALA G N 1
ATOM 8067 C CA . ALA G 1 76 ? 21.833 56.354 69.217 1.00 38.82 75 ALA G CA 1
ATOM 8068 C C . ALA G 1 76 ? 22.216 56.590 70.689 1.00 38.08 75 ALA G C 1
ATOM 8069 O O . ALA G 1 76 ? 22.337 55.643 71.480 1.00 39.72 75 ALA G O 1
ATOM 8071 N N . LEU G 1 77 ? 22.408 57.856 71.040 1.00 36.67 76 LEU G N 1
ATOM 8072 C CA . LEU G 1 77 ? 22.653 58.278 72.413 1.00 35.17 76 LEU G CA 1
ATOM 8073 C C . LEU G 1 77 ? 21.342 58.410 73.204 1.00 33.90 76 LEU G C 1
ATOM 8074 O O . LEU G 1 77 ? 20.476 59.212 72.827 1.00 31.54 76 LEU G O 1
ATOM 8079 N N . PRO G 1 78 ? 21.173 57.652 74.288 1.00 32.95 77 PRO G N 1
ATOM 8080 C CA . PRO G 1 78 ? 19.930 57.743 75.066 1.00 32.21 77 PRO G CA 1
ATOM 8081 C C . PRO G 1 78 ? 19.889 58.991 75.922 1.00 31.25 77 PRO G C 1
ATOM 8082 O O . PRO G 1 78 ? 20.911 59.444 76.434 1.00 31.96 77 PRO G O 1
ATOM 8086 N N . ALA G 1 79 ? 18.712 59.581 76.050 1.00 29.98 78 ALA G N 1
ATOM 8087 C CA . ALA G 1 79 ? 18.543 60.738 76.899 1.00 29.05 78 ALA G CA 1
ATOM 8088 C C . ALA G 1 79 ? 17.104 60.822 77.406 1.00 28.99 78 ALA G C 1
ATOM 8089 O O . ALA G 1 79 ? 16.190 60.250 76.814 1.00 27.61 78 ALA G O 1
ATOM 8091 N N . CYS G 1 80 ? 16.930 61.538 78.510 1.00 28.72 79 CYS G N 1
ATOM 8092 C CA . CYS G 1 80 ? 15.629 61.861 79.064 1.00 30.11 79 CYS G CA 1
ATOM 8093 C C . CYS G 1 80 ? 15.273 63.287 78.840 1.00 28.27 79 CYS G C 1
ATOM 8094 O O . CYS G 1 80 ? 14.100 63.629 78.842 1.00 27.95 79 CYS G O 1
ATOM 8097 N N . LEU G 1 81 ? 16.284 64.140 78.746 1.00 27.02 80 LEU G N 1
ATOM 8098 C CA . LEU G 1 81 ? 16.100 65.558 78.467 1.00 27.01 80 LEU G CA 1
ATOM 8099 C C . LEU G 1 81 ? 17.155 65.903 77.459 1.00 26.15 80 LEU G C 1
ATOM 8100 O O . LEU G 1 81 ? 18.327 65.528 77.615 1.00 25.24 80 LEU G O 1
ATOM 8105 N N . LEU G 1 82 ? 16.766 66.623 76.424 1.00 24.23 81 LEU G N 1
ATOM 8106 C CA . LEU G 1 82 ? 17.719 66.980 75.413 1.00 23.83 81 LEU G CA 1
ATOM 8107 C C . LEU G 1 82 ? 18.819 67.916 75.978 1.00 24.03 81 LEU G C 1
ATOM 8108 O O . LEU G 1 82 ? 19.940 67.902 75.495 1.00 23.86 81 LEU G O 1
ATOM 8113 N N . ARG G 1 83 ? 18.519 68.699 76.997 1.00 24.89 82 ARG G N 1
ATOM 8114 C CA . ARG G 1 83 ? 19.554 69.547 77.572 1.00 26.76 82 ARG G CA 1
ATOM 8115 C C . ARG G 1 83 ? 20.758 68.699 78.002 1.00 26.51 82 ARG G C 1
ATOM 8116 O O . ARG G 1 83 ? 21.907 69.193 78.032 1.00 28.51 82 ARG G O 1
ATOM 8124 N N . ASP G 1 84 ? 20.524 67.442 78.340 1.00 26.08 83 ASP G N 1
ATOM 8125 C CA . ASP G 1 84 ? 21.613 66.567 78.800 1.00 26.87 83 ASP G CA 1
ATOM 8126 C C . ASP G 1 84 ? 22.619 66.164 77.704 1.00 28.38 83 ASP G C 1
ATOM 8127 O O . ASP G 1 84 ? 23.744 65.739 78.012 1.00 27.50 83 ASP G O 1
ATOM 8132 N N . VAL G 1 85 ? 22.215 66.276 76.427 1.00 27.38 84 VAL G N 1
ATOM 8133 C CA . VAL G 1 85 ? 23.092 65.903 75.316 1.00 28.45 84 VAL G CA 1
ATOM 8134 C C . VAL G 1 85 ? 23.448 67.083 74.438 1.00 28.92 84 VAL G C 1
ATOM 8135 O O . VAL G 1 85 ? 24.076 66.908 73.386 1.00 28.40 84 VAL G O 1
ATOM 8139 N N . ALA G 1 86 ? 23.060 68.283 74.857 1.00 30.24 85 ALA G N 1
ATOM 8140 C CA . ALA G 1 86 ? 23.110 69.439 73.971 1.00 31.56 85 ALA G CA 1
ATOM 8141 C C . ALA G 1 86 ? 24.533 69.774 73.572 1.00 33.32 85 ALA G C 1
ATOM 8142 O O . ALA G 1 86 ? 24.794 70.083 72.403 1.00 32.78 85 ALA G O 1
ATOM 8144 N N . GLN G 1 87 ? 25.478 69.651 74.511 1.00 34.48 86 GLN G N 1
ATOM 8145 C CA . GLN G 1 87 ? 26.871 69.932 74.190 1.00 35.48 86 GLN G CA 1
ATOM 8146 C C . GLN G 1 87 ? 27.453 68.969 73.150 1.00 35.53 86 GLN G C 1
ATOM 8147 O O . GLN G 1 87 ? 28.213 69.399 72.273 1.00 36.00 86 GLN G O 1
ATOM 8153 N N . GLU G 1 88 ? 27.115 67.681 73.246 1.00 34.51 87 GLU G N 1
ATOM 8154 C CA . GLU G 1 88 ? 27.504 66.696 72.240 1.00 34.37 87 GLU G CA 1
ATOM 8155 C C . GLU G 1 88 ? 26.863 67.001 70.873 1.00 32.03 87 GLU G C 1
ATOM 8156 O O . GLU G 1 88 ? 27.451 66.765 69.814 1.00 30.59 87 GLU G O 1
ATOM 8162 N N . ALA G 1 89 ? 25.644 67.518 70.900 1.00 29.71 88 ALA G N 1
ATOM 8163 C CA . ALA G 1 89 ? 24.925 67.832 69.651 1.00 28.55 88 ALA G CA 1
ATOM 8164 C C . ALA G 1 89 ? 25.545 69.052 68.979 1.00 28.28 88 ALA G C 1
ATOM 8165 O O . ALA G 1 89 ? 25.561 69.162 67.761 1.00 27.27 88 ALA G O 1
ATOM 8167 N N . LEU G 1 90 ? 26.093 69.980 69.773 1.00 27.36 89 LEU G N 1
ATOM 8168 C CA . LEU G 1 90 ? 26.791 71.134 69.217 1.00 27.90 89 LEU G CA 1
ATOM 8169 C C . LEU G 1 90 ? 28.041 70.762 68.406 1.00 27.49 89 LEU G C 1
ATOM 8170 O O . LEU G 1 90 ? 28.460 71.530 67.564 1.00 28.18 89 LEU G O 1
ATOM 8175 N N . GLY G 1 91 ? 28.589 69.588 68.667 1.00 27.36 90 GLY G N 1
ATOM 8176 C CA . GLY G 1 91 ? 29.755 69.061 67.981 1.00 27.71 90 GLY G CA 1
ATOM 8177 C C . GLY G 1 91 ? 29.472 68.310 66.680 1.00 27.59 90 GLY G C 1
ATOM 8178 O O . GLY G 1 91 ? 30.410 67.848 66.005 1.00 28.22 90 GLY G O 1
ATOM 8179 N N . VAL G 1 92 ? 28.202 68.214 66.278 1.00 26.62 91 VAL G N 1
ATOM 8180 C CA . VAL G 1 92 ? 27.887 67.575 64.993 1.00 26.01 91 VAL G CA 1
ATOM 8181 C C . VAL G 1 92 ? 27.124 68.536 64.070 1.00 24.82 91 VAL G C 1
ATOM 8182 O O . VAL G 1 92 ? 26.702 69.615 64.482 1.00 24.72 91 VAL G O 1
ATOM 8186 N N . ALA G 1 93 ? 26.977 68.169 62.792 1.00 23.82 92 ALA G N 1
ATOM 8187 C CA . ALA G 1 93 ? 26.223 69.004 61.831 1.00 22.68 92 ALA G CA 1
ATOM 8188 C C . ALA G 1 93 ? 24.745 68.589 61.707 1.00 22.26 92 ALA G C 1
ATOM 8189 O O . ALA G 1 93 ? 23.904 69.419 61.399 1.00 22.21 92 ALA G O 1
ATOM 8191 N N . VAL G 1 94 ? 24.469 67.329 61.966 1.00 21.54 93 VAL G N 1
ATOM 8192 C CA . VAL G 1 94 ? 23.123 66.751 61.794 1.00 22.26 93 VAL G CA 1
ATOM 8193 C C . VAL G 1 94 ? 22.749 65.977 63.037 1.00 22.00 93 VAL G C 1
ATOM 8194 O O . VAL G 1 94 ? 23.492 65.068 63.460 1.00 22.66 93 VAL G O 1
ATOM 8198 N N . ILE G 1 95 ? 21.581 66.301 63.590 1.00 20.85 94 ILE G N 1
ATOM 8199 C CA . ILE G 1 95 ? 21.057 65.657 64.773 1.00 20.70 94 ILE G CA 1
ATOM 8200 C C . ILE G 1 95 ? 19.708 65.024 64.483 1.00 20.27 94 ILE G C 1
ATOM 8201 O O . ILE G 1 95 ? 18.801 65.720 64.030 1.00 20.64 94 ILE G O 1
ATOM 8206 N N . GLY G 1 96 ? 19.605 63.727 64.720 1.00 19.58 95 GLY G N 1
ATOM 8207 C CA . GLY G 1 96 ? 18.344 63.033 64.689 1.00 19.91 95 GLY G CA 1
ATOM 8208 C C . GLY G 1 96 ? 17.824 62.810 66.061 1.00 20.93 95 GLY G C 1
ATOM 8209 O O . GLY G 1 96 ? 18.591 62.471 66.955 1.00 21.67 95 GLY G O 1
ATOM 8210 N N . ILE G 1 97 ? 16.527 62.998 66.238 1.00 19.63 96 ILE G N 1
ATOM 8211 C CA . ILE G 1 97 ? 15.853 62.691 67.493 1.00 20.36 96 ILE G CA 1
ATOM 8212 C C . ILE G 1 97 ? 14.724 61.730 67.246 1.00 20.99 96 ILE G C 1
ATOM 8213 O O . ILE G 1 97 ? 13.829 62.017 66.467 1.00 20.46 96 ILE G O 1
ATOM 8218 N N . ASP G 1 98 ? 14.770 60.581 67.908 1.00 21.11 97 ASP G N 1
ATOM 8219 C CA . ASP G 1 98 ? 13.713 59.599 67.823 1.00 21.90 97 ASP G CA 1
ATOM 8220 C C . ASP G 1 98 ? 12.811 59.700 69.052 1.00 23.37 97 ASP G C 1
ATOM 8221 O O . ASP G 1 98 ? 13.297 59.927 70.171 1.00 22.95 97 ASP G O 1
ATOM 8226 N N . GLU G 1 99 ? 11.508 59.525 68.844 1.00 22.10 98 GLU G N 1
ATOM 8227 C CA . GLU G 1 99 ? 10.479 59.651 69.882 1.00 22.19 98 GLU G CA 1
ATOM 8228 C C . GLU G 1 99 ? 10.486 61.023 70.531 1.00 22.26 98 GLU G C 1
ATOM 8229 O O . GLU G 1 99 ? 10.482 61.161 71.743 1.00 21.76 98 GLU G O 1
ATOM 8235 N N . GLY G 1 100 ? 10.502 62.050 69.687 1.00 20.86 99 GLY G N 1
ATOM 8236 C CA . GLY G 1 100 ? 10.550 63.418 70.137 1.00 20.66 99 GLY G CA 1
ATOM 8237 C C . GLY G 1 100 ? 9.479 63.859 71.106 1.00 21.28 99 GLY G C 1
ATOM 8238 O O . GLY G 1 100 ? 9.695 64.812 71.854 1.00 20.68 99 GLY G O 1
ATOM 8239 N N . GLN G 1 101 ? 8.308 63.250 71.012 1.00 19.66 100 GLN G N 1
ATOM 8240 C CA . GLN G 1 101 ? 7.183 63.549 71.862 1.00 20.32 100 GLN G CA 1
ATOM 8241 C C . GLN G 1 101 ? 7.527 63.407 73.353 1.00 20.67 100 GLN G C 1
ATOM 8242 O O . GLN G 1 101 ? 6.899 64.060 74.170 1.00 22.36 100 GLN G O 1
ATOM 8248 N N . PHE G 1 102 ? 8.508 62.574 73.682 1.00 20.99 101 PHE G N 1
ATOM 8249 C CA . PHE G 1 102 ? 8.813 62.286 75.102 1.00 21.97 101 PHE G CA 1
ATOM 8250 C C . PHE G 1 102 ? 9.762 63.283 75.717 1.00 23.40 101 PHE G C 1
ATOM 8251 O O . PHE G 1 102 ? 9.961 63.252 76.951 1.00 24.12 101 PHE G O 1
ATOM 8259 N N . PHE G 1 103 ? 10.305 64.187 74.914 1.00 22.59 102 PHE G N 1
ATOM 8260 C CA . PHE G 1 103 ? 11.248 65.188 75.458 1.00 23.66 102 PHE G CA 1
ATOM 8261 C C . PHE G 1 103 ? 10.548 66.485 75.767 1.00 24.80 102 PHE G C 1
ATOM 8262 O O . PHE G 1 103 ? 10.115 67.184 74.871 1.00 24.16 102 PHE G O 1
ATOM 8270 N N . PRO G 1 104 ? 10.440 66.858 77.044 1.00 26.02 103 PRO G N 1
ATOM 8271 C CA . PRO G 1 104 ? 9.734 68.102 77.370 1.00 26.09 103 PRO G CA 1
ATOM 8272 C C . PRO G 1 104 ? 10.409 69.328 76.815 1.00 24.69 103 PRO G C 1
ATOM 8273 O O . PRO G 1 104 ? 9.742 70.335 76.623 1.00 25.43 103 PRO G O 1
ATOM 8277 N N . ASP G 1 105 ? 11.702 69.251 76.513 1.00 23.06 104 ASP G N 1
ATOM 8278 C CA . ASP G 1 105 ? 12.406 70.394 76.000 1.00 23.71 104 ASP G CA 1
ATOM 8279 C C . ASP G 1 105 ? 12.668 70.312 74.486 1.00 23.44 104 ASP G C 1
ATOM 8280 O O . ASP G 1 105 ? 13.536 70.978 73.960 1.00 23.13 104 ASP G O 1
ATOM 8285 N N . ILE G 1 106 ? 11.848 69.571 73.780 1.00 23.99 105 ILE G N 1
ATOM 8286 C CA . ILE G 1 106 ? 12.047 69.418 72.340 1.00 24.11 105 ILE G CA 1
ATOM 8287 C C . ILE G 1 106 ? 12.091 70.739 71.562 1.00 24.62 105 ILE G C 1
ATOM 8288 O O . ILE G 1 106 ? 12.886 70.893 70.635 1.00 24.57 105 ILE G O 1
ATOM 8293 N N . VAL G 1 107 ? 11.215 71.692 71.904 1.00 25.65 106 VAL G N 1
ATOM 8294 C CA . VAL G 1 107 ? 11.106 72.929 71.159 1.00 26.76 106 VAL G CA 1
ATOM 8295 C C . VAL G 1 107 ? 12.345 73.772 71.327 1.00 27.43 106 VAL G C 1
ATOM 8296 O O . VAL G 1 107 ? 12.947 74.169 70.356 1.00 27.60 106 VAL G O 1
ATOM 8300 N N . GLU G 1 108 ? 12.732 74.036 72.580 1.00 27.45 107 GLU G N 1
ATOM 8301 C CA . GLU G 1 108 ? 13.907 74.846 72.856 1.00 28.00 107 GLU G CA 1
ATOM 8302 C C . GLU G 1 108 ? 15.156 74.231 72.229 1.00 26.15 107 GLU G C 1
ATOM 8303 O O . GLU G 1 108 ? 15.977 74.945 71.672 1.00 27.00 107 GLU G O 1
ATOM 8309 N N . PHE G 1 109 ? 15.302 72.918 72.309 1.00 24.72 108 PHE G N 1
ATOM 8310 C CA . PHE G 1 109 ? 16.508 72.275 71.835 1.00 23.65 108 PHE G CA 1
ATOM 8311 C C . PHE G 1 109 ? 16.590 72.399 70.322 1.00 23.26 108 PHE G C 1
ATOM 8312 O O . PHE G 1 109 ? 17.621 72.768 69.771 1.00 23.34 108 PHE G O 1
ATOM 8320 N N . CYS G 1 110 ? 15.508 72.061 69.644 1.00 23.46 109 CYS G N 1
ATOM 8321 C CA . CYS G 1 110 ? 15.534 72.050 68.173 1.00 23.64 109 CYS G CA 1
ATOM 8322 C C . CYS G 1 110 ? 15.747 73.421 67.619 1.00 24.21 109 CYS G C 1
ATOM 8323 O O . CYS G 1 110 ? 16.527 73.610 66.691 1.00 23.64 109 CYS G O 1
ATOM 8326 N N . GLU G 1 111 ? 15.068 74.406 68.208 1.00 25.90 110 GLU G N 1
ATOM 8327 C CA . GLU G 1 111 ? 15.236 75.776 67.773 1.00 27.82 110 GLU G CA 1
ATOM 8328 C C . GLU G 1 111 ? 16.655 76.264 68.067 1.00 28.16 110 GLU G C 1
ATOM 8329 O O . GLU G 1 111 ? 17.279 76.875 67.216 1.00 28.58 110 GLU G O 1
ATOM 8335 N N . ALA G 1 112 ? 17.218 75.940 69.222 1.00 29.17 111 ALA G N 1
ATOM 8336 C CA . ALA G 1 112 ? 18.609 76.352 69.509 1.00 28.63 111 ALA G CA 1
ATOM 8337 C C . ALA G 1 112 ? 19.606 75.742 68.524 1.00 28.62 111 ALA G C 1
ATOM 8338 O O . ALA G 1 112 ? 20.510 76.430 68.029 1.00 29.49 111 ALA G O 1
ATOM 8340 N N . MET G 1 113 ? 19.438 74.453 68.224 1.00 27.38 112 MET G N 1
ATOM 8341 C CA . MET G 1 113 ? 20.338 73.760 67.336 1.00 26.47 112 MET G CA 1
ATOM 8342 C C . MET G 1 113 ? 20.217 74.280 65.900 1.00 26.06 112 MET G C 1
ATOM 8343 O O . MET G 1 113 ? 21.225 74.491 65.225 1.00 24.29 112 MET G O 1
ATOM 8348 N N . ALA G 1 114 ? 18.987 74.523 65.433 1.00 24.70 113 ALA G N 1
ATOM 8349 C CA . ALA G 1 114 ? 18.801 74.979 64.065 1.00 25.45 113 ALA G CA 1
ATOM 8350 C C . ALA G 1 114 ? 19.330 76.387 63.916 1.00 25.95 113 ALA G C 1
ATOM 8351 O O . ALA G 1 114 ? 19.920 76.711 62.916 1.00 26.78 113 ALA G O 1
ATOM 8353 N N . ASN G 1 115 ? 19.110 77.215 64.918 1.00 27.43 114 ASN G N 1
ATOM 8354 C CA . ASN G 1 115 ? 19.658 78.576 64.911 1.00 29.10 114 ASN G CA 1
ATOM 8355 C C . ASN G 1 115 ? 21.192 78.635 65.082 1.00 30.31 114 ASN G C 1
ATOM 8356 O O . ASN G 1 115 ? 21.816 79.638 64.715 1.00 31.69 114 ASN G O 1
ATOM 8361 N N . ALA G 1 116 ? 21.792 77.550 65.562 1.00 31.02 115 ALA G N 1
ATOM 8362 C CA . ALA G 1 116 ? 23.259 77.395 65.563 1.00 31.49 115 ALA G CA 1
ATOM 8363 C C . ALA G 1 116 ? 23.793 76.731 64.284 1.00 31.64 115 ALA G C 1
ATOM 8364 O O . ALA G 1 116 ? 24.971 76.375 64.215 1.00 32.75 115 ALA G O 1
ATOM 8366 N N . GLY G 1 117 ? 22.938 76.552 63.277 1.00 29.68 116 GLY G N 1
ATOM 8367 C CA . GLY G 1 117 ? 23.349 76.026 61.987 1.00 28.86 116 GLY G CA 1
ATOM 8368 C C . GLY G 1 117 ? 23.179 74.526 61.757 1.00 27.28 116 GLY G C 1
ATOM 8369 O O . GLY G 1 117 ? 23.521 74.010 60.695 1.00 27.87 116 GLY G O 1
ATOM 8370 N N . LYS G 1 118 ? 22.621 73.815 62.721 1.00 26.10 117 LYS G N 1
ATOM 8371 C CA . LYS G 1 118 ? 22.476 72.364 62.608 1.00 25.61 117 LYS G CA 1
ATOM 8372 C C . LYS G 1 118 ? 21.199 71.979 61.841 1.00 23.90 117 LYS G C 1
ATOM 8373 O O . LYS G 1 118 ? 20.210 72.707 61.890 1.00 23.06 117 LYS G O 1
ATOM 8379 N N . THR G 1 119 ? 21.238 70.830 61.167 1.00 23.86 118 THR G N 1
ATOM 8380 C CA . THR G 1 119 ? 20.027 70.197 60.629 1.00 22.18 118 THR G CA 1
ATOM 8381 C C . THR G 1 119 ? 19.504 69.246 61.684 1.00 21.03 118 THR G C 1
ATOM 8382 O O . THR G 1 119 ? 20.195 68.310 62.092 1.00 21.20 118 THR G O 1
ATOM 8386 N N . VAL G 1 120 ? 18.294 69.483 62.158 1.00 19.30 119 VAL G N 1
ATOM 8387 C CA . VAL G 1 120 ? 17.692 68.676 63.193 1.00 19.17 119 VAL G CA 1
ATOM 8388 C C . VAL G 1 120 ? 16.525 67.952 62.569 1.00 18.91 119 VAL G C 1
ATOM 8389 O O . VAL G 1 120 ? 15.697 68.612 61.991 1.00 19.73 119 VAL G O 1
ATOM 8393 N N . ILE G 1 121 ? 16.479 66.635 62.689 1.00 18.13 120 ILE G N 1
ATOM 8394 C CA . ILE G 1 121 ? 15.430 65.794 62.133 1.00 18.94 120 ILE G CA 1
ATOM 8395 C C . ILE G 1 121 ? 14.793 65.072 63.268 1.00 18.21 120 ILE G C 1
ATOM 8396 O O . ILE G 1 121 ? 15.464 64.342 63.995 1.00 18.51 120 ILE G O 1
ATOM 8401 N N . VAL G 1 122 ? 13.467 65.190 63.389 1.00 16.98 121 VAL G N 1
ATOM 8402 C CA . VAL G 1 122 ? 12.766 64.712 64.563 1.00 17.46 121 VAL G CA 1
ATOM 8403 C C . VAL G 1 122 ? 11.695 63.714 64.111 1.00 17.90 121 VAL G C 1
ATOM 8404 O O . VAL G 1 122 ? 10.844 64.052 63.281 1.00 18.50 121 VAL G O 1
ATOM 8408 N N . ALA G 1 123 ? 11.764 62.495 64.616 1.00 17.25 122 ALA G N 1
ATOM 8409 C CA . ALA G 1 123 ? 10.664 61.562 64.506 1.00 15.99 122 ALA G CA 1
ATOM 8410 C C . ALA G 1 123 ? 9.837 61.607 65.769 1.00 16.29 122 ALA G C 1
ATOM 8411 O O . ALA G 1 123 ? 10.387 61.530 66.898 1.00 17.05 122 ALA G O 1
ATOM 8413 N N . ALA G 1 124 ? 8.520 61.652 65.626 1.00 15.52 123 ALA G N 1
ATOM 8414 C CA . ALA G 1 124 ? 7.622 61.688 66.763 1.00 16.12 123 ALA G CA 1
ATOM 8415 C C . ALA G 1 124 ? 6.216 61.324 66.418 1.00 17.42 123 ALA G C 1
ATOM 8416 O O . ALA G 1 124 ? 5.747 61.627 65.334 1.00 16.98 123 ALA G O 1
ATOM 8418 N N . LEU G 1 125 ? 5.509 60.773 67.388 1.00 17.07 124 LEU G N 1
ATOM 8419 C CA . LEU G 1 125 ? 4.078 60.629 67.309 1.00 17.04 124 LEU G CA 1
ATOM 8420 C C . LEU G 1 125 ? 3.495 61.988 67.365 1.00 18.56 124 LEU G C 1
ATOM 8421 O O . LEU G 1 125 ? 3.923 62.832 68.191 1.00 19.77 124 LEU G O 1
ATOM 8426 N N . ASP G 1 126 ? 2.502 62.224 66.512 1.00 18.18 125 ASP G N 1
ATOM 8427 C CA . ASP G 1 126 ? 1.817 63.495 66.594 1.00 19.30 125 ASP G CA 1
ATOM 8428 C C . ASP G 1 126 ? 0.777 63.460 67.679 1.00 19.72 125 ASP G C 1
ATOM 8429 O O . ASP G 1 126 ? 0.539 64.471 68.340 1.00 20.62 125 ASP G O 1
ATOM 8434 N N . GLY G 1 127 ? 0.190 62.277 67.873 1.00 19.32 126 GLY G N 1
ATOM 8435 C CA . GLY G 1 127 ? -0.961 62.109 68.722 1.00 18.76 126 GLY G CA 1
ATOM 8436 C C . GLY G 1 127 ? -0.786 60.974 69.716 1.00 19.12 126 GLY G C 1
ATOM 8437 O O . GLY G 1 127 ? -0.151 59.948 69.456 1.00 17.57 126 GLY G O 1
ATOM 8438 N N . THR G 1 128 ? -1.383 61.155 70.873 1.00 19.26 127 THR G N 1
ATOM 8439 C CA . THR G 1 128 ? -1.462 60.080 71.859 1.00 19.28 127 THR G CA 1
ATOM 8440 C C . THR G 1 128 ? -2.537 59.096 71.452 1.00 19.81 127 THR G C 1
ATOM 8441 O O . THR G 1 128 ? -3.266 59.281 70.462 1.00 19.36 127 THR G O 1
ATOM 8445 N N . PHE G 1 129 ? -2.707 58.078 72.284 1.00 20.27 128 PHE G N 1
ATOM 8446 C CA . PHE G 1 129 ? -3.803 57.156 72.157 1.00 21.35 128 PHE G CA 1
ATOM 8447 C C . PHE G 1 129 ? -5.178 57.812 72.191 1.00 20.95 128 PHE G C 1
ATOM 8448 O O . PHE G 1 129 ? -6.150 57.203 71.778 1.00 21.75 128 PHE G O 1
ATOM 8456 N N . GLN G 1 130 ? -5.274 59.059 72.667 1.00 20.66 129 GLN G N 1
ATOM 8457 C CA . GLN G 1 130 ? -6.546 59.807 72.669 1.00 22.12 129 GLN G CA 1
ATOM 8458 C C . GLN G 1 130 ? -6.706 60.765 71.497 1.00 20.81 129 GLN G C 1
ATOM 8459 O O . GLN G 1 130 ? -7.642 61.547 71.453 1.00 20.95 129 GLN G O 1
ATOM 8465 N N . ARG G 1 131 ? -5.792 60.678 70.534 1.00 20.45 130 ARG G N 1
ATOM 8466 C CA . ARG G 1 131 ? -5.722 61.583 69.379 1.00 19.82 130 ARG G CA 1
ATOM 8467 C C . ARG G 1 131 ? -5.671 63.038 69.868 1.00 19.37 130 ARG G C 1
ATOM 8468 O O . ARG G 1 131 ? -6.220 63.916 69.278 1.00 19.69 130 ARG G O 1
ATOM 8476 N N . LYS G 1 132 ? -4.873 63.253 70.905 1.00 20.21 131 LYS G N 1
ATOM 8477 C CA . LYS G 1 132 ? -4.534 64.578 71.405 1.00 20.85 131 LYS G CA 1
ATOM 8478 C C . LYS G 1 132 ? -3.047 64.838 71.174 1.00 20.14 131 LYS G C 1
ATOM 8479 O O . LYS G 1 132 ? -2.282 63.881 71.046 1.00 18.83 131 LYS G O 1
ATOM 8485 N N . PRO G 1 133 ? -2.640 66.099 71.099 1.00 19.54 132 PRO G N 1
ATOM 8486 C CA . PRO G 1 133 ? -1.217 66.425 70.896 1.00 20.23 132 PRO G CA 1
ATOM 8487 C C . PRO G 1 133 ? -0.353 65.703 71.918 1.00 20.65 132 PRO G C 1
ATOM 8488 O O . PRO G 1 133 ? -0.714 65.659 73.093 1.00 20.43 132 PRO G O 1
ATOM 8492 N N . PHE G 1 134 ? 0.748 65.105 71.454 1.00 19.40 133 PHE G N 1
ATOM 8493 C CA . PHE G 1 134 ? 1.593 64.311 72.311 1.00 20.29 133 PHE G CA 1
ATOM 8494 C C . PHE G 1 134 ? 2.641 65.240 72.843 1.00 21.34 133 PHE G C 1
ATOM 8495 O O . PHE G 1 134 ? 3.549 65.616 72.149 1.00 20.73 133 PHE G O 1
ATOM 8503 N N . GLY G 1 135 ? 2.481 65.665 74.087 1.00 23.18 134 GLY G N 1
ATOM 8504 C CA . GLY G 1 135 ? 3.472 66.546 74.661 1.00 23.52 134 GLY G CA 1
ATOM 8505 C C . GLY G 1 135 ? 3.525 67.878 73.946 1.00 23.24 134 GLY G C 1
ATOM 8506 O O . GLY G 1 135 ? 2.482 68.447 73.566 1.00 23.60 134 GLY G O 1
ATOM 8507 N N . ALA G 1 136 ? 4.742 68.352 73.724 1.00 23.63 135 ALA G N 1
ATOM 8508 C CA . ALA G 1 136 ? 4.950 69.666 73.135 1.00 24.23 135 ALA G CA 1
ATOM 8509 C C . ALA G 1 136 ? 5.239 69.586 71.647 1.00 22.71 135 ALA G C 1
ATOM 8510 O O . ALA G 1 136 ? 5.605 70.571 71.032 1.00 21.80 135 ALA G O 1
ATOM 8512 N N . ILE G 1 137 ? 5.154 68.389 71.087 1.00 22.61 136 ILE G N 1
ATOM 8513 C CA . ILE G 1 137 ? 5.708 68.158 69.784 1.00 22.41 136 ILE G CA 1
ATOM 8514 C C . ILE G 1 137 ? 5.152 69.079 68.701 1.00 21.40 136 ILE G C 1
ATOM 8515 O O . ILE G 1 137 ? 5.891 69.509 67.822 1.00 22.05 136 ILE G O 1
ATOM 8520 N N . LEU G 1 138 ? 3.881 69.404 68.767 1.00 20.79 137 LEU G N 1
ATOM 8521 C CA . LEU G 1 138 ? 3.263 70.134 67.665 1.00 21.31 137 LEU G CA 1
ATOM 8522 C C . LEU G 1 138 ? 3.725 71.573 67.667 1.00 21.21 137 LEU G C 1
ATOM 8523 O O . LEU G 1 138 ? 3.689 72.219 66.660 1.00 20.04 137 LEU G O 1
ATOM 8528 N N . ASN G 1 139 ? 4.260 72.056 68.800 1.00 20.54 138 ASN G N 1
ATOM 8529 C CA . ASN G 1 139 ? 4.910 73.376 68.788 1.00 20.75 138 ASN G CA 1
ATOM 8530 C C . ASN G 1 139 ? 6.104 73.468 67.859 1.00 19.58 138 ASN G C 1
ATOM 8531 O O . ASN G 1 139 ? 6.538 74.572 67.547 1.00 19.37 138 ASN G O 1
ATOM 8536 N N . LEU G 1 140 ? 6.645 72.341 67.409 1.00 18.81 139 LEU G N 1
ATOM 8537 C CA . LEU G 1 140 ? 7.725 72.369 66.418 1.00 19.37 139 LEU G CA 1
ATOM 8538 C C . LEU G 1 140 ? 7.218 72.752 65.061 1.00 18.80 139 LEU G C 1
ATOM 8539 O O . LEU G 1 140 ? 7.983 73.241 64.264 1.00 19.38 139 LEU G O 1
ATOM 8544 N N . VAL G 1 141 ? 5.939 72.490 64.778 1.00 18.56 140 VAL G N 1
ATOM 8545 C CA . VAL G 1 141 ? 5.455 72.627 63.415 1.00 18.25 140 VAL G CA 1
ATOM 8546 C C . VAL G 1 141 ? 5.630 74.051 62.889 1.00 18.85 140 VAL G C 1
ATOM 8547 O O . VAL G 1 141 ? 6.223 74.223 61.812 1.00 18.62 140 VAL G O 1
ATOM 8551 N N . PRO G 1 142 ? 5.204 75.080 63.628 1.00 19.10 141 PRO G N 1
ATOM 8552 C CA . PRO G 1 142 ? 5.456 76.443 63.146 1.00 19.22 141 PRO G CA 1
ATOM 8553 C C . PRO G 1 142 ? 6.933 76.819 63.074 1.00 20.08 141 PRO G C 1
ATOM 8554 O O . PRO G 1 142 ? 7.280 77.825 62.422 1.00 20.63 141 PRO G O 1
ATOM 8558 N N . LEU G 1 143 ? 7.784 76.055 63.734 1.00 19.49 142 LEU G N 1
ATOM 8559 C CA . LEU G 1 143 ? 9.212 76.302 63.705 1.00 19.93 142 LEU G CA 1
ATOM 8560 C C . LEU G 1 143 ? 9.935 75.558 62.620 1.00 18.88 142 LEU G C 1
ATOM 8561 O O . LEU G 1 143 ? 11.086 75.842 62.353 1.00 20.30 142 LEU G O 1
ATOM 8566 N N . ALA G 1 144 ? 9.270 74.627 61.963 1.00 18.34 143 ALA G N 1
ATOM 8567 C CA . ALA G 1 144 ? 9.936 73.680 61.095 1.00 18.30 143 ALA G CA 1
ATOM 8568 C C . ALA G 1 144 ? 9.857 74.035 59.611 1.00 19.63 143 ALA G C 1
ATOM 8569 O O . ALA G 1 144 ? 8.834 74.485 59.122 1.00 19.54 143 ALA G O 1
ATOM 8571 N N . GLU G 1 145 ? 10.966 73.785 58.927 1.00 20.85 144 GLU G N 1
ATOM 8572 C CA . GLU G 1 145 ? 11.108 73.927 57.480 1.00 21.42 144 GLU G CA 1
ATOM 8573 C C . GLU G 1 145 ? 10.363 72.833 56.730 1.00 22.51 144 GLU G C 1
ATOM 8574 O O . GLU G 1 145 ? 9.867 73.068 55.637 1.00 22.76 144 GLU G O 1
ATOM 8580 N N . SER G 1 146 ? 10.277 71.649 57.327 1.00 20.30 145 SER G N 1
ATOM 8581 C CA . SER G 1 146 ? 9.667 70.498 56.680 1.00 20.42 145 SER G CA 1
ATOM 8582 C C . SER G 1 146 ? 8.851 69.729 57.703 1.00 19.55 145 SER G C 1
ATOM 8583 O O . SER G 1 146 ? 9.336 69.464 58.793 1.00 18.43 145 SER G O 1
ATOM 8586 N N . VAL G 1 147 ? 7.620 69.388 57.353 1.00 18.16 146 VAL G N 1
ATOM 8587 C CA . VAL G 1 147 ? 6.775 68.571 58.206 1.00 18.57 146 VAL G CA 1
ATOM 8588 C C . VAL G 1 147 ? 6.063 67.564 57.352 1.00 20.36 146 VAL G C 1
ATOM 8589 O O . VAL G 1 147 ? 5.422 67.954 56.341 1.00 20.08 146 VAL G O 1
ATOM 8593 N N . VAL G 1 148 ? 6.157 66.283 57.719 1.00 19.10 147 VAL G N 1
ATOM 8594 C CA . VAL G 1 148 ? 5.379 65.268 57.025 1.00 19.65 147 VAL G CA 1
ATOM 8595 C C . VAL G 1 148 ? 4.652 64.404 58.054 1.00 19.35 147 VAL G C 1
ATOM 8596 O O . VAL G 1 148 ? 5.069 64.323 59.229 1.00 17.17 147 VAL G O 1
ATOM 8600 N N . LYS G 1 149 ? 3.525 63.819 57.648 1.00 16.99 148 LYS G N 1
ATOM 8601 C CA . LYS G 1 149 ? 2.861 62.864 58.483 1.00 16.81 148 LYS G CA 1
ATOM 8602 C C . LYS G 1 149 ? 2.766 61.543 57.733 1.00 18.31 148 LYS G C 1
ATOM 8603 O O . LYS G 1 149 ? 2.094 61.463 56.680 1.00 16.24 148 LYS G O 1
ATOM 8609 N N . LEU G 1 150 ? 3.433 60.532 58.254 1.00 16.55 149 LEU G N 1
ATOM 8610 C CA . LEU G 1 150 ? 3.440 59.192 57.666 1.00 18.12 149 LEU G CA 1
ATOM 8611 C C . LEU G 1 150 ? 2.178 58.440 58.065 1.00 19.95 149 LEU G C 1
ATOM 8612 O O . LEU G 1 150 ? 1.462 58.847 58.994 1.00 20.77 149 LEU G O 1
ATOM 8617 N N . THR G 1 151 ? 1.861 57.411 57.291 1.00 19.86 150 THR G N 1
ATOM 8618 C CA . THR G 1 151 ? 0.745 56.522 57.603 1.00 20.81 150 THR G CA 1
ATOM 8619 C C . THR G 1 151 ? 1.275 55.147 57.901 1.00 19.57 150 THR G C 1
ATOM 8620 O O . THR G 1 151 ? 2.358 54.736 57.435 1.00 19.81 150 THR G O 1
ATOM 8624 N N . ALA G 1 152 ? 0.479 54.425 58.657 1.00 19.64 151 ALA G N 1
ATOM 8625 C CA . ALA G 1 152 ? 0.707 53.047 58.924 1.00 20.14 151 ALA G CA 1
ATOM 8626 C C . ALA G 1 152 ? -0.378 52.283 58.197 1.00 20.45 151 ALA G C 1
ATOM 8627 O O . ALA G 1 152 ? -1.233 52.859 57.482 1.00 21.41 151 ALA G O 1
ATOM 8629 N N . VAL G 1 153 ? -0.369 50.976 58.385 1.00 21.61 152 VAL G N 1
ATOM 8630 C CA . VAL G 1 153 ? -1.457 50.127 57.918 1.00 21.91 152 VAL G CA 1
ATOM 8631 C C . VAL G 1 153 ? -2.362 49.807 59.117 1.00 21.34 152 VAL G C 1
ATOM 8632 O O . VAL G 1 153 ? -1.865 49.497 60.201 1.00 21.15 152 VAL G O 1
ATOM 8636 N N . CYS G 1 154 ? -3.677 49.918 58.925 1.00 21.23 153 CYS G N 1
ATOM 8637 C CA . CYS G 1 154 ? -4.609 49.678 59.986 1.00 22.19 153 CYS G CA 1
ATOM 8638 C C . CYS G 1 154 ? -4.557 48.176 60.366 1.00 23.61 153 CYS G C 1
ATOM 8639 O O . CYS G 1 154 ? -4.711 47.326 59.520 1.00 23.98 153 CYS G O 1
ATOM 8642 N N . MET G 1 155 ? -4.336 47.893 61.622 1.00 23.30 154 MET G N 1
ATOM 8643 C CA . MET G 1 155 ? -4.131 46.518 62.060 1.00 24.85 154 MET G CA 1
ATOM 8644 C C . MET G 1 155 ? -5.439 45.784 62.244 1.00 26.49 154 MET G C 1
ATOM 8645 O O . MET G 1 155 ? -5.434 44.582 62.520 1.00 28.43 154 MET G O 1
ATOM 8650 N N . GLU G 1 156 ? -6.547 46.471 62.008 1.00 26.96 155 GLU G N 1
ATOM 8651 C CA . GLU G 1 156 ? -7.881 45.913 62.226 1.00 28.25 155 GLU G CA 1
ATOM 8652 C C . GLU G 1 156 ? -8.677 45.766 60.938 1.00 28.72 155 GLU G C 1
ATOM 8653 O O . GLU G 1 156 ? -9.479 44.838 60.834 1.00 30.21 155 GLU G O 1
ATOM 8659 N N . CYS G 1 157 ? -8.433 46.613 59.942 1.00 28.31 156 CYS G N 1
ATOM 8660 C CA . CYS G 1 157 ? -9.112 46.501 58.638 1.00 29.17 156 CYS G CA 1
ATOM 8661 C C . CYS G 1 157 ? -8.187 46.615 57.428 1.00 29.61 156 CYS G C 1
ATOM 8662 O O . CYS G 1 157 ? -8.644 46.534 56.283 1.00 30.88 156 CYS G O 1
ATOM 8665 N N . PHE G 1 158 ? -6.918 46.902 57.676 1.00 30.55 157 PHE G N 1
ATOM 8666 C CA . PHE G 1 158 ? -5.886 46.972 56.645 1.00 31.73 157 PHE G CA 1
ATOM 8667 C C . PHE G 1 158 ? -6.017 48.109 55.600 1.00 31.77 157 PHE G C 1
ATOM 8668 O O . PHE G 1 158 ? -5.334 48.109 54.584 1.00 32.65 157 PHE G O 1
ATOM 8676 N N . ARG G 1 159 ? -6.865 49.100 55.846 1.00 31.13 158 ARG G N 1
ATOM 8677 C CA . ARG G 1 159 ? -6.801 50.342 55.078 1.00 30.13 158 ARG G CA 1
ATOM 8678 C C . ARG G 1 159 ? -5.640 51.185 55.649 1.00 28.37 158 ARG G C 1
ATOM 8679 O O . ARG G 1 159 ? -4.933 50.720 56.524 1.00 27.60 158 ARG G O 1
ATOM 8687 N N . GLU G 1 160 ? -5.434 52.402 55.158 1.00 26.32 159 GLU G N 1
ATOM 8688 C CA . GLU G 1 160 ? -4.391 53.263 55.711 1.00 26.84 159 GLU G CA 1
ATOM 8689 C C . GLU G 1 160 ? -4.789 53.737 57.113 1.00 23.66 159 GLU G C 1
ATOM 8690 O O . GLU G 1 160 ? -5.967 54.028 57.361 1.00 22.82 159 GLU G O 1
ATOM 8696 N N . ALA G 1 161 ? -3.795 53.854 57.984 1.00 21.21 160 ALA G N 1
ATOM 8697 C CA . ALA G 1 161 ? -3.987 54.211 59.388 1.00 19.95 160 ALA G CA 1
ATOM 8698 C C . ALA G 1 161 ? -3.214 55.495 59.768 1.00 19.61 160 ALA G C 1
ATOM 8699 O O . ALA G 1 161 ? -2.030 55.653 59.457 1.00 18.68 160 ALA G O 1
ATOM 8701 N N . ALA G 1 162 ? -3.887 56.406 60.459 1.00 18.62 161 ALA G N 1
ATOM 8702 C CA . ALA G 1 162 ? -3.257 57.678 60.816 1.00 17.82 161 ALA G CA 1
ATOM 8703 C C . ALA G 1 162 ? -3.171 57.824 62.335 1.00 18.19 161 ALA G C 1
ATOM 8704 O O . ALA G 1 162 ? -2.603 58.809 62.805 1.00 17.21 161 ALA G O 1
ATOM 8706 N N . TYR G 1 163 ? -3.744 56.859 63.067 1.00 18.14 162 TYR G N 1
ATOM 8707 C CA . TYR G 1 163 ? -3.902 56.974 64.518 1.00 18.34 162 TYR G CA 1
ATOM 8708 C C . TYR G 1 163 ? -3.378 55.743 65.215 1.00 18.68 162 TYR G C 1
ATOM 8709 O O . TYR G 1 163 ? -3.144 54.706 64.604 1.00 18.86 162 TYR G O 1
ATOM 8718 N N . THR G 1 164 ? -3.256 55.857 66.524 1.00 18.81 163 THR G N 1
ATOM 8719 C CA . THR G 1 164 ? -2.821 54.749 67.350 1.00 18.81 163 THR G CA 1
ATOM 8720 C C . THR G 1 164 ? -3.901 54.531 68.423 1.00 20.22 163 THR G C 1
ATOM 8721 O O . THR G 1 164 ? -4.237 55.455 69.182 1.00 21.02 163 THR G O 1
ATOM 8725 N N . LYS G 1 165 ? -4.389 53.309 68.486 1.00 21.41 164 LYS G N 1
ATOM 8726 C CA . LYS G 1 165 ? -5.325 52.875 69.511 1.00 23.00 164 LYS G CA 1
ATOM 8727 C C . LYS G 1 165 ? -4.619 52.094 70.601 1.00 22.86 164 LYS G C 1
ATOM 8728 O O . LYS G 1 165 ? -3.863 51.183 70.326 1.00 23.25 164 LYS G O 1
ATOM 8734 N N . ARG G 1 166 ? -4.865 52.452 71.851 1.00 23.14 165 ARG G N 1
ATOM 8735 C CA . ARG G 1 166 ? -4.369 51.657 72.975 1.00 24.88 165 ARG G CA 1
ATOM 8736 C C . ARG G 1 166 ? -5.326 50.465 73.220 1.00 25.92 165 ARG G C 1
ATOM 8737 O O . ARG G 1 166 ? -6.555 50.640 73.228 1.00 24.52 165 ARG G O 1
ATOM 8745 N N . LEU G 1 167 ? -4.760 49.271 73.386 1.00 27.42 166 LEU G N 1
ATOM 8746 C CA . LEU G 1 167 ? -5.560 48.054 73.577 1.00 29.74 166 LEU G CA 1
ATOM 8747 C C . LEU G 1 167 ? -6.046 47.851 75.007 1.00 31.52 166 LEU G C 1
ATOM 8748 O O . LEU G 1 167 ? -7.148 47.355 75.193 1.00 32.27 166 LEU G O 1
ATOM 8753 N N . GLY G 1 168 ? -5.223 48.218 75.996 1.00 33.43 167 GLY G N 1
ATOM 8754 C CA . GLY G 1 168 ? -5.569 48.063 77.410 1.00 34.98 167 GLY G CA 1
ATOM 8755 C C . GLY G 1 168 ? -6.321 49.254 77.999 1.00 36.42 167 GLY G C 1
ATOM 8756 O O . GLY G 1 168 ? -6.802 50.132 77.274 1.00 36.43 167 GLY G O 1
ATOM 8757 N N . THR G 1 169 ? -6.412 49.295 79.329 1.00 37.27 168 THR G N 1
ATOM 8758 C CA . THR G 1 169 ? -7.197 50.323 80.014 1.00 37.51 168 THR G CA 1
ATOM 8759 C C . THR G 1 169 ? -6.354 51.358 80.753 1.00 37.93 168 THR G C 1
ATOM 8760 O O . THR G 1 169 ? -6.916 52.238 81.385 1.00 38.48 168 THR G O 1
ATOM 8764 N N . GLU G 1 170 ? -5.025 51.272 80.694 1.00 38.26 169 GLU G N 1
ATOM 8765 C CA . GLU G 1 170 ? -4.188 52.301 81.298 1.00 38.31 169 GLU G CA 1
ATOM 8766 C C . GLU G 1 170 ? -4.675 53.663 80.828 1.00 38.18 169 GLU G C 1
ATOM 8767 O O . GLU G 1 170 ? -5.094 53.816 79.677 1.00 36.55 169 GLU G O 1
ATOM 8773 N N . LYS G 1 171 ? -4.669 54.632 81.744 1.00 38.14 170 LYS G N 1
ATOM 8774 C CA . LYS G 1 171 ? -5.219 55.958 81.470 1.00 38.12 170 LYS G CA 1
ATOM 8775 C C . LYS G 1 171 ? -4.124 56.999 81.271 1.00 36.37 170 LYS G C 1
ATOM 8776 O O . LYS G 1 171 ? -4.381 58.050 80.709 1.00 36.43 170 LYS G O 1
ATOM 8782 N N . GLU G 1 172 ? -2.900 56.699 81.695 1.00 35.36 171 GLU G N 1
ATOM 8783 C CA . GLU G 1 172 ? -1.823 57.670 81.612 1.00 34.91 171 GLU G CA 1
ATOM 8784 C C . GLU G 1 172 ? -1.259 57.721 80.187 1.00 32.67 171 GLU G C 1
ATOM 8785 O O . GLU G 1 172 ? -1.331 56.748 79.445 1.00 32.15 171 GLU G O 1
ATOM 8791 N N . VAL G 1 173 ? -0.696 58.856 79.830 1.00 30.57 172 VAL G N 1
ATOM 8792 C CA . VAL G 1 173 ? -0.200 59.043 78.465 1.00 30.34 172 VAL G CA 1
ATOM 8793 C C . VAL G 1 173 ? 0.938 58.080 78.202 1.00 29.53 172 VAL G C 1
ATOM 8794 O O . VAL G 1 173 ? 0.847 57.262 77.305 1.00 28.29 172 VAL G O 1
ATOM 8798 N N . GLU G 1 174 ? 1.975 58.097 79.035 1.00 28.39 173 GLU G N 1
ATOM 8799 C CA . GLU G 1 174 ? 3.169 57.311 78.762 1.00 29.41 173 GLU G CA 1
ATOM 8800 C C . GLU G 1 174 ? 3.052 55.847 79.244 1.00 30.16 173 GLU G C 1
ATOM 8801 O O . GLU G 1 174 ? 3.110 55.573 80.467 1.00 29.99 173 GLU G O 1
ATOM 8807 N N . VAL G 1 175 ? 2.842 54.929 78.305 1.00 29.40 174 VAL G N 1
ATOM 8808 C CA . VAL G 1 175 ? 2.927 53.484 78.540 1.00 29.29 174 VAL G CA 1
ATOM 8809 C C . VAL G 1 175 ? 3.741 52.897 77.385 1.00 29.42 174 VAL G C 1
ATOM 8810 O O . VAL G 1 175 ? 3.258 52.801 76.260 1.00 28.01 174 VAL G O 1
ATOM 8814 N N . ILE G 1 176 ? 4.979 52.523 77.680 1.00 29.70 175 ILE G N 1
ATOM 8815 C CA . ILE G 1 176 ? 5.912 52.045 76.674 1.00 30.07 175 ILE G CA 1
ATOM 8816 C C . ILE G 1 176 ? 5.436 50.686 76.227 1.00 30.42 175 ILE G C 1
ATOM 8817 O O . ILE G 1 176 ? 5.000 49.873 77.039 1.00 31.14 175 ILE G O 1
ATOM 8822 N N . GLY G 1 177 ? 5.486 50.427 74.922 1.00 28.90 176 GLY G N 1
ATOM 8823 C CA . GLY G 1 177 ? 5.042 49.150 74.406 1.00 28.65 176 GLY G CA 1
ATOM 8824 C C . GLY G 1 177 ? 4.898 49.149 72.903 1.00 28.75 176 GLY G C 1
ATOM 8825 O O . GLY G 1 177 ? 4.882 50.205 72.274 1.00 28.47 176 GLY G O 1
ATOM 8826 N N . GLY G 1 178 ? 4.783 47.961 72.325 1.00 28.53 177 GLY G N 1
ATOM 8827 C CA . GLY G 1 178 ? 4.575 47.827 70.902 1.00 28.08 177 GLY G CA 1
ATOM 8828 C C . GLY G 1 178 ? 3.200 47.317 70.535 1.00 27.22 177 GLY G C 1
ATOM 8829 O O . GLY G 1 178 ? 2.191 47.714 71.108 1.00 26.60 177 GLY G O 1
ATOM 8830 N N . ALA G 1 179 ? 3.182 46.413 69.562 1.00 28.62 178 ALA G N 1
ATOM 8831 C CA . ALA G 1 179 ? 1.957 45.878 68.952 1.00 29.46 178 ALA G CA 1
ATOM 8832 C C . ALA G 1 179 ? 1.098 45.030 69.897 1.00 30.79 178 ALA G C 1
ATOM 8833 O O . ALA G 1 179 ? -0.076 44.813 69.660 1.00 31.21 178 ALA G O 1
ATOM 8835 N N . ASP G 1 180 ? 1.696 44.557 70.977 1.00 32.20 179 ASP G N 1
ATOM 8836 C CA . ASP G 1 180 ? 0.951 43.915 72.059 1.00 33.57 179 ASP G CA 1
ATOM 8837 C C . ASP G 1 180 ? 0.104 44.895 72.874 1.00 32.97 179 ASP G C 1
ATOM 8838 O O . ASP G 1 180 ? -0.864 44.476 73.516 1.00 33.56 179 ASP G O 1
ATOM 8843 N N . LYS G 1 181 ? 0.463 46.189 72.864 1.00 30.82 180 LYS G N 1
ATOM 8844 C CA . LYS G 1 181 ? -0.255 47.212 73.637 1.00 29.43 180 LYS G CA 1
ATOM 8845 C C . LYS G 1 181 ? -1.002 48.257 72.807 1.00 26.97 180 LYS G C 1
ATOM 8846 O O . LYS G 1 181 ? -1.862 48.956 73.330 1.00 25.73 180 LYS G O 1
ATOM 8852 N N . TYR G 1 182 ? -0.667 48.356 71.526 1.00 24.82 181 TYR G N 1
ATOM 8853 C CA . TYR G 1 182 ? -1.216 49.379 70.633 1.00 23.40 181 TYR G CA 1
ATOM 8854 C C . TYR G 1 182 ? -1.423 48.817 69.246 1.00 23.24 181 TYR G C 1
ATOM 8855 O O . TYR G 1 182 ? -0.667 47.928 68.790 1.00 23.49 181 TYR G O 1
ATOM 8864 N N . HIS G 1 183 ? -2.434 49.327 68.571 1.00 22.14 182 HIS G N 1
ATOM 8865 C CA . HIS G 1 183 ? -2.648 49.090 67.153 1.00 22.00 182 HIS G CA 1
ATOM 8866 C C . HIS G 1 183 ? -2.614 50.428 66.419 1.00 20.86 182 HIS G C 1
ATOM 8867 O O . HIS G 1 183 ? -3.212 51.408 66.859 1.00 21.36 182 HIS G O 1
ATOM 8874 N N . SER G 1 184 ? -1.970 50.451 65.268 1.00 20.11 183 SER G N 1
ATOM 8875 C CA . SER G 1 184 ? -2.255 51.484 64.297 1.00 20.09 183 SER G CA 1
ATOM 8876 C C . SER G 1 184 ? -3.638 51.256 63.727 1.00 20.31 183 SER G C 1
ATOM 8877 O O . SER G 1 184 ? -4.005 50.121 63.348 1.00 21.15 183 SER G O 1
ATOM 8880 N N . VAL G 1 185 ? -4.437 52.308 63.655 1.00 18.78 184 VAL G N 1
ATOM 8881 C CA . VAL G 1 185 ? -5.802 52.214 63.139 1.00 19.42 184 VAL G CA 1
ATOM 8882 C C . VAL G 1 185 ? -6.221 53.393 62.271 1.00 20.56 184 VAL G C 1
ATOM 8883 O O . VAL G 1 185 ? -5.677 54.488 62.385 1.00 19.68 184 VAL G O 1
ATOM 8887 N N . CYS G 1 186 ? -7.218 53.162 61.420 1.00 21.66 185 CYS G N 1
ATOM 8888 C CA . CYS G 1 186 ? -7.888 54.195 60.671 1.00 20.97 185 CYS G CA 1
ATOM 8889 C C . CYS G 1 186 ? -8.963 54.764 61.596 1.00 20.70 185 CYS G C 1
ATOM 8890 O O . CYS G 1 186 ? -9.126 54.321 62.727 1.00 19.90 185 CYS G O 1
ATOM 8893 N N . ARG G 1 187 ? -9.659 55.781 61.108 1.00 21.77 186 ARG G N 1
ATOM 8894 C CA . ARG G 1 187 ? -10.681 56.508 61.852 1.00 22.04 186 ARG G CA 1
ATOM 8895 C C . ARG G 1 187 ? -11.840 55.572 62.269 1.00 22.90 186 ARG G C 1
ATOM 8896 O O . ARG G 1 187 ? -12.206 55.529 63.418 1.00 22.32 186 ARG G O 1
ATOM 8904 N N . LEU G 1 188 ? -12.368 54.809 61.323 1.00 24.21 187 LEU G N 1
ATOM 8905 C CA . LEU G 1 188 ? -13.484 53.903 61.636 1.00 24.61 187 LEU G CA 1
ATOM 8906 C C . LEU G 1 188 ? -13.077 52.887 62.731 1.00 24.81 187 LEU G C 1
ATOM 8907 O O . LEU G 1 188 ? -13.809 52.681 63.702 1.00 24.69 187 LEU G O 1
ATOM 8912 N N . CYS G 1 189 ? -11.895 52.285 62.621 1.00 24.05 188 CYS G N 1
ATOM 8913 C CA . CYS G 1 189 ? -11.466 51.307 63.617 1.00 24.24 188 CYS G CA 1
ATOM 8914 C C . CYS G 1 189 ? -11.126 51.942 64.953 1.00 23.92 188 CYS G C 1
ATOM 8915 O O . CYS G 1 189 ? -11.324 51.348 66.013 1.00 24.19 188 CYS G O 1
ATOM 8918 N N . TYR G 1 190 ? -10.669 53.197 64.924 1.00 23.18 189 TYR G N 1
ATOM 8919 C CA . TYR G 1 190 ? -10.366 53.868 66.160 1.00 22.93 189 TYR G CA 1
ATOM 8920 C C . TYR G 1 190 ? -11.612 53.948 67.040 1.00 24.03 189 TYR G C 1
ATOM 8921 O O . TYR G 1 190 ? -11.499 53.762 68.244 1.00 23.77 189 TYR G O 1
ATOM 8930 N N . PHE G 1 191 ? -12.760 54.226 66.423 1.00 25.76 190 PHE G N 1
ATOM 8931 C CA . PHE G 1 191 ? -14.025 54.471 67.128 1.00 28.13 190 PHE G CA 1
ATOM 8932 C C . PHE G 1 191 ? -14.830 53.175 67.356 1.00 31.05 190 PHE G C 1
ATOM 8933 O O . PHE G 1 191 ? -15.910 53.200 67.963 1.00 31.87 190 PHE G O 1
ATOM 8941 N N . LYS G 1 192 ? -14.283 52.079 66.844 1.00 33.74 191 LYS G N 1
ATOM 8942 C CA . LYS G 1 192 ? -14.595 50.680 67.223 1.00 37.59 191 LYS G CA 1
ATOM 8943 C C . LYS G 1 192 ? -15.455 50.069 66.158 1.00 38.78 191 LYS G C 1
ATOM 8944 O O . LYS G 1 192 ? -14.919 49.621 65.137 1.00 40.92 191 LYS G O 1
ATOM 8950 N N . ARG H 1 19 ? -7.576 46.991 44.838 1.00 42.88 18 ARG H N 1
ATOM 8951 C CA . ARG H 1 19 ? -6.679 46.104 45.641 1.00 42.32 18 ARG H CA 1
ATOM 8952 C C . ARG H 1 19 ? -5.183 46.088 45.230 1.00 39.28 18 ARG H C 1
ATOM 8953 O O . ARG H 1 19 ? -4.349 46.518 46.020 1.00 39.84 18 ARG H O 1
ATOM 8961 N N . GLY H 1 20 ? -4.840 45.586 44.036 1.00 35.39 19 GLY H N 1
ATOM 8962 C CA . GLY H 1 20 ? -3.446 45.569 43.585 1.00 32.27 19 GLY H CA 1
ATOM 8963 C C . GLY H 1 20 ? -2.910 46.938 43.165 1.00 29.31 19 GLY H C 1
ATOM 8964 O O . GLY H 1 20 ? -3.653 47.774 42.746 1.00 27.55 19 GLY H O 1
ATOM 8965 N N . GLN H 1 21 ? -1.601 47.175 43.265 1.00 27.70 20 GLN H N 1
ATOM 8966 C CA . GLN H 1 21 ? -1.045 48.455 42.804 1.00 26.16 20 GLN H CA 1
ATOM 8967 C C . GLN H 1 21 ? 0.456 48.381 42.633 1.00 24.06 20 GLN H C 1
ATOM 8968 O O . GLN H 1 21 ? 1.087 47.457 43.085 1.00 22.38 20 GLN H O 1
ATOM 8974 N N . ILE H 1 22 ? 1.007 49.370 41.954 1.00 22.24 21 ILE H N 1
ATOM 8975 C CA . ILE H 1 22 ? 2.451 49.507 41.811 1.00 21.63 21 ILE H CA 1
ATOM 8976 C C . ILE H 1 22 ? 2.878 50.860 42.387 1.00 20.63 21 ILE H C 1
ATOM 8977 O O . ILE H 1 22 ? 2.331 51.892 42.013 1.00 20.86 21 ILE H O 1
ATOM 8982 N N . GLN H 1 23 ? 3.872 50.839 43.262 1.00 21.11 22 GLN H N 1
ATOM 8983 C CA . GLN H 1 23 ? 4.495 52.066 43.786 1.00 20.96 22 GLN H CA 1
ATOM 8984 C C . GLN H 1 23 ? 5.961 52.068 43.361 1.00 20.65 22 GLN H C 1
ATOM 8985 O O . GLN H 1 23 ? 6.628 51.062 43.436 1.00 20.03 22 GLN H O 1
ATOM 8991 N N . VAL H 1 24 ? 6.432 53.192 42.858 1.00 19.97 23 VAL H N 1
ATOM 8992 C CA . VAL H 1 24 ? 7.792 53.298 42.363 1.00 19.09 23 VAL H CA 1
ATOM 8993 C C . VAL H 1 24 ? 8.494 54.349 43.198 1.00 18.20 23 VAL H C 1
ATOM 8994 O O . VAL H 1 24 ? 7.964 55.447 43.375 1.00 18.37 23 VAL H O 1
ATOM 8998 N N . ILE H 1 25 ? 9.688 53.983 43.645 1.00 18.98 24 ILE H N 1
ATOM 8999 C CA . ILE H 1 25 ? 10.596 54.835 44.412 1.00 18.43 24 ILE H CA 1
ATOM 9000 C C . ILE H 1 25 ? 11.853 55.038 43.572 1.00 17.96 24 ILE H C 1
ATOM 9001 O O . ILE H 1 25 ? 12.695 54.148 43.466 1.00 17.17 24 ILE H O 1
ATOM 9006 N N . LEU H 1 26 ? 11.924 56.176 42.904 1.00 17.78 25 LEU H N 1
ATOM 9007 C CA . LEU H 1 26 ? 13.063 56.538 42.073 1.00 18.62 25 LEU H CA 1
ATOM 9008 C C . LEU H 1 26 ? 14.009 57.435 42.865 1.00 19.09 25 LEU H C 1
ATOM 9009 O O . LEU H 1 26 ? 13.706 57.923 43.945 1.00 18.73 25 LEU H O 1
ATOM 9014 N N . GLY H 1 27 ? 15.189 57.617 42.315 1.00 19.38 26 GLY H N 1
ATOM 9015 C CA . GLY H 1 27 ? 16.177 58.534 42.875 1.00 18.50 26 GLY H CA 1
ATOM 9016 C C . GLY H 1 27 ? 17.551 58.190 42.358 1.00 18.90 26 GLY H C 1
ATOM 9017 O O . GLY H 1 27 ? 17.741 57.114 41.755 1.00 19.67 26 GLY H O 1
ATOM 9018 N N . PRO H 1 28 ? 18.531 59.039 42.652 1.00 18.49 27 PRO H N 1
ATOM 9019 C CA . PRO H 1 28 ? 19.926 58.749 42.319 1.00 18.34 27 PRO H CA 1
ATOM 9020 C C . PRO H 1 28 ? 20.467 57.789 43.329 1.00 18.54 27 PRO H C 1
ATOM 9021 O O . PRO H 1 28 ? 19.750 57.361 44.230 1.00 18.83 27 PRO H O 1
ATOM 9025 N N . MET H 1 29 ? 21.728 57.404 43.192 1.00 18.44 28 MET H N 1
ATOM 9026 C CA . MET H 1 29 ? 22.363 56.644 44.223 1.00 18.47 28 MET H CA 1
ATOM 9027 C C . MET H 1 29 ? 22.425 57.481 45.500 1.00 19.02 28 MET H C 1
ATOM 9028 O O . MET H 1 29 ? 22.361 58.718 45.459 1.00 18.79 28 MET H O 1
ATOM 9033 N N . PHE H 1 30 ? 22.509 56.772 46.626 1.00 19.54 29 PHE H N 1
ATOM 9034 C CA . PHE H 1 30 ? 22.731 57.343 47.939 1.00 19.59 29 PHE H CA 1
ATOM 9035 C C . PHE H 1 30 ? 21.527 58.102 48.460 1.00 19.39 29 PHE H C 1
ATOM 9036 O O . PHE H 1 30 ? 21.660 58.854 49.392 1.00 19.06 29 PHE H O 1
ATOM 9044 N N . SER H 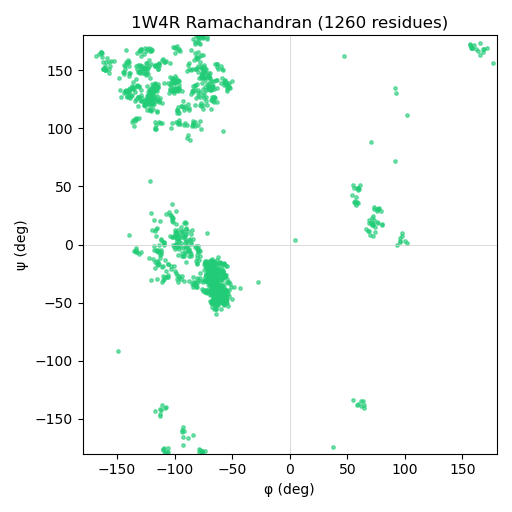1 31 ? 20.350 57.892 47.871 1.00 18.66 30 SER H N 1
ATOM 9045 C CA . SER H 1 31 ? 19.133 58.585 48.317 1.00 18.11 30 SER H CA 1
ATOM 9046 C C . SER H 1 31 ? 18.285 57.813 49.294 1.00 18.79 30 SER H C 1
ATOM 9047 O O . SER H 1 31 ? 17.256 58.328 49.738 1.00 18.73 30 SER H O 1
ATOM 9050 N N . GLY H 1 32 ? 18.705 56.594 49.625 1.00 18.92 31 GLY H N 1
ATOM 9051 C CA . GLY H 1 32 ? 18.013 55.677 50.509 1.00 18.87 31 GLY H CA 1
ATOM 9052 C C . GLY H 1 32 ? 16.766 55.027 49.955 1.00 18.59 31 GLY H C 1
ATOM 9053 O O . GLY H 1 32 ? 15.833 54.758 50.693 1.00 18.42 31 GLY H O 1
ATOM 9054 N N . LYS H 1 33 ? 16.714 54.800 48.632 1.00 17.92 32 LYS H N 1
ATOM 9055 C CA . LYS H 1 33 ? 15.559 54.154 48.022 1.00 18.57 32 LYS H CA 1
ATOM 9056 C C . LYS H 1 33 ? 15.268 52.798 48.652 1.00 18.29 32 LYS H C 1
ATOM 9057 O O . LYS H 1 33 ? 14.112 52.468 48.869 1.00 18.51 32 LYS H O 1
ATOM 9063 N N A SER H 1 34 ? 16.303 52.006 48.932 0.60 19.49 33 SER H N 1
ATOM 9064 N N B SER H 1 34 ? 16.298 52.004 48.932 0.40 18.59 33 SER H N 1
ATOM 9065 C CA A SER H 1 34 ? 16.105 50.674 49.530 0.60 21.06 33 SER H CA 1
ATOM 9066 C CA B SER H 1 34 ? 16.058 50.672 49.495 0.40 19.03 33 SER H CA 1
ATOM 9067 C C A SER H 1 34 ? 15.535 50.794 50.923 0.60 20.69 33 SER H C 1
ATOM 9068 C C B SER H 1 34 ? 15.593 50.750 50.943 0.40 19.73 33 SER H C 1
ATOM 9069 O O A SER H 1 34 ? 14.745 49.956 51.349 0.60 20.76 33 SER H O 1
ATOM 9070 O O B SER H 1 34 ? 14.910 49.844 51.416 0.40 19.88 33 SER H O 1
ATOM 9075 N N . THR H 1 35 ? 15.962 51.818 51.644 1.00 20.90 34 THR H N 1
ATOM 9076 C CA . THR H 1 35 ? 15.448 52.047 52.999 1.00 20.89 34 THR H CA 1
ATOM 9077 C C . THR H 1 35 ? 13.976 52.406 52.979 1.00 19.88 34 THR H C 1
ATOM 9078 O O . THR H 1 35 ? 13.187 51.878 53.792 1.00 19.72 34 THR H O 1
ATOM 9082 N N . GLU H 1 36 ? 13.599 53.264 52.043 1.00 18.14 35 GLU H N 1
ATOM 9083 C CA . GLU H 1 36 ? 12.192 53.621 51.865 1.00 18.89 35 GLU H CA 1
ATOM 9084 C C . GLU H 1 36 ? 11.362 52.411 51.418 1.00 18.28 35 GLU H C 1
ATOM 9085 O O . GLU H 1 36 ? 10.257 52.210 51.895 1.00 17.52 35 GLU H O 1
ATOM 9091 N N . LEU H 1 37 ? 11.931 51.569 50.551 1.00 18.25 36 LEU H N 1
ATOM 9092 C CA . LEU H 1 37 ? 11.274 50.314 50.170 1.00 19.26 36 LEU H CA 1
ATOM 9093 C C . LEU H 1 37 ? 10.969 49.477 51.381 1.00 19.00 36 LEU H C 1
ATOM 9094 O O . LEU H 1 37 ? 9.848 49.042 51.576 1.00 18.16 36 LEU H O 1
ATOM 9099 N N . MET H 1 38 ? 11.970 49.294 52.228 1.00 19.67 37 MET H N 1
ATOM 9100 C CA . MET H 1 38 ? 11.808 48.454 53.383 1.00 20.97 37 MET H CA 1
ATOM 9101 C C . MET H 1 38 ? 10.872 49.092 54.418 1.00 19.45 37 MET H C 1
ATOM 9102 O O . MET H 1 38 ? 10.116 48.393 55.051 1.00 18.70 37 MET H O 1
ATOM 9107 N N . ARG H 1 39 ? 10.903 50.408 54.570 1.00 18.02 38 ARG H N 1
ATOM 9108 C CA . ARG H 1 39 ? 9.911 51.075 55.409 1.00 17.66 38 ARG H CA 1
ATOM 9109 C C . ARG H 1 39 ? 8.499 50.745 54.978 1.00 18.49 38 ARG H C 1
ATOM 9110 O O . ARG H 1 39 ? 7.632 50.418 55.811 1.00 18.61 38 ARG H O 1
ATOM 9118 N N . ARG H 1 40 ? 8.236 50.833 53.683 1.00 18.46 39 ARG H N 1
ATOM 9119 C CA . ARG H 1 40 ? 6.889 50.602 53.178 1.00 19.30 39 ARG H CA 1
ATOM 9120 C C . ARG H 1 40 ? 6.480 49.128 53.323 1.00 19.95 39 ARG H C 1
ATOM 9121 O O . ARG H 1 40 ? 5.357 48.820 53.759 1.00 20.08 39 ARG H O 1
ATOM 9129 N N . VAL H 1 41 ? 7.390 48.228 53.003 1.00 21.22 40 VAL H N 1
ATOM 9130 C CA . VAL H 1 41 ? 7.106 46.803 53.153 1.00 21.17 40 VAL H CA 1
ATOM 9131 C C . VAL H 1 41 ? 6.840 46.432 54.627 1.00 21.82 40 VAL H C 1
ATOM 9132 O O . VAL H 1 41 ? 5.896 45.691 54.906 1.00 21.04 40 VAL H O 1
ATOM 9136 N N . ARG H 1 42 ? 7.691 46.921 55.537 1.00 22.13 41 ARG H N 1
ATOM 9137 C CA . ARG H 1 42 ? 7.579 46.601 56.964 1.00 23.64 41 ARG H CA 1
ATOM 9138 C C . ARG H 1 42 ? 6.263 47.082 57.564 1.00 22.93 41 ARG H C 1
ATOM 9139 O O . ARG H 1 42 ? 5.752 46.449 58.496 1.00 22.89 41 ARG H O 1
ATOM 9147 N N . ARG H 1 43 ? 5.673 48.151 57.016 1.00 22.79 42 ARG H N 1
ATOM 9148 C CA . ARG H 1 43 ? 4.341 48.588 57.460 1.00 22.69 42 ARG H CA 1
ATOM 9149 C C . ARG H 1 43 ? 3.281 47.509 57.213 1.00 23.41 42 ARG H C 1
ATOM 9150 O O . ARG H 1 43 ? 2.388 47.307 58.020 1.00 23.22 42 ARG H O 1
ATOM 9158 N N . PHE H 1 44 ? 3.369 46.840 56.057 1.00 23.03 43 PHE H N 1
ATOM 9159 C CA . PHE H 1 44 ? 2.483 45.736 55.772 1.00 22.96 43 PHE H CA 1
ATOM 9160 C C . PHE H 1 44 ? 2.830 44.503 56.593 1.00 23.87 43 PHE H C 1
ATOM 9161 O O . PHE H 1 44 ? 1.939 43.862 57.114 1.00 24.28 43 PHE H O 1
ATOM 9169 N N . GLN H 1 45 ? 4.112 44.211 56.760 1.00 25.26 44 GLN H N 1
ATOM 9170 C CA . GLN H 1 45 ? 4.534 43.027 57.517 1.00 27.00 44 GLN H CA 1
ATOM 9171 C C . GLN H 1 45 ? 4.049 43.074 58.952 1.00 27.23 44 GLN H C 1
ATOM 9172 O O . GLN H 1 45 ? 3.570 42.088 59.479 1.00 24.61 44 GLN H O 1
ATOM 9178 N N . ILE H 1 46 ? 4.148 44.228 59.587 1.00 27.76 45 ILE H N 1
ATOM 9179 C CA . ILE H 1 46 ? 3.720 44.313 60.986 1.00 28.28 45 ILE H CA 1
ATOM 9180 C C . ILE H 1 46 ? 2.193 44.201 61.141 1.00 27.80 45 ILE H C 1
ATOM 9181 O O . ILE H 1 46 ? 1.712 43.837 62.208 1.00 29.18 45 ILE H O 1
ATOM 9186 N N . ALA H 1 47 ? 1.442 44.456 60.081 1.00 26.58 46 ALA H N 1
ATOM 9187 C CA . ALA H 1 47 ? 0.003 44.203 60.005 1.00 27.04 46 ALA H CA 1
ATOM 9188 C C . ALA H 1 47 ? -0.351 42.792 59.481 1.00 28.38 46 ALA H C 1
ATOM 9189 O O . ALA H 1 47 ? -1.461 42.561 59.006 1.00 28.92 46 ALA H O 1
ATOM 9191 N N . GLN H 1 48 ? 0.634 41.914 59.544 1.00 29.38 47 GLN H N 1
ATOM 9192 C CA . GLN H 1 48 ? 0.529 40.474 59.237 1.00 31.90 47 GLN H CA 1
ATOM 9193 C C . GLN H 1 48 ? 0.300 40.120 57.778 1.00 32.20 47 GLN H C 1
ATOM 9194 O O . GLN H 1 48 ? -0.145 39.025 57.486 1.00 32.83 47 GLN H O 1
ATOM 9200 N N . TYR H 1 49 ? 0.631 41.021 56.856 1.00 31.02 48 TYR H N 1
ATOM 9201 C CA . TYR H 1 49 ? 0.681 40.658 55.452 1.00 30.82 48 TYR H CA 1
ATOM 9202 C C . TYR H 1 49 ? 1.925 39.804 55.201 1.00 29.39 48 TYR H C 1
ATOM 9203 O O . TYR H 1 49 ? 2.988 40.035 55.752 1.00 29.25 48 TYR H O 1
ATOM 9212 N N . LYS H 1 50 ? 1.787 38.796 54.347 1.00 29.55 49 LYS H N 1
ATOM 9213 C CA . LYS H 1 50 ? 2.929 38.067 53.827 1.00 28.48 49 LYS H CA 1
ATOM 9214 C C . LYS H 1 50 ? 3.630 38.949 52.791 1.00 26.96 49 LYS H C 1
ATOM 9215 O O . LYS H 1 50 ? 2.964 39.509 51.898 1.00 25.87 49 LYS H O 1
ATOM 9221 N N . CYS H 1 51 ? 4.937 39.073 52.943 1.00 26.46 50 CYS H N 1
ATOM 9222 C CA . CYS H 1 51 ? 5.778 39.926 52.126 1.00 26.99 50 CYS H CA 1
ATOM 9223 C C . CYS H 1 51 ? 6.913 39.119 51.506 1.00 27.15 50 CYS H C 1
ATOM 9224 O O . CYS H 1 51 ? 7.409 38.167 52.096 1.00 28.08 50 CYS H O 1
ATOM 9227 N N . LEU H 1 52 ? 7.378 39.574 50.350 1.00 27.03 51 LEU H N 1
ATOM 9228 C CA . LEU H 1 52 ? 8.580 39.044 49.700 1.00 27.04 51 LEU H CA 1
ATOM 9229 C C . LEU H 1 52 ? 9.368 40.241 49.194 1.00 26.05 51 LEU H C 1
ATOM 9230 O O . LEU H 1 52 ? 8.788 41.123 48.590 1.00 26.21 51 LEU H O 1
ATOM 9235 N N . VAL H 1 53 ? 10.660 40.247 49.419 1.00 25.69 52 VAL H N 1
ATOM 9236 C CA . VAL H 1 53 ? 11.546 41.250 48.850 1.00 26.47 52 VAL H CA 1
ATOM 9237 C C . VAL H 1 53 ? 12.494 40.512 47.919 1.00 26.77 52 VAL H C 1
ATOM 9238 O O . VAL H 1 53 ? 13.026 39.467 48.267 1.00 29.25 52 VAL H O 1
ATOM 9242 N N . ILE H 1 54 ? 12.688 41.079 46.743 1.00 26.95 53 ILE H N 1
ATOM 9243 C CA . ILE H 1 54 ? 13.565 40.582 45.698 1.00 26.20 53 ILE H CA 1
ATOM 9244 C C . ILE H 1 54 ? 14.663 41.614 45.497 1.00 27.32 53 ILE H C 1
ATOM 9245 O O . ILE H 1 54 ? 14.387 42.815 45.413 1.00 26.25 53 ILE H O 1
ATOM 9250 N N . LYS H 1 55 ? 15.900 41.158 45.416 1.00 27.87 54 LYS H N 1
ATOM 9251 C CA . LYS H 1 55 ? 17.031 42.020 45.086 1.00 29.76 54 LYS H CA 1
ATOM 9252 C C . LYS H 1 55 ? 17.796 41.452 43.884 1.00 29.73 54 LYS H C 1
ATOM 9253 O O . LYS H 1 55 ? 17.779 40.264 43.630 1.00 28.58 54 LYS H O 1
ATOM 9259 N N . TYR H 1 56 ? 18.445 42.328 43.150 1.00 30.57 55 TYR H N 1
ATOM 9260 C CA . TYR H 1 56 ? 19.247 41.939 42.009 1.00 31.21 55 TYR H CA 1
ATOM 9261 C C . TYR H 1 56 ? 20.480 41.174 42.472 1.00 32.48 55 TYR H C 1
ATOM 9262 O O . TYR H 1 56 ? 21.269 41.660 43.283 1.00 32.55 55 TYR H O 1
ATOM 9271 N N . ALA H 1 57 ? 20.640 39.967 41.942 1.00 34.33 56 ALA H N 1
ATOM 9272 C CA . ALA H 1 57 ? 21.598 39.008 42.480 1.00 36.07 56 ALA H CA 1
ATOM 9273 C C . ALA H 1 57 ? 23.043 39.385 42.196 1.00 37.62 56 ALA H C 1
ATOM 9274 O O . ALA H 1 57 ? 23.932 38.910 42.903 1.00 38.68 56 ALA H O 1
ATOM 9276 N N . LYS H 1 58 ? 23.304 40.211 41.176 1.00 38.91 57 LYS H N 1
ATOM 9277 C CA . LYS H 1 58 ? 24.697 40.552 40.839 1.00 40.49 57 LYS H CA 1
ATOM 9278 C C . LYS H 1 58 ? 25.239 41.755 41.598 1.00 41.06 57 LYS H C 1
ATOM 9279 O O . LYS H 1 58 ? 26.414 42.085 41.486 1.00 41.05 57 LYS H O 1
ATOM 9285 N N . ASP H 1 59 ? 24.395 42.412 42.380 1.00 41.77 58 ASP H N 1
ATOM 9286 C CA . ASP H 1 59 ? 24.870 43.457 43.272 1.00 42.69 58 ASP H CA 1
ATOM 9287 C C . ASP H 1 59 ? 25.037 42.878 44.697 1.00 43.64 58 ASP H C 1
ATOM 9288 O O . ASP H 1 59 ? 24.048 42.666 45.400 1.00 43.13 58 ASP H O 1
ATOM 9293 N N . THR H 1 60 ? 26.294 42.659 45.097 1.00 44.95 59 THR H N 1
ATOM 9294 C CA . THR H 1 60 ? 26.633 41.813 46.258 1.00 46.27 59 THR H CA 1
ATOM 9295 C C . THR H 1 60 ? 26.883 42.536 47.595 1.00 45.88 59 THR H C 1
ATOM 9296 O O . THR H 1 60 ? 27.089 41.868 48.622 1.00 47.45 59 THR H O 1
ATOM 9300 N N . ARG H 1 61 ? 26.817 43.870 47.604 1.00 44.60 60 ARG H N 1
ATOM 9301 C CA . ARG H 1 61 ? 27.315 44.691 48.730 1.00 42.52 60 ARG H CA 1
ATOM 9302 C C . ARG H 1 61 ? 26.623 44.471 50.087 1.00 43.41 60 ARG H C 1
ATOM 9303 O O . ARG H 1 61 ? 27.113 44.966 51.132 1.00 45.50 60 ARG H O 1
ATOM 9311 N N . GLU H 1 75 ? 11.979 35.263 52.193 1.00 39.05 74 GLU H N 1
ATOM 9312 C CA . GLU H 1 75 ? 11.348 36.535 51.954 1.00 37.98 74 GLU H CA 1
ATOM 9313 C C . GLU H 1 75 ? 12.376 37.623 51.593 1.00 38.01 74 GLU H C 1
ATOM 9314 O O . GLU H 1 75 ? 11.977 38.778 51.478 1.00 38.28 74 GLU H O 1
ATOM 9320 N N . ALA H 1 76 ? 13.681 37.259 51.457 1.00 37.33 75 ALA H N 1
ATOM 9321 C CA . ALA H 1 76 ? 14.766 38.110 50.822 1.00 36.73 75 ALA H CA 1
ATOM 9322 C C . ALA H 1 76 ? 15.648 37.693 49.575 1.00 36.91 75 ALA H C 1
ATOM 9323 O O . ALA H 1 76 ? 16.919 37.701 49.637 1.00 37.58 75 ALA H O 1
ATOM 9325 N N . LEU H 1 77 ? 14.949 37.333 48.487 1.00 36.71 76 LEU H N 1
ATOM 9326 C CA . LEU H 1 77 ? 15.468 36.508 47.380 1.00 36.22 76 LEU H CA 1
ATOM 9327 C C . LEU H 1 77 ? 16.299 37.242 46.327 1.00 34.64 76 LEU H C 1
ATOM 9328 O O . LEU H 1 77 ? 15.813 38.208 45.731 1.00 33.20 76 LEU H O 1
ATOM 9333 N N . PRO H 1 78 ? 17.515 36.789 46.047 1.00 33.58 77 PRO H N 1
ATOM 9334 C CA . PRO H 1 78 ? 18.226 37.335 44.890 1.00 32.87 77 PRO H CA 1
ATOM 9335 C C . PRO H 1 78 ? 17.666 36.770 43.603 1.00 32.01 77 PRO H C 1
ATOM 9336 O O . PRO H 1 78 ? 17.169 35.647 43.562 1.00 31.64 77 PRO H O 1
ATOM 9340 N N . ALA H 1 79 ? 17.711 37.563 42.552 1.00 30.92 78 ALA H N 1
ATOM 9341 C CA . ALA H 1 79 ? 17.284 37.100 41.240 1.00 30.99 78 ALA H CA 1
ATOM 9342 C C . ALA H 1 79 ? 17.923 37.926 40.136 1.00 31.78 78 ALA H C 1
ATOM 9343 O O . ALA H 1 79 ? 18.340 39.064 40.367 1.00 31.32 78 ALA H O 1
ATOM 9345 N N . CYS H 1 80 ? 18.007 37.332 38.945 1.00 31.45 79 CYS H N 1
ATOM 9346 C CA . CYS H 1 80 ? 18.467 37.999 37.738 1.00 32.82 79 CYS H CA 1
ATOM 9347 C C . CYS H 1 80 ? 17.331 38.325 36.784 1.00 30.82 79 CYS H C 1
ATOM 9348 O O . CYS H 1 80 ? 17.442 39.230 35.967 1.00 30.63 79 CYS H O 1
ATOM 9351 N N . LEU H 1 81 ? 16.257 37.553 36.857 1.00 28.90 80 LEU H N 1
ATOM 9352 C CA . LEU H 1 81 ? 15.060 37.817 36.105 1.00 28.21 80 LEU H CA 1
ATOM 9353 C C . LEU H 1 81 ? 13.927 37.617 37.063 1.00 27.14 80 LEU H C 1
ATOM 9354 O O . LEU H 1 81 ? 13.930 36.677 37.843 1.00 26.56 80 LEU H O 1
ATOM 9359 N N . LEU H 1 82 ? 12.941 38.481 36.989 1.00 26.49 81 LEU H N 1
ATOM 9360 C CA . LEU H 1 82 ? 11.807 38.396 37.900 1.00 26.70 81 LEU H CA 1
ATOM 9361 C C . LEU H 1 82 ? 10.990 37.139 37.613 1.00 27.14 81 LEU H C 1
ATOM 9362 O O . LEU H 1 82 ? 10.375 36.551 38.510 1.00 26.24 81 LEU H O 1
ATOM 9367 N N . ARG H 1 83 ? 11.013 36.684 36.367 1.00 28.02 82 ARG H N 1
ATOM 9368 C CA . ARG H 1 83 ? 10.289 35.465 36.055 1.00 28.68 82 ARG H CA 1
ATOM 9369 C C . ARG H 1 83 ? 10.790 34.288 36.888 1.00 27.95 82 ARG H C 1
ATOM 9370 O O . ARG H 1 83 ? 10.042 33.356 37.134 1.00 30.11 82 ARG H O 1
ATOM 9378 N N . ASP H 1 84 ? 12.032 34.326 37.336 1.00 27.25 83 ASP H N 1
ATOM 9379 C CA . ASP H 1 84 ? 12.575 33.254 38.145 1.00 27.83 83 ASP H CA 1
ATOM 9380 C C . ASP H 1 84 ? 11.968 33.144 39.539 1.00 28.89 83 ASP H C 1
ATOM 9381 O O . ASP H 1 84 ? 12.014 32.074 40.148 1.00 29.21 83 ASP H O 1
ATOM 9386 N N . VAL H 1 85 ? 11.406 34.236 40.059 1.00 29.28 84 VAL H N 1
ATOM 9387 C CA . VAL H 1 85 ? 10.787 34.192 41.390 1.00 29.85 84 VAL H CA 1
ATOM 9388 C C . VAL H 1 85 ? 9.286 34.475 41.353 1.00 30.05 84 VAL H C 1
ATOM 9389 O O . VAL H 1 85 ? 8.664 34.664 42.418 1.00 31.02 84 VAL H O 1
ATOM 9393 N N . ALA H 1 86 ? 8.687 34.481 40.165 1.00 29.83 85 ALA H N 1
ATOM 9394 C CA . ALA H 1 86 ? 7.295 34.935 40.024 1.00 30.38 85 ALA H CA 1
ATOM 9395 C C . ALA H 1 86 ? 6.286 34.022 40.711 1.00 30.29 85 ALA H C 1
ATOM 9396 O O . ALA H 1 86 ? 5.303 34.486 41.291 1.00 28.54 85 ALA H O 1
ATOM 9398 N N . GLN H 1 87 ? 6.536 32.726 40.673 1.00 31.38 86 GLN H N 1
ATOM 9399 C CA . GLN H 1 87 ? 5.638 31.799 41.352 1.00 32.26 86 GLN H CA 1
ATOM 9400 C C . GLN H 1 87 ? 5.697 32.007 42.875 1.00 32.90 86 GLN H C 1
ATOM 9401 O O . GLN H 1 87 ? 4.680 31.955 43.534 1.00 33.00 86 GLN H O 1
ATOM 9407 N N . GLU H 1 88 ? 6.869 32.282 43.423 1.00 34.19 87 GLU H N 1
ATOM 9408 C CA . GLU H 1 88 ? 6.983 32.581 44.859 1.00 35.08 87 GLU H CA 1
ATOM 9409 C C . GLU H 1 88 ? 6.210 33.881 45.187 1.00 34.78 87 GLU H C 1
ATOM 9410 O O . GLU H 1 88 ? 5.499 33.987 46.204 1.00 35.37 87 GLU H O 1
ATOM 9416 N N . ALA H 1 89 ? 6.324 34.865 44.315 1.00 33.72 88 ALA H N 1
ATOM 9417 C CA . ALA H 1 89 ? 5.644 36.148 44.513 1.00 32.64 88 ALA H CA 1
ATOM 9418 C C . ALA H 1 89 ? 4.126 35.983 44.488 1.00 32.59 88 ALA H C 1
ATOM 9419 O O . ALA H 1 89 ? 3.417 36.726 45.145 1.00 31.37 88 ALA H O 1
ATOM 9421 N N . LEU H 1 90 ? 3.609 34.985 43.769 1.00 31.58 89 LEU H N 1
ATOM 9422 C CA . LEU H 1 90 ? 2.163 34.711 43.804 1.00 32.46 89 LEU H CA 1
ATOM 9423 C C . LEU H 1 90 ? 1.634 34.334 45.187 1.00 31.53 89 LEU H C 1
ATOM 9424 O O . LEU H 1 90 ? 0.460 34.520 45.442 1.00 32.21 89 LEU H O 1
ATOM 9429 N N . GLY H 1 91 ? 2.477 33.787 46.045 1.00 31.41 90 GLY H N 1
ATOM 9430 C CA . GLY H 1 91 ? 2.069 33.361 47.369 1.00 31.56 90 GLY H CA 1
ATOM 9431 C C . GLY H 1 91 ? 2.123 34.451 48.437 1.00 31.56 90 GLY H C 1
ATOM 9432 O O . GLY H 1 91 ? 1.870 34.177 49.597 1.00 32.06 90 GLY H O 1
ATOM 9433 N N . VAL H 1 92 ? 2.437 35.688 48.048 1.00 30.69 91 VAL H N 1
ATOM 9434 C CA . VAL H 1 92 ? 2.418 36.817 48.990 1.00 29.72 91 VAL H CA 1
ATOM 9435 C C . VAL H 1 92 ? 1.449 37.924 48.574 1.00 28.20 91 VAL H C 1
ATOM 9436 O O . VAL H 1 92 ? 0.913 37.944 47.489 1.00 28.61 91 VAL H O 1
ATOM 9440 N N . ALA H 1 93 ? 1.186 38.854 49.478 1.00 27.44 92 ALA H N 1
ATOM 9441 C CA . ALA H 1 93 ? 0.316 39.967 49.206 1.00 26.23 92 ALA H CA 1
ATOM 9442 C C . ALA H 1 93 ? 1.115 41.228 48.825 1.00 24.96 92 ALA H C 1
ATOM 9443 O O . ALA H 1 93 ? 0.610 42.071 48.101 1.00 24.28 92 ALA H O 1
ATOM 9445 N N . VAL H 1 94 ? 2.349 41.305 49.299 1.00 24.35 93 VAL H N 1
ATOM 9446 C CA . VAL H 1 94 ? 3.215 42.498 49.095 1.00 24.29 93 VAL H CA 1
ATOM 9447 C C . VAL H 1 94 ? 4.590 42.090 48.619 1.00 22.85 93 VAL H C 1
ATOM 9448 O O . VAL H 1 94 ? 5.262 41.300 49.246 1.00 23.79 93 VAL H O 1
ATOM 9452 N N . ILE H 1 95 ? 5.027 42.680 47.503 1.00 22.87 94 ILE H N 1
ATOM 9453 C CA . ILE H 1 95 ? 6.285 42.356 46.894 1.00 22.43 94 ILE H CA 1
ATOM 9454 C C . ILE H 1 95 ? 7.114 43.597 46.763 1.00 21.30 94 ILE H C 1
ATOM 9455 O O . ILE H 1 95 ? 6.668 44.535 46.150 1.00 22.94 94 ILE H O 1
ATOM 9460 N N . GLY H 1 96 ? 8.300 43.575 47.327 1.00 20.91 95 GLY H N 1
ATOM 9461 C CA . GLY H 1 96 ? 9.292 44.633 47.178 1.00 21.02 95 GLY H CA 1
ATOM 9462 C C . GLY H 1 96 ? 10.384 44.202 46.228 1.00 21.27 95 GLY H C 1
ATOM 9463 O O . GLY H 1 96 ? 10.822 43.053 46.264 1.00 23.49 95 GLY H O 1
ATOM 9464 N N . ILE H 1 97 ? 10.787 45.113 45.352 1.00 20.87 96 ILE H N 1
ATOM 9465 C CA . ILE H 1 97 ? 11.841 44.870 44.388 1.00 21.63 96 ILE H CA 1
ATOM 9466 C C . ILE H 1 97 ? 12.882 45.956 44.546 1.00 21.04 96 ILE H C 1
ATOM 9467 O O . ILE H 1 97 ? 12.556 47.105 44.403 1.00 21.49 96 ILE H O 1
ATOM 9472 N N . ASP H 1 98 ? 14.104 45.575 44.871 1.00 22.34 97 ASP H N 1
ATOM 9473 C CA . ASP H 1 98 ? 15.208 46.499 44.988 1.00 23.38 97 ASP H CA 1
ATOM 9474 C C . ASP H 1 98 ? 16.069 46.430 43.739 1.00 23.97 97 ASP H C 1
ATOM 9475 O O . ASP H 1 98 ? 16.305 45.342 43.194 1.00 23.83 97 ASP H O 1
ATOM 9480 N N . GLU H 1 99 ? 16.545 47.590 43.307 1.00 24.27 98 GLU H N 1
ATOM 9481 C CA . GLU H 1 99 ? 17.348 47.735 42.072 1.00 24.76 98 GLU H CA 1
ATOM 9482 C C . GLU H 1 99 ? 16.572 47.277 40.856 1.00 24.79 98 GLU H C 1
ATOM 9483 O O . GLU H 1 99 ? 17.067 46.554 40.008 1.00 23.94 98 GLU H O 1
ATOM 9489 N N . GLY H 1 100 ? 15.346 47.753 40.773 1.00 23.87 99 GLY H N 1
ATOM 9490 C CA . GLY H 1 100 ? 14.437 47.383 39.708 1.00 24.02 99 GLY H CA 1
ATOM 9491 C C . GLY H 1 100 ? 14.951 47.646 38.310 1.00 24.01 99 GLY H C 1
ATOM 9492 O O . GLY H 1 100 ? 14.537 46.965 37.378 1.00 22.86 99 GLY H O 1
ATOM 9493 N N . GLN H 1 101 ? 15.844 48.623 38.163 1.00 22.76 100 GLN H N 1
ATOM 9494 C CA . GLN H 1 101 ? 16.403 48.972 36.854 1.00 23.07 100 GLN H CA 1
ATOM 9495 C C . GLN H 1 101 ? 17.164 47.806 36.193 1.00 23.51 100 GLN H C 1
ATOM 9496 O O . GLN H 1 101 ? 17.347 47.795 34.976 1.00 24.39 100 GLN H O 1
ATOM 9502 N N . PHE H 1 102 ? 17.636 46.864 36.988 1.00 23.66 101 PHE H N 1
ATOM 9503 C CA . PHE H 1 102 ? 18.435 45.763 36.446 1.00 24.53 101 PHE H CA 1
ATOM 9504 C C . PHE H 1 102 ? 17.623 44.589 35.966 1.00 25.29 101 PHE H C 1
ATOM 9505 O O . PHE H 1 102 ? 18.187 43.643 35.435 1.00 27.61 101 PHE H O 1
ATOM 9513 N N . PHE H 1 103 ? 16.323 44.633 36.150 1.00 24.60 102 PHE H N 1
ATOM 9514 C CA . PHE H 1 103 ? 15.461 43.534 35.732 1.00 25.83 102 PHE H CA 1
ATOM 9515 C C . PHE H 1 103 ? 14.825 43.831 34.390 1.00 25.85 102 PHE H C 1
ATOM 9516 O O . PHE H 1 103 ? 13.972 44.705 34.274 1.00 25.42 102 PHE H O 1
ATOM 9524 N N . PRO H 1 104 ? 15.195 43.070 33.354 1.00 26.79 103 PRO H N 1
ATOM 9525 C CA . PRO H 1 104 ? 14.640 43.345 32.032 1.00 27.19 103 PRO H CA 1
ATOM 9526 C C . PRO H 1 104 ? 13.138 43.138 31.967 1.00 27.00 103 PRO H C 1
ATOM 9527 O O . PRO H 1 104 ? 12.468 43.782 31.158 1.00 27.41 103 PRO H O 1
ATOM 9531 N N . ASP H 1 105 ? 12.599 42.291 32.839 1.00 27.17 104 ASP H N 1
ATOM 9532 C CA . ASP H 1 105 ? 11.179 41.991 32.817 1.00 27.33 104 ASP H CA 1
ATOM 9533 C C . ASP H 1 105 ? 10.367 42.720 33.914 1.00 27.23 104 ASP H C 1
ATOM 9534 O O . ASP H 1 105 ? 9.248 42.314 34.279 1.00 24.75 104 ASP H O 1
ATOM 9539 N N . ILE H 1 106 ? 10.932 43.815 34.399 1.00 27.46 105 ILE H N 1
ATOM 9540 C CA . ILE H 1 106 ? 10.275 44.604 35.435 1.00 27.41 105 ILE H CA 1
ATOM 9541 C C . ILE H 1 106 ? 8.848 45.031 35.095 1.00 27.27 105 ILE H C 1
ATOM 9542 O O . ILE H 1 106 ? 7.966 44.971 35.950 1.00 28.21 105 ILE H O 1
ATOM 9547 N N . VAL H 1 107 ? 8.587 45.466 33.873 1.00 28.11 106 VAL H N 1
ATOM 9548 C CA . VAL H 1 107 ? 7.247 45.948 33.524 1.00 29.00 106 VAL H CA 1
ATOM 9549 C C . VAL H 1 107 ? 6.194 44.835 33.503 1.00 29.46 106 VAL H C 1
ATOM 9550 O O . VAL H 1 107 ? 5.138 44.930 34.132 1.00 29.65 106 VAL H O 1
ATOM 9554 N N . GLU H 1 108 ? 6.495 43.741 32.826 1.00 29.26 107 GLU H N 1
ATOM 9555 C CA . GLU H 1 108 ? 5.543 42.637 32.737 1.00 29.84 107 GLU H CA 1
ATOM 9556 C C . GLU H 1 108 ? 5.276 42.022 34.117 1.00 28.28 107 GLU H C 1
ATOM 9557 O O . GLU H 1 108 ? 4.129 41.770 34.454 1.00 28.44 107 GLU H O 1
ATOM 9563 N N . PHE H 1 109 ? 6.311 41.846 34.931 1.00 26.63 108 PHE H N 1
ATOM 9564 C CA . PHE H 1 109 ? 6.147 41.288 36.265 1.00 26.23 108 PHE H CA 1
ATOM 9565 C C . PHE H 1 109 ? 5.277 42.188 37.170 1.00 26.91 108 PHE H C 1
ATOM 9566 O O . PHE H 1 109 ? 4.323 41.717 37.806 1.00 26.23 108 PHE H O 1
ATOM 9574 N N . CYS H 1 110 ? 5.608 43.483 37.260 1.00 26.25 109 CYS H N 1
ATOM 9575 C CA . CYS H 1 110 ? 4.868 44.373 38.168 1.00 26.19 109 CYS H CA 1
ATOM 9576 C C . CYS H 1 110 ? 3.399 44.510 37.764 1.00 26.90 109 CYS H C 1
ATOM 9577 O O . CYS H 1 110 ? 2.501 44.495 38.595 1.00 26.29 109 CYS H O 1
ATOM 9580 N N . GLU H 1 111 ? 3.159 44.678 36.475 1.00 27.59 110 GLU H N 1
ATOM 9581 C CA . GLU H 1 111 ? 1.800 44.803 35.976 1.00 29.22 110 GLU H CA 1
ATOM 9582 C C . GLU H 1 111 ? 1.009 43.514 36.244 1.00 29.40 110 GLU H C 1
ATOM 9583 O O . GLU H 1 111 ? -0.108 43.585 36.742 1.00 30.96 110 GLU H O 1
ATOM 9589 N N . ALA H 1 112 ? 1.588 42.349 35.987 1.00 29.85 111 ALA H N 1
ATOM 9590 C CA . ALA H 1 112 ? 0.880 41.080 36.208 1.00 30.35 111 ALA H CA 1
ATOM 9591 C C . ALA H 1 112 ? 0.559 40.886 37.686 1.00 30.55 111 ALA H C 1
ATOM 9592 O O . ALA H 1 112 ? -0.566 40.503 38.063 1.00 30.00 111 ALA H O 1
ATOM 9594 N N . MET H 1 113 ? 1.560 41.139 38.522 1.00 29.11 112 MET H N 1
ATOM 9595 C CA . MET H 1 113 ? 1.374 41.020 39.954 1.00 28.94 112 MET H CA 1
ATOM 9596 C C . MET H 1 113 ? 0.325 41.963 40.509 1.00 28.37 112 MET H C 1
ATOM 9597 O O . MET H 1 113 ? -0.505 41.536 41.301 1.00 28.19 112 MET H O 1
ATOM 9602 N N . ALA H 1 114 ? 0.325 43.220 40.069 1.00 27.68 113 ALA H N 1
ATOM 9603 C CA . ALA H 1 114 ? -0.661 44.190 40.524 1.00 29.30 113 ALA H CA 1
ATOM 9604 C C . ALA H 1 114 ? -2.062 43.837 40.026 1.00 29.98 113 ALA H C 1
ATOM 9605 O O . ALA H 1 114 ? -3.050 44.018 40.739 1.00 29.85 113 ALA H O 1
ATOM 9607 N N . ASN H 1 115 ? -2.145 43.337 38.798 1.00 30.79 114 ASN H N 1
ATOM 9608 C CA . ASN H 1 115 ? -3.443 42.917 38.235 1.00 31.84 114 ASN H CA 1
ATOM 9609 C C . ASN H 1 115 ? -3.966 41.635 38.912 1.00 32.22 114 ASN H C 1
ATOM 9610 O O . ASN H 1 115 ? -5.159 41.369 38.880 1.00 32.96 114 ASN H O 1
ATOM 9615 N N . ALA H 1 116 ? -3.075 40.906 39.568 1.00 32.31 115 ALA H N 1
ATOM 9616 C CA . ALA H 1 116 ? -3.419 39.753 40.397 1.00 33.07 115 ALA H CA 1
ATOM 9617 C C . ALA H 1 116 ? -3.710 40.134 41.861 1.00 32.68 115 ALA H C 1
ATOM 9618 O O . ALA H 1 116 ? -3.969 39.255 42.675 1.00 33.86 115 ALA H O 1
ATOM 9620 N N . GLY H 1 117 ? -3.668 41.429 42.180 1.00 30.82 116 GLY H N 1
ATOM 9621 C CA . GLY H 1 117 ? -4.066 41.953 43.475 1.00 30.21 116 GLY H CA 1
ATOM 9622 C C . GLY H 1 117 ? -2.940 42.206 44.475 1.00 29.14 116 GLY H C 1
ATOM 9623 O O . GLY H 1 117 ? -3.215 42.529 45.627 1.00 29.47 116 GLY H O 1
ATOM 9624 N N . LYS H 1 118 ? -1.697 42.121 44.016 1.00 27.74 117 LYS H N 1
ATOM 9625 C CA . LYS H 1 118 ? -0.528 42.292 44.867 1.00 27.79 117 LYS H CA 1
ATOM 9626 C C . LYS H 1 118 ? -0.194 43.788 44.923 1.00 27.05 117 LYS H C 1
ATOM 9627 O O . LYS H 1 118 ? -0.485 44.537 43.992 1.00 26.03 117 LYS H O 1
ATOM 9633 N N . THR H 1 119 ? 0.396 44.195 46.041 1.00 27.03 118 THR H N 1
ATOM 9634 C CA . THR H 1 119 ? 0.988 45.525 46.174 1.00 25.90 118 THR H CA 1
ATOM 9635 C C . THR H 1 119 ? 2.450 45.326 45.835 1.00 24.94 118 THR H C 1
ATOM 9636 O O . THR H 1 119 ? 3.157 44.586 46.512 1.00 24.86 118 THR H O 1
ATOM 9640 N N . VAL H 1 120 ? 2.901 46.007 44.799 1.00 23.31 119 VAL H N 1
ATOM 9641 C CA . VAL H 1 120 ? 4.240 45.853 44.303 1.00 22.71 119 VAL H CA 1
ATOM 9642 C C . VAL H 1 120 ? 4.969 47.188 44.512 1.00 21.79 119 VAL H C 1
ATOM 9643 O O . VAL H 1 120 ? 4.489 48.216 44.055 1.00 22.58 119 VAL H O 1
ATOM 9647 N N . ILE H 1 121 ? 6.097 47.143 45.196 1.00 20.92 120 ILE H N 1
ATOM 9648 C CA . ILE H 1 121 ? 6.838 48.337 45.547 1.00 20.79 120 ILE H CA 1
ATOM 9649 C C . ILE H 1 121 ? 8.216 48.196 44.990 1.00 20.51 120 ILE H C 1
ATOM 9650 O O . ILE H 1 121 ? 8.917 47.250 45.315 1.00 20.20 120 ILE H O 1
ATOM 9655 N N . VAL H 1 122 ? 8.630 49.175 44.185 1.00 20.00 121 VAL H N 1
ATOM 9656 C CA . VAL H 1 122 ? 9.887 49.055 43.455 1.00 19.81 121 VAL H CA 1
ATOM 9657 C C . VAL H 1 122 ? 10.809 50.222 43.773 1.00 19.00 121 VAL H C 1
ATOM 9658 O O . VAL H 1 122 ? 10.422 51.355 43.591 1.00 20.16 121 VAL H O 1
ATOM 9662 N N . ALA H 1 123 ? 12.013 49.928 44.237 1.00 19.34 122 ALA H N 1
ATOM 9663 C CA . ALA H 1 123 ? 13.081 50.907 44.352 1.00 19.24 122 ALA H CA 1
ATOM 9664 C C . ALA H 1 123 ? 13.966 50.794 43.129 1.00 18.91 122 ALA H C 1
ATOM 9665 O O . ALA H 1 123 ? 14.367 49.672 42.760 1.00 20.22 122 ALA H O 1
ATOM 9667 N N . ALA H 1 124 ? 14.302 51.916 42.505 1.00 17.67 123 ALA H N 1
ATOM 9668 C CA . ALA H 1 124 ? 15.165 51.860 41.322 1.00 18.59 123 ALA H CA 1
ATOM 9669 C C . ALA H 1 124 ? 15.783 53.183 41.030 1.00 19.05 123 ALA H C 1
ATOM 9670 O O . ALA H 1 124 ? 15.192 54.232 41.282 1.00 18.41 123 ALA H O 1
ATOM 9672 N N . LEU H 1 125 ? 16.942 53.137 40.414 1.00 19.13 124 LEU H N 1
ATOM 9673 C CA . LEU H 1 125 ? 17.519 54.320 39.836 1.00 19.93 124 LEU H CA 1
ATOM 9674 C C . LEU H 1 125 ? 16.699 54.732 38.643 1.00 21.00 124 LEU H C 1
ATOM 9675 O O . LEU H 1 125 ? 16.345 53.895 37.825 1.00 22.53 124 LEU H O 1
ATOM 9680 N N . ASP H 1 126 ? 16.374 56.008 38.534 1.00 20.50 125 ASP H N 1
ATOM 9681 C CA . ASP H 1 126 ? 15.673 56.473 37.345 1.00 21.46 125 ASP H CA 1
ATOM 9682 C C . ASP H 1 126 ? 16.644 56.667 36.187 1.00 22.24 125 ASP H C 1
ATOM 9683 O O . ASP H 1 126 ? 16.289 56.469 35.022 1.00 23.44 125 ASP H O 1
ATOM 9688 N N . GLY H 1 127 ? 17.876 57.018 36.520 1.00 21.88 126 GLY H N 1
ATOM 9689 C CA . GLY H 1 127 ? 18.846 57.352 35.511 1.00 21.72 126 GLY H CA 1
ATOM 9690 C C . GLY H 1 127 ? 20.163 56.650 35.688 1.00 21.51 126 GLY H C 1
ATOM 9691 O O . GLY H 1 127 ? 20.637 56.386 36.803 1.00 20.59 126 GLY H O 1
ATOM 9692 N N . THR H 1 128 ? 20.809 56.386 34.563 1.00 21.17 127 THR H N 1
ATOM 9693 C CA . THR H 1 128 ? 22.183 55.901 34.592 1.00 20.86 127 THR H CA 1
ATOM 9694 C C . THR H 1 128 ? 23.140 57.065 34.906 1.00 21.11 127 THR H C 1
ATOM 9695 O O . THR H 1 128 ? 22.753 58.236 35.045 1.00 20.10 127 THR H O 1
ATOM 9699 N N . PHE H 1 129 ? 24.411 56.733 34.940 1.00 22.13 128 PHE H N 1
ATOM 9700 C CA . PHE H 1 129 ? 25.489 57.698 35.073 1.00 22.60 128 PHE H CA 1
ATOM 9701 C C . PHE H 1 129 ? 25.493 58.768 33.979 1.00 22.10 128 PHE H C 1
ATOM 9702 O O . PHE H 1 129 ? 26.094 59.829 34.170 1.00 23.49 128 PHE H O 1
ATOM 9710 N N . GLN H 1 130 ? 24.785 58.541 32.858 1.00 21.88 129 GLN H N 1
ATOM 9711 C CA . GLN H 1 130 ? 24.613 59.542 31.796 1.00 22.80 129 GLN H CA 1
ATOM 9712 C C . GLN H 1 130 ? 23.286 60.296 31.836 1.00 22.53 129 GLN H C 1
ATOM 9713 O O . GLN H 1 130 ? 22.945 61.040 30.935 1.00 22.52 129 GLN H O 1
ATOM 9719 N N . ARG H 1 131 ? 22.524 60.135 32.920 1.00 22.79 130 ARG H N 1
ATOM 9720 C CA . ARG H 1 131 ? 21.200 60.731 33.031 1.00 21.70 130 ARG H CA 1
ATOM 9721 C C . ARG H 1 131 ? 20.248 60.321 31.893 1.00 22.40 130 ARG H C 1
ATOM 9722 O O . ARG H 1 131 ? 19.471 61.120 31.426 1.00 22.60 130 ARG H O 1
ATOM 9730 N N . LYS H 1 132 ? 20.352 59.061 31.482 1.00 22.03 131 LYS H N 1
ATOM 9731 C CA . LYS H 1 132 ? 19.425 58.422 30.568 1.00 23.32 131 LYS H CA 1
ATOM 9732 C C . LYS H 1 132 ? 18.601 57.419 31.330 1.00 21.91 131 LYS H C 1
ATOM 9733 O O . LYS H 1 132 ? 19.050 56.914 32.360 1.00 22.06 131 LYS H O 1
ATOM 9739 N N . PRO H 1 133 ? 17.429 57.086 30.806 1.00 22.75 132 PRO H N 1
ATOM 9740 C CA . PRO H 1 133 ? 16.578 56.083 31.440 1.00 22.79 132 PRO H CA 1
ATOM 9741 C C . PRO H 1 133 ? 17.355 54.831 31.663 1.00 23.17 132 PRO H C 1
ATOM 9742 O O . PRO H 1 133 ? 18.118 54.407 30.777 1.00 22.52 132 PRO H O 1
ATOM 9746 N N . PHE H 1 134 ? 17.212 54.251 32.845 1.00 23.59 133 PHE H N 1
ATOM 9747 C CA . PHE H 1 134 ? 17.986 53.089 33.238 1.00 24.22 133 PHE H CA 1
ATOM 9748 C C . PHE H 1 134 ? 17.123 51.864 32.938 1.00 26.27 133 PHE H C 1
ATOM 9749 O O . PHE H 1 134 ? 16.159 51.585 33.624 1.00 27.30 133 PHE H O 1
ATOM 9757 N N . GLY H 1 135 ? 17.489 51.123 31.894 1.00 26.77 134 GLY H N 1
ATOM 9758 C CA . GLY H 1 135 ? 16.733 49.950 31.515 1.00 27.60 134 GLY H CA 1
ATOM 9759 C C . GLY H 1 135 ? 15.306 50.303 31.125 1.00 26.79 134 GLY H C 1
ATOM 9760 O O . GLY H 1 135 ? 15.052 51.334 30.509 1.00 27.70 134 GLY H O 1
ATOM 9761 N N . ALA H 1 136 ? 14.379 49.459 31.569 1.00 26.95 135 ALA H N 1
ATOM 9762 C CA . ALA H 1 136 ? 12.957 49.578 31.265 1.00 27.15 135 ALA H CA 1
ATOM 9763 C C . ALA H 1 136 ? 12.159 50.305 32.362 1.00 26.67 135 ALA H C 1
ATOM 9764 O O . ALA H 1 136 ? 10.939 50.398 32.306 1.00 25.02 135 ALA H O 1
ATOM 9766 N N . ILE H 1 137 ? 12.854 50.782 33.382 1.00 26.64 136 ILE H N 1
ATOM 9767 C CA . ILE H 1 137 ? 12.198 51.190 34.606 1.00 26.92 136 ILE H CA 1
ATOM 9768 C C . ILE H 1 137 ? 11.149 52.243 34.443 1.00 25.59 136 ILE H C 1
ATOM 9769 O O . ILE H 1 137 ? 10.126 52.177 35.118 1.00 25.84 136 ILE H O 1
ATOM 9774 N N . LEU H 1 138 ? 11.364 53.218 33.563 1.00 25.24 137 LEU H N 1
ATOM 9775 C CA . LEU H 1 138 ? 10.418 54.309 33.415 1.00 25.12 137 LEU H CA 1
ATOM 9776 C C . LEU H 1 138 ? 9.104 53.904 32.746 1.00 24.61 137 LEU H C 1
ATOM 9777 O O . LEU H 1 138 ? 8.112 54.597 32.900 1.00 23.57 137 LEU H O 1
ATOM 9782 N N . ASN H 1 139 ? 9.102 52.785 32.011 1.00 24.88 138 ASN H N 1
ATOM 9783 C CA . ASN H 1 139 ? 7.847 52.199 31.523 1.00 24.79 138 ASN H CA 1
ATOM 9784 C C . ASN H 1 139 ? 6.874 51.813 32.631 1.00 24.26 138 ASN H C 1
ATOM 9785 O O . ASN H 1 139 ? 5.674 51.685 32.379 1.00 23.57 138 ASN H O 1
ATOM 9790 N N . LEU H 1 140 ? 7.373 51.683 33.860 1.00 24.06 139 LEU H N 1
ATOM 9791 C CA . LEU H 1 140 ? 6.502 51.540 35.041 1.00 23.83 139 LEU H CA 1
ATOM 9792 C C . LEU H 1 140 ? 5.685 52.754 35.409 1.00 23.13 139 LEU H C 1
ATOM 9793 O O . LEU H 1 140 ? 4.634 52.611 36.007 1.00 23.73 139 LEU H O 1
ATOM 9798 N N . VAL H 1 141 ? 6.128 53.952 35.039 1.00 21.71 140 VAL H N 1
ATOM 9799 C CA . VAL H 1 141 ? 5.489 55.160 35.528 1.00 21.87 140 VAL H CA 1
ATOM 9800 C C . VAL H 1 141 ? 4.024 55.274 35.076 1.00 22.78 140 VAL H C 1
ATOM 9801 O O . VAL H 1 141 ? 3.139 55.523 35.894 1.00 22.32 140 VAL H O 1
ATOM 9805 N N . PRO H 1 142 ? 3.735 55.056 33.791 1.00 22.25 141 PRO H N 1
ATOM 9806 C CA . PRO H 1 142 ? 2.341 55.105 33.355 1.00 22.91 141 PRO H CA 1
ATOM 9807 C C . PRO H 1 142 ? 1.491 53.960 33.953 1.00 23.21 141 PRO H C 1
ATOM 9808 O O . PRO H 1 142 ? 0.259 54.054 33.952 1.00 25.63 141 PRO H O 1
ATOM 9812 N N . LEU H 1 143 ? 2.116 52.911 34.431 1.00 22.77 142 LEU H N 1
ATOM 9813 C CA . LEU H 1 143 ? 1.398 51.795 35.042 1.00 23.33 142 LEU H CA 1
ATOM 9814 C C . LEU H 1 143 ? 1.213 51.940 36.540 1.00 23.41 142 LEU H C 1
ATOM 9815 O O . LEU H 1 143 ? 0.527 51.135 37.152 1.00 25.06 142 LEU H O 1
ATOM 9820 N N . ALA H 1 144 ? 1.837 52.950 37.134 1.00 22.66 143 ALA H N 1
ATOM 9821 C CA . ALA H 1 144 ? 1.970 53.012 38.582 1.00 21.64 143 ALA H CA 1
ATOM 9822 C C . ALA H 1 144 ? 0.989 53.969 39.239 1.00 21.74 143 ALA H C 1
ATOM 9823 O O . ALA H 1 144 ? 0.735 55.088 38.747 1.00 23.35 143 ALA H O 1
ATOM 9825 N N . GLU H 1 145 ? 0.479 53.548 40.381 1.00 21.50 144 GLU H N 1
ATOM 9826 C CA . GLU H 1 145 ? -0.398 54.351 41.211 1.00 22.16 144 GLU H CA 1
ATOM 9827 C C . GLU H 1 145 ? 0.358 55.453 41.956 1.00 22.97 144 GLU H C 1
ATOM 9828 O O . GLU H 1 145 ? -0.166 56.518 42.247 1.00 24.27 144 GLU H O 1
ATOM 9834 N N . SER H 1 146 ? 1.602 55.180 42.260 1.00 23.20 145 SER H N 1
ATOM 9835 C CA . SER H 1 146 ? 2.406 56.096 43.049 1.00 22.87 145 SER H CA 1
ATOM 9836 C C . SER H 1 146 ? 3.812 56.134 42.472 1.00 21.96 145 SER H C 1
ATOM 9837 O O . SER H 1 146 ? 4.393 55.096 42.195 1.00 20.68 145 SER H O 1
ATOM 9840 N N . VAL H 1 147 ? 4.356 57.325 42.302 1.00 20.77 146 VAL H N 1
ATOM 9841 C CA . VAL H 1 147 ? 5.748 57.484 41.903 1.00 20.29 146 VAL H CA 1
ATOM 9842 C C . VAL H 1 147 ? 6.350 58.655 42.697 1.00 20.61 146 VAL H C 1
ATOM 9843 O O . VAL H 1 147 ? 5.759 59.742 42.761 1.00 20.89 146 VAL H O 1
ATOM 9847 N N . VAL H 1 148 ? 7.501 58.418 43.328 1.00 19.73 147 VAL H N 1
ATOM 9848 C CA . VAL H 1 148 ? 8.250 59.485 43.952 1.00 20.01 147 VAL H CA 1
ATOM 9849 C C . VAL H 1 148 ? 9.658 59.441 43.410 1.00 19.23 147 VAL H C 1
ATOM 9850 O O . VAL H 1 148 ? 10.116 58.390 43.018 1.00 17.71 147 VAL H O 1
ATOM 9854 N N . LYS H 1 149 ? 10.321 60.595 43.374 1.00 18.58 148 LYS H N 1
ATOM 9855 C CA . LYS H 1 149 ? 11.747 60.649 43.171 1.00 19.32 148 LYS H CA 1
ATOM 9856 C C . LYS H 1 149 ? 12.444 61.220 44.419 1.00 19.24 148 LYS H C 1
ATOM 9857 O O . LYS H 1 149 ? 12.271 62.405 44.761 1.00 19.92 148 LYS H O 1
ATOM 9863 N N . LEU H 1 150 ? 13.246 60.395 45.067 1.00 17.73 149 LEU H N 1
ATOM 9864 C CA . LEU H 1 150 ? 14.019 60.836 46.231 1.00 18.92 149 LEU H CA 1
ATOM 9865 C C . LEU H 1 150 ? 15.231 61.651 45.841 1.00 20.12 149 LEU H C 1
ATOM 9866 O O . LEU H 1 150 ? 15.684 61.603 44.682 1.00 21.62 149 LEU H O 1
ATOM 9871 N N . THR H 1 151 ? 15.791 62.384 46.814 1.00 20.00 150 THR H N 1
ATOM 9872 C CA . THR H 1 151 ? 17.017 63.122 46.588 1.00 21.14 150 THR H CA 1
ATOM 9873 C C . THR H 1 151 ? 18.129 62.579 47.493 1.00 19.48 150 THR H C 1
ATOM 9874 O O . THR H 1 151 ? 17.865 62.018 48.537 1.00 18.80 150 THR H O 1
ATOM 9878 N N . ALA H 1 152 ? 19.355 62.746 47.052 1.00 19.12 151 ALA H N 1
ATOM 9879 C CA . ALA H 1 152 ? 20.534 62.469 47.853 1.00 20.39 151 ALA H CA 1
ATOM 9880 C C . ALA H 1 152 ? 21.161 63.820 48.225 1.00 20.39 151 ALA H C 1
ATOM 9881 O O . ALA H 1 152 ? 20.680 64.870 47.857 1.00 21.13 151 ALA H O 1
ATOM 9883 N N . VAL H 1 153 ? 22.252 63.780 48.946 1.00 21.32 152 VAL H N 1
ATOM 9884 C CA . VAL H 1 153 ? 23.054 64.964 49.146 1.00 21.87 152 VAL H CA 1
ATOM 9885 C C . VAL H 1 153 ? 24.167 64.926 48.102 1.00 21.70 152 VAL H C 1
ATOM 9886 O O . VAL H 1 153 ? 24.778 63.868 47.892 1.00 23.20 152 VAL H O 1
ATOM 9890 N N . CYS H 1 154 ? 24.401 66.053 47.441 1.00 22.44 153 CYS H N 1
ATOM 9891 C CA . CYS H 1 154 ? 25.497 66.171 46.502 1.00 23.07 153 CYS H CA 1
ATOM 9892 C C . CYS H 1 154 ? 26.834 65.992 47.263 1.00 24.31 153 CYS H C 1
ATOM 9893 O O . CYS H 1 154 ? 27.117 66.719 48.206 1.00 25.44 153 CYS H O 1
ATOM 9896 N N . MET H 1 155 ? 27.625 65.028 46.844 1.00 24.54 154 MET H N 1
ATOM 9897 C CA . MET H 1 155 ? 28.852 64.673 47.542 1.00 26.33 154 MET H CA 1
ATOM 9898 C C . MET H 1 155 ? 29.981 65.651 47.235 1.00 27.53 154 MET H C 1
ATOM 9899 O O . MET H 1 155 ? 31.042 65.539 47.843 1.00 28.76 154 MET H O 1
ATOM 9904 N N . GLU H 1 156 ? 29.744 66.585 46.317 1.00 27.14 155 GLU H N 1
ATOM 9905 C CA . GLU H 1 156 ? 30.752 67.548 45.912 1.00 28.92 155 GLU H CA 1
ATOM 9906 C C . GLU H 1 156 ? 30.469 68.983 46.372 1.00 29.12 155 GLU H C 1
ATOM 9907 O O . GLU H 1 156 ? 31.411 69.710 46.629 1.00 30.26 155 GLU H O 1
ATOM 9913 N N . CYS H 1 157 ? 29.208 69.387 46.503 1.00 27.79 156 CYS H N 1
ATOM 9914 C CA . CYS H 1 157 ? 28.856 70.719 47.004 1.00 28.72 156 CYS H CA 1
ATOM 9915 C C . CYS H 1 157 ? 27.827 70.694 48.139 1.00 29.89 156 CYS H C 1
ATOM 9916 O O . CYS H 1 157 ? 27.477 71.740 48.687 1.00 29.77 156 CYS H O 1
ATOM 9919 N N . PHE H 1 158 ? 27.287 69.520 48.450 1.00 30.24 157 PHE H N 1
ATOM 9920 C CA . PHE H 1 158 ? 26.371 69.368 49.585 1.00 30.93 157 PHE H CA 1
ATOM 9921 C C . PHE H 1 158 ? 24.985 70.026 49.425 1.00 31.08 157 PHE H C 1
ATOM 9922 O O . PHE H 1 158 ? 24.183 70.028 50.351 1.00 32.54 157 PHE H O 1
ATOM 9930 N N . ARG H 1 159 ? 24.646 70.525 48.249 1.00 30.73 158 ARG H N 1
ATOM 9931 C CA . ARG H 1 159 ? 23.241 70.843 47.984 1.00 30.57 158 ARG H CA 1
ATOM 9932 C C . ARG H 1 159 ? 22.455 69.543 47.674 1.00 29.71 158 ARG H C 1
ATOM 9933 O O . ARG H 1 159 ? 23.006 68.460 47.766 1.00 29.21 158 ARG H O 1
ATOM 9941 N N . GLU H 1 160 ? 21.171 69.650 47.344 1.00 28.14 159 GLU H N 1
ATOM 9942 C CA . GLU H 1 160 ? 20.401 68.467 47.001 1.00 27.91 159 GLU H CA 1
ATOM 9943 C C . GLU H 1 160 ? 20.881 67.910 45.660 1.00 24.14 159 GLU H C 1
ATOM 9944 O O . GLU H 1 160 ? 21.084 68.674 44.743 1.00 23.56 159 GLU H O 1
ATOM 9950 N N . ALA H 1 161 ? 20.949 66.582 45.562 1.00 22.68 160 ALA H N 1
ATOM 9951 C CA . ALA H 1 161 ? 21.427 65.833 44.383 1.00 21.83 160 ALA H CA 1
ATOM 9952 C C . ALA H 1 161 ? 20.328 64.961 43.800 1.00 21.17 160 ALA H C 1
ATOM 9953 O O . ALA H 1 161 ? 19.681 64.182 44.514 1.00 21.12 160 ALA H O 1
ATOM 9955 N N . ALA H 1 162 ? 20.180 65.023 42.482 1.00 20.49 161 ALA H N 1
ATOM 9956 C CA . ALA H 1 162 ? 19.170 64.257 41.794 1.00 19.70 161 ALA H CA 1
ATOM 9957 C C . ALA H 1 162 ? 19.777 63.242 40.845 1.00 20.49 161 ALA H C 1
ATOM 9958 O O . ALA H 1 162 ? 19.025 62.487 40.234 1.00 20.53 161 ALA H O 1
ATOM 9960 N N . TYR H 1 163 ? 21.114 63.269 40.700 1.00 20.40 162 TYR H N 1
ATOM 9961 C CA . TYR H 1 163 ? 21.838 62.503 39.663 1.00 20.63 162 TYR H CA 1
ATOM 9962 C C . TYR H 1 163 ? 22.973 61.710 40.242 1.00 21.05 162 TYR H C 1
ATOM 9963 O O . TYR H 1 163 ? 23.397 61.950 41.365 1.00 21.14 162 TYR H O 1
ATOM 9972 N N . THR H 1 164 ? 23.447 60.719 39.489 1.00 21.23 163 THR H N 1
ATOM 9973 C CA . THR H 1 164 ? 24.607 59.959 39.875 1.00 20.81 163 THR H CA 1
ATOM 9974 C C . THR H 1 164 ? 25.714 60.183 38.814 1.00 23.20 163 THR H C 1
ATOM 9975 O O . THR H 1 164 ? 25.490 59.968 37.632 1.00 23.00 163 THR H O 1
ATOM 9979 N N . LYS H 1 165 ? 26.892 60.572 39.276 1.00 23.93 164 LYS H N 1
ATOM 9980 C CA . LYS H 1 165 ? 28.094 60.721 38.455 1.00 26.03 164 LYS H CA 1
ATOM 9981 C C . LYS H 1 165 ? 28.993 59.499 38.638 1.00 25.79 164 LYS H C 1
ATOM 9982 O O . LYS H 1 165 ? 29.231 59.033 39.749 1.00 24.83 164 LYS H O 1
ATOM 9988 N N . ARG H 1 166 ? 29.465 58.946 37.530 1.00 26.86 165 ARG H N 1
ATOM 9989 C CA . ARG H 1 166 ? 30.481 57.905 37.572 1.00 27.97 165 ARG H CA 1
ATOM 9990 C C . ARG H 1 166 ? 31.849 58.576 37.668 1.00 29.00 165 ARG H C 1
ATOM 9991 O O . ARG H 1 166 ? 32.143 59.500 36.920 1.00 28.35 165 ARG H O 1
ATOM 9999 N N . LEU H 1 167 ? 32.664 58.115 38.598 1.00 31.04 166 LEU H N 1
ATOM 10000 C CA . LEU H 1 167 ? 33.975 58.708 38.847 1.00 33.71 166 LEU H CA 1
ATOM 10001 C C . LEU H 1 167 ? 35.069 58.185 37.908 1.00 35.85 166 LEU H C 1
ATOM 10002 O O . LEU H 1 167 ? 36.037 58.896 37.650 1.00 36.53 166 LEU H O 1
ATOM 10007 N N . GLY H 1 168 ? 34.910 56.953 37.430 1.00 37.54 167 GLY H N 1
ATOM 10008 C CA . GLY H 1 168 ? 35.877 56.307 36.548 1.00 39.23 167 GLY H CA 1
ATOM 10009 C C . GLY H 1 168 ? 35.556 56.515 35.074 1.00 40.51 167 GLY H C 1
ATOM 10010 O O . GLY H 1 168 ? 34.647 57.266 34.716 1.00 40.66 167 GLY H O 1
ATOM 10011 N N . THR H 1 169 ? 36.309 55.827 34.210 1.00 41.42 168 THR H N 1
ATOM 10012 C CA . THR H 1 169 ? 36.169 55.983 32.758 1.00 41.97 168 THR H CA 1
ATOM 10013 C C . THR H 1 169 ? 35.375 54.856 32.099 1.00 41.89 168 THR H C 1
ATOM 10014 O O . THR H 1 169 ? 35.145 54.902 30.888 1.00 42.25 168 THR H O 1
ATOM 10018 N N . GLU H 1 170 ? 34.920 53.872 32.874 1.00 41.84 169 GLU H N 1
ATOM 10019 C CA . GLU H 1 170 ? 34.094 52.810 32.307 1.00 42.19 169 GLU H CA 1
ATOM 10020 C C . GLU H 1 170 ? 32.899 53.403 31.548 1.00 42.11 169 GLU H C 1
ATOM 10021 O O . GLU H 1 170 ? 32.289 54.396 31.990 1.00 40.87 169 GLU H O 1
ATOM 10027 N N . LYS H 1 171 ? 32.576 52.828 30.386 1.00 42.02 170 LYS H N 1
ATOM 10028 C CA . LYS H 1 171 ? 31.478 53.357 29.580 1.00 42.47 170 LYS H CA 1
ATOM 10029 C C . LYS H 1 171 ? 30.253 52.436 29.502 1.00 40.88 170 LYS H C 1
ATOM 10030 O O . LYS H 1 171 ? 29.220 52.832 28.958 1.00 41.47 170 LYS H O 1
ATOM 10036 N N . GLU H 1 172 ? 30.368 51.221 30.018 1.00 38.93 171 GLU H N 1
ATOM 10037 C CA . GLU H 1 172 ? 29.232 50.306 30.010 1.00 38.41 171 GLU H CA 1
ATOM 10038 C C . GLU H 1 172 ? 28.274 50.747 31.118 1.00 36.11 171 GLU H C 1
ATOM 10039 O O . GLU H 1 172 ? 28.702 51.267 32.139 1.00 34.71 171 GLU H O 1
ATOM 10045 N N . VAL H 1 173 ? 26.985 50.580 30.882 1.00 34.03 172 VAL H N 1
ATOM 10046 C CA . VAL H 1 173 ? 25.975 50.984 31.856 1.00 33.86 172 VAL H CA 1
ATOM 10047 C C . VAL H 1 173 ? 26.163 50.236 33.173 1.00 32.89 172 VAL H C 1
ATOM 10048 O O . VAL H 1 173 ? 26.340 50.863 34.204 1.00 33.21 172 VAL H O 1
ATOM 10052 N N . GLU H 1 174 ? 26.185 48.904 33.143 1.00 31.92 173 GLU H N 1
ATOM 10053 C CA . GLU H 1 174 ? 26.250 48.139 34.379 1.00 32.35 173 GLU H CA 1
ATOM 10054 C C . GLU H 1 174 ? 27.672 47.985 34.966 1.00 32.02 173 GLU H C 1
ATOM 10055 O O . GLU H 1 174 ? 28.489 47.193 34.472 1.00 30.87 173 GLU H O 1
ATOM 10061 N N . VAL H 1 175 ? 27.963 48.782 35.994 1.00 31.75 174 VAL H N 1
ATOM 10062 C CA . VAL H 1 175 ? 29.172 48.673 36.806 1.00 31.68 174 VAL H CA 1
ATOM 10063 C C . VAL H 1 175 ? 28.756 48.744 38.276 1.00 32.37 174 VAL H C 1
ATOM 10064 O O . VAL H 1 175 ? 28.352 49.812 38.775 1.00 31.22 174 VAL H O 1
ATOM 10068 N N . ILE H 1 176 ? 28.836 47.600 38.948 1.00 32.50 175 ILE H N 1
ATOM 10069 C CA . ILE H 1 176 ? 28.428 47.486 40.358 1.00 33.50 175 ILE H CA 1
ATOM 10070 C C . ILE H 1 176 ? 29.440 48.193 41.268 1.00 33.45 175 ILE H C 1
ATOM 10071 O O . ILE H 1 176 ? 30.660 48.134 41.060 1.00 34.20 175 ILE H O 1
ATOM 10076 N N . GLY H 1 177 ? 28.939 48.911 42.270 1.00 33.05 176 GLY H N 1
ATOM 10077 C CA . GLY H 1 177 ? 29.807 49.717 43.098 1.00 32.54 176 GLY H CA 1
ATOM 10078 C C . GLY H 1 177 ? 29.085 50.759 43.930 1.00 32.04 176 GLY H C 1
ATOM 10079 O O . GLY H 1 177 ? 27.905 51.038 43.700 1.00 31.30 176 GLY H O 1
ATOM 10080 N N . GLY H 1 178 ? 29.825 51.308 44.885 1.00 30.96 177 GLY H N 1
ATOM 10081 C CA . GLY H 1 178 ? 29.355 52.274 45.859 1.00 30.76 177 GLY H CA 1
ATOM 10082 C C . GLY H 1 178 ? 29.986 53.637 45.648 1.00 30.22 177 GLY H C 1
ATOM 10083 O O . GLY H 1 178 ? 30.263 54.040 44.521 1.00 28.13 177 GLY H O 1
ATOM 10084 N N . ALA H 1 179 ? 30.224 54.345 46.747 1.00 31.06 178 ALA H N 1
ATOM 10085 C CA . ALA H 1 179 ? 30.698 55.730 46.721 1.00 32.38 178 ALA H CA 1
ATOM 10086 C C . ALA H 1 179 ? 32.148 55.873 46.257 1.00 33.87 178 ALA H C 1
ATOM 10087 O O . ALA H 1 179 ? 32.582 56.964 45.851 1.00 34.70 178 ALA H O 1
ATOM 10089 N N . ASP H 1 180 ? 32.892 54.777 46.323 1.00 35.66 179 ASP H N 1
ATOM 10090 C CA . ASP H 1 180 ? 34.206 54.672 45.667 1.00 37.03 179 ASP H CA 1
ATOM 10091 C C . ASP H 1 180 ? 34.148 54.737 44.132 1.00 36.43 179 ASP H C 1
ATOM 10092 O O . ASP H 1 180 ? 35.149 55.050 43.485 1.00 37.09 179 ASP H O 1
ATOM 10097 N N . LYS H 1 181 ? 32.993 54.436 43.540 1.00 34.17 180 LYS H N 1
ATOM 10098 C CA . LYS H 1 181 ? 32.823 54.476 42.082 1.00 32.98 180 LYS H CA 1
ATOM 10099 C C . LYS H 1 181 ? 31.853 55.534 41.564 1.00 30.71 180 LYS H C 1
ATOM 10100 O O . LYS H 1 181 ? 31.870 55.876 40.361 1.00 30.30 180 LYS H O 1
ATOM 10106 N N . TYR H 1 182 ? 31.004 56.042 42.451 1.00 26.94 181 TYR H N 1
ATOM 10107 C CA . TYR H 1 182 ? 29.956 56.959 42.064 1.00 25.50 181 TYR H CA 1
ATOM 10108 C C . TYR H 1 182 ? 29.766 58.021 43.130 1.00 24.64 181 TYR H C 1
ATOM 10109 O O . TYR H 1 182 ? 30.002 57.751 44.285 1.00 25.16 181 TYR H O 1
ATOM 10118 N N . HIS H 1 183 ? 29.332 59.200 42.713 1.00 24.04 182 HIS H N 1
ATOM 10119 C CA . HIS H 1 183 ? 28.902 60.277 43.606 1.00 24.05 182 HIS H CA 1
ATOM 10120 C C . HIS H 1 183 ? 27.506 60.671 43.246 1.00 22.58 182 HIS H C 1
ATOM 10121 O O . HIS H 1 183 ? 27.223 60.873 42.086 1.00 21.85 182 HIS H O 1
ATOM 10128 N N . SER H 1 184 ? 26.659 60.870 44.248 1.00 21.79 183 SER H N 1
ATOM 10129 C CA . SER H 1 184 ? 25.426 61.640 44.020 1.00 21.31 183 SER H CA 1
ATOM 10130 C C . SER H 1 184 ? 25.801 63.086 43.789 1.00 21.10 183 SER H C 1
ATOM 10131 O O . SER H 1 184 ? 26.640 63.648 44.506 1.00 22.52 183 SER H O 1
ATOM 10134 N N . VAL H 1 185 ? 25.204 63.703 42.788 1.00 21.08 184 VAL H N 1
ATOM 10135 C CA . VAL H 1 185 ? 25.464 65.091 42.463 1.00 20.97 184 VAL H CA 1
ATOM 10136 C C . VAL H 1 185 ? 24.245 65.867 42.014 1.00 22.06 184 VAL H C 1
ATOM 10137 O O . VAL H 1 185 ? 23.285 65.307 41.530 1.00 21.71 184 VAL H O 1
ATOM 10141 N N . CYS H 1 186 ? 24.341 67.186 42.168 1.00 22.14 185 CYS H N 1
ATOM 10142 C CA . CYS H 1 186 ? 23.436 68.140 41.595 1.00 22.54 185 CYS H CA 1
ATOM 10143 C C . CYS H 1 186 ? 23.830 68.404 40.151 1.00 22.72 185 CYS H C 1
ATOM 10144 O O . CYS H 1 186 ? 24.867 67.911 39.688 1.00 22.64 185 CYS H O 1
ATOM 10147 N N . ARG H 1 187 ? 22.992 69.157 39.443 1.00 23.07 186 ARG H N 1
ATOM 10148 C CA . ARG H 1 187 ? 23.214 69.465 38.039 1.00 24.06 186 ARG H CA 1
ATOM 10149 C C . ARG H 1 187 ? 24.556 70.145 37.792 1.00 25.03 186 ARG H C 1
ATOM 10150 O O . ARG H 1 187 ? 25.322 69.755 36.887 1.00 25.16 186 ARG H O 1
ATOM 10158 N N . LEU H 1 188 ? 24.852 71.137 38.624 1.00 26.05 187 LEU H N 1
ATOM 10159 C CA . LEU H 1 188 ? 26.082 71.930 38.443 1.00 27.19 187 LEU H CA 1
ATOM 10160 C C . LEU H 1 188 ? 27.302 71.063 38.613 1.00 26.96 187 LEU H C 1
ATOM 10161 O O . LEU H 1 188 ? 28.188 71.122 37.797 1.00 27.02 187 LEU H O 1
ATOM 10166 N N . CYS H 1 189 ? 27.338 70.208 39.627 1.00 27.09 188 CYS H N 1
ATOM 10167 C CA . CYS H 1 189 ? 28.488 69.349 39.838 1.00 26.91 188 CYS H CA 1
ATOM 10168 C C . CYS H 1 189 ? 28.548 68.224 38.808 1.00 27.66 188 CYS H C 1
ATOM 10169 O O . CYS H 1 189 ? 29.641 67.770 38.439 1.00 27.65 188 CYS H O 1
ATOM 10172 N N . TYR H 1 190 ? 27.388 67.768 38.344 1.00 26.69 189 TYR H N 1
ATOM 10173 C CA . TYR H 1 190 ? 27.353 66.759 37.290 1.00 26.68 189 TYR H CA 1
ATOM 10174 C C . TYR H 1 190 ? 28.171 67.225 36.069 1.00 27.66 189 TYR H C 1
ATOM 10175 O O . TYR H 1 190 ? 28.881 66.432 35.461 1.00 27.43 189 TYR H O 1
ATOM 10184 N N . PHE H 1 191 ? 28.041 68.502 35.751 1.00 29.72 190 PHE H N 1
ATOM 10185 C CA . PHE H 1 191 ? 28.575 69.086 34.529 1.00 32.31 190 PHE H CA 1
ATOM 10186 C C . PHE H 1 191 ? 29.888 69.786 34.787 1.00 34.54 190 PHE H C 1
ATOM 10187 O O . PHE H 1 191 ? 30.280 70.637 33.997 1.00 35.97 190 PHE H O 1
ATOM 10195 N N . LYS H 1 192 ? 30.495 69.443 35.930 1.00 36.62 191 LYS H N 1
ATOM 10196 C CA . LYS H 1 192 ? 31.958 69.313 36.156 1.00 39.58 191 LYS H CA 1
ATOM 10197 C C . LYS H 1 192 ? 32.533 70.163 37.284 1.00 39.47 191 LYS H C 1
ATOM 10198 O O . LYS H 1 192 ? 31.805 70.855 37.990 1.00 41.87 191 LYS H O 1
#

CATH classification: 3.40.50.300 (+1 more: 3.30.60.20)

InterPro domains:
  IPR001267 Thymidine kinase [PF00265] (19-189)
  IPR001267 Thymidine kinase [PTHR11441] (15-194)
  IPR020633 Thymidine kinase, conserved site [PS00603] (176-189)
  IPR027417 P-loop containing nucleoside triphosphate hydrolase [G3DSA:3.40.50.300] (16-149)
  IPR027417 P-loop containing nucleoside triphosphate hydrolase [SSF52540] (18-150)

Solvent-accessible surface area: 52326 Å² total; per-residue (Å²): 208,10,53,0,23,0,0,0,0,3,23,36,0,22,26,53,30,14,1,21,25,24,0,76,22,26,26,68,4,125,65,134,6,0,4,0,30,11,42,123,11,115,61,212,101,25,62,27,62,106,99,5,140,124,59,16,76,14,44,73,8,64,46,0,164,85,8,28,156,62,0,106,64,10,36,1,0,0,0,19,21,0,13,31,1,94,26,0,29,112,12,0,23,58,10,2,76,64,17,24,12,0,0,0,0,0,19,3,9,9,33,81,10,118,51,15,59,33,0,10,65,0,0,2,16,0,35,34,5,50,18,25,30,0,5,0,26,70,48,98,148,114,1,5,6,6,42,20,79,42,133,80,184,137,69,65,30,46,8,9,41,102,73,16,44,0,0,15,7,107,17,40,106,212,130,5,51,0,22,0,0,0,0,3,20,38,0,21,27,46,33,14,2,39,26,25,0,97,30,22,70,67,3,156,67,139,3,0,16,0,39,12,36,128,11,116,62,176,93,16,54,196,103,77,42,43,75,5,47,15,0,28,30,10,8,47,68,0,63,36,5,38,1,0,0,0,11,22,0,14,32,3,79,4,1,11,35,13,0,29,59,13,2,76,63,39,24,14,0,0,0,0,0,19,3,10,8,34,82,14,122,51,16,58,26,0,11,40,0,0,2,18,0,36,37,5,47,18,24,34,0,6,0,24,53,46,100,110,123,1,6,4,6,39,21,83,44,135,42,156,88,66,72,25,53,10,8,39,112,77,17,47,0,0,6,6,90,7,38,113,170,198,8,52,0,21,0,0,0,0,3,18,32,0,20,25,52,31,13,1,77,25,23,2,142,22,25,98,76,2,162,69,150,33,21,20,0,63,9,40,127,15,116,167,98,52,71,8,52,47,0,168,100,8,25,134,99,0,93,49,22,33,2,0,0,0,28,26,0,11,32,1,97,20,0,40,118,9,0,29,54,13,2,73,63,28,24,13,0,0,0,1,0,18,3,10,8,20,20,16,48,52,16,58,27,0,9,67,0,1,2,17,0,37,35,4,50,19,25,34,0,6,0,26,70,44,99,114,124,0,5,4,6,40,21,78,42,133,66,116,102,65,66,25,51,12,13,42,115,78,16,44,0,0,11,7,88,16,27,94,212,228,8,45,0,22,0,0,0,0,3,20,30,0,21,27,55,24,13,1,58,25,22,5,111,27,25,96,66,4,159,70,152,41,16,23,0,83,10,37,128,10,124,161,111,59,94,6,50,55,0,164,78,8,29,142,79,0,114,63,22,36,1,0,0,0,16,19,0,12,32,1,89,20,0,33,114,12,0,30,58,10,2,74,65,26,24,11,0,0,0,1,0,18,3,10,8,33,88,16,119,48,14,59,28,0,10,66,0,0,2,18,0,35,34,4,50,18,24,30,0,5,0,26,52,47,96,171,118,1,5,5,6,42,21,78,45,128,70,180,115,68,74,28,52,11,13,44,114,75,17,44,0,0,17,9,110,2,42,114,167,135,10,48,0,21,0,0,0,0,3,19,36,0,21,26,53,28,13,1,54,24,22,1,114,25,25,97,79,2,152,67,149,30,20,21,0,77,12,41,128,22,119,169,85,65,74,7,52,64,0,58,65,8,26,59,48,0,84,52,21,40,2,0,0,0,26,32,0,14,30,3,100,19,1,17,24,10,0,3,23,19,2,69,59,40,27,12,0,0,0,1,0,18,3,10,8,33,96,12,128,45,15,58,40,1,10,62,0,1,2,2,0,38,35,5,49,18,24,36,0,5,0,25,65,51,97,132,121,0,5,5,7,38,20,79,43,124,60,176,103,70,72,24,41,12,13,42,113,71,17,46,0,0,14,7,80,15,40,107,215,216,9,48,0,24,0,0,0,0,3,23,30,0,21,26,53,29,13,1,58,24,25,3,110,20,25,106,75,2,147,64,146,36,25,21,0,86,11,40,115,19,118,115,274,94,63,72,6,51,50,0,165,83,8,29,158,84,0,106,48,23,37,1,0,0,0,31,27,0,13,32,2,93,25,0,29,114,11,0,28,59,10,2,73,61,26,23,12,0,0,0,0,0,19,3,10,9,34,88,10,122,51,16,58,32,0,9,66,0,0,2,16,0,38,36,5,46,19,27,34,0,7,0,21,68,48,90,114,121,0,5,5,7,30,20,80,45,134,77,183,136,65,72,30,47,8,11,42,111,75,16,45,0,0,7,8,93,16,38,112,209,211,8,51,0,24,0,0,0,0,3,23,33,0,22,26,53,32,12,2,57,25,26,3,112,23,27,101,83,2,160,70,134,30,20,22,0,80,19,33,121,22,129,165,80,64,70,7,53,51,0,158,90,11,24,162,110,0,88,54,12,35,2,0,0,0,24,32,0,12,32,1,96,22,0,41,117,5,0,29,51,9,2,73,60,22,28,13,0,0,0,0,0,18,3,10,8,24,74,14,120,53,16,57,30,0,9,62,0,0,2,18,0,37,35,5,49,18,24,31,0,6,0,27,68,48,99,174,119,0,5,5,7,43,22,78,42,126,69,145,106,68,76,28,53,10,11,45,106,77,18,43,0,0,16,8,107,16,40,108,208,182,8,54,0,24,0,0,0,0,3,22,36,0,21,26,52,34,13,2,53,22,24,2,112,22,25,81,71,4,154,66,147,14,9,14,0,74,10,37,119,17,128,180,133,76,61,73,8,43,53,0,168,84,11,27,144,91,0,99,46,21,37,1,0,0,0,25,28,0,12,31,1,88,19,0,32,109,12,0,28,59,8,2,73,64,18,27,13,0,0,0,0,0,18,4,9,9,23,38,9,55,52,16,57,28,0,9,66,0,1,2,15,0,37,34,6,49,20,25,34,0,9,0,25,68,41,96,140,122,0,5,5,7,42,24,78,41,131,65,139,108,68,75,24,53,11,12,38,113,74,16,43,0,0,6,9,93,16,18,29,140

GO terms:
  GO:1904860 DNA synthesis involved in mitotic DNA replication (P, IDA)
  GO:0046105 thymidine biosynthetic process (P, IDA)
  GO:0004797 thymidine kinase activity (F, IDA)
  GO:0008270 zinc ion binding (F, IDA)
  GO:0051289 protein homotetramerization (P, IDA)
  GO:0046104 thymidine metabolic process (P, IDA)
  GO:0051289 protein homotetramerization (P, IPI)
  GO:0004797 thymidine kinase activity (F, TAS)
  GO:0006139 nucleobase-containing compound metabolic process (P, TAS)
  GO:0005829 cytosol (C, TAS)
  GO:0042802 identical protein binding (F, IPI)
  GO:0005515 protein binding (F, IPI)

Organism: Homo sapiens (NCBI:txid9606)

Nearest PDB structures (foldseek):
  1w4r-assembly1_B  TM=1.006E+00  e=1.123E-36  Homo sapiens
  2wvj-assembly2_H  TM=1.004E+00  e=3.781E-35  Homo sapiens
  1xbt-assembly2_G  TM=1.003E+00  e=4.663E-34  Homo sapiens
  1xbt-assembly2_H  TM=1.004E+00  e=3.069E-33  Homo sapiens
  1xbt-assembly1_D  TM=9.979E-01  e=3.945E-33  Homo sapiens